Protein 9EUQ (pdb70)

InterPro domains:
  IPR001757 P-type ATPase [PR00120] (478-496)
  IPR001757 P-type ATPase [PR00120] (593-609)
  IPR001757 P-type ATPase [PR00120] (621-637)
  IPR001757 P-type ATPase [PR00120] (652-677)
  IPR001757 P-type ATPase [TIGR01494] (82-353)
  IPR001757 P-type ATPase [TIGR01494] (592-709)
  IPR004014 Cation-transporting P-type ATPase, N-terminal [PF00690] (4-69)
  IPR004014 Cation-transporting P-type ATPase, N-terminal [SM00831] (2-75)
  IPR006068 Cation-transporting P-type ATPase, C-terminal [PF00689] (705-873)
  IPR008250 P-type ATPase, A domain superfamily [SSF81653] (113-221)
  IPR018303 P-type ATPase, phosphorylation site [PS00154] (334-340)
  IPR023214 HAD superfamily [G3DSA:3.40.50.1000] (329-665)
  IPR023298 P-type ATPase, transmembrane domain superfamily [SSF81665] (3-880)
  IPR023299 P-type ATPase, cytoplasmic domain N [G3DSA:3.40.1110.10] (342-526)
  IPR023299 P-type ATPase, cytoplasmic domain N [SSF81660] (338-531)
  IPR036412 HAD-like superfamily [SSF56784] (330-725)
  IPR044492 P-type ATPase, haloacid dehalogenase domain [SFLDF00027] (314-672)
  IPR059000 P-type ATPase, A domain [PF00122] (109-223)

Sequence (880 aa):
AEIYRKSAAETFTQLEATEKGLTTSEVTKRQEKYGFNELKNKKKDPLWKLFLETFKDPMVIVLVIAALVQLVLGEVVESLIIFLVLIVNSIISVVQTRKAESSLDALREMSAPVAKVIRDGSKQSIHARELVPGDVVILDAGDFVPADGRLFESGSLKIDEGMLTGESEAVEKYIDTIPDEVGLGDRVNMVFSGSLVVYGRGMFVVTGTASETEIGKIAGLLETAEAKQTPLQRKLESFSKKLGLGILALCVLIFAVEAGRVLLGDNSADMATAILNAFMFAVAVAVAAIPEALSSIVTIVLAVGTNKMAKQHAIIRKLPAVETLGSTSVICTDKTGTLTQNKMTVVDYYLPDGTKENFPESPENWSEGERRLIHIAVLCNDSNINSEGKELGDPTEVALIAFSNKNNQDYNEIREKFIREGEIPFDSDRKLMSTLHTFNENKAMLTKGGPDVMFARCSYVFLDGEEKPMTEEILAKLKETNEEFSNQALRVLAYGYKRMPADTTELKLEDEQDIVLVGLTAMIDPPREAVYASIEESKKAGIRTVMITGDHKTTAQAIGRDIGLMDADDIALTGQELDAMPEEELDKKLEHIAVYARVSPENKIRIVKAWQKKGKITAMTGDGVNDAPALKQADIGVAMGSGTDVAKDSAAMILTDDNFVSIVDAVGVGRTVFDNIKKSIAYLFAGNLGAIIAILFALVLDWINPFTALQLLFINLVNDSLPAIALGMEKAEPDVMKRKPRDINEGIFAGGTMRAVISRGVLIGIAVIISQYIGMQISPEMSVAMAFTTLILARTLQTFAARSNVQTAFGAGFFSNKYVIGAVLLCFVLYGITVLPGAREIFSIPASFGLHEWSIAAGLALAAVVMMEIIKVVQNKFFK

Organism: Listeria monocytogenes serovar 1/2a (strain ATCC BAA-679 / EGD-e) (NCBI:txid169963)

B-factor: mean 90.96, std 40.05, range [24.88, 200.33]

Structure (mmCIF, N/CA/C/O backbone):
data_9EUQ
#
_entry.id   9EUQ
#
_cell.length_a   1.00
_cell.length_b   1.00
_cell.length_c   1.00
_cell.angle_alpha   90.00
_cell.angle_beta   90.00
_cell.angle_gamma   90.00
#
_symmetry.space_group_name_H-M   'P 1'
#
loop_
_entity.id
_entity.type
_entity.pdbx_description
1 polymer 'Calcium-transporting ATPase lmo0841'
2 non-polymer 'MAGNESIUM ION'
3 non-polymer 'BERYLLIUM TRIFLUORIDE ION'
#
loop_
_atom_site.group_PDB
_atom_site.id
_atom_site.type_symbol
_atom_site.label_atom_id
_atom_site.label_alt_id
_atom_site.label_comp_id
_atom_site.label_asym_id
_atom_site.label_entity_id
_atom_site.label_seq_id
_atom_site.pdbx_PDB_ins_code
_atom_site.Cartn_x
_atom_site.Cartn_y
_atom_site.Cartn_z
_atom_site.occupancy
_atom_site.B_iso_or_equiv
_atom_site.auth_seq_id
_atom_site.auth_comp_id
_atom_site.auth_asym_id
_atom_site.auth_atom_id
_atom_site.pdbx_PDB_model_num
ATOM 1 N N . ALA A 1 1 ? 114.971 126.726 180.272 1.00 118.01 1 ALA A N 1
ATOM 2 C CA . ALA A 1 1 ? 113.659 127.335 180.087 1.00 117.41 1 ALA A CA 1
ATOM 3 C C . ALA A 1 1 ? 112.775 127.108 181.308 1.00 115.21 1 ALA A C 1
ATOM 4 O O . ALA A 1 1 ? 111.722 127.730 181.447 1.00 112.02 1 ALA A O 1
ATOM 6 N N . GLU A 1 2 ? 113.210 126.211 182.193 1.00 112.85 2 GLU A N 1
ATOM 7 C CA . GLU A 1 2 ? 112.469 125.903 183.407 1.00 109.61 2 GLU A CA 1
ATOM 8 C C . GLU A 1 2 ? 113.329 125.849 184.660 1.00 105.33 2 GLU A C 1
ATOM 9 O O . GLU A 1 2 ? 112.770 125.836 185.762 1.00 104.47 2 GLU A O 1
ATOM 15 N N . ILE A 1 3 ? 114.657 125.812 184.533 1.00 103.66 3 ILE A N 1
ATOM 16 C CA . ILE A 1 3 ? 115.520 125.734 185.710 1.00 99.25 3 ILE A CA 1
ATOM 17 C C . ILE A 1 3 ? 115.389 126.994 186.556 1.00 101.60 3 ILE A C 1
ATOM 18 O O . ILE A 1 3 ? 115.281 126.925 187.786 1.00 103.75 3 ILE A O 1
ATOM 23 N N . TYR A 1 4 ? 115.390 128.164 185.912 1.00 99.70 4 TYR A N 1
ATOM 24 C CA . TYR A 1 4 ? 115.320 129.416 186.657 1.00 96.92 4 TYR A CA 1
ATOM 25 C C . TYR A 1 4 ? 113.985 129.576 187.371 1.00 98.99 4 TYR A C 1
ATOM 26 O O . TYR A 1 4 ? 113.927 130.193 188.440 1.00 100.84 4 TYR A O 1
ATOM 35 N N . ARG A 1 5 ? 112.906 129.035 186.802 1.00 97.59 5 ARG A N 1
ATOM 36 C CA . ARG A 1 5 ? 111.609 129.109 187.467 1.00 96.34 5 ARG A CA 1
ATOM 37 C C . ARG A 1 5 ? 111.584 128.250 188.725 1.00 101.03 5 ARG A C 1
ATOM 38 O O . ARG A 1 5 ? 110.951 128.618 189.722 1.00 105.53 5 ARG A O 1
ATOM 46 N N . LYS A 1 6 ? 112.262 127.107 188.698 1.00 100.79 6 LYS A N 1
ATOM 47 C CA . LYS A 1 6 ? 112.264 126.207 189.839 1.00 101.17 6 LYS A CA 1
ATOM 48 C C . LYS A 1 6 ? 113.128 126.764 190.967 1.00 100.72 6 LYS A C 1
ATOM 49 O O . LYS A 1 6 ? 114.048 127.558 190.753 1.00 98.30 6 LYS A O 1
ATOM 55 N N . SER A 1 7 ? 112.818 126.331 192.186 1.00 102.27 7 SER A N 1
ATOM 56 C CA . SER A 1 7 ? 113.554 126.779 193.356 1.00 101.06 7 SER A CA 1
ATOM 57 C C . SER A 1 7 ? 114.944 126.146 193.387 1.00 101.16 7 SER A C 1
ATOM 58 O O . SER A 1 7 ? 115.255 125.216 192.637 1.00 104.55 7 SER A O 1
ATOM 61 N N . ALA A 1 8 ? 115.793 126.676 194.271 1.00 98.04 8 ALA A N 1
ATOM 62 C CA . ALA A 1 8 ? 117.148 126.151 194.402 1.00 97.76 8 ALA A CA 1
ATOM 63 C C . ALA A 1 8 ? 117.136 124.699 194.863 1.00 103.23 8 ALA A C 1
ATOM 64 O O . ALA A 1 8 ? 117.876 123.864 194.332 1.00 102.81 8 ALA A O 1
ATOM 66 N N . ALA A 1 9 ? 116.298 124.378 195.851 1.00 104.78 9 ALA A N 1
ATOM 67 C CA . ALA A 1 9 ? 116.179 122.992 196.291 1.00 100.61 9 ALA A CA 1
ATOM 68 C C . ALA A 1 9 ? 115.606 122.113 195.187 1.00 102.44 9 ALA A C 1
ATOM 69 O O . ALA A 1 9 ? 116.023 120.960 195.024 1.00 104.17 9 ALA A O 1
ATOM 71 N N . GLU A 1 10 ? 114.651 122.641 194.418 1.00 102.48 10 GLU A N 1
ATOM 72 C CA . GLU A 1 10 ? 114.047 121.864 193.341 1.00 101.53 10 GLU A CA 1
ATOM 73 C C . GLU A 1 10 ? 115.078 121.502 192.277 1.00 101.59 10 GLU A C 1
ATOM 74 O O . GLU A 1 10 ? 115.152 120.350 191.834 1.00 104.81 10 GLU A O 1
ATOM 80 N N . THR A 1 11 ? 115.892 122.475 191.859 1.00 99.99 11 THR A N 1
ATOM 81 C CA . THR A 1 11 ? 116.900 122.188 190.843 1.00 100.20 11 THR A CA 1
ATOM 82 C C . THR A 1 11 ? 118.052 121.370 191.412 1.00 99.11 11 THR A C 1
ATOM 83 O O . THR A 1 11 ? 118.707 120.629 190.670 1.00 99.97 11 THR A O 1
ATOM 87 N N . PHE A 1 12 ? 118.319 121.488 192.716 1.00 98.07 12 PHE A N 1
ATOM 88 C CA . PHE A 1 12 ? 119.297 120.607 193.346 1.00 100.28 12 PHE A CA 1
ATOM 89 C C . PHE A 1 12 ? 118.823 119.160 193.317 1.00 104.36 12 PHE A C 1
ATOM 90 O O . PHE A 1 12 ? 119.606 118.248 193.028 1.00 104.86 12 PHE A O 1
ATOM 98 N N . THR A 1 13 ? 117.541 118.934 193.611 1.00 103.50 13 THR A N 1
ATOM 99 C CA . THR A 1 13 ? 116.991 117.584 193.560 1.00 98.48 13 THR A CA 1
ATOM 100 C C . THR A 1 13 ? 116.907 117.065 192.131 1.00 101.31 13 THR A C 1
ATOM 101 O O . THR A 1 13 ? 117.069 115.861 191.901 1.00 107.83 13 THR A O 1
ATOM 105 N N . GLN A 1 14 ? 116.649 117.949 191.164 1.00 99.17 14 GLN A N 1
ATOM 106 C CA . GLN A 1 14 ? 116.583 117.523 189.770 1.00 101.49 14 GLN A CA 1
ATOM 107 C C . GLN A 1 14 ? 117.927 116.986 189.292 1.00 104.64 14 GLN A C 1
ATOM 108 O O . GLN A 1 14 ? 117.984 115.981 188.573 1.00 106.40 14 GLN A O 1
ATOM 114 N N . LEU A 1 15 ? 119.019 117.636 189.687 1.00 102.24 15 LEU A N 1
ATOM 115 C CA . LEU A 1 15 ? 120.357 117.233 189.280 1.00 102.00 15 LEU A CA 1
ATOM 116 C C . LEU A 1 15 ? 120.961 116.173 190.193 1.00 105.40 15 LEU A C 1
ATOM 117 O O . LEU A 1 15 ? 122.115 115.785 189.983 1.00 103.11 15 LEU A O 1
ATOM 122 N N . GLU A 1 16 ? 120.210 115.702 191.192 1.00 108.52 16 GLU A N 1
ATOM 123 C CA . GLU A 1 16 ? 120.674 114.673 192.124 1.00 111.91 16 GLU A CA 1
ATOM 124 C C . GLU A 1 16 ? 121.962 115.098 192.827 1.00 113.46 16 GLU A C 1
ATOM 125 O O . GLU A 1 16 ? 122.906 114.317 192.963 1.00 113.70 16 GLU A O 1
ATOM 131 N N . ALA A 1 17 ? 121.999 116.349 193.279 1.00 110.06 17 ALA A N 1
ATOM 132 C CA . ALA A 1 17 ? 123.152 116.886 193.984 1.00 109.64 17 ALA A CA 1
ATOM 133 C C . ALA A 1 17 ? 122.672 117.771 195.125 1.00 110.54 17 ALA A C 1
ATOM 134 O O . ALA A 1 17 ? 121.541 118.262 195.125 1.00 109.69 17 ALA A O 1
ATOM 136 N N . THR A 1 18 ? 123.549 117.966 196.103 1.00 111.45 18 THR A N 1
ATOM 137 C CA . THR A 1 18 ? 123.264 118.793 197.265 1.00 110.66 18 THR A CA 1
ATOM 138 C C . THR A 1 18 ? 124.169 120.019 197.270 1.00 111.88 18 THR A C 1
ATOM 139 O O . THR A 1 18 ? 125.124 120.125 196.496 1.00 112.95 18 THR A O 1
ATOM 143 N N . GLU A 1 19 ? 123.847 120.959 198.163 1.00 108.81 19 GLU A N 1
ATOM 144 C CA . GLU A 1 19 ? 124.629 122.186 198.259 1.00 107.80 19 GLU A CA 1
ATOM 145 C C . GLU A 1 19 ? 126.044 121.920 198.755 1.00 109.81 19 GLU A C 1
ATOM 146 O O . GLU A 1 19 ? 126.958 122.700 198.463 1.00 104.96 19 GLU A O 1
ATOM 152 N N . LYS A 1 20 ? 126.245 120.835 199.508 1.00 113.46 20 LYS A N 1
ATOM 153 C CA . LYS A 1 20 ? 127.586 120.498 199.973 1.00 110.52 20 LYS A CA 1
ATOM 154 C C . LYS A 1 20 ? 128.505 120.158 198.807 1.00 108.99 20 LYS A C 1
ATOM 155 O O . LYS A 1 20 ? 129.673 120.564 198.787 1.00 111.73 20 LYS A O 1
ATOM 161 N N . GLY A 1 21 ? 128.000 119.418 197.831 1.00 109.67 21 GLY A N 1
ATOM 162 C CA . GLY A 1 21 ? 128.765 119.036 196.668 1.00 111.98 21 GLY A CA 1
ATOM 163 C C . GLY A 1 21 ? 128.425 117.623 196.254 1.00 117.24 21 GLY A C 1
ATOM 164 O O . GLY A 1 21 ? 127.407 117.067 196.661 1.00 120.54 21 GLY A O 1
ATOM 165 N N . LEU A 1 22 ? 129.296 117.045 195.431 1.00 114.53 22 LEU A N 1
ATOM 166 C CA . LEU A 1 22 ? 129.128 115.682 194.952 1.00 114.10 22 LEU A CA 1
ATOM 167 C C . LEU A 1 22 ? 130.456 114.949 195.066 1.00 121.36 22 LEU A C 1
ATOM 168 O O . LEU A 1 22 ? 131.527 115.550 194.952 1.00 119.84 22 LEU A O 1
ATOM 173 N N . THR A 1 23 ? 130.375 113.641 195.299 1.00 127.88 23 THR A N 1
ATOM 174 C CA . THR A 1 23 ? 131.564 112.840 195.540 1.00 128.22 23 THR A CA 1
ATOM 175 C C . THR A 1 23 ? 132.308 112.566 194.234 1.00 124.82 23 THR A C 1
ATOM 176 O O . THR A 1 23 ? 131.798 112.785 193.132 1.00 121.16 23 THR A O 1
ATOM 180 N N . THR A 1 24 ? 133.545 112.082 194.377 1.00 124.48 24 THR A N 1
ATOM 181 C CA . THR A 1 24 ? 134.393 111.841 193.213 1.00 121.68 24 THR A CA 1
ATOM 182 C C . THR A 1 24 ? 133.813 110.754 192.315 1.00 120.44 24 THR A C 1
ATOM 183 O O . THR A 1 24 ? 133.881 110.856 191.085 1.00 117.43 24 THR A O 1
ATOM 187 N N . SER A 1 25 ? 133.252 109.698 192.907 1.00 124.84 25 SER A N 1
ATOM 188 C CA . SER A 1 25 ? 132.625 108.657 192.099 1.00 126.60 25 SER A CA 1
ATOM 189 C C . SER A 1 25 ? 131.434 109.206 191.323 1.00 124.94 25 SER A C 1
ATOM 190 O O . SER A 1 25 ? 131.270 108.919 190.130 1.00 121.69 25 SER A O 1
ATOM 193 N N . GLU A 1 26 ? 130.597 110.010 191.983 1.00 125.06 26 GLU A N 1
ATOM 194 C CA . GLU A 1 26 ? 129.460 110.613 191.297 1.00 122.86 26 GLU A CA 1
ATOM 195 C C . GLU A 1 26 ? 129.921 111.550 190.189 1.00 121.03 26 GLU A C 1
ATOM 196 O O . GLU A 1 26 ? 129.364 111.537 189.085 1.00 120.59 26 GLU A O 1
ATOM 202 N N . VAL A 1 27 ? 130.943 112.366 190.461 1.00 118.83 27 VAL A N 1
ATOM 203 C CA . VAL A 1 27 ? 131.396 113.315 189.450 1.00 117.26 27 VAL A CA 1
ATOM 204 C C . VAL A 1 27 ? 132.035 112.591 188.271 1.00 116.43 27 VAL A C 1
ATOM 205 O O . VAL A 1 27 ? 131.873 113.014 187.124 1.00 112.88 27 VAL A O 1
ATOM 209 N N . THR A 1 28 ? 132.734 111.476 188.508 1.00 119.37 28 THR A N 1
ATOM 210 C CA . THR A 1 28 ? 133.339 110.766 187.385 1.00 119.83 28 THR A CA 1
ATOM 211 C C . THR A 1 28 ? 132.297 109.993 186.582 1.00 119.75 28 THR A C 1
ATOM 212 O O . THR A 1 28 ? 132.406 109.912 185.353 1.00 120.07 28 THR A O 1
ATOM 216 N N . LYS A 1 29 ? 131.266 109.451 187.238 1.00 119.26 29 LYS A N 1
ATOM 217 C CA . LYS A 1 29 ? 130.191 108.812 186.485 1.00 119.41 29 LYS A CA 1
ATOM 218 C C . LYS A 1 29 ? 129.422 109.845 185.665 1.00 119.87 29 LYS A C 1
ATOM 219 O O . LYS A 1 29 ? 129.072 109.594 184.504 1.00 119.28 29 LYS A O 1
ATOM 225 N N . ARG A 1 30 ? 129.184 111.027 186.235 1.00 119.21 30 ARG A N 1
ATOM 226 C CA . ARG A 1 30 ? 128.503 112.079 185.496 1.00 118.41 30 ARG A CA 1
ATOM 227 C C . ARG A 1 30 ? 129.394 112.700 184.428 1.00 117.62 30 ARG A C 1
ATOM 228 O O . ARG A 1 30 ? 128.880 113.301 183.483 1.00 115.39 30 ARG A O 1
ATOM 236 N N . GLN A 1 31 ? 130.714 112.579 184.561 1.00 117.24 31 GLN A N 1
ATOM 237 C CA . GLN A 1 31 ? 131.609 113.003 183.494 1.00 115.63 31 GLN A CA 1
ATOM 238 C C . GLN A 1 31 ? 131.597 111.996 182.351 1.00 118.73 31 GLN A C 1
ATOM 239 O O . GLN A 1 31 ? 131.610 112.379 181.177 1.00 117.93 31 GLN A O 1
ATOM 245 N N . GLU A 1 32 ? 131.558 110.702 182.676 1.00 120.73 32 GLU A N 1
ATOM 246 C CA . GLU A 1 32 ? 131.451 109.689 181.633 1.00 123.51 32 GLU A CA 1
ATOM 247 C C . GLU A 1 32 ? 130.088 109.707 180.952 1.00 125.74 32 GLU A C 1
ATOM 248 O O . GLU A 1 32 ? 129.983 109.280 179.797 1.00 123.19 32 GLU A O 1
ATOM 254 N N . LYS A 1 33 ? 129.047 110.191 181.631 1.00 125.36 33 LYS A N 1
ATOM 255 C CA . LYS A 1 33 ? 127.710 110.297 181.051 1.00 125.45 33 LYS A CA 1
ATOM 256 C C . LYS A 1 33 ? 127.428 111.760 180.719 1.00 121.99 33 LYS A C 1
ATOM 257 O O . LYS A 1 33 ? 127.250 112.581 181.623 1.00 120.36 33 LYS A O 1
ATOM 263 N N . TYR A 1 34 ? 127.380 112.073 179.421 1.00 121.86 34 TYR A N 1
ATOM 264 C CA . TYR A 1 34 ? 127.119 113.426 178.898 1.00 120.51 34 TYR A CA 1
ATOM 265 C C . TYR A 1 34 ? 128.007 114.490 179.545 1.00 117.09 34 TYR A C 1
ATOM 266 O O . TYR A 1 34 ? 127.651 115.670 179.595 1.00 108.90 34 TYR A O 1
ATOM 275 N N . GLY A 1 35 ? 129.191 114.097 180.010 1.00 121.26 35 GLY A N 1
ATOM 276 C CA . GLY A 1 35 ? 130.101 115.043 180.628 1.00 118.74 35 GLY A CA 1
ATOM 277 C C . GLY A 1 35 ? 130.950 115.796 179.624 1.00 119.72 35 GLY A C 1
ATOM 278 O O . GLY A 1 35 ? 130.456 116.185 178.561 1.00 120.56 35 GLY A O 1
ATOM 279 N N . PHE A 1 36 ? 132.227 116.010 179.951 1.00 115.95 36 PHE A N 1
ATOM 280 C CA . PHE A 1 36 ? 133.179 116.693 179.074 1.00 114.76 36 PHE A CA 1
ATOM 281 C C . PHE A 1 36 ? 132.686 118.102 178.723 1.00 110.89 36 PHE A C 1
ATOM 282 O O . PHE A 1 36 ? 132.342 118.415 177.582 1.00 109.32 36 PHE A O 1
ATOM 290 N N . ASN A 1 37 ? 132.660 118.947 179.753 1.00 104.71 37 ASN A N 1
ATOM 291 C CA . ASN A 1 37 ? 132.158 120.307 179.601 1.00 99.43 37 ASN A CA 1
ATOM 292 C C . ASN A 1 37 ? 133.108 121.137 178.750 1.00 98.11 37 ASN A C 1
ATOM 293 O O . ASN A 1 37 ? 134.068 121.723 179.263 1.00 100.10 37 ASN A O 1
ATOM 298 N N . GLU A 1 38 ? 132.840 121.193 177.450 1.00 96.62 38 GLU A N 1
ATOM 299 C CA . GLU A 1 38 ? 133.652 121.945 176.504 1.00 97.62 38 GLU A CA 1
ATOM 300 C C . GLU A 1 38 ? 132.896 122.019 175.189 1.00 97.33 38 GLU A C 1
ATOM 301 O O . GLU A 1 38 ? 132.030 121.187 174.904 1.00 94.17 38 GLU A O 1
ATOM 307 N N . LEU A 1 39 ? 133.234 123.025 174.390 1.00 97.55 39 LEU A N 1
ATOM 308 C CA . LEU A 1 39 ? 132.633 123.204 173.073 1.00 97.55 39 LEU A CA 1
ATOM 309 C C . LEU A 1 39 ? 133.414 122.362 172.072 1.00 109.39 39 LEU A C 1
ATOM 310 O O . LEU A 1 39 ? 134.556 122.688 171.732 1.00 115.70 39 LEU A O 1
ATOM 315 N N . LYS A 1 40 ? 132.801 121.278 171.604 1.00 108.78 40 LYS A N 1
ATOM 316 C CA . LYS A 1 40 ? 133.460 120.395 170.651 1.00 112.15 40 LYS A CA 1
ATOM 317 C C . LYS A 1 40 ? 133.602 121.101 169.309 1.00 116.14 40 LYS A C 1
ATOM 318 O O . LYS A 1 40 ? 132.603 121.463 168.679 1.00 111.99 40 LYS A O 1
ATOM 324 N N . ASN A 1 41 ? 134.843 121.299 168.875 1.00 121.08 41 ASN A N 1
ATOM 325 C CA . ASN A 1 41 ? 135.094 121.978 167.613 1.00 121.77 41 ASN A CA 1
ATOM 326 C C . ASN A 1 41 ? 134.635 121.118 166.443 1.00 120.97 41 ASN A C 1
ATOM 327 O O . ASN A 1 41 ? 134.817 119.897 166.435 1.00 122.48 41 ASN A O 1
ATOM 332 N N . LYS A 1 42 ? 134.028 121.766 165.454 1.00 119.02 42 LYS A N 1
ATOM 333 C CA . LYS A 1 42 ? 133.571 121.058 164.270 1.00 125.42 42 LYS A CA 1
ATOM 334 C C . LYS A 1 42 ? 134.763 120.589 163.444 1.00 126.67 42 LYS A C 1
ATOM 335 O O . LYS A 1 42 ? 135.744 121.318 163.271 1.00 127.43 42 LYS A O 1
ATOM 341 N N . LYS A 1 43 ? 134.674 119.355 162.940 1.00 121.39 43 LYS A N 1
ATOM 342 C CA . LYS A 1 43 ? 135.739 118.813 162.102 1.00 122.93 43 LYS A CA 1
ATOM 343 C C . LYS A 1 43 ? 135.885 119.628 160.823 1.00 125.94 43 LYS A C 1
ATOM 344 O O . LYS A 1 43 ? 136.989 119.751 160.284 1.00 126.36 43 LYS A O 1
ATOM 350 N N . LYS A 1 44 ? 134.773 120.186 160.332 1.00 124.26 44 LYS A N 1
ATOM 351 C CA . LYS A 1 44 ? 134.652 121.051 159.158 1.00 123.23 44 LYS A CA 1
ATOM 352 C C . LYS A 1 44 ? 135.109 120.353 157.882 1.00 120.22 44 LYS A C 1
ATOM 353 O O . LYS A 1 44 ? 135.712 119.275 157.924 1.00 116.37 44 LYS A O 1
ATOM 359 N N . ASP A 1 45 ? 134.806 120.960 156.744 1.00 117.72 45 ASP A N 1
ATOM 360 C CA . ASP A 1 45 ? 135.061 120.322 155.459 1.00 109.93 45 ASP A CA 1
ATOM 361 C C . ASP A 1 45 ? 136.562 120.239 155.203 1.00 106.26 45 ASP A C 1
ATOM 362 O O . ASP A 1 45 ? 137.261 121.254 155.305 1.00 107.34 45 ASP A O 1
ATOM 367 N N . PRO A 1 46 ? 137.093 119.063 154.881 1.00 102.63 46 PRO A N 1
ATOM 368 C CA . PRO A 1 46 ? 138.509 118.965 154.513 1.00 101.55 46 PRO A CA 1
ATOM 369 C C . PRO A 1 46 ? 138.760 119.571 153.140 1.00 101.97 46 PRO A C 1
ATOM 370 O O . PRO A 1 46 ? 137.840 119.923 152.399 1.00 103.39 46 PRO A O 1
ATOM 374 N N . LEU A 1 47 ? 140.047 119.695 152.808 1.00 100.97 47 LEU A N 1
ATOM 375 C CA . LEU A 1 47 ? 140.431 120.333 151.552 1.00 94.93 47 LEU A CA 1
ATOM 376 C C . LEU A 1 47 ? 139.922 119.551 150.347 1.00 92.09 47 LEU A C 1
ATOM 377 O O . LEU A 1 47 ? 139.454 120.143 149.367 1.00 91.70 47 LEU A O 1
ATOM 382 N N . TRP A 1 48 ? 140.010 118.219 150.395 1.00 95.95 48 TRP A N 1
ATOM 383 C CA . TRP A 1 48 ? 139.563 117.410 149.264 1.00 96.31 48 TRP A CA 1
ATOM 384 C C . TRP A 1 48 ? 138.053 117.504 149.076 1.00 94.65 48 TRP A C 1
ATOM 385 O O . TRP A 1 48 ? 137.562 117.504 147.940 1.00 93.49 48 TRP A O 1
ATOM 396 N N . LYS A 1 49 ? 137.300 117.573 150.177 1.00 95.84 49 LYS A N 1
ATOM 397 C CA . LYS A 1 49 ? 135.853 117.724 150.068 1.00 95.03 49 LYS A CA 1
ATOM 398 C C . LYS A 1 49 ? 135.493 119.038 149.389 1.00 92.82 49 LYS A C 1
ATOM 399 O O . LYS A 1 49 ? 134.617 119.075 148.519 1.00 93.54 49 LYS A O 1
ATOM 405 N N . LEU A 1 50 ? 136.172 120.124 149.761 1.00 91.71 50 LEU A N 1
ATOM 406 C CA . LEU A 1 50 ? 135.937 121.404 149.101 1.00 86.97 50 LEU A CA 1
ATOM 407 C C . LEU A 1 50 ? 136.343 121.349 147.633 1.00 88.12 50 LEU A C 1
ATOM 408 O O . LEU A 1 50 ? 135.663 121.922 146.772 1.00 87.03 50 LEU A O 1
ATOM 413 N N . PHE A 1 51 ? 137.453 120.671 147.330 1.00 86.61 51 PHE A N 1
ATOM 414 C CA . PHE A 1 51 ? 137.875 120.512 145.940 1.00 79.47 51 PHE A CA 1
ATOM 415 C C . PHE A 1 51 ? 136.792 119.832 145.112 1.00 83.30 51 PHE A C 1
ATOM 416 O O . PHE A 1 51 ? 136.406 120.327 144.047 1.00 84.57 51 PHE A O 1
ATOM 424 N N . LEU A 1 52 ? 136.283 118.695 145.592 1.00 87.03 52 LEU A N 1
ATOM 425 C CA . LEU A 1 52 ? 135.237 117.997 144.848 1.00 86.91 52 LEU A CA 1
ATOM 426 C C . LEU A 1 52 ? 133.938 118.792 144.824 1.00 82.41 52 LEU A C 1
ATOM 427 O O . LEU A 1 52 ? 133.155 118.665 143.876 1.00 84.91 52 LEU A O 1
ATOM 432 N N . GLU A 1 53 ? 133.688 119.611 145.848 1.00 82.15 53 GLU A N 1
ATOM 433 C CA . GLU A 1 53 ? 132.497 120.453 145.839 1.00 84.15 53 GLU A CA 1
ATOM 434 C C . GLU A 1 53 ? 132.591 121.524 144.761 1.00 82.09 53 GLU A C 1
ATOM 435 O O . GLU A 1 53 ? 131.586 121.862 144.125 1.00 80.55 53 GLU A O 1
ATOM 441 N N . THR A 1 54 ? 133.788 122.071 144.543 1.00 84.95 54 THR A N 1
ATOM 442 C CA . THR A 1 54 ? 133.976 123.064 143.492 1.00 79.29 54 THR A CA 1
ATOM 443 C C . THR A 1 54 ? 133.881 122.469 142.094 1.00 71.17 54 THR A C 1
ATOM 444 O O . THR A 1 54 ? 133.775 123.228 141.125 1.00 66.85 54 THR A O 1
ATOM 448 N N . PHE A 1 55 ? 133.915 121.145 141.963 1.00 71.85 55 PHE A N 1
ATOM 449 C CA . PHE A 1 55 ? 133.820 120.488 140.667 1.00 71.93 55 PHE A CA 1
ATOM 450 C C . PHE A 1 55 ? 132.385 120.198 140.249 1.00 70.59 55 PHE A C 1
ATOM 451 O O . PHE A 1 55 ? 132.172 119.636 139.170 1.00 67.34 55 PHE A O 1
ATOM 459 N N . LYS A 1 56 ? 131.402 120.559 141.071 1.00 72.80 56 LYS A N 1
ATOM 460 C CA . LYS A 1 56 ? 130.001 120.345 140.737 1.00 69.53 56 LYS A CA 1
ATOM 461 C C . LYS A 1 56 ? 129.389 121.504 139.962 1.00 66.79 56 LYS A C 1
ATOM 462 O O . LYS A 1 56 ? 128.231 121.402 139.542 1.00 68.59 56 LYS A O 1
ATOM 468 N N . ASP A 1 57 ? 130.125 122.591 139.772 1.00 66.68 57 ASP A N 1
ATOM 469 C CA . ASP A 1 57 ? 129.613 123.715 138.998 1.00 69.24 57 ASP A CA 1
ATOM 470 C C . ASP A 1 57 ? 129.443 123.297 137.542 1.00 67.93 57 ASP A C 1
ATOM 471 O O . ASP A 1 57 ? 130.325 122.631 136.988 1.00 70.34 57 ASP A O 1
ATOM 476 N N . PRO A 1 58 ? 128.328 123.647 136.895 1.00 62.38 58 PRO A N 1
ATOM 477 C CA . PRO A 1 58 ? 128.147 123.248 135.490 1.00 56.28 58 PRO A CA 1
ATOM 478 C C . PRO A 1 58 ? 129.239 123.758 134.569 1.00 61.18 58 PRO A C 1
ATOM 479 O O . PRO A 1 58 ? 129.629 123.042 133.638 1.00 64.42 58 PRO A O 1
ATOM 483 N N . MET A 1 59 ? 129.754 124.968 134.799 1.00 64.53 59 MET A N 1
ATOM 484 C CA . MET A 1 59 ? 130.887 125.438 134.006 1.00 56.89 59 MET A CA 1
ATOM 485 C C . MET A 1 59 ? 132.112 124.563 134.231 1.00 56.12 59 MET A C 1
ATOM 486 O O . MET A 1 59 ? 132.820 124.217 133.278 1.00 54.18 59 MET A O 1
ATOM 491 N N . VAL A 1 60 ? 132.373 124.186 135.484 1.00 60.23 60 VAL A N 1
ATOM 492 C CA . VAL A 1 60 ? 133.512 123.323 135.776 1.00 57.13 60 VAL A CA 1
ATOM 493 C C . VAL A 1 60 ? 133.316 121.948 135.151 1.00 55.29 60 VAL A C 1
ATOM 494 O O . VAL A 1 60 ? 134.262 121.354 134.624 1.00 58.02 60 VAL A O 1
ATOM 498 N N . ILE A 1 61 ? 132.091 121.422 135.195 1.00 54.97 61 ILE A N 1
ATOM 499 C CA . ILE A 1 61 ? 131.816 120.118 134.593 1.00 55.98 61 ILE A CA 1
ATOM 500 C C . ILE A 1 61 ? 132.045 120.167 133.087 1.00 59.86 61 ILE A C 1
ATOM 501 O O . ILE A 1 61 ? 132.668 119.270 132.503 1.00 59.05 61 ILE A O 1
ATOM 506 N N . VAL A 1 62 ? 131.546 121.221 132.437 1.00 58.84 62 VAL A N 1
ATOM 507 C CA . VAL A 1 62 ? 131.703 121.351 130.992 1.00 49.19 62 VAL A CA 1
ATOM 508 C C . VAL A 1 62 ? 133.174 121.500 130.626 1.00 50.36 62 VAL A C 1
ATOM 509 O O . VAL A 1 62 ? 133.650 120.903 129.654 1.00 55.76 62 VAL A O 1
ATOM 513 N N . LEU A 1 63 ? 133.919 122.293 131.399 1.00 50.79 63 LEU A N 1
ATOM 514 C CA . LEU A 1 63 ? 135.343 122.456 131.129 1.00 51.05 63 LEU A CA 1
ATOM 515 C C . LEU A 1 63 ? 136.104 121.153 131.347 1.00 53.55 63 LEU A C 1
ATOM 516 O O . LEU A 1 63 ? 137.044 120.850 130.605 1.00 58.95 63 LEU A O 1
ATOM 521 N N . VAL A 1 64 ? 135.721 120.372 132.360 1.00 52.05 64 VAL A N 1
ATOM 522 C CA . VAL A 1 64 ? 136.366 119.082 132.592 1.00 48.86 64 VAL A CA 1
ATOM 523 C C . VAL A 1 64 ? 136.105 118.141 131.424 1.00 53.90 64 VAL A C 1
ATOM 524 O O . VAL A 1 64 ? 137.013 117.445 130.950 1.00 61.33 64 VAL A O 1
ATOM 528 N N . ILE A 1 65 ? 134.861 118.107 130.941 1.00 55.04 65 ILE A N 1
ATOM 529 C CA . ILE A 1 65 ? 134.532 117.261 129.797 1.00 50.54 65 ILE A CA 1
ATOM 530 C C . ILE A 1 65 ? 135.311 117.706 128.566 1.00 51.34 65 ILE A C 1
ATOM 531 O O . ILE A 1 65 ? 135.825 116.878 127.804 1.00 55.31 65 ILE A O 1
ATOM 536 N N . ALA A 1 66 ? 135.414 119.020 128.355 1.00 47.39 66 ALA A N 1
ATOM 537 C CA . ALA A 1 66 ? 136.171 119.539 127.220 1.00 44.38 66 ALA A CA 1
ATOM 538 C C . ALA A 1 66 ? 137.647 119.176 127.324 1.00 55.46 66 ALA A C 1
ATOM 539 O O . ALA A 1 66 ? 138.276 118.815 126.324 1.00 59.81 66 ALA A O 1
ATOM 541 N N . ALA A 1 67 ? 138.218 119.272 128.526 1.00 59.12 67 ALA A N 1
ATOM 542 C CA . ALA A 1 67 ? 139.620 118.913 128.715 1.00 55.31 67 ALA A CA 1
ATOM 543 C C . ALA A 1 67 ? 139.850 117.432 128.456 1.00 59.75 67 ALA A C 1
ATOM 544 O O . ALA A 1 67 ? 140.849 117.051 127.836 1.00 72.46 67 ALA A O 1
ATOM 546 N N . LEU A 1 68 ? 138.939 116.577 128.928 1.00 56.46 68 LEU A N 1
ATOM 547 C CA . LEU A 1 68 ? 139.071 115.147 128.666 1.00 57.90 68 LEU A CA 1
ATOM 548 C C . LEU A 1 68 ? 138.949 114.846 127.177 1.00 61.93 68 LEU A C 1
ATOM 549 O O . LEU A 1 68 ? 139.691 114.014 126.640 1.00 68.88 68 LEU A O 1
ATOM 554 N N . VAL A 1 69 ? 138.020 115.518 126.493 1.00 57.11 69 VAL A N 1
ATOM 555 C CA . VAL A 1 69 ? 137.863 115.323 125.054 1.00 57.90 69 VAL A CA 1
ATOM 556 C C . VAL A 1 69 ? 139.125 115.754 124.319 1.00 62.75 69 VAL A C 1
ATOM 557 O O . VAL A 1 69 ? 139.584 115.076 123.393 1.00 72.49 69 VAL A O 1
ATOM 561 N N . GLN A 1 70 ? 139.707 116.887 124.720 1.00 58.91 70 GLN A N 1
ATOM 562 C CA . GLN A 1 70 ? 140.942 117.348 124.094 1.00 63.24 70 GLN A CA 1
ATOM 563 C C . GLN A 1 70 ? 142.089 116.379 124.350 1.00 69.59 70 GLN A C 1
ATOM 564 O O . GLN A 1 70 ? 142.892 116.105 123.451 1.00 77.26 70 GLN A O 1
ATOM 570 N N . LEU A 1 71 ? 142.188 115.857 125.575 1.00 65.00 71 LEU A N 1
ATOM 571 C CA . LEU A 1 71 ? 143.246 114.903 125.892 1.00 66.66 71 LEU A CA 1
ATOM 572 C C . LEU A 1 71 ? 143.105 113.633 125.065 1.00 70.77 71 LEU A C 1
ATOM 573 O O . LEU A 1 71 ? 144.102 113.082 124.584 1.00 75.62 71 LEU A O 1
ATOM 578 N N . VAL A 1 72 ? 141.873 113.151 124.893 1.00 67.30 72 VAL A N 1
ATOM 579 C CA . VAL A 1 72 ? 141.646 111.989 124.038 1.00 71.76 72 VAL A CA 1
ATOM 580 C C . VAL A 1 72 ? 142.009 112.315 122.594 1.00 72.88 72 VAL A C 1
ATOM 581 O O . VAL A 1 72 ? 142.629 111.506 121.893 1.00 78.68 72 VAL A O 1
ATOM 585 N N . LEU A 1 73 ? 141.640 113.511 122.132 1.00 70.42 73 LEU A N 1
ATOM 586 C CA . LEU A 1 73 ? 141.895 113.924 120.758 1.00 72.42 73 LEU A CA 1
ATOM 587 C C . LEU A 1 73 ? 143.368 114.187 120.476 1.00 81.16 73 LEU A C 1
ATOM 588 O O . LEU A 1 73 ? 143.744 114.292 119.304 1.00 91.41 73 LEU A O 1
ATOM 593 N N . GLY A 1 74 ? 144.203 114.297 121.507 1.00 77.96 74 GLY A N 1
ATOM 594 C CA . GLY A 1 74 ? 145.615 114.555 121.335 1.00 76.58 74 GLY A CA 1
ATOM 595 C C . GLY A 1 74 ? 146.038 115.989 121.570 1.00 76.76 74 GLY A C 1
ATOM 596 O O . GLY A 1 74 ? 147.243 116.268 121.566 1.00 74.68 74 GLY A O 1
ATOM 597 N N . GLU A 1 75 ? 145.090 116.905 121.774 1.00 80.42 75 GLU A N 1
ATOM 598 C CA . GLU A 1 75 ? 145.410 118.305 122.057 1.00 84.05 75 GLU A CA 1
ATOM 599 C C . GLU A 1 75 ? 145.880 118.403 123.505 1.00 78.71 75 GLU A C 1
ATOM 600 O O . GLU A 1 75 ? 145.144 118.790 124.415 1.00 73.32 75 GLU A O 1
ATOM 606 N N . VAL A 1 76 ? 147.146 118.036 123.714 1.00 81.03 76 VAL A N 1
ATOM 607 C CA . VAL A 1 76 ? 147.695 117.981 125.065 1.00 77.61 76 VAL A CA 1
ATOM 608 C C . VAL A 1 76 ? 147.861 119.382 125.641 1.00 74.52 76 VAL A C 1
ATOM 609 O O . VAL A 1 76 ? 147.562 119.621 126.816 1.00 74.38 76 VAL A O 1
ATOM 613 N N . VAL A 1 77 ? 148.331 120.331 124.829 1.00 73.84 77 VAL A N 1
ATOM 614 C CA . VAL A 1 77 ? 148.616 121.671 125.337 1.00 72.67 77 VAL A CA 1
ATOM 615 C C . VAL A 1 77 ? 147.327 122.381 125.736 1.00 74.29 77 VAL A C 1
ATOM 616 O O . VAL A 1 77 ? 147.235 122.972 126.818 1.00 72.85 77 VAL A O 1
ATOM 620 N N . GLU A 1 78 ? 146.313 122.336 124.869 1.00 77.50 78 GLU A N 1
ATOM 621 C CA . GLU A 1 78 ? 145.046 122.990 125.183 1.00 69.68 78 GLU A CA 1
ATOM 622 C C . GLU A 1 78 ? 144.356 122.326 126.369 1.00 71.87 78 GLU A C 1
ATOM 623 O O . GLU A 1 78 ? 143.770 123.009 127.218 1.00 71.22 78 GLU A O 1
ATOM 629 N N . SER A 1 79 ? 144.407 120.994 126.441 1.00 76.12 79 SER A N 1
ATOM 630 C CA . SER A 1 79 ? 143.814 120.296 127.577 1.00 64.41 79 SER A CA 1
ATOM 631 C C . SER A 1 79 ? 144.531 120.648 128.873 1.00 59.29 79 SER A C 1
ATOM 632 O O . SER A 1 79 ? 143.893 120.809 129.918 1.00 58.92 79 SER A O 1
ATOM 635 N N . LEU A 1 80 ? 145.859 120.771 128.825 1.00 63.21 80 LEU A N 1
ATOM 636 C CA . LEU A 1 80 ? 146.607 121.170 130.012 1.00 62.75 80 LEU A CA 1
ATOM 637 C C . LEU A 1 80 ? 146.275 122.604 130.405 1.00 64.47 80 LEU A C 1
ATOM 638 O O . LEU A 1 80 ? 146.219 122.926 131.595 1.00 67.22 80 LEU A O 1
ATOM 643 N N . ILE A 1 81 ? 146.054 123.478 129.421 1.00 61.87 81 ILE A N 1
ATOM 644 C CA . ILE A 1 81 ? 145.643 124.846 129.726 1.00 58.73 81 ILE A CA 1
ATOM 645 C C . ILE A 1 81 ? 144.287 124.853 130.421 1.00 57.17 81 ILE A C 1
ATOM 646 O O . ILE A 1 81 ? 144.082 125.565 131.412 1.00 58.93 81 ILE A O 1
ATOM 651 N N . ILE A 1 82 ? 143.341 124.057 129.916 1.00 60.99 82 ILE A N 1
ATOM 652 C CA . ILE A 1 82 ? 142.025 123.974 130.546 1.00 56.97 82 ILE A CA 1
ATOM 653 C C . ILE A 1 82 ? 142.142 123.410 131.957 1.00 58.94 82 ILE A C 1
ATOM 654 O O . ILE A 1 82 ? 141.470 123.874 132.886 1.00 61.15 82 ILE A O 1
ATOM 659 N N . PHE A 1 83 ? 142.990 122.395 132.139 1.00 61.04 83 PHE A N 1
ATOM 660 C CA . PHE A 1 83 ? 143.182 121.814 133.463 1.00 58.12 83 PHE A CA 1
ATOM 661 C C . PHE A 1 83 ? 143.792 122.824 134.426 1.00 60.90 83 PHE A C 1
ATOM 662 O O . PHE A 1 83 ? 143.404 122.887 135.596 1.00 69.10 83 PHE A O 1
ATOM 670 N N . LEU A 1 84 ? 144.755 123.619 133.954 1.00 56.73 84 LEU A N 1
ATOM 671 C CA . LEU A 1 84 ? 145.339 124.658 134.794 1.00 58.21 84 LEU A CA 1
ATOM 672 C C . LEU A 1 84 ? 144.305 125.714 135.158 1.00 59.99 84 LEU A C 1
ATOM 673 O O . LEU A 1 84 ? 144.284 126.210 136.290 1.00 64.06 84 LEU A O 1
ATOM 678 N N . VAL A 1 85 ? 143.440 126.073 134.208 1.00 61.16 85 VAL A N 1
ATOM 679 C CA . VAL A 1 85 ? 142.381 127.038 134.492 1.00 59.20 85 VAL A CA 1
ATOM 680 C C . VAL A 1 85 ? 141.429 126.488 135.545 1.00 58.69 85 VAL A C 1
ATOM 681 O O . VAL A 1 85 ? 141.019 127.202 136.469 1.00 61.88 85 VAL A O 1
ATOM 685 N N . LEU A 1 86 ? 141.055 125.215 135.415 1.00 55.49 86 LEU A N 1
ATOM 686 C CA . LEU A 1 86 ? 140.176 124.594 136.400 1.00 55.81 86 LEU A CA 1
ATOM 687 C C . LEU A 1 86 ? 140.842 124.523 137.766 1.00 62.85 86 LEU A C 1
ATOM 688 O O . LEU A 1 86 ? 140.191 124.739 138.793 1.00 67.99 86 LEU A O 1
ATOM 693 N N . ILE A 1 87 ? 142.140 124.218 137.798 1.00 61.82 87 ILE A N 1
ATOM 694 C CA . ILE A 1 87 ? 142.870 124.181 139.062 1.00 58.76 87 ILE A CA 1
ATOM 695 C C . ILE A 1 87 ? 142.887 125.561 139.705 1.00 59.76 87 ILE A C 1
ATOM 696 O O . ILE A 1 87 ? 142.674 125.699 140.913 1.00 64.47 87 ILE A O 1
ATOM 701 N N . VAL A 1 88 ? 143.129 126.603 138.907 1.00 56.36 88 VAL A N 1
ATOM 702 C CA . VAL A 1 88 ? 143.159 127.963 139.439 1.00 56.98 88 VAL A CA 1
ATOM 703 C C . VAL A 1 88 ? 141.789 128.361 139.973 1.00 62.29 88 VAL A C 1
ATOM 704 O O . VAL A 1 88 ? 141.674 128.937 141.062 1.00 69.22 88 VAL A O 1
ATOM 708 N N . ASN A 1 89 ? 140.728 128.061 139.219 1.00 60.93 89 ASN A N 1
ATOM 709 C CA . ASN A 1 89 ? 139.382 128.409 139.663 1.00 62.05 89 ASN A CA 1
ATOM 710 C C . ASN A 1 89 ? 139.004 127.657 140.932 1.00 68.50 89 ASN A C 1
ATOM 711 O O . ASN A 1 89 ? 138.419 128.236 141.856 1.00 74.98 89 ASN A O 1
ATOM 716 N N . SER A 1 90 ? 139.329 126.363 140.998 1.00 67.45 90 SER A N 1
ATOM 717 C CA . SER A 1 90 ? 139.037 125.584 142.194 1.00 68.32 90 SER A CA 1
ATOM 718 C C . SER A 1 90 ? 139.831 126.092 143.389 1.00 66.83 90 SER A C 1
ATOM 719 O O . SER A 1 90 ? 139.306 126.153 144.504 1.00 72.08 90 SER A O 1
ATOM 722 N N . ILE A 1 91 ? 141.095 126.464 143.176 1.00 61.50 91 ILE A N 1
ATOM 723 C CA . ILE A 1 91 ? 141.910 126.995 144.264 1.00 61.87 91 ILE A CA 1
ATOM 724 C C . ILE A 1 91 ? 141.333 128.311 144.765 1.00 68.56 91 ILE A C 1
ATOM 725 O O . ILE A 1 91 ? 141.259 128.551 145.974 1.00 75.85 91 ILE A O 1
ATOM 730 N N . ILE A 1 92 ? 140.905 129.178 143.846 1.00 70.63 92 ILE A N 1
ATOM 731 C CA . ILE A 1 92 ? 140.319 130.458 144.240 1.00 73.01 92 ILE A CA 1
ATOM 732 C C . ILE A 1 92 ? 139.036 130.234 145.032 1.00 73.48 92 ILE A C 1
ATOM 733 O O . ILE A 1 92 ? 138.821 130.839 146.091 1.00 77.22 92 ILE A O 1
ATOM 738 N N . SER A 1 93 ? 138.167 129.350 144.533 1.00 70.18 93 SER A N 1
ATOM 739 C CA . SER A 1 93 ? 136.904 129.088 145.215 1.00 74.81 93 SER A CA 1
ATOM 740 C C . SER A 1 93 ? 137.135 128.461 146.584 1.00 77.38 93 SER A C 1
ATOM 741 O O . SER A 1 93 ? 136.450 128.802 147.554 1.00 79.79 93 SER A O 1
ATOM 744 N N . VAL A 1 94 ? 138.101 127.548 146.685 1.00 74.49 94 VAL A N 1
ATOM 745 C CA . VAL A 1 94 ? 138.381 126.889 147.955 1.00 75.35 94 VAL A CA 1
ATOM 746 C C . VAL A 1 94 ? 139.007 127.865 148.943 1.00 80.40 94 VAL A C 1
ATOM 747 O O . VAL A 1 94 ? 138.721 127.818 150.143 1.00 87.19 94 VAL A O 1
ATOM 751 N N . VAL A 1 95 ? 139.865 128.765 148.461 1.00 73.92 95 VAL A N 1
ATOM 752 C CA . VAL A 1 95 ? 140.435 129.788 149.332 1.00 71.71 95 VAL A CA 1
ATOM 753 C C . VAL A 1 95 ? 139.338 130.706 149.856 1.00 79.35 95 VAL A C 1
ATOM 754 O O . VAL A 1 95 ? 139.313 131.054 151.043 1.00 85.29 95 VAL A O 1
ATOM 758 N N . GLN A 1 96 ? 138.409 131.105 148.983 1.00 78.98 96 GLN A N 1
ATOM 759 C CA . GLN A 1 96 ? 137.286 131.926 149.427 1.00 83.17 96 GLN A CA 1
ATOM 760 C C . GLN A 1 96 ? 136.426 131.180 150.441 1.00 87.79 96 GLN A C 1
ATOM 761 O O . GLN A 1 96 ? 135.986 131.758 151.443 1.00 91.42 96 GLN A O 1
ATOM 767 N N . THR A 1 97 ? 136.181 129.890 150.198 1.00 84.58 97 THR A N 1
ATOM 768 C CA . THR A 1 97 ? 135.388 129.094 151.128 1.00 90.97 97 THR A CA 1
ATOM 769 C C . THR A 1 97 ? 136.087 128.959 152.473 1.00 94.35 97 THR A C 1
ATOM 770 O O . THR A 1 97 ? 135.437 128.994 153.521 1.00 98.78 97 THR A O 1
ATOM 774 N N . ARG A 1 98 ? 137.411 128.799 152.466 1.00 91.15 98 ARG A N 1
ATOM 775 C CA . ARG A 1 98 ? 138.157 128.707 153.717 1.00 91.73 98 ARG A CA 1
ATOM 776 C C . ARG A 1 98 ? 138.144 130.033 154.466 1.00 99.43 98 ARG A C 1
ATOM 777 O O . ARG A 1 98 ? 138.036 130.056 155.697 1.00 104.88 98 ARG A O 1
ATOM 785 N N . LYS A 1 99 ? 138.251 131.149 153.742 1.00 95.38 99 LYS A N 1
ATOM 786 C CA . LYS A 1 99 ? 138.152 132.454 154.387 1.00 92.99 99 LYS A CA 1
ATOM 787 C C . LYS A 1 99 ? 136.778 132.648 155.016 1.00 97.45 99 LYS A C 1
ATOM 788 O O . LYS A 1 99 ? 136.664 133.184 156.125 1.00 97.88 99 LYS A O 1
ATOM 794 N N . ALA A 1 100 ? 135.722 132.222 154.319 1.00 97.81 100 ALA A N 1
ATOM 795 C CA . ALA A 1 100 ? 134.379 132.297 154.889 1.00 104.20 100 ALA A CA 1
ATOM 796 C C . ALA A 1 100 ? 134.234 131.379 156.098 1.00 106.19 100 ALA A C 1
ATOM 797 O O . ALA A 1 100 ? 133.623 131.757 157.104 1.00 104.97 100 ALA A O 1
ATOM 799 N N . GLU A 1 101 ? 134.790 130.170 156.017 1.00 105.36 101 GLU A N 1
ATOM 800 C CA . GLU A 1 101 ? 134.681 129.169 157.068 1.00 107.18 101 GLU A CA 1
ATOM 801 C C . GLU A 1 101 ? 135.571 129.474 158.264 1.00 110.33 101 GLU A C 1
ATOM 802 O O . GLU A 1 101 ? 135.396 128.858 159.321 1.00 112.20 101 GLU A O 1
ATOM 808 N N . SER A 1 102 ? 136.512 130.411 158.126 1.00 110.34 102 SER A N 1
ATOM 809 C CA . SER A 1 102 ? 137.326 130.844 159.257 1.00 115.73 102 SER A CA 1
ATOM 810 C C . SER A 1 102 ? 136.494 131.365 160.422 1.00 115.38 102 SER A C 1
ATOM 811 O O . SER A 1 102 ? 137.050 131.603 161.500 1.00 112.93 102 SER A O 1
ATOM 814 N N . SER A 1 103 ? 135.185 131.547 160.236 1.00 114.87 103 SER A N 1
ATOM 815 C CA . SER A 1 103 ? 134.275 131.901 161.323 1.00 110.42 103 SER A CA 1
ATOM 816 C C . SER A 1 103 ? 133.939 130.660 162.155 1.00 116.50 103 SER A C 1
ATOM 817 O O . SER A 1 103 ? 132.783 130.281 162.339 1.00 110.49 103 SER A O 1
ATOM 820 N N . LEU A 1 104 ? 134.994 130.025 162.663 1.00 119.09 104 LEU A N 1
ATOM 821 C CA . LEU A 1 104 ? 134.860 128.802 163.443 1.00 120.09 104 LEU A CA 1
ATOM 822 C C . LEU A 1 104 ? 135.569 128.928 164.783 1.00 119.52 104 LEU A C 1
ATOM 823 O O . LEU A 1 104 ? 135.962 130.028 165.185 1.00 119.27 104 LEU A O 1
ATOM 828 N N . ASP A 1 105 ? 135.710 127.803 165.482 1.00 120.04 105 ASP A N 1
ATOM 829 C CA . ASP A 1 105 ? 136.318 127.621 166.795 1.00 123.48 105 ASP A CA 1
ATOM 830 C C . ASP A 1 105 ? 135.408 128.130 167.911 1.00 122.54 105 ASP A C 1
ATOM 831 O O . ASP A 1 105 ? 135.688 127.861 169.081 1.00 126.63 105 ASP A O 1
ATOM 836 N N . ALA A 1 106 ? 134.323 128.836 167.597 1.00 118.89 106 ALA A N 1
ATOM 837 C CA . ALA A 1 106 ? 133.294 129.259 168.545 1.00 123.88 106 ALA A CA 1
ATOM 838 C C . ALA A 1 106 ? 133.845 130.084 169.704 1.00 120.23 106 ALA A C 1
ATOM 839 O O . ALA A 1 106 ? 133.099 130.395 170.642 1.00 101.92 106 ALA A O 1
ATOM 841 N N . LEU A 1 107 ? 135.120 130.466 169.650 1.00 121.54 107 LEU A N 1
ATOM 842 C CA . LEU A 1 107 ? 135.819 131.114 170.759 1.00 117.34 107 LEU A CA 1
ATOM 843 C C . LEU A 1 107 ? 135.563 130.389 172.080 1.00 116.40 107 LEU A C 1
ATOM 844 O O . LEU A 1 107 ? 134.938 130.913 173.004 1.00 111.47 107 LEU A O 1
ATOM 849 N N . ARG A 1 108 ? 136.059 129.153 172.151 1.00 118.82 108 ARG A N 1
ATOM 850 C CA . ARG A 1 108 ? 136.044 128.427 173.413 1.00 119.72 108 ARG A CA 1
ATOM 851 C C . ARG A 1 108 ? 136.932 129.078 174.464 1.00 120.37 108 ARG A C 1
ATOM 852 O O . ARG A 1 108 ? 136.840 128.712 175.640 1.00 120.69 108 ARG A O 1
ATOM 860 N N . GLU A 1 109 ? 137.788 130.023 174.067 1.00 117.35 109 GLU A N 1
ATOM 861 C CA . GLU A 1 109 ? 138.571 130.786 175.031 1.00 117.95 109 GLU A CA 1
ATOM 862 C C . GLU A 1 109 ? 137.690 131.592 175.976 1.00 119.07 109 GLU A C 1
ATOM 863 O O . GLU A 1 109 ? 138.159 132.001 177.045 1.00 122.05 109 GLU A O 1
ATOM 869 N N . MET A 1 110 ? 136.430 131.836 175.606 1.00 115.41 110 MET A N 1
ATOM 870 C CA . MET A 1 110 ? 135.517 132.538 176.501 1.00 116.48 110 MET A CA 1
ATOM 871 C C . MET A 1 110 ? 135.250 131.727 177.762 1.00 111.81 110 MET A C 1
ATOM 872 O O . MET A 1 110 ? 135.079 132.294 178.848 1.00 110.42 110 MET A O 1
ATOM 877 N N . SER A 1 111 ? 135.202 130.403 177.638 1.00 108.12 111 SER A N 1
ATOM 878 C CA . SER A 1 111 ? 134.995 129.552 178.801 1.00 107.04 111 SER A CA 1
ATOM 879 C C . SER A 1 111 ? 136.149 129.708 179.784 1.00 109.40 111 SER A C 1
ATOM 880 O O . SER A 1 111 ? 137.305 129.897 179.396 1.00 109.10 111 SER A O 1
ATOM 883 N N . ALA A 1 112 ? 135.820 129.636 181.068 1.00 107.43 112 ALA A N 1
ATOM 884 C CA . ALA A 1 112 ? 136.817 129.862 182.102 1.00 109.13 112 ALA A CA 1
ATOM 885 C C . ALA A 1 112 ? 137.884 128.771 182.055 1.00 110.73 112 ALA A C 1
ATOM 886 O O . ALA A 1 112 ? 137.575 127.610 181.763 1.00 112.03 112 ALA A O 1
ATOM 888 N N . PRO A 1 113 ? 139.149 129.108 182.319 1.00 105.52 113 PRO A N 1
ATOM 889 C CA . PRO A 1 113 ? 140.166 128.049 182.406 1.00 109.27 113 PRO A CA 1
ATOM 890 C C . PRO A 1 113 ? 140.026 127.206 183.659 1.00 110.83 113 PRO A C 1
ATOM 891 O O . PRO A 1 113 ? 140.193 125.981 183.600 1.00 112.53 113 PRO A O 1
ATOM 895 N N . VAL A 1 114 ? 139.719 127.829 184.795 1.00 108.62 114 VAL A N 1
ATOM 896 C CA . VAL A 1 114 ? 139.561 127.117 186.058 1.00 108.71 114 VAL A CA 1
ATOM 897 C C . VAL A 1 114 ? 138.158 127.359 186.597 1.00 107.93 114 VAL A C 1
ATOM 898 O O . VAL A 1 114 ? 137.380 128.124 186.015 1.00 106.85 114 VAL A O 1
ATOM 902 N N . ALA A 1 115 ? 137.826 126.710 187.711 1.00 108.74 115 ALA A N 1
ATOM 903 C CA . ALA A 1 115 ? 136.510 126.868 188.325 1.00 101.33 115 ALA A CA 1
ATOM 904 C C . ALA A 1 115 ? 136.618 126.506 189.796 1.00 101.76 115 ALA A C 1
ATOM 905 O O . ALA A 1 115 ? 136.979 125.372 190.127 1.00 108.89 115 ALA A O 1
ATOM 907 N N . LYS A 1 116 ? 136.307 127.458 190.674 1.00 96.89 116 LYS A N 1
ATOM 908 C CA . LYS A 1 116 ? 136.332 127.202 192.108 1.00 101.46 116 LYS A CA 1
ATOM 909 C C . LYS A 1 116 ? 135.143 126.338 192.504 1.00 100.72 116 LYS A C 1
ATOM 910 O O . LYS A 1 116 ? 134.042 126.848 192.731 1.00 103.25 116 LYS A O 1
ATOM 916 N N . VAL A 1 117 ? 135.359 125.028 192.589 1.00 101.88 117 VAL A N 1
ATOM 917 C CA . VAL A 1 117 ? 134.301 124.058 192.835 1.00 97.88 117 VAL A CA 1
ATOM 918 C C . VAL A 1 117 ? 134.578 123.366 194.160 1.00 105.81 117 VAL A C 1
ATOM 919 O O . VAL A 1 117 ? 135.686 122.864 194.383 1.00 111.75 117 VAL A O 1
ATOM 923 N N . ILE A 1 118 ? 133.578 123.339 195.035 1.00 104.70 118 ILE A N 1
ATOM 924 C CA . ILE A 1 118 ? 133.664 122.595 196.286 1.00 109.31 118 ILE A CA 1
ATOM 925 C C . ILE A 1 118 ? 133.210 121.166 196.010 1.00 110.29 118 ILE A C 1
ATOM 926 O O . ILE A 1 118 ? 132.016 120.896 195.852 1.00 108.61 118 ILE A O 1
ATOM 931 N N . ARG A 1 119 ? 134.169 120.247 195.941 1.00 114.60 119 ARG A N 1
ATOM 932 C CA . ARG A 1 119 ? 133.909 118.850 195.632 1.00 114.73 119 ARG A CA 1
ATOM 933 C C . ARG A 1 119 ? 134.392 117.979 196.781 1.00 121.67 119 ARG A C 1
ATOM 934 O O . ARG A 1 119 ? 135.481 118.198 197.321 1.00 122.76 119 ARG A O 1
ATOM 942 N N . ASP A 1 120 ? 133.571 116.993 197.151 1.00 123.55 120 ASP A N 1
ATOM 943 C CA . ASP A 1 120 ? 133.845 116.113 198.288 1.00 123.31 120 ASP A CA 1
ATOM 944 C C . ASP A 1 120 ? 134.066 116.908 199.572 1.00 119.61 120 ASP A C 1
ATOM 945 O O . ASP A 1 120 ? 134.853 116.510 200.435 1.00 116.79 120 ASP A O 1
ATOM 950 N N . GLY A 1 121 ? 133.374 118.036 199.708 1.00 116.63 121 GLY A N 1
ATOM 951 C CA . GLY A 1 121 ? 133.533 118.888 200.866 1.00 117.44 121 GLY A CA 1
ATOM 952 C C . GLY A 1 121 ? 134.793 119.722 200.883 1.00 123.85 121 GLY A C 1
ATOM 953 O O . GLY A 1 121 ? 135.085 120.351 201.907 1.00 129.34 121 GLY A O 1
ATOM 954 N N . SER A 1 122 ? 135.549 119.752 199.788 1.00 123.83 122 SER A N 1
ATOM 955 C CA . SER A 1 122 ? 136.794 120.504 199.711 1.00 126.24 122 SER A CA 1
ATOM 956 C C . SER A 1 122 ? 136.743 121.442 198.516 1.00 124.31 122 SER A C 1
ATOM 957 O O . SER A 1 122 ? 136.294 121.051 197.434 1.00 121.12 122 SER A O 1
ATOM 960 N N . LYS A 1 123 ? 137.209 122.673 198.712 1.00 121.78 123 LYS A N 1
ATOM 961 C CA . LYS A 1 123 ? 137.222 123.669 197.648 1.00 115.96 123 LYS A CA 1
ATOM 962 C C . LYS A 1 123 ? 138.495 123.517 196.823 1.00 119.47 123 LYS A C 1
ATOM 963 O O . LYS A 1 123 ? 139.604 123.579 197.366 1.00 123.33 123 LYS A O 1
ATOM 969 N N . GLN A 1 124 ? 138.337 123.319 195.516 1.00 113.71 124 GLN A N 1
ATOM 970 C CA . GLN A 1 124 ? 139.460 123.143 194.609 1.00 113.03 124 GLN A CA 1
ATOM 971 C C . GLN A 1 124 ? 139.275 124.024 193.383 1.00 112.56 124 GLN A C 1
ATOM 972 O O . GLN A 1 124 ? 138.150 124.357 193.001 1.00 111.89 124 GLN A O 1
ATOM 978 N N . SER A 1 125 ? 140.395 124.398 192.768 1.00 114.70 125 SER A N 1
ATOM 979 C CA . SER A 1 125 ? 140.378 125.171 191.526 1.00 113.56 125 SER A CA 1
ATOM 980 C C . SER A 1 125 ? 140.337 124.229 190.321 1.00 115.54 125 SER A C 1
ATOM 981 O O . SER A 1 125 ? 141.204 124.233 189.448 1.00 114.71 125 SER A O 1
ATOM 984 N N . ILE A 1 126 ? 139.289 123.404 190.298 1.00 114.78 126 ILE A N 1
ATOM 985 C CA . ILE A 1 126 ? 139.119 122.416 189.241 1.00 113.44 126 ILE A CA 1
ATOM 986 C C . ILE A 1 126 ? 138.884 123.120 187.911 1.00 110.49 126 ILE A C 1
ATOM 987 O O . ILE A 1 126 ? 138.117 124.087 187.824 1.00 111.17 126 ILE A O 1
ATOM 992 N N . HIS A 1 127 ? 139.560 122.642 186.866 1.00 111.52 127 HIS A N 1
ATOM 993 C CA . HIS A 1 127 ? 139.401 123.227 185.541 1.00 112.90 127 HIS A CA 1
ATOM 994 C C . HIS A 1 127 ? 137.958 123.097 185.068 1.00 112.74 127 HIS A C 1
ATOM 995 O O . HIS A 1 127 ? 137.285 122.099 185.339 1.00 112.02 127 HIS A O 1
ATOM 1002 N N . ALA A 1 128 ? 137.485 124.120 184.352 1.00 111.98 128 ALA A N 1
ATOM 1003 C CA . ALA A 1 128 ? 136.096 124.148 183.909 1.00 110.35 128 ALA A CA 1
ATOM 1004 C C . ALA A 1 128 ? 135.776 123.042 182.914 1.00 105.45 128 ALA A C 1
ATOM 1005 O O . ALA A 1 128 ? 134.596 122.759 182.681 1.00 103.79 128 ALA A O 1
ATOM 1007 N N . ARG A 1 129 ? 136.793 122.422 182.314 1.00 104.59 129 ARG A N 1
ATOM 1008 C CA . ARG A 1 129 ? 136.543 121.337 181.371 1.00 105.36 129 ARG A CA 1
ATOM 1009 C C . ARG A 1 129 ? 135.866 120.155 182.054 1.00 107.05 129 ARG A C 1
ATOM 1010 O O . ARG A 1 129 ? 134.947 119.547 181.493 1.00 106.56 129 ARG A O 1
ATOM 1018 N N . GLU A 1 130 ? 136.302 119.817 183.267 1.00 107.73 130 GLU A N 1
ATOM 1019 C CA . GLU A 1 130 ? 135.741 118.685 184.005 1.00 102.91 130 GLU A CA 1
ATOM 1020 C C . GLU A 1 130 ? 134.667 119.180 184.976 1.00 100.19 130 GLU A C 1
ATOM 1021 O O . GLU A 1 130 ? 134.784 119.093 186.199 1.00 99.87 130 GLU A O 1
ATOM 1027 N N . LEU A 1 131 ? 133.595 119.710 184.393 1.00 100.93 131 LEU A N 1
ATOM 1028 C CA . LEU A 1 131 ? 132.435 120.173 185.142 1.00 98.77 131 LEU A CA 1
ATOM 1029 C C . LEU A 1 131 ? 131.187 119.473 184.624 1.00 97.56 131 LEU A C 1
ATOM 1030 O O . LEU A 1 131 ? 131.049 119.244 183.419 1.00 97.87 131 LEU A O 1
ATOM 1035 N N . VAL A 1 132 ? 130.290 119.116 185.538 1.00 92.24 132 VAL A N 1
ATOM 1036 C CA . VAL A 1 132 ? 129.076 118.387 185.176 1.00 90.20 132 VAL A CA 1
ATOM 1037 C C . VAL A 1 132 ? 127.872 119.056 185.831 1.00 89.01 132 VAL A C 1
ATOM 1038 O O . VAL A 1 132 ? 128.023 119.691 186.885 1.00 90.10 132 VAL A O 1
ATOM 1042 N N . PRO A 1 133 ? 126.665 118.964 185.240 1.00 86.55 133 PRO A N 1
ATOM 1043 C CA . PRO A 1 133 ? 125.458 119.383 185.966 1.00 85.30 133 PRO A CA 1
ATOM 1044 C C . PRO A 1 133 ? 125.343 118.717 187.327 1.00 85.38 133 PRO A C 1
ATOM 1045 O O . PRO A 1 133 ? 125.285 117.488 187.428 1.00 90.95 133 PRO A O 1
ATOM 1049 N N . GLY A 1 134 ? 125.309 119.530 188.378 1.00 83.41 134 GLY A N 1
ATOM 1050 C CA . GLY A 1 134 ? 125.312 119.026 189.735 1.00 88.83 134 GLY A CA 1
ATOM 1051 C C . GLY A 1 134 ? 126.490 119.573 190.510 1.00 88.48 134 GLY A C 1
ATOM 1052 O O . GLY A 1 134 ? 126.450 119.672 191.740 1.00 89.08 134 GLY A O 1
ATOM 1053 N N . ASP A 1 135 ? 127.550 119.930 189.789 1.00 85.44 135 ASP A N 1
ATOM 1054 C CA . ASP A 1 135 ? 128.710 120.546 190.415 1.00 87.57 135 ASP A CA 1
ATOM 1055 C C . ASP A 1 135 ? 128.354 121.929 190.943 1.00 85.61 135 ASP A C 1
ATOM 1056 O O . ASP A 1 135 ? 127.716 122.730 190.256 1.00 84.07 135 ASP A O 1
ATOM 1061 N N . VAL A 1 136 ? 128.773 122.207 192.172 1.00 89.96 136 VAL A N 1
ATOM 1062 C CA . VAL A 1 136 ? 128.531 123.492 192.815 1.00 86.99 136 VAL A CA 1
ATOM 1063 C C . VAL A 1 136 ? 129.803 124.323 192.712 1.00 88.97 136 VAL A C 1
ATOM 1064 O O . VAL A 1 136 ? 130.860 123.927 193.217 1.00 95.20 136 VAL A O 1
ATOM 1068 N N . VAL A 1 137 ? 129.703 125.475 192.053 1.00 85.08 137 VAL A N 1
ATOM 1069 C CA . VAL A 1 137 ? 130.850 126.320 191.743 1.00 87.88 137 VAL A CA 1
ATOM 1070 C C . VAL A 1 137 ? 130.723 127.623 192.517 1.00 86.19 137 VAL A C 1
ATOM 1071 O O . VAL A 1 137 ? 129.653 128.242 192.532 1.00 84.02 137 VAL A O 1
ATOM 1075 N N . ILE A 1 138 ? 131.813 128.037 193.154 1.00 88.41 138 ILE A N 1
ATOM 1076 C CA . ILE A 1 138 ? 131.866 129.304 193.873 1.00 90.20 138 ILE A CA 1
ATOM 1077 C C . ILE A 1 138 ? 132.401 130.375 192.932 1.00 92.58 138 ILE A C 1
ATOM 1078 O O . ILE A 1 138 ? 133.432 130.182 192.277 1.00 95.25 138 ILE A O 1
ATOM 1083 N N . LEU A 1 139 ? 131.701 131.503 192.862 1.00 93.47 139 LEU A N 1
ATOM 1084 C CA . LEU A 1 139 ? 132.055 132.597 191.970 1.00 93.24 139 LEU A CA 1
ATOM 1085 C C . LEU A 1 139 ? 132.507 133.807 192.775 1.00 102.01 139 LEU A C 1
ATOM 1086 O O . LEU A 1 139 ? 131.980 134.078 193.859 1.00 105.81 139 LEU A O 1
ATOM 1091 N N . ASP A 1 140 ? 133.486 134.531 192.239 1.00 105.55 140 ASP A N 1
ATOM 1092 C CA . ASP A 1 140 ? 133.971 135.762 192.843 1.00 108.35 140 ASP A CA 1
ATOM 1093 C C . ASP A 1 140 ? 134.233 136.778 191.741 1.00 103.17 140 ASP A C 1
ATOM 1094 O O . ASP A 1 140 ? 134.128 136.476 190.549 1.00 96.99 140 ASP A O 1
ATOM 1099 N N . ALA A 1 141 ? 134.574 137.997 192.152 1.00 103.07 141 ALA A N 1
ATOM 1100 C CA . ALA A 1 141 ? 134.813 139.067 191.194 1.00 101.03 141 ALA A CA 1
ATOM 1101 C C . ALA A 1 141 ? 136.006 138.739 190.305 1.00 105.04 141 ALA A C 1
ATOM 1102 O O . ALA A 1 141 ? 137.021 138.209 190.767 1.00 109.02 141 ALA A O 1
ATOM 1104 N N . GLY A 1 142 ? 135.877 139.056 189.019 1.00 103.52 142 GLY A N 1
ATOM 1105 C CA . GLY A 1 142 ? 136.932 138.793 188.065 1.00 103.88 142 GLY A CA 1
ATOM 1106 C C . GLY A 1 142 ? 137.054 137.355 187.619 1.00 106.43 142 GLY A C 1
ATOM 1107 O O . GLY A 1 142 ? 138.033 137.013 186.946 1.00 108.80 142 GLY A O 1
ATOM 1108 N N . ASP A 1 143 ? 136.096 136.501 187.969 1.00 105.10 143 ASP A N 1
ATOM 1109 C CA . ASP A 1 143 ? 136.129 135.086 187.623 1.00 105.25 143 ASP A CA 1
ATOM 1110 C C . ASP A 1 143 ? 135.085 134.812 186.549 1.00 99.83 143 ASP A C 1
ATOM 1111 O O . ASP A 1 143 ? 133.900 135.105 186.742 1.00 100.64 143 ASP A O 1
ATOM 1116 N N . PHE A 1 144 ? 135.526 134.254 185.425 1.00 95.80 144 PHE A N 1
ATOM 1117 C CA . PHE A 1 144 ? 134.599 133.843 184.382 1.00 92.80 144 PHE A CA 1
ATOM 1118 C C . PHE A 1 144 ? 133.723 132.702 184.883 1.00 92.96 144 PHE A C 1
ATOM 1119 O O . PHE A 1 144 ? 134.178 131.832 185.630 1.00 95.43 144 PHE A O 1
ATOM 1127 N N . VAL A 1 145 ? 132.460 132.709 184.472 1.00 90.25 145 VAL A N 1
ATOM 1128 C CA . VAL A 1 145 ? 131.530 131.655 184.871 1.00 80.92 145 VAL A CA 1
ATOM 1129 C C . VAL A 1 145 ? 131.859 130.396 184.078 1.00 82.77 145 VAL A C 1
ATOM 1130 O O . VAL A 1 145 ? 131.860 130.425 182.839 1.00 82.65 145 VAL A O 1
ATOM 1134 N N . PRO A 1 146 ? 132.147 129.275 184.744 1.00 82.70 146 PRO A N 1
ATOM 1135 C CA . PRO A 1 146 ? 132.558 128.078 183.994 1.00 83.19 146 PRO A CA 1
ATOM 1136 C C . PRO A 1 146 ? 131.417 127.393 183.265 1.00 83.43 146 PRO A C 1
ATOM 1137 O O . PRO A 1 146 ? 131.587 126.985 182.110 1.00 91.80 146 PRO A O 1
ATOM 1141 N N . ALA A 1 147 ? 130.257 127.251 183.903 1.00 77.74 147 ALA A N 1
ATOM 1142 C CA . ALA A 1 147 ? 129.146 126.531 183.300 1.00 76.91 147 ALA A CA 1
ATOM 1143 C C . ALA A 1 147 ? 127.837 127.174 183.729 1.00 77.02 147 ALA A C 1
ATOM 1144 O O . ALA A 1 147 ? 127.755 127.829 184.770 1.00 80.25 147 ALA A O 1
ATOM 1146 N N . ASP A 1 148 ? 126.810 126.981 182.903 1.00 77.02 148 ASP A N 1
ATOM 1147 C CA . ASP A 1 148 ? 125.486 127.496 183.225 1.00 76.23 148 ASP A CA 1
ATOM 1148 C C . ASP A 1 148 ? 124.950 126.823 184.480 1.00 75.99 148 ASP A C 1
ATOM 1149 O O . ASP A 1 148 ? 125.183 125.634 184.715 1.00 81.78 148 ASP A O 1
ATOM 1154 N N . GLY A 1 149 ? 124.228 127.588 185.289 1.00 68.36 149 GLY A N 1
ATOM 1155 C CA . GLY A 1 149 ? 123.692 127.038 186.520 1.00 70.30 149 GLY A CA 1
ATOM 1156 C C . GLY A 1 149 ? 122.764 128.019 187.198 1.00 72.37 149 GLY A C 1
ATOM 1157 O O . GLY A 1 149 ? 122.635 129.175 186.787 1.00 78.97 149 GLY A O 1
ATOM 1158 N N . ARG A 1 150 ? 122.124 127.534 188.257 1.00 73.80 150 ARG A N 1
ATOM 1159 C CA . ARG A 1 150 ? 121.129 128.287 189.008 1.00 73.66 150 ARG A CA 1
ATOM 1160 C C . ARG A 1 150 ? 121.703 128.672 190.364 1.00 75.89 150 ARG A C 1
ATOM 1161 O O . ARG A 1 150 ? 122.284 127.831 191.057 1.00 83.16 150 ARG A O 1
ATOM 1169 N N . LEU A 1 151 ? 121.548 129.942 190.734 1.00 75.33 151 LEU A N 1
ATOM 1170 C CA . LEU A 1 151 ? 122.076 130.419 192.004 1.00 80.53 151 LEU A CA 1
ATOM 1171 C C . LEU A 1 151 ? 121.340 129.782 193.175 1.00 87.32 151 LEU A C 1
ATOM 1172 O O . LEU A 1 151 ? 120.132 129.539 193.116 1.00 95.93 151 LEU A O 1
ATOM 1177 N N . PHE A 1 152 ? 122.083 129.511 194.246 1.00 85.44 152 PHE A N 1
ATOM 1178 C CA . PHE A 1 152 ? 121.480 129.161 195.525 1.00 94.41 152 PHE A CA 1
ATOM 1179 C C . PHE A 1 152 ? 122.125 129.869 196.705 1.00 98.28 152 PHE A C 1
ATOM 1180 O O . PHE A 1 152 ? 121.552 129.841 197.799 1.00 101.22 152 PHE A O 1
ATOM 1188 N N . GLU A 1 153 ? 123.284 130.503 196.529 1.00 96.53 153 GLU A N 1
ATOM 1189 C CA . GLU A 1 153 ? 123.896 131.311 197.581 1.00 99.84 153 GLU A CA 1
ATOM 1190 C C . GLU A 1 153 ? 124.800 132.330 196.901 1.00 97.51 153 GLU A C 1
ATOM 1191 O O . GLU A 1 153 ? 125.871 131.968 196.404 1.00 96.88 153 GLU A O 1
ATOM 1197 N N . SER A 1 154 ? 124.372 133.591 196.879 1.00 99.58 154 SER A N 1
ATOM 1198 C CA . SER A 1 154 ? 125.120 134.653 196.214 1.00 100.92 154 SER A CA 1
ATOM 1199 C C . SER A 1 154 ? 124.988 135.932 197.023 1.00 102.29 154 SER A C 1
ATOM 1200 O O . SER A 1 154 ? 123.881 136.453 197.185 1.00 98.11 154 SER A O 1
ATOM 1203 N N . GLY A 1 155 ? 126.113 136.435 197.526 1.00 103.59 155 GLY A N 1
ATOM 1204 C CA . GLY A 1 155 ? 126.117 137.678 198.271 1.00 102.40 155 GLY A CA 1
ATOM 1205 C C . GLY A 1 155 ? 126.449 138.881 197.412 1.00 102.58 155 GLY A C 1
ATOM 1206 O O . GLY A 1 155 ? 127.622 139.141 197.128 1.00 104.61 155 GLY A O 1
ATOM 1207 N N . SER A 1 156 ? 125.418 139.622 196.999 1.00 102.57 156 SER A N 1
ATOM 1208 C CA . SER A 1 156 ? 125.579 140.811 196.159 1.00 98.48 156 SER A CA 1
ATOM 1209 C C . SER A 1 156 ? 126.364 140.490 194.890 1.00 97.80 156 SER A C 1
ATOM 1210 O O . SER A 1 156 ? 127.230 141.253 194.456 1.00 100.81 156 SER A O 1
ATOM 1213 N N . LEU A 1 157 ? 126.056 139.345 194.288 1.00 93.59 157 LEU A N 1
ATOM 1214 C CA . LEU A 1 157 ? 126.744 138.913 193.081 1.00 91.38 157 LEU A CA 1
ATOM 1215 C C . LEU A 1 157 ? 126.238 139.687 191.871 1.00 89.25 157 LEU A C 1
ATOM 1216 O O . LEU A 1 157 ? 125.032 139.885 191.700 1.00 93.41 157 LEU A O 1
ATOM 1221 N N . LYS A 1 158 ? 127.172 140.134 191.035 1.00 88.42 158 LYS A N 1
ATOM 1222 C CA . LYS A 1 158 ? 126.854 140.820 189.791 1.00 86.85 158 LYS A CA 1
ATOM 1223 C C . LYS A 1 158 ? 127.687 140.211 188.675 1.00 84.62 158 LYS A C 1
ATOM 1224 O O . LYS A 1 158 ? 128.902 140.049 188.822 1.00 92.57 158 LYS A O 1
ATOM 1230 N N . ILE A 1 159 ? 127.035 139.879 187.564 1.00 78.78 159 ILE A N 1
ATOM 1231 C CA . ILE A 1 159 ? 127.658 139.151 186.466 1.00 78.57 159 ILE A CA 1
ATOM 1232 C C . ILE A 1 159 ? 127.533 139.981 185.197 1.00 81.78 159 ILE A C 1
ATOM 1233 O O . ILE A 1 159 ? 126.442 140.460 184.868 1.00 86.94 159 ILE A O 1
ATOM 1238 N N . ASP A 1 160 ? 128.648 140.148 184.489 1.00 84.66 160 ASP A N 1
ATOM 1239 C CA . ASP A 1 160 ? 128.666 140.865 183.216 1.00 88.28 160 ASP A CA 1
ATOM 1240 C C . ASP A 1 160 ? 128.177 139.877 182.164 1.00 87.34 160 ASP A C 1
ATOM 1241 O O . ASP A 1 160 ? 128.948 139.097 181.602 1.00 88.75 160 ASP A O 1
ATOM 1246 N N . GLU A 1 161 ? 126.874 139.909 181.895 1.00 87.03 161 GLU A N 1
ATOM 1247 C CA . GLU A 1 161 ? 126.271 139.038 180.887 1.00 85.74 161 GLU A CA 1
ATOM 1248 C C . GLU A 1 161 ? 126.309 139.710 179.514 1.00 83.79 161 GLU A C 1
ATOM 1249 O O . GLU A 1 161 ? 125.293 139.922 178.855 1.00 86.80 161 GLU A O 1
ATOM 1255 N N . GLY A 1 162 ? 127.524 140.047 179.090 1.00 84.18 162 GLY A N 1
ATOM 1256 C CA . GLY A 1 162 ? 127.741 140.704 177.819 1.00 85.97 162 GLY A CA 1
ATOM 1257 C C . GLY A 1 162 ? 127.751 139.800 176.614 1.00 81.88 162 GLY A C 1
ATOM 1258 O O . GLY A 1 162 ? 127.918 140.281 175.490 1.00 76.95 162 GLY A O 1
ATOM 1259 N N . MET A 1 163 ? 127.591 138.496 176.810 1.00 79.46 163 MET A N 1
ATOM 1260 C CA . MET A 1 163 ? 127.573 137.544 175.711 1.00 81.36 163 MET A CA 1
ATOM 1261 C C . MET A 1 163 ? 126.177 137.019 175.399 1.00 77.57 163 MET A C 1
ATOM 1262 O O . MET A 1 163 ? 126.014 136.258 174.442 1.00 79.29 163 MET A O 1
ATOM 1267 N N . LEU A 1 164 ? 125.171 137.401 176.183 1.00 78.55 164 LEU A N 1
ATOM 1268 C CA . LEU A 1 164 ? 123.770 137.234 175.814 1.00 77.20 164 LEU A CA 1
ATOM 1269 C C . LEU A 1 164 ? 123.037 138.561 175.725 1.00 78.76 164 LEU A C 1
ATOM 1270 O O . LEU A 1 164 ? 122.397 138.846 174.706 1.00 79.19 164 LEU A O 1
ATOM 1275 N N . THR A 1 165 ? 123.110 139.382 176.771 1.00 78.39 165 THR A N 1
ATOM 1276 C CA . THR A 1 165 ? 122.536 140.717 176.703 1.00 81.89 165 THR A CA 1
ATOM 1277 C C . THR A 1 165 ? 123.347 141.630 175.791 1.00 81.14 165 THR A C 1
ATOM 1278 O O . THR A 1 165 ? 122.807 142.609 175.267 1.00 85.10 165 THR A O 1
ATOM 1282 N N . GLY A 1 166 ? 124.621 141.314 175.569 1.00 79.15 166 GLY A N 1
ATOM 1283 C CA . GLY A 1 166 ? 125.466 142.109 174.705 1.00 79.77 166 GLY A CA 1
ATOM 1284 C C . GLY A 1 166 ? 126.032 143.362 175.329 1.00 83.98 166 GLY A C 1
ATOM 1285 O O . GLY A 1 166 ? 126.574 144.204 174.603 1.00 83.27 166 GLY A O 1
ATOM 1286 N N . GLU A 1 167 ? 125.845 143.512 176.652 1.00 83.48 167 GLU A N 1
ATOM 1287 C CA . GLU A 1 167 ? 126.266 144.747 177.368 1.00 88.72 167 GLU A CA 1
ATOM 1288 C C . GLU A 1 167 ? 127.214 144.447 178.533 1.00 93.35 167 GLU A C 1
ATOM 1289 O O . GLU A 1 167 ? 126.884 143.558 179.333 1.00 92.55 167 GLU A O 1
ATOM 1295 N N . SER A 1 168 ? 128.318 145.197 178.650 1.00 95.50 168 SER A N 1
ATOM 1296 C CA . SER A 1 168 ? 129.234 145.015 179.768 1.00 100.68 168 SER A CA 1
ATOM 1297 C C . SER A 1 168 ? 128.672 145.666 181.026 1.00 102.39 168 SER A C 1
ATOM 1298 O O . SER A 1 168 ? 129.347 146.472 181.675 1.00 111.16 168 SER A O 1
ATOM 1301 N N . GLU A 1 169 ? 127.437 145.318 181.375 1.00 98.30 169 GLU A N 1
ATOM 1302 C CA . GLU A 1 169 ? 126.758 145.849 182.548 1.00 101.20 169 GLU A CA 1
ATOM 1303 C C . GLU A 1 169 ? 126.641 144.751 183.595 1.00 97.06 169 GLU A C 1
ATOM 1304 O O . GLU A 1 169 ? 126.224 143.631 183.281 1.00 95.06 169 GLU A O 1
ATOM 1310 N N . ALA A 1 170 ? 127.012 145.072 184.831 1.00 97.21 170 ALA A N 1
ATOM 1311 C CA . ALA A 1 170 ? 126.953 144.111 185.928 1.00 94.64 170 ALA A CA 1
ATOM 1312 C C . ALA A 1 170 ? 125.496 143.871 186.295 1.00 93.71 170 ALA A C 1
ATOM 1313 O O . ALA A 1 170 ? 124.878 144.672 187.000 1.00 92.86 170 ALA A O 1
ATOM 1315 N N . VAL A 1 171 ? 124.938 142.765 185.814 1.00 91.69 171 VAL A N 1
ATOM 1316 C CA . VAL A 1 171 ? 123.553 142.418 186.110 1.00 86.93 171 VAL A CA 1
ATOM 1317 C C . VAL A 1 171 ? 123.478 141.853 187.521 1.00 88.06 171 VAL A C 1
ATOM 1318 O O . VAL A 1 171 ? 124.180 140.892 187.857 1.00 90.35 171 VAL A O 1
ATOM 1322 N N . GLU A 1 172 ? 122.626 142.449 188.351 1.00 92.83 172 GLU A N 1
ATOM 1323 C CA . GLU A 1 172 ? 122.501 142.017 189.736 1.00 97.00 172 GLU A CA 1
ATOM 1324 C C . GLU A 1 172 ? 121.909 140.615 189.803 1.00 96.78 172 GLU A C 1
ATOM 1325 O O . GLU A 1 172 ? 120.948 140.298 189.095 1.00 98.68 172 GLU A O 1
ATOM 1331 N N . LYS A 1 173 ? 122.484 139.775 190.658 1.00 95.63 173 LYS A N 1
ATOM 1332 C CA . LYS A 1 173 ? 122.073 138.387 190.805 1.00 87.65 173 LYS A CA 1
ATOM 1333 C C . LYS A 1 173 ? 121.462 138.180 192.183 1.00 93.53 173 LYS A C 1
ATOM 1334 O O . LYS A 1 173 ? 122.080 138.516 193.198 1.00 97.73 173 LYS A O 1
ATOM 1340 N N . TYR A 1 174 ? 120.253 137.625 192.216 1.00 91.45 174 TYR A N 1
ATOM 1341 C CA . TYR A 1 174 ? 119.587 137.266 193.457 1.00 95.32 174 TYR A CA 1
ATOM 1342 C C . TYR A 1 174 ? 119.213 135.791 193.427 1.00 90.40 174 TYR A C 1
ATOM 1343 O O . TYR A 1 174 ? 118.928 135.226 192.367 1.00 88.01 174 TYR A O 1
ATOM 1352 N N . ILE A 1 175 ? 119.220 135.172 194.610 1.00 91.01 175 ILE A N 1
ATOM 1353 C CA . ILE A 1 175 ? 118.983 133.734 194.714 1.00 93.34 175 ILE A CA 1
ATOM 1354 C C . ILE A 1 175 ? 117.510 133.365 194.699 1.00 100.63 175 ILE A C 1
ATOM 1355 O O . ILE A 1 175 ? 117.184 132.173 194.642 1.00 98.04 175 ILE A O 1
ATOM 1360 N N . ASP A 1 176 ? 116.612 134.345 194.757 1.00 104.42 176 ASP A N 1
ATOM 1361 C CA . ASP A 1 176 ? 115.184 134.056 194.775 1.00 98.98 176 ASP A CA 1
ATOM 1362 C C . ASP A 1 176 ? 114.749 133.431 193.456 1.00 98.13 176 ASP A C 1
ATOM 1363 O O . ASP A 1 176 ? 115.138 133.893 192.379 1.00 94.16 176 ASP A O 1
ATOM 1368 N N . THR A 1 177 ? 113.942 132.377 193.543 1.00 102.24 177 THR A N 1
ATOM 1369 C CA . THR A 1 177 ? 113.421 131.733 192.346 1.00 101.14 177 THR A CA 1
ATOM 1370 C C . THR A 1 177 ? 112.418 132.641 191.647 1.00 97.89 177 THR A C 1
ATOM 1371 O O . THR A 1 177 ? 111.604 133.309 192.291 1.00 98.97 177 THR A O 1
ATOM 1375 N N . ILE A 1 178 ? 112.483 132.668 190.320 1.00 94.51 178 ILE A N 1
ATOM 1376 C CA . ILE A 1 178 ? 111.591 133.508 189.526 1.00 101.98 178 ILE A CA 1
ATOM 1377 C C . ILE A 1 178 ? 110.246 132.807 189.384 1.00 111.78 178 ILE A C 1
ATOM 1378 O O . ILE A 1 178 ? 110.183 131.687 188.858 1.00 112.28 178 ILE A O 1
ATOM 1383 N N . PRO A 1 179 ? 109.151 133.420 189.831 1.00 116.55 179 PRO A N 1
ATOM 1384 C CA . PRO A 1 179 ? 107.849 132.742 189.773 1.00 118.51 179 PRO A CA 1
ATOM 1385 C C . PRO A 1 179 ? 107.248 132.713 188.376 1.00 115.68 179 PRO A C 1
ATOM 1386 O O . PRO A 1 179 ? 106.377 131.886 188.089 1.00 115.76 179 PRO A O 1
ATOM 1390 N N . ASP A 1 180 ? 107.700 133.607 187.501 1.00 111.40 180 ASP A N 1
ATOM 1391 C CA . ASP A 1 180 ? 107.131 133.747 186.170 1.00 114.57 180 ASP A CA 1
ATOM 1392 C C . ASP A 1 180 ? 108.242 133.675 185.132 1.00 114.82 180 ASP A C 1
ATOM 1393 O O . ASP A 1 180 ? 109.415 133.918 185.426 1.00 114.39 180 ASP A O 1
ATOM 1398 N N . GLU A 1 181 ? 107.853 133.322 183.908 1.00 111.16 181 GLU A N 1
ATOM 1399 C CA . GLU A 1 181 ? 108.801 133.275 182.803 1.00 104.37 181 GLU A CA 1
ATOM 1400 C C . GLU A 1 181 ? 109.391 134.655 182.543 1.00 105.87 181 GLU A C 1
ATOM 1401 O O . GLU A 1 181 ? 108.684 135.666 182.561 1.00 106.40 181 GLU A O 1
ATOM 1407 N N . VAL A 1 182 ? 110.701 134.691 182.299 1.00 103.22 182 VAL A N 1
ATOM 1408 C CA . VAL A 1 182 ? 111.408 135.915 181.948 1.00 99.31 182 VAL A CA 1
ATOM 1409 C C . VAL A 1 182 ? 112.291 135.640 180.740 1.00 99.95 182 VAL A C 1
ATOM 1410 O O . VAL A 1 182 ? 112.529 134.492 180.360 1.00 100.01 182 VAL A O 1
ATOM 1414 N N . GLY A 1 183 ? 112.775 136.719 180.135 1.00 100.60 183 GLY A N 1
ATOM 1415 C CA . GLY A 1 183 ? 113.644 136.598 178.985 1.00 98.59 183 GLY A CA 1
ATOM 1416 C C . GLY A 1 183 ? 114.987 135.994 179.344 1.00 99.59 183 GLY A C 1
ATOM 1417 O O . GLY A 1 183 ? 115.359 135.851 180.510 1.00 97.35 183 GLY A O 1
ATOM 1418 N N . LEU A 1 184 ? 115.731 135.624 178.299 1.00 99.52 184 LEU A N 1
ATOM 1419 C CA . LEU A 1 184 ? 117.029 134.989 178.501 1.00 93.71 184 LEU A CA 1
ATOM 1420 C C . LEU A 1 184 ? 118.007 135.925 179.199 1.00 87.17 184 LEU A C 1
ATOM 1421 O O . LEU A 1 184 ? 118.861 135.469 179.967 1.00 89.16 184 LEU A O 1
ATOM 1426 N N . GLY A 1 185 ? 117.905 137.228 178.944 1.00 87.06 185 GLY A N 1
ATOM 1427 C CA . GLY A 1 185 ? 118.729 138.191 179.647 1.00 89.72 185 GLY A CA 1
ATOM 1428 C C . GLY A 1 185 ? 118.228 138.585 181.019 1.00 88.27 185 GLY A C 1
ATOM 1429 O O . GLY A 1 185 ? 118.983 139.185 181.789 1.00 89.23 185 GLY A O 1
ATOM 1430 N N . ASP A 1 186 ? 116.978 138.261 181.343 1.00 87.46 186 ASP A N 1
ATOM 1431 C CA . ASP A 1 186 ? 116.379 138.615 182.622 1.00 89.50 186 ASP A CA 1
ATOM 1432 C C . ASP A 1 186 ? 116.412 137.471 183.627 1.00 91.21 186 ASP A C 1
ATOM 1433 O O . ASP A 1 186 ? 115.769 137.566 184.677 1.00 90.72 186 ASP A O 1
ATOM 1438 N N . ARG A 1 187 ? 117.142 136.396 183.334 1.00 90.83 187 ARG A N 1
ATOM 1439 C CA . ARG A 1 187 ? 117.251 135.290 184.276 1.00 84.12 187 ARG A CA 1
ATOM 1440 C C . ARG A 1 187 ? 118.150 135.697 185.434 1.00 81.34 187 ARG A C 1
ATOM 1441 O O . ARG A 1 187 ? 119.362 135.457 185.410 1.00 84.01 187 ARG A O 1
ATOM 1449 N N . VAL A 1 188 ? 117.554 136.324 186.449 1.00 79.56 188 VAL A N 1
ATOM 1450 C CA . VAL A 1 188 ? 118.328 136.872 187.559 1.00 79.01 188 VAL A CA 1
ATOM 1451 C C . VAL A 1 188 ? 119.015 135.760 188.340 1.00 81.53 188 VAL A C 1
ATOM 1452 O O . VAL A 1 188 ? 120.186 135.880 188.720 1.00 88.91 188 VAL A O 1
ATOM 1456 N N . ASN A 1 189 ? 118.309 134.657 188.584 1.00 78.64 189 ASN A N 1
ATOM 1457 C CA . ASN A 1 189 ? 118.805 133.600 189.451 1.00 78.56 189 ASN A CA 1
ATOM 1458 C C . ASN A 1 189 ? 119.542 132.500 188.695 1.00 77.78 189 ASN A C 1
ATOM 1459 O O . ASN A 1 189 ? 119.580 131.360 189.169 1.00 87.39 189 ASN A O 1
ATOM 1464 N N . MET A 1 190 ? 120.140 132.807 187.546 1.00 71.91 190 MET A N 1
ATOM 1465 C CA . MET A 1 190 ? 120.844 131.795 186.765 1.00 74.49 190 MET A CA 1
ATOM 1466 C C . MET A 1 190 ? 122.085 132.410 186.137 1.00 78.43 190 MET A C 1
ATOM 1467 O O . MET A 1 190 ? 121.983 133.383 185.386 1.00 82.13 190 MET A O 1
ATOM 1472 N N . VAL A 1 191 ? 123.252 131.842 186.446 1.00 76.98 191 VAL A N 1
ATOM 1473 C CA . VAL A 1 191 ? 124.502 132.241 185.808 1.00 68.69 191 VAL A CA 1
ATOM 1474 C C . VAL A 1 191 ? 124.546 131.663 184.401 1.00 72.76 191 VAL A C 1
ATOM 1475 O O . VAL A 1 191 ? 123.735 130.800 184.047 1.00 81.60 191 VAL A O 1
ATOM 1479 N N . PHE A 1 192 ? 125.491 132.134 183.592 1.00 68.19 192 PHE A N 1
ATOM 1480 C CA . PHE A 1 192 ? 125.662 131.635 182.235 1.00 75.31 192 PHE A CA 1
ATOM 1481 C C . PHE A 1 192 ? 127.146 131.513 181.933 1.00 82.46 192 PHE A C 1
ATOM 1482 O O . PHE A 1 192 ? 127.915 132.435 182.219 1.00 88.79 192 PHE A O 1
ATOM 1490 N N . SER A 1 193 ? 127.538 130.381 181.351 1.00 80.70 193 SER A N 1
ATOM 1491 C CA . SER A 1 193 ? 128.949 130.101 181.115 1.00 79.50 193 SER A CA 1
ATOM 1492 C C . SER A 1 193 ? 129.558 131.130 180.174 1.00 80.74 193 SER A C 1
ATOM 1493 O O . SER A 1 193 ? 128.934 131.550 179.198 1.00 85.26 193 SER A O 1
ATOM 1496 N N . GLY A 1 194 ? 130.791 131.533 180.471 1.00 83.22 194 GLY A N 1
ATOM 1497 C CA . GLY A 1 194 ? 131.495 132.506 179.666 1.00 88.08 194 GLY A CA 1
ATOM 1498 C C . GLY A 1 194 ? 131.213 133.952 180.008 1.00 88.61 194 GLY A C 1
ATOM 1499 O O . GLY A 1 194 ? 131.725 134.843 179.319 1.00 95.57 194 GLY A O 1
ATOM 1500 N N . SER A 1 195 ? 130.421 134.216 181.043 1.00 84.30 195 SER A N 1
ATOM 1501 C CA . SER A 1 195 ? 130.078 135.573 181.446 1.00 87.69 195 SER A CA 1
ATOM 1502 C C . SER A 1 195 ? 130.933 135.968 182.643 1.00 88.04 195 SER A C 1
ATOM 1503 O O . SER A 1 195 ? 130.931 135.278 183.668 1.00 86.52 195 SER A O 1
ATOM 1506 N N . LEU A 1 196 ? 131.660 137.074 182.510 1.00 91.41 196 LEU A N 1
ATOM 1507 C CA . LEU A 1 196 ? 132.545 137.530 183.572 1.00 88.40 196 LEU A CA 1
ATOM 1508 C C . LEU A 1 196 ? 131.740 138.026 184.767 1.00 88.85 196 LEU A C 1
ATOM 1509 O O . LEU A 1 196 ? 130.701 138.673 184.613 1.00 94.28 196 LEU A O 1
ATOM 1514 N N . VAL A 1 197 ? 132.227 137.718 185.965 1.00 87.38 197 VAL A N 1
ATOM 1515 C CA . VAL A 1 197 ? 131.614 138.191 187.201 1.00 87.32 197 VAL A CA 1
ATOM 1516 C C . VAL A 1 197 ? 132.293 139.496 187.596 1.00 94.46 197 VAL A C 1
ATOM 1517 O O . VAL A 1 197 ? 133.496 139.519 187.881 1.00 101.35 197 VAL A O 1
ATOM 1521 N N . VAL A 1 198 ? 131.522 140.582 187.627 1.00 91.62 198 VAL A N 1
ATOM 1522 C CA . VAL A 1 198 ? 132.110 141.902 187.832 1.00 96.10 198 VAL A CA 1
ATOM 1523 C C . VAL A 1 198 ? 132.350 142.169 189.313 1.00 95.03 198 VAL A C 1
ATOM 1524 O O . VAL A 1 198 ? 133.456 142.547 189.717 1.00 99.03 198 VAL A O 1
ATOM 1528 N N . TYR A 1 199 ? 131.330 141.972 190.146 1.00 87.81 199 TYR A N 1
ATOM 1529 C CA . TYR A 1 199 ? 131.417 142.336 191.552 1.00 90.56 199 TYR A CA 1
ATOM 1530 C C . TYR A 1 199 ? 130.651 141.329 192.396 1.00 93.16 199 TYR A C 1
ATOM 1531 O O . TYR A 1 199 ? 129.680 140.721 191.939 1.00 93.50 199 TYR A O 1
ATOM 1540 N N . GLY A 1 200 ? 131.102 141.162 193.636 1.00 98.30 200 GLY A N 1
ATOM 1541 C CA . GLY A 1 200 ? 130.437 140.306 194.592 1.00 96.47 200 GLY A CA 1
ATOM 1542 C C . GLY A 1 200 ? 130.876 138.857 194.498 1.00 99.92 200 GLY A C 1
ATOM 1543 O O . GLY A 1 200 ? 131.559 138.429 193.564 1.00 103.18 200 GLY A O 1
ATOM 1544 N N . ARG A 1 201 ? 130.467 138.088 195.500 1.00 101.08 201 ARG A N 1
ATOM 1545 C CA . ARG A 1 201 ? 130.732 136.661 195.558 1.00 99.54 201 ARG A CA 1
ATOM 1546 C C . ARG A 1 201 ? 129.431 135.889 195.386 1.00 96.75 201 ARG A C 1
ATOM 1547 O O . ARG A 1 201 ? 128.355 136.354 195.773 1.00 97.88 201 ARG A O 1
ATOM 1555 N N . GLY A 1 202 ? 129.539 134.709 194.786 1.00 95.26 202 GLY A N 1
ATOM 1556 C CA . GLY A 1 202 ? 128.374 133.878 194.554 1.00 95.60 202 GLY A CA 1
ATOM 1557 C C . GLY A 1 202 ? 128.763 132.419 194.493 1.00 93.67 202 GLY A C 1
ATOM 1558 O O . GLY A 1 202 ? 129.941 132.069 194.369 1.00 98.22 202 GLY A O 1
ATOM 1559 N N . MET A 1 203 ? 127.750 131.564 194.588 1.00 91.40 203 MET A N 1
ATOM 1560 C CA . MET A 1 203 ? 127.962 130.123 194.534 1.00 90.69 203 MET A CA 1
ATOM 1561 C C . MET A 1 203 ? 126.690 129.477 194.011 1.00 91.57 203 MET A C 1
ATOM 1562 O O . MET A 1 203 ? 125.631 129.600 194.634 1.00 99.44 203 MET A O 1
ATOM 1567 N N . PHE A 1 204 ? 126.795 128.798 192.872 1.00 82.71 204 PHE A N 1
ATOM 1568 C CA . PHE A 1 204 ? 125.650 128.228 192.178 1.00 80.15 204 PHE A CA 1
ATOM 1569 C C . PHE A 1 204 ? 125.876 126.735 191.971 1.00 81.74 204 PHE A C 1
ATOM 1570 O O . PHE A 1 204 ? 126.932 126.192 192.303 1.00 89.09 204 PHE A O 1
ATOM 1578 N N . VAL A 1 205 ? 124.867 126.072 191.412 1.00 79.22 205 VAL A N 1
ATOM 1579 C CA . VAL A 1 205 ? 124.939 124.663 191.048 1.00 76.55 205 VAL A CA 1
ATOM 1580 C C . VAL A 1 205 ? 124.811 124.555 189.534 1.00 75.21 205 VAL A C 1
ATOM 1581 O O . VAL A 1 205 ? 123.883 125.118 188.943 1.00 81.25 205 VAL A O 1
ATOM 1585 N N . VAL A 1 206 ? 125.752 123.846 188.910 1.00 73.79 206 VAL A N 1
ATOM 1586 C CA . VAL A 1 206 ? 125.785 123.751 187.456 1.00 72.52 206 VAL A CA 1
ATOM 1587 C C . VAL A 1 206 ? 124.565 122.985 186.966 1.00 78.43 206 VAL A C 1
ATOM 1588 O O . VAL A 1 206 ? 124.241 121.906 187.478 1.00 88.57 206 VAL A O 1
ATOM 1592 N N . THR A 1 207 ? 123.872 123.549 185.976 1.00 73.85 207 THR A N 1
ATOM 1593 C CA . THR A 1 207 ? 122.741 122.889 185.344 1.00 72.89 207 THR A CA 1
ATOM 1594 C C . THR A 1 207 ? 122.972 122.573 183.874 1.00 76.39 207 THR A C 1
ATOM 1595 O O . THR A 1 207 ? 122.187 121.818 183.291 1.00 85.35 207 THR A O 1
ATOM 1599 N N . GLY A 1 208 ? 124.016 123.127 183.262 1.00 72.88 208 GLY A N 1
ATOM 1600 C CA . GLY A 1 208 ? 124.310 122.853 181.870 1.00 77.41 208 GLY A CA 1
ATOM 1601 C C . GLY A 1 208 ? 125.794 122.851 181.565 1.00 77.44 208 GLY A C 1
ATOM 1602 O O . GLY A 1 208 ? 126.550 123.644 182.133 1.00 79.68 208 GLY A O 1
ATOM 1603 N N . THR A 1 209 ? 126.224 121.964 180.670 1.00 79.19 209 THR A N 1
ATOM 1604 C CA . THR A 1 209 ? 127.623 121.868 180.283 1.00 78.06 209 THR A CA 1
ATOM 1605 C C . THR A 1 209 ? 127.713 121.633 178.783 1.00 81.22 209 THR A C 1
ATOM 1606 O O . THR A 1 209 ? 126.755 121.187 178.145 1.00 86.52 209 THR A O 1
ATOM 1610 N N . ALA A 1 210 ? 128.885 121.946 178.229 1.00 82.58 210 ALA A N 1
ATOM 1611 C CA . ALA A 1 210 ? 129.166 121.774 176.808 1.00 86.71 210 ALA A CA 1
ATOM 1612 C C . ALA A 1 210 ? 128.157 122.525 175.949 1.00 81.42 210 ALA A C 1
ATOM 1613 O O . ALA A 1 210 ? 128.099 123.758 175.986 1.00 80.99 210 ALA A O 1
ATOM 1615 N N . SER A 1 211 ? 127.359 121.792 175.176 1.00 7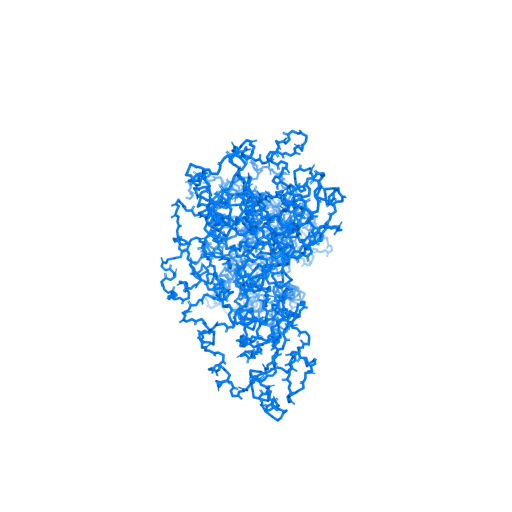9.13 211 SER A N 1
ATOM 1616 C CA . SER A 1 211 ? 126.388 122.399 174.278 1.00 80.78 211 SER A CA 1
ATOM 1617 C C . SER A 1 211 ? 125.061 122.719 174.953 1.00 81.22 211 SER A C 1
ATOM 1618 O O . SER A 1 211 ? 124.222 123.390 174.344 1.00 80.47 211 SER A O 1
ATOM 1621 N N . GLU A 1 212 ? 124.848 122.259 176.187 1.00 81.69 212 GLU A N 1
ATOM 1622 C CA . GLU A 1 212 ? 123.613 122.564 176.897 1.00 83.11 212 GLU A CA 1
ATOM 1623 C C . GLU A 1 212 ? 123.596 123.979 177.460 1.00 82.54 212 GLU A C 1
ATOM 1624 O O . GLU A 1 212 ? 122.527 124.469 177.837 1.00 83.47 212 GLU A O 1
ATOM 1630 N N . THR A 1 213 ? 124.749 124.637 177.526 1.00 77.69 213 THR A N 1
ATOM 1631 C CA . THR A 1 213 ? 124.838 125.995 178.033 1.00 72.89 213 THR A CA 1
ATOM 1632 C C . THR A 1 213 ? 124.368 126.998 176.983 1.00 77.93 213 THR A C 1
ATOM 1633 O O . THR A 1 213 ? 124.196 126.677 175.804 1.00 80.85 213 THR A O 1
ATOM 1637 N N . GLU A 1 214 ? 124.156 128.238 177.432 1.00 78.74 214 GLU A N 1
ATOM 1638 C CA . GLU A 1 214 ? 123.768 129.299 176.508 1.00 74.34 214 GLU A CA 1
ATOM 1639 C C . GLU A 1 214 ? 124.898 129.636 175.543 1.00 73.73 214 GLU A C 1
ATOM 1640 O O . GLU A 1 214 ? 124.657 129.835 174.347 1.00 77.36 214 GLU A O 1
ATOM 1646 N N . ILE A 1 215 ? 126.136 129.710 176.037 1.00 73.60 215 ILE A N 1
ATOM 1647 C CA . ILE A 1 215 ? 127.261 129.861 175.119 1.00 73.16 215 ILE A CA 1
ATOM 1648 C C . ILE A 1 215 ? 127.421 128.582 174.305 1.00 72.22 215 ILE A C 1
ATOM 1649 O O . ILE A 1 215 ? 127.839 128.621 173.143 1.00 75.70 215 ILE A O 1
ATOM 1654 N N . GLY A 1 216 ? 127.068 127.434 174.885 1.00 75.33 216 GLY A N 1
ATOM 1655 C CA . GLY A 1 216 ? 127.005 126.214 174.098 1.00 79.92 216 GLY A CA 1
ATOM 1656 C C . GLY A 1 216 ? 125.966 126.291 172.997 1.00 78.72 216 GLY A C 1
ATOM 1657 O O . GLY A 1 216 ? 126.195 125.823 171.880 1.00 80.50 216 GLY A O 1
ATOM 1658 N N . LYS A 1 217 ? 124.810 126.891 173.294 1.00 75.80 217 LYS A N 1
ATOM 1659 C CA . LYS A 1 217 ? 123.801 127.107 172.261 1.00 71.28 217 LYS A CA 1
ATOM 1660 C C . LYS A 1 217 ? 124.317 128.048 171.181 1.00 74.81 217 LYS A C 1
ATOM 1661 O O . LYS A 1 217 ? 124.047 127.850 169.992 1.00 78.48 217 LYS A O 1
ATOM 1667 N N . ILE A 1 218 ? 125.056 129.085 171.581 1.00 74.55 218 ILE A N 1
ATOM 1668 C CA . ILE A 1 218 ? 125.643 130.009 170.614 1.00 69.44 218 ILE A CA 1
ATOM 1669 C C . ILE A 1 218 ? 126.631 129.280 169.712 1.00 71.52 218 ILE A C 1
ATOM 1670 O O . ILE A 1 218 ? 126.650 129.481 168.492 1.00 74.37 218 ILE A O 1
ATOM 1675 N N . ALA A 1 219 ? 127.470 128.425 170.301 1.00 68.81 219 ALA A N 1
ATOM 1676 C CA . ALA A 1 219 ? 128.420 127.647 169.514 1.00 71.79 219 ALA A CA 1
ATOM 1677 C C . ALA A 1 219 ? 127.703 126.696 168.566 1.00 76.96 219 ALA A C 1
ATOM 1678 O O . ALA A 1 219 ? 128.122 126.520 167.416 1.00 88.13 219 ALA A O 1
ATOM 1680 N N . GLY A 1 220 ? 126.626 126.065 169.034 1.00 74.89 220 GLY A N 1
ATOM 1681 C CA . GLY A 1 220 ? 125.853 125.198 168.161 1.00 76.19 220 GLY A CA 1
ATOM 1682 C C . GLY A 1 220 ? 125.227 125.949 167.002 1.00 78.79 220 GLY A C 1
ATOM 1683 O O . GLY A 1 220 ? 125.207 125.460 165.871 1.00 81.78 220 GLY A O 1
ATOM 1684 N N . LEU A 1 221 ? 124.707 127.149 167.269 1.00 75.25 221 LEU A N 1
ATOM 1685 C CA . LEU A 1 221 ? 124.147 127.973 166.202 1.00 74.37 221 LEU A CA 1
ATOM 1686 C C . LEU A 1 221 ? 125.222 128.401 165.212 1.00 77.13 221 LEU A C 1
ATOM 1687 O O . LEU A 1 221 ? 124.973 128.458 164.003 1.00 82.88 221 LEU A O 1
ATOM 1692 N N . LEU A 1 222 ? 126.419 128.719 165.709 1.00 73.71 222 LEU A N 1
ATOM 1693 C CA . LEU A 1 222 ? 127.525 129.061 164.821 1.00 73.80 222 LEU A CA 1
ATOM 1694 C C . LEU A 1 222 ? 127.910 127.878 163.942 1.00 81.89 222 LEU A C 1
ATOM 1695 O O . LEU A 1 222 ? 128.162 128.040 162.743 1.00 86.60 222 LEU A O 1
ATOM 1700 N N . GLU A 1 223 ? 127.967 126.680 164.527 1.00 79.96 223 GLU A N 1
ATOM 1701 C CA . GLU A 1 223 ? 128.321 125.491 163.760 1.00 83.13 223 GLU A CA 1
ATOM 1702 C C . GLU A 1 223 ? 127.253 125.159 162.725 1.00 86.71 223 GLU A C 1
ATOM 1703 O O . GLU A 1 223 ? 127.574 124.783 161.592 1.00 94.63 223 GLU A O 1
ATOM 1709 N N . THR A 1 224 ? 125.982 125.290 163.093 1.00 83.37 224 THR A N 1
ATOM 1710 C CA . THR A 1 224 ? 124.872 124.980 162.203 1.00 85.46 224 THR A CA 1
ATOM 1711 C C . THR A 1 224 ? 124.437 126.170 161.359 1.00 90.29 224 THR A C 1
ATOM 1712 O O . THR A 1 224 ? 123.483 126.043 160.583 1.00 92.92 224 THR A O 1
ATOM 1716 N N . ALA A 1 225 ? 125.107 127.314 161.489 1.00 91.03 225 ALA A N 1
ATOM 1717 C CA . ALA A 1 225 ? 124.758 128.483 160.694 1.00 87.99 225 ALA A CA 1
ATOM 1718 C C . ALA A 1 225 ? 124.868 128.165 159.210 1.00 93.70 225 ALA A C 1
ATOM 1719 O O . ALA A 1 225 ? 125.857 127.583 158.757 1.00 93.41 225 ALA A O 1
ATOM 1721 N N . GLU A 1 226 ? 123.842 128.548 158.455 1.00 94.84 226 GLU A N 1
ATOM 1722 C CA . GLU A 1 226 ? 123.783 128.207 157.041 1.00 97.73 226 GLU A CA 1
ATOM 1723 C C . GLU A 1 226 ? 124.831 128.989 156.261 1.00 97.83 226 GLU A C 1
ATOM 1724 O O . GLU A 1 226 ? 124.952 130.208 156.410 1.00 88.67 226 GLU A O 1
ATOM 1730 N N . ALA A 1 227 ? 125.591 128.282 155.426 1.00 102.49 227 ALA A N 1
ATOM 1731 C CA . ALA A 1 227 ? 126.534 128.939 154.532 1.00 100.24 227 ALA A CA 1
ATOM 1732 C C . ALA A 1 227 ? 125.763 129.607 153.403 1.00 98.99 227 ALA A C 1
ATOM 1733 O O . ALA A 1 227 ? 125.478 128.979 152.379 1.00 98.97 227 ALA A O 1
ATOM 1735 N N . LYS A 1 228 ? 125.419 130.878 153.588 1.00 97.63 228 LYS A N 1
ATOM 1736 C CA . LYS A 1 228 ? 124.544 131.562 152.647 1.00 93.52 228 LYS A CA 1
ATOM 1737 C C . LYS A 1 228 ? 125.233 131.753 151.304 1.00 91.06 228 LYS A C 1
ATOM 1738 O O . LYS A 1 228 ? 126.428 132.051 151.233 1.00 90.61 228 LYS A O 1
ATOM 1744 N N . GLN A 1 229 ? 124.466 131.576 150.233 1.00 87.49 229 GLN A N 1
ATOM 1745 C CA . GLN A 1 229 ? 124.982 131.788 148.890 1.00 78.49 229 GLN A CA 1
ATOM 1746 C C . GLN A 1 229 ? 124.928 133.271 148.547 1.00 76.27 229 GLN A C 1
ATOM 1747 O O . GLN A 1 229 ? 123.887 133.917 148.704 1.00 73.18 229 GLN A O 1
ATOM 1753 N N . THR A 1 230 ? 126.053 133.804 148.089 1.00 72.63 230 THR A N 1
ATOM 1754 C CA . THR A 1 230 ? 126.113 135.202 147.698 1.00 68.37 230 THR A CA 1
ATOM 1755 C C . THR A 1 230 ? 125.150 135.452 146.539 1.00 67.30 230 THR A C 1
ATOM 1756 O O . THR A 1 230 ? 124.986 134.583 145.674 1.00 68.41 230 THR A O 1
ATOM 1760 N N . PRO A 1 231 ? 124.467 136.601 146.509 1.00 69.65 231 PRO A N 1
ATOM 1761 C CA . PRO A 1 231 ? 123.581 136.888 145.367 1.00 63.91 231 PRO A CA 1
ATOM 1762 C C . PRO A 1 231 ? 124.282 136.798 144.023 1.00 66.92 231 PRO A C 1
ATOM 1763 O O . PRO A 1 231 ? 123.699 136.277 143.065 1.00 68.58 231 PRO A O 1
ATOM 1767 N N . LEU A 1 232 ? 125.526 137.272 143.927 1.00 61.96 232 LEU A N 1
ATOM 1768 C CA . LEU A 1 232 ? 126.308 137.017 142.723 1.00 58.07 232 LEU A CA 1
ATOM 1769 C C . LEU A 1 232 ? 126.557 135.528 142.550 1.00 57.74 232 LEU A C 1
ATOM 1770 O O . LEU A 1 232 ? 126.479 135.007 141.435 1.00 57.87 232 LEU A O 1
ATOM 1775 N N . GLN A 1 233 ? 126.860 134.827 143.643 1.00 62.11 233 GLN A N 1
ATOM 1776 C CA . GLN A 1 233 ? 127.107 133.393 143.551 1.00 58.98 233 GLN A CA 1
ATOM 1777 C C . GLN A 1 233 ? 125.857 132.645 143.106 1.00 56.44 233 GLN A C 1
ATOM 1778 O O . GLN A 1 233 ? 125.938 131.736 142.276 1.00 59.96 233 GLN A O 1
ATOM 1784 N N . ARG A 1 234 ? 124.688 133.022 143.630 1.00 59.44 234 ARG A N 1
ATOM 1785 C CA . ARG A 1 234 ? 123.464 132.326 143.242 1.00 56.45 234 ARG A CA 1
ATOM 1786 C C . ARG A 1 234 ? 123.055 132.676 141.814 1.00 51.17 234 ARG A C 1
ATOM 1787 O O . ARG A 1 234 ? 122.592 131.806 141.066 1.00 57.51 234 ARG A O 1
ATOM 1795 N N . LYS A 1 235 ? 123.236 133.938 141.410 1.00 54.00 235 LYS A N 1
ATOM 1796 C CA . LYS A 1 235 ? 122.951 134.313 140.029 1.00 56.07 235 LYS A CA 1
ATOM 1797 C C . LYS A 1 235 ? 123.875 133.582 139.067 1.00 57.20 235 LYS A C 1
ATOM 1798 O O . LYS A 1 235 ? 123.434 133.088 138.022 1.00 56.72 235 LYS A O 1
ATOM 1804 N N . LEU A 1 236 ? 125.160 133.489 139.413 1.00 56.57 236 LEU A N 1
ATOM 1805 C CA . LEU A 1 236 ? 126.109 132.774 138.574 1.00 47.02 236 LEU A CA 1
ATOM 1806 C C . LEU A 1 236 ? 125.839 131.280 138.567 1.00 52.02 236 LEU A C 1
ATOM 1807 O O . LEU A 1 236 ? 126.049 130.633 137.546 1.00 58.07 236 LEU A O 1
ATOM 1812 N N . GLU A 1 237 ? 125.364 130.713 139.677 1.00 55.37 237 GLU A N 1
ATOM 1813 C CA . GLU A 1 237 ? 125.013 129.297 139.686 1.00 55.89 237 GLU A CA 1
ATOM 1814 C C . GLU A 1 237 ? 123.810 129.025 138.791 1.00 55.50 237 GLU A C 1
ATOM 1815 O O . GLU A 1 237 ? 123.800 128.052 138.026 1.00 59.38 237 GLU A O 1
ATOM 1821 N N . SER A 1 238 ? 122.786 129.877 138.868 1.00 52.28 238 SER A N 1
ATOM 1822 C CA . SER A 1 238 ? 121.619 129.704 138.008 1.00 54.31 238 SER A CA 1
ATOM 1823 C C . SER A 1 238 ? 121.996 129.857 136.540 1.00 57.58 238 SER A C 1
ATOM 1824 O O . SER A 1 238 ? 121.610 129.038 135.693 1.00 61.98 238 SER A O 1
ATOM 1827 N N . PHE A 1 239 ? 122.775 130.893 136.218 1.00 57.48 239 PHE A N 1
ATOM 1828 C CA . PHE A 1 239 ? 123.166 131.090 134.830 1.00 57.84 239 PHE A CA 1
ATOM 1829 C C . PHE A 1 239 ? 124.171 130.041 134.378 1.00 53.27 239 PHE A C 1
ATOM 1830 O O . PHE A 1 239 ? 124.245 129.739 133.189 1.00 53.62 239 PHE A O 1
ATOM 1838 N N . SER A 1 240 ? 124.926 129.451 135.307 1.00 55.51 240 SER A N 1
ATOM 1839 C CA . SER A 1 240 ? 125.835 128.369 134.955 1.00 49.23 240 SER A CA 1
ATOM 1840 C C . SER A 1 240 ? 125.066 127.100 134.638 1.00 51.00 240 SER A C 1
ATOM 1841 O O . SER A 1 240 ? 125.424 126.372 133.711 1.00 57.54 240 SER A O 1
ATOM 1844 N N . LYS A 1 241 ? 124.011 126.815 135.400 1.00 53.83 241 LYS A N 1
ATOM 1845 C CA . LYS A 1 241 ? 123.145 125.692 135.055 1.00 54.17 241 LYS A CA 1
ATOM 1846 C C . LYS A 1 241 ? 122.490 125.913 133.698 1.00 55.25 241 LYS A C 1
ATOM 1847 O O . LYS A 1 241 ? 122.449 125.001 132.861 1.00 57.19 241 LYS A O 1
ATOM 1853 N N . LYS A 1 242 ? 121.996 127.130 133.452 1.00 55.17 242 LYS A N 1
ATOM 1854 C CA . LYS A 1 242 ? 121.394 127.432 132.155 1.00 53.11 242 LYS A CA 1
ATOM 1855 C C . LYS A 1 242 ? 122.416 127.319 131.028 1.00 51.74 242 LYS A C 1
ATOM 1856 O O . LYS A 1 242 ? 122.111 126.792 129.954 1.00 57.61 242 LYS A O 1
ATOM 1862 N N . LEU A 1 243 ? 123.641 127.796 131.260 1.00 52.81 243 LEU A N 1
ATOM 1863 C CA . LEU A 1 243 ? 124.676 127.756 130.234 1.00 49.35 243 LEU A CA 1
ATOM 1864 C C . LEU A 1 243 ? 125.156 126.333 129.987 1.00 49.93 243 LEU A C 1
ATOM 1865 O O . LEU A 1 243 ? 125.479 125.975 128.853 1.00 56.61 243 LEU A O 1
ATOM 1870 N N . GLY A 1 244 ? 125.216 125.510 131.033 1.00 49.03 244 GLY A N 1
ATOM 1871 C CA . GLY A 1 244 ? 125.558 124.112 130.842 1.00 46.78 244 GLY A CA 1
ATOM 1872 C C . GLY A 1 244 ? 124.491 123.364 130.070 1.00 53.20 244 GLY A C 1
ATOM 1873 O O . GLY A 1 244 ? 124.801 122.540 129.207 1.00 57.83 244 GLY A O 1
ATOM 1874 N N . LEU A 1 245 ? 123.218 123.647 130.361 1.00 56.73 245 LEU A N 1
ATOM 1875 C CA . LEU A 1 245 ? 122.143 123.064 129.565 1.00 53.00 245 LEU A CA 1
ATOM 1876 C C . LEU A 1 245 ? 122.228 123.524 128.115 1.00 53.85 245 LEU A C 1
ATOM 1877 O O . LEU A 1 245 ? 122.053 122.724 127.189 1.00 61.02 245 LEU A O 1
ATOM 1882 N N . GLY A 1 246 ? 122.516 124.809 127.901 1.00 50.79 246 GLY A N 1
ATOM 1883 C CA . GLY A 1 246 ? 122.654 125.312 126.545 1.00 48.44 246 GLY A CA 1
ATOM 1884 C C . GLY A 1 246 ? 123.834 124.707 125.809 1.00 52.25 246 GLY A C 1
ATOM 1885 O O . GLY A 1 246 ? 123.752 124.433 124.613 1.00 58.10 246 GLY A O 1
ATOM 1886 N N . ILE A 1 247 ? 124.947 124.490 126.512 1.00 53.05 247 ILE A N 1
ATOM 1887 C CA . ILE A 1 247 ? 126.124 123.892 125.890 1.00 46.42 247 ILE A CA 1
ATOM 1888 C C . ILE A 1 247 ? 125.877 122.423 125.577 1.00 49.60 247 ILE A C 1
ATOM 1889 O O . ILE A 1 247 ? 126.323 121.913 124.544 1.00 57.17 247 ILE A O 1
ATOM 1894 N N . LEU A 1 248 ? 125.171 121.716 126.461 1.00 50.36 248 LEU A N 1
ATOM 1895 C CA . LEU A 1 248 ? 124.785 120.344 126.155 1.00 52.15 248 LEU A CA 1
ATOM 1896 C C . LEU A 1 248 ? 123.877 120.299 124.933 1.00 55.73 248 LEU A C 1
ATOM 1897 O O . LEU A 1 248 ? 124.034 119.435 124.063 1.00 62.89 248 LEU A O 1
ATOM 1902 N N . ALA A 1 249 ? 122.931 121.237 124.843 1.00 50.98 249 ALA A N 1
ATOM 1903 C CA . ALA A 1 249 ? 122.077 121.318 123.663 1.00 52.71 249 ALA A CA 1
ATOM 1904 C C . ALA A 1 249 ? 122.890 121.638 122.414 1.00 57.43 249 ALA A C 1
ATOM 1905 O O . ALA A 1 249 ? 122.619 121.103 121.336 1.00 67.28 249 ALA A O 1
ATOM 1907 N N . LEU A 1 250 ? 123.888 122.514 122.541 1.00 54.37 250 LEU A N 1
ATOM 1908 C CA . LEU A 1 250 ? 124.734 122.860 121.403 1.00 54.33 250 LEU A CA 1
ATOM 1909 C C . LEU A 1 250 ? 125.555 121.666 120.939 1.00 56.86 250 LEU A C 1
ATOM 1910 O O . LEU A 1 250 ? 125.710 121.445 119.735 1.00 61.56 250 LEU A O 1
ATOM 1915 N N . CYS A 1 251 ? 126.099 120.891 121.877 1.00 51.87 251 CYS A N 1
ATOM 1916 C CA . CYS A 1 251 ? 126.845 119.692 121.508 1.00 53.72 251 CYS A CA 1
ATOM 1917 C C . CYS A 1 251 ? 125.932 118.656 120.865 1.00 59.69 251 CYS A C 1
ATOM 1918 O O . CYS A 1 251 ? 126.321 117.990 119.896 1.00 69.90 251 CYS A O 1
ATOM 1921 N N . VAL A 1 252 ? 124.713 118.510 121.389 1.00 52.07 252 VAL A N 1
ATOM 1922 C CA . VAL A 1 252 ? 123.739 117.617 120.771 1.00 55.35 252 VAL A CA 1
ATOM 1923 C C . VAL A 1 252 ? 123.438 118.071 119.349 1.00 61.47 252 VAL A C 1
ATOM 1924 O O . VAL A 1 252 ? 123.359 117.256 118.424 1.00 68.92 252 VAL A O 1
ATOM 1928 N N . LEU A 1 253 ? 123.279 119.382 119.153 1.00 57.79 253 LEU A N 1
ATOM 1929 C CA . LEU A 1 253 ? 123.028 119.918 117.820 1.00 60.02 253 LEU A CA 1
ATOM 1930 C C . LEU A 1 253 ? 124.213 119.676 116.894 1.00 62.67 253 LEU A C 1
ATOM 1931 O O . LEU A 1 253 ? 124.031 119.370 115.713 1.00 66.05 253 LEU A O 1
ATOM 1936 N N . ILE A 1 254 ? 125.435 119.813 117.411 1.00 60.27 254 ILE A N 1
ATOM 1937 C CA . ILE A 1 254 ? 126.628 119.580 116.599 1.00 59.07 254 ILE A CA 1
ATOM 1938 C C . ILE A 1 254 ? 126.673 118.132 116.131 1.00 62.50 254 ILE A C 1
ATOM 1939 O O . ILE A 1 254 ? 126.881 117.843 114.942 1.00 72.35 254 ILE A O 1
ATOM 1944 N N . PHE A 1 255 ? 126.478 117.199 117.064 1.00 57.13 255 PHE A N 1
ATOM 1945 C CA . PHE A 1 255 ? 126.517 115.787 116.706 1.00 58.86 255 PHE A CA 1
ATOM 1946 C C . PHE A 1 255 ? 125.373 115.425 115.769 1.00 67.14 255 PHE A C 1
ATOM 1947 O O . PHE A 1 255 ? 125.554 114.623 114.847 1.00 80.28 255 PHE A O 1
ATOM 1955 N N . ALA A 1 256 ? 124.193 116.015 115.976 1.00 60.98 256 ALA A N 1
ATOM 1956 C CA . ALA A 1 256 ? 123.069 115.765 115.080 1.00 65.15 256 ALA A CA 1
ATOM 1957 C C . ALA A 1 256 ? 123.343 116.303 113.682 1.00 68.87 256 ALA A C 1
ATOM 1958 O O . ALA A 1 256 ? 122.993 115.661 112.688 1.00 76.40 256 ALA A O 1
ATOM 1960 N N . VAL A 1 257 ? 123.964 117.480 113.587 1.00 64.20 257 VAL A N 1
ATOM 1961 C CA . VAL A 1 257 ? 124.285 118.054 112.284 1.00 64.60 257 VAL A CA 1
ATOM 1962 C C . VAL A 1 257 ? 125.288 117.177 111.549 1.00 73.42 257 VAL A C 1
ATOM 1963 O O . VAL A 1 257 ? 125.141 116.913 110.349 1.00 85.43 257 VAL A O 1
ATOM 1967 N N . GLU A 1 258 ? 126.318 116.704 112.253 1.00 70.91 258 GLU A N 1
ATOM 1968 C CA . GLU A 1 258 ? 127.302 115.842 111.600 1.00 76.40 258 GLU A CA 1
ATOM 1969 C C . GLU A 1 258 ? 126.695 114.496 111.212 1.00 78.44 258 GLU A C 1
ATOM 1970 O O . GLU A 1 258 ? 126.981 113.966 110.129 1.00 84.22 258 GLU A O 1
ATOM 1976 N N . ALA A 1 259 ? 125.843 113.933 112.072 1.00 68.95 259 ALA A N 1
ATOM 1977 C CA . ALA A 1 259 ? 125.170 112.684 111.738 1.00 73.54 259 ALA A CA 1
ATOM 1978 C C . ALA A 1 259 ? 124.254 112.858 110.535 1.00 87.93 259 ALA A C 1
ATOM 1979 O O . ALA A 1 259 ? 124.130 111.952 109.706 1.00 97.03 259 ALA A O 1
ATOM 1981 N N . GLY A 1 260 ? 123.587 114.008 110.430 1.00 83.95 260 GLY A N 1
ATOM 1982 C CA . GLY A 1 260 ? 122.792 114.281 109.246 1.00 88.64 260 GLY A CA 1
ATOM 1983 C C . GLY A 1 260 ? 123.645 114.428 108.002 1.00 92.65 260 GLY A C 1
ATOM 1984 O O . GLY A 1 260 ? 123.288 113.933 106.931 1.00 101.60 260 GLY A O 1
ATOM 1985 N N . ARG A 1 261 ? 124.786 115.107 108.127 1.00 83.63 261 ARG A N 1
ATOM 1986 C CA . ARG A 1 261 ? 125.683 115.261 106.989 1.00 88.16 261 ARG A CA 1
ATOM 1987 C C . ARG A 1 261 ? 126.236 113.920 106.529 1.00 98.44 261 ARG A C 1
ATOM 1988 O O . ARG A 1 261 ? 126.571 113.757 105.351 1.00 106.66 261 ARG A O 1
ATOM 1996 N N . VAL A 1 262 ? 126.343 112.953 107.439 1.00 94.49 262 VAL A N 1
ATOM 1997 C CA . VAL A 1 262 ? 126.821 111.625 107.059 1.00 96.85 262 VAL A CA 1
ATOM 1998 C C . VAL A 1 262 ? 125.689 110.790 106.469 1.00 101.91 262 VAL A C 1
ATOM 1999 O O . VAL A 1 262 ? 125.764 110.332 105.323 1.00 111.51 262 VAL A O 1
ATOM 2003 N N . LEU A 1 263 ? 124.622 110.582 107.246 1.00 94.56 263 LEU A N 1
ATOM 2004 C CA . LEU A 1 263 ? 123.529 109.716 106.811 1.00 104.42 263 LEU A CA 1
ATOM 2005 C C . LEU A 1 263 ? 122.802 110.287 105.597 1.00 110.44 263 LEU A C 1
ATOM 2006 O O . LEU A 1 263 ? 122.477 109.547 104.661 1.00 115.68 263 LEU A O 1
ATOM 2011 N N . LEU A 1 264 ? 122.536 111.592 105.590 1.00 104.97 264 LEU A N 1
ATOM 2012 C CA . LEU A 1 264 ? 121.883 112.229 104.453 1.00 107.86 264 LEU A CA 1
ATOM 2013 C C . LEU A 1 264 ? 122.876 112.701 103.399 1.00 111.69 264 LEU A C 1
ATOM 2014 O O . LEU A 1 264 ? 122.463 113.306 102.404 1.00 113.78 264 LEU A O 1
ATOM 2019 N N . GLY A 1 265 ? 124.166 112.445 103.594 1.00 111.67 265 GLY A N 1
ATOM 2020 C CA . GLY A 1 265 ? 125.169 112.790 102.607 1.00 116.68 265 GLY A CA 1
ATOM 2021 C C . GLY A 1 265 ? 125.524 111.626 101.706 1.00 125.97 265 GLY A C 1
ATOM 2022 O O . GLY A 1 265 ? 124.691 111.163 100.921 1.00 126.28 265 GLY A O 1
ATOM 2023 N N . ASP A 1 266 ? 126.760 111.143 101.809 1.00 131.77 266 ASP A N 1
ATOM 2024 C CA . ASP A 1 266 ? 127.222 110.022 101.007 1.00 139.12 266 ASP A CA 1
ATOM 2025 C C . ASP A 1 266 ? 128.117 109.130 101.855 1.00 142.96 266 ASP A C 1
ATOM 2026 O O . ASP A 1 266 ? 128.674 109.556 102.869 1.00 142.42 266 ASP A O 1
ATOM 2031 N N . ASN A 1 267 ? 128.246 107.873 101.423 1.00 144.75 267 ASN A N 1
ATOM 2032 C CA . ASN A 1 267 ? 129.076 106.907 102.134 1.00 149.27 267 ASN A CA 1
ATOM 2033 C C . ASN A 1 267 ? 130.565 107.192 102.001 1.00 150.01 267 ASN A C 1
ATOM 2034 O O . ASN A 1 267 ? 131.358 106.591 102.734 1.00 149.53 267 ASN A O 1
ATOM 2039 N N . SER A 1 268 ? 130.964 108.079 101.086 1.00 151.26 268 SER A N 1
ATOM 2040 C CA . SER A 1 268 ? 132.378 108.413 100.948 1.00 152.65 268 SER A CA 1
ATOM 2041 C C . SER A 1 268 ? 132.911 109.088 102.205 1.00 153.00 268 SER A C 1
ATOM 2042 O O . SER A 1 268 ? 134.044 108.827 102.627 1.00 148.87 268 SER A O 1
ATOM 2045 N N . ALA A 1 269 ? 132.113 109.963 102.814 1.00 153.24 269 ALA A N 1
ATOM 2046 C CA . ALA A 1 269 ? 132.514 110.640 104.044 1.00 148.98 269 ALA A CA 1
ATOM 2047 C C . ALA A 1 269 ? 132.551 109.632 105.186 1.00 146.53 269 ALA A C 1
ATOM 2048 O O . ALA A 1 269 ? 131.511 109.103 105.592 1.00 141.27 269 ALA A O 1
ATOM 2050 N N . ASP A 1 270 ? 133.746 109.363 105.703 1.00 144.75 270 ASP A N 1
ATOM 2051 C CA . ASP A 1 270 ? 133.909 108.366 106.749 1.00 138.63 270 ASP A CA 1
ATOM 2052 C C . ASP A 1 270 ? 133.315 108.849 108.068 1.00 130.20 270 ASP A C 1
ATOM 2053 O O . ASP A 1 270 ? 133.286 110.046 108.366 1.00 122.46 270 ASP A O 1
ATOM 2058 N N . MET A 1 271 ? 132.825 107.890 108.856 1.00 128.95 271 MET A N 1
ATOM 2059 C CA . MET A 1 271 ? 132.292 108.204 110.177 1.00 123.29 271 MET A CA 1
ATOM 2060 C C . MET A 1 271 ? 133.370 108.724 111.118 1.00 112.05 271 MET A C 1
ATOM 2061 O O . MET A 1 271 ? 133.095 109.593 111.952 1.00 103.80 271 MET A O 1
ATOM 2066 N N . ALA A 1 272 ? 134.594 108.201 111.012 1.00 115.69 272 ALA A N 1
ATOM 2067 C CA . ALA A 1 272 ? 135.652 108.599 111.936 1.00 112.17 272 ALA A CA 1
ATOM 2068 C C . ALA A 1 272 ? 135.993 110.077 111.785 1.00 105.88 272 ALA A C 1
ATOM 2069 O O . ALA A 1 272 ? 136.082 110.809 112.777 1.00 101.14 272 ALA A O 1
ATOM 2071 N N . THR A 1 273 ? 136.180 110.536 110.545 1.00 107.68 273 THR A N 1
ATOM 2072 C CA . THR A 1 273 ? 136.526 111.937 110.321 1.00 107.54 273 THR A CA 1
ATOM 2073 C C . THR A 1 273 ? 135.396 112.862 110.754 1.00 102.19 273 THR A C 1
ATOM 2074 O O . THR A 1 273 ? 135.638 113.902 111.377 1.00 99.04 273 THR A O 1
ATOM 2078 N N . ALA A 1 274 ? 134.153 112.499 110.432 1.00 105.39 274 ALA A N 1
ATOM 2079 C CA . ALA A 1 274 ? 133.018 113.333 110.813 1.00 97.47 274 ALA A CA 1
ATOM 2080 C C . ALA A 1 274 ? 132.860 113.401 112.326 1.00 87.26 274 ALA A C 1
ATOM 2081 O O . ALA A 1 274 ? 132.570 114.468 112.876 1.00 81.65 274 ALA A O 1
ATOM 2083 N N . ILE A 1 275 ? 133.050 112.275 113.017 1.00 90.69 275 ILE A N 1
ATOM 2084 C CA . ILE A 1 275 ? 132.929 112.265 114.471 1.00 85.32 275 ILE A CA 1
ATOM 2085 C C . ILE A 1 275 ? 134.065 113.057 115.108 1.00 81.50 275 ILE A C 1
ATOM 2086 O O . ILE A 1 275 ? 133.867 113.759 116.106 1.00 82.62 275 ILE A O 1
ATOM 2091 N N . LEU A 1 276 ? 135.270 112.967 114.540 1.00 83.77 276 LEU A N 1
ATOM 2092 C CA . LEU A 1 276 ? 136.384 113.775 115.027 1.00 80.49 276 LEU A CA 1
ATOM 2093 C C . LEU A 1 276 ? 136.104 115.264 114.850 1.00 75.65 276 LEU A C 1
ATOM 2094 O O . LEU A 1 276 ? 136.377 116.071 115.750 1.00 73.06 276 LEU A O 1
ATOM 2099 N N . ASN A 1 277 ? 135.558 115.646 113.694 1.00 77.75 277 ASN A N 1
ATOM 2100 C CA . ASN A 1 277 ? 135.195 117.041 113.470 1.00 74.25 277 ASN A CA 1
ATOM 2101 C C . ASN A 1 277 ? 134.111 117.486 114.441 1.00 75.14 277 ASN A C 1
ATOM 2102 O O . ASN A 1 277 ? 134.147 118.611 114.951 1.00 73.27 277 ASN A O 1
ATOM 2107 N N . ALA A 1 278 ? 133.134 116.614 114.705 1.00 77.36 278 ALA A N 1
ATOM 2108 C CA . ALA A 1 278 ? 132.087 116.933 115.669 1.00 66.75 278 ALA A CA 1
ATOM 2109 C C . ALA A 1 278 ? 132.664 117.131 117.063 1.00 65.31 278 ALA A C 1
ATOM 2110 O O . ALA A 1 278 ? 132.248 118.038 117.790 1.00 65.18 278 ALA A O 1
ATOM 2112 N N . PHE A 1 279 ? 133.615 116.283 117.457 1.00 68.02 279 PHE A N 1
ATOM 2113 C CA . PHE A 1 279 ? 134.237 116.421 118.770 1.00 62.32 279 PHE A CA 1
ATOM 2114 C C . PHE A 1 279 ? 135.025 117.719 118.878 1.00 60.29 279 PHE A C 1
ATOM 2115 O O . PHE A 1 279 ? 134.956 118.406 119.904 1.00 60.95 279 PHE A O 1
ATOM 2123 N N . MET A 1 280 ? 135.785 118.072 117.837 1.00 61.50 280 MET A N 1
ATOM 2124 C CA . MET A 1 280 ? 136.504 119.343 117.867 1.00 60.67 280 MET A CA 1
ATOM 2125 C C . MET A 1 280 ? 135.544 120.526 117.908 1.00 59.18 280 MET A C 1
ATOM 2126 O O . MET A 1 280 ? 135.778 121.497 118.636 1.00 60.32 280 MET A O 1
ATOM 2131 N N . PHE A 1 281 ? 134.452 120.464 117.143 1.00 57.69 281 PHE A N 1
ATOM 2132 C CA . PHE A 1 281 ? 133.472 121.544 117.175 1.00 54.44 281 PHE A CA 1
ATOM 2133 C C . PHE A 1 281 ? 132.826 121.664 118.549 1.00 55.50 281 PHE A C 1
ATOM 2134 O O . PHE A 1 281 ? 132.632 122.774 119.056 1.00 55.77 281 PHE A O 1
ATOM 2142 N N . ALA A 1 282 ? 132.492 120.532 119.170 1.00 55.84 282 ALA A N 1
ATOM 2143 C CA . ALA A 1 282 ? 131.865 120.561 120.486 1.00 51.48 282 ALA A CA 1
ATOM 2144 C C . ALA A 1 282 ? 132.821 121.086 121.548 1.00 47.30 282 ALA A C 1
ATOM 2145 O O . ALA A 1 282 ? 132.418 121.863 122.421 1.00 53.77 282 ALA A O 1
ATOM 2147 N N . VAL A 1 283 ? 134.089 120.674 121.498 1.00 41.55 283 VAL A N 1
ATOM 2148 C CA . VAL A 1 283 ? 135.040 121.163 122.489 1.00 44.75 283 VAL A CA 1
ATOM 2149 C C . VAL A 1 283 ? 135.322 122.647 122.275 1.00 50.23 283 VAL A C 1
ATOM 2150 O O . VAL A 1 283 ? 135.485 123.399 123.245 1.00 51.44 283 VAL A O 1
ATOM 2154 N N . ALA A 1 284 ? 135.358 123.104 121.019 1.00 50.50 284 ALA A N 1
ATOM 2155 C CA . ALA A 1 284 ? 135.505 124.532 120.760 1.00 43.90 284 ALA A CA 1
ATOM 2156 C C . ALA A 1 284 ? 134.298 125.307 121.270 1.00 46.85 284 ALA A C 1
ATOM 2157 O O . ALA A 1 284 ? 134.445 126.399 121.826 1.00 48.86 284 ALA A O 1
ATOM 2159 N N . VAL A 1 285 ? 133.096 124.757 121.088 1.00 45.87 285 VAL A N 1
ATOM 2160 C CA . VAL A 1 285 ? 131.892 125.403 121.603 1.00 44.93 285 VAL A CA 1
ATOM 2161 C C . VAL A 1 285 ? 131.947 125.496 123.121 1.00 48.28 285 VAL A C 1
ATOM 2162 O O . VAL A 1 285 ? 131.616 126.534 123.705 1.00 49.76 285 VAL A O 1
ATOM 2166 N N . ALA A 1 286 ? 132.365 124.417 123.782 1.00 42.69 286 ALA A N 1
ATOM 2167 C CA . ALA A 1 286 ? 132.472 124.438 125.237 1.00 38.26 286 ALA A CA 1
ATOM 2168 C C . ALA A 1 286 ? 133.470 125.494 125.696 1.00 43.05 286 ALA A C 1
ATOM 2169 O O . ALA A 1 286 ? 133.172 126.304 126.582 1.00 53.24 286 ALA A O 1
ATOM 2171 N N . VAL A 1 287 ? 134.654 125.518 125.078 1.00 43.20 287 VAL A N 1
ATOM 2172 C CA . VAL A 1 287 ? 135.686 126.469 125.482 1.00 39.48 287 VAL A CA 1
ATOM 2173 C C . VAL A 1 287 ? 135.222 127.900 125.244 1.00 44.56 287 VAL A C 1
ATOM 2174 O O . VAL A 1 287 ? 135.427 128.783 126.085 1.00 48.69 287 VAL A O 1
ATOM 2178 N N . ALA A 1 288 ? 134.590 128.155 124.096 1.00 43.95 288 ALA A N 1
ATOM 2179 C CA . ALA A 1 288 ? 134.140 129.506 123.781 1.00 41.02 288 ALA A CA 1
ATOM 2180 C C . ALA A 1 288 ? 133.030 129.954 124.721 1.00 44.58 288 ALA A C 1
ATOM 2181 O O . ALA A 1 288 ? 133.111 131.032 125.317 1.00 51.64 288 ALA A O 1
ATOM 2183 N N . ALA A 1 289 ? 131.988 129.134 124.875 1.00 44.08 289 ALA A N 1
ATOM 2184 C CA . ALA A 1 289 ? 130.841 129.531 125.684 1.00 47.07 289 ALA A CA 1
ATOM 2185 C C . ALA A 1 289 ? 131.217 129.685 127.151 1.00 47.36 289 ALA A C 1
ATOM 2186 O O . ALA A 1 289 ? 130.785 130.639 127.808 1.00 49.92 289 ALA A O 1
ATOM 2188 N N . ILE A 1 290 ? 132.014 128.764 127.686 1.00 47.08 290 ILE A N 1
ATOM 2189 C CA . ILE A 1 290 ? 132.437 128.859 129.080 1.00 47.79 290 ILE A CA 1
ATOM 2190 C C . ILE A 1 290 ? 133.501 129.941 129.204 1.00 55.58 290 ILE A C 1
ATOM 2191 O O . ILE A 1 290 ? 134.564 129.834 128.577 1.00 57.84 290 ILE A O 1
ATOM 2196 N N . PRO A 1 291 ? 133.271 130.988 129.992 1.00 60.05 291 PRO A N 1
ATOM 2197 C CA . PRO A 1 291 ? 134.350 131.946 130.255 1.00 58.98 291 PRO A CA 1
ATOM 2198 C C . PRO A 1 291 ? 135.325 131.385 131.275 1.00 64.74 291 PRO A C 1
ATOM 2199 O O . PRO A 1 291 ? 135.024 131.323 132.471 1.00 67.73 291 PRO A O 1
ATOM 2203 N N . GLU A 1 292 ? 136.501 130.968 130.803 1.00 58.17 292 GLU A N 1
ATOM 2204 C CA . GLU A 1 292 ? 137.465 130.317 131.682 1.00 60.63 292 GLU A CA 1
ATOM 2205 C C . GLU A 1 292 ? 138.012 131.276 132.730 1.00 63.91 292 GLU A C 1
ATOM 2206 O O . GLU A 1 292 ? 138.335 130.854 133.846 1.00 66.46 292 GLU A O 1
ATOM 2212 N N . ALA A 1 293 ? 138.120 132.558 132.396 1.00 57.48 293 ALA A N 1
ATOM 2213 C CA . ALA A 1 293 ? 138.647 133.561 133.308 1.00 53.91 293 ALA A CA 1
ATOM 2214 C C . ALA A 1 293 ? 137.562 134.244 134.127 1.00 54.83 293 ALA A C 1
ATOM 2215 O O . ALA A 1 293 ? 137.862 135.205 134.839 1.00 57.62 293 ALA A O 1
ATOM 2217 N N . LEU A 1 294 ? 136.314 133.775 134.041 1.00 57.16 294 LEU A N 1
ATOM 2218 C CA . LEU A 1 294 ? 135.216 134.453 134.724 1.00 55.86 294 LEU A CA 1
ATOM 2219 C C . LEU A 1 294 ? 135.415 134.464 136.234 1.00 56.61 294 LEU A C 1
ATOM 2220 O O . LEU A 1 294 ? 135.183 135.486 136.890 1.00 55.21 294 LEU A O 1
ATOM 2225 N N . SER A 1 295 ? 135.831 133.332 136.804 1.00 60.97 295 SER A N 1
ATOM 2226 C CA . SER A 1 295 ? 136.051 133.274 138.245 1.00 54.68 295 SER A CA 1
ATOM 2227 C C . SER A 1 295 ? 137.155 134.231 138.668 1.00 54.79 295 SER A C 1
ATOM 2228 O O . SER A 1 295 ? 137.023 134.937 139.674 1.00 57.67 295 SER A O 1
ATOM 2231 N N . SER A 1 296 ? 138.248 134.280 137.903 1.00 54.94 296 SER A N 1
ATOM 2232 C CA . SER A 1 296 ? 139.341 135.189 138.227 1.00 53.62 296 SER A CA 1
ATOM 2233 C C . SER A 1 296 ? 138.901 136.644 138.125 1.00 53.05 296 SER A C 1
ATOM 2234 O O . SER A 1 296 ? 139.266 137.469 138.967 1.00 58.74 296 SER A O 1
ATOM 2237 N N . ILE A 1 297 ? 138.114 136.976 137.100 1.00 50.18 297 ILE A N 1
ATOM 2238 C CA . ILE A 1 297 ? 137.646 138.349 136.930 1.00 48.63 297 ILE A CA 1
ATOM 2239 C C . ILE A 1 297 ? 136.731 138.750 138.079 1.00 49.89 297 ILE A C 1
ATOM 2240 O O . ILE A 1 297 ? 136.854 139.849 138.637 1.00 51.33 297 ILE A O 1
ATOM 2245 N N . VAL A 1 298 ? 135.795 137.871 138.445 1.00 46.92 298 VAL A N 1
ATOM 2246 C CA . VAL A 1 298 ? 134.885 138.167 139.547 1.00 44.34 298 VAL A CA 1
ATOM 2247 C C . VAL A 1 298 ? 135.663 138.323 140.846 1.00 49.38 298 VAL A C 1
ATOM 2248 O O . VAL A 1 298 ? 135.411 139.245 141.631 1.00 50.28 298 VAL A O 1
ATOM 2252 N N . THR A 1 299 ? 136.633 137.437 141.083 1.00 52.50 299 THR A N 1
ATOM 2253 C CA . THR A 1 299 ? 137.454 137.531 142.284 1.00 47.67 299 THR A CA 1
ATOM 2254 C C . THR A 1 299 ? 138.246 138.831 142.312 1.00 49.53 299 THR A C 1
ATOM 2255 O O . THR A 1 299 ? 138.370 139.466 143.364 1.00 57.49 299 THR A O 1
ATOM 2259 N N . ILE A 1 300 ? 138.776 139.252 141.163 1.00 48.72 300 ILE A N 1
ATOM 2260 C CA . ILE A 1 300 ? 139.567 140.476 141.113 1.00 49.94 300 ILE A CA 1
ATOM 2261 C C . ILE A 1 300 ? 138.692 141.696 141.374 1.00 49.39 300 ILE A C 1
ATOM 2262 O O . ILE A 1 300 ? 139.086 142.609 142.106 1.00 53.67 300 ILE A O 1
ATOM 2267 N N . VAL A 1 301 ? 137.490 141.731 140.794 1.00 46.88 301 VAL A N 1
ATOM 2268 C CA . VAL A 1 301 ? 136.601 142.868 141.031 1.00 48.01 301 VAL A CA 1
ATOM 2269 C C . VAL A 1 301 ? 136.154 142.906 142.490 1.00 47.47 301 VAL A C 1
ATOM 2270 O O . VAL A 1 301 ? 136.082 143.979 143.107 1.00 49.18 301 VAL A O 1
ATOM 2274 N N . LEU A 1 302 ? 135.845 141.741 143.066 1.00 47.03 302 LEU A N 1
ATOM 2275 C CA . LEU A 1 302 ? 135.459 141.694 144.471 1.00 43.96 302 LEU A CA 1
ATOM 2276 C C . LEU A 1 302 ? 136.606 142.132 145.372 1.00 51.76 302 LEU A C 1
ATOM 2277 O O . LEU A 1 302 ? 136.389 142.834 146.365 1.00 60.35 302 LEU A O 1
ATOM 2282 N N . ALA A 1 303 ? 137.836 141.730 145.043 1.00 48.77 303 ALA A N 1
ATOM 2283 C CA . ALA A 1 303 ? 138.992 142.176 145.812 1.00 48.64 303 ALA A CA 1
ATOM 2284 C C . ALA A 1 303 ? 139.221 143.673 145.660 1.00 53.20 303 ALA A C 1
ATOM 2285 O O . ALA A 1 303 ? 139.654 144.330 146.611 1.00 64.00 303 ALA A O 1
ATOM 2287 N N . VAL A 1 304 ? 138.944 144.223 144.478 1.00 51.38 304 VAL A N 1
ATOM 2288 C CA . VAL A 1 304 ? 139.056 145.665 144.281 1.00 48.70 304 VAL A CA 1
ATOM 2289 C C . VAL A 1 304 ? 138.059 146.399 145.167 1.00 58.37 304 VAL A C 1
ATOM 2290 O O . VAL A 1 304 ? 138.400 147.392 145.820 1.00 64.53 304 VAL A O 1
ATOM 2294 N N . GLY A 1 305 ? 136.815 145.921 145.208 1.00 57.27 305 GLY A N 1
ATOM 2295 C CA . GLY A 1 305 ? 135.835 146.521 146.103 1.00 51.94 305 GLY A CA 1
ATOM 2296 C C . GLY A 1 305 ? 136.214 146.372 147.566 1.00 55.18 305 GLY A C 1
ATOM 2297 O O . GLY A 1 305 ? 136.019 147.291 148.371 1.00 66.07 305 GLY A O 1
ATOM 2298 N N . THR A 1 306 ? 136.762 145.210 147.928 1.00 52.69 306 THR A N 1
ATOM 2299 C CA . THR A 1 306 ? 137.201 144.981 149.300 1.00 54.04 306 THR A CA 1
ATOM 2300 C C . THR A 1 306 ? 138.315 145.943 149.689 1.00 64.13 306 THR A C 1
ATOM 2301 O O . THR A 1 306 ? 138.305 146.496 150.791 1.00 73.29 306 THR A O 1
ATOM 2305 N N . ASN A 1 307 ? 139.281 146.161 148.794 1.00 60.94 307 ASN A N 1
ATOM 2306 C CA . ASN A 1 307 ? 140.333 147.139 149.055 1.00 64.67 307 ASN A CA 1
ATOM 2307 C C . ASN A 1 307 ? 139.766 148.551 149.130 1.00 69.54 307 ASN A C 1
ATOM 2308 O O . ASN A 1 307 ? 140.194 149.358 149.966 1.00 75.74 307 ASN A O 1
ATOM 2313 N N . LYS A 1 308 ? 138.800 148.864 148.262 1.00 63.85 308 LYS A N 1
ATOM 2314 C CA . LYS A 1 308 ? 138.186 150.186 148.272 1.00 69.46 308 LYS A CA 1
ATOM 2315 C C . LYS A 1 308 ? 137.535 150.478 149.615 1.00 71.14 308 LYS A C 1
ATOM 2316 O O . LYS A 1 308 ? 137.666 151.585 150.149 1.00 74.86 308 LYS A O 1
ATOM 2322 N N . MET A 1 309 ? 136.826 149.499 150.177 1.00 67.39 309 MET A N 1
ATOM 2323 C CA . MET A 1 309 ? 136.208 149.729 151.477 1.00 67.70 309 MET A CA 1
ATOM 2324 C C . MET A 1 309 ? 137.158 149.481 152.641 1.00 70.56 309 MET A C 1
ATOM 2325 O O . MET A 1 309 ? 136.860 149.902 153.764 1.00 77.63 309 MET A O 1
ATOM 2330 N N . ALA A 1 310 ? 138.289 148.816 152.407 1.00 66.76 310 ALA A N 1
ATOM 2331 C CA . ALA A 1 310 ? 139.334 148.737 153.416 1.00 66.77 310 ALA A CA 1
ATOM 2332 C C . ALA A 1 310 ? 140.103 150.040 153.532 1.00 72.89 310 ALA A C 1
ATOM 2333 O O . ALA A 1 310 ? 140.728 150.289 154.568 1.00 81.90 310 ALA A O 1
ATOM 2335 N N . LYS A 1 311 ? 140.076 150.870 152.487 1.00 73.46 311 LYS A N 1
ATOM 2336 C CA . LYS A 1 311 ? 140.584 152.230 152.610 1.00 75.74 311 LYS A CA 1
ATOM 2337 C C . LYS A 1 311 ? 139.784 153.041 153.619 1.00 81.32 311 LYS A C 1
ATOM 2338 O O . LYS A 1 311 ? 140.298 154.030 154.153 1.00 86.38 311 LYS A O 1
ATOM 2344 N N . GLN A 1 312 ? 138.539 152.644 153.890 1.00 79.41 312 GLN A N 1
ATOM 2345 C CA . GLN A 1 312 ? 137.693 153.289 154.884 1.00 80.94 312 GLN A CA 1
ATOM 2346 C C . GLN A 1 312 ? 137.701 152.552 156.218 1.00 77.41 312 GLN A C 1
ATOM 2347 O O . GLN A 1 312 ? 136.770 152.717 157.014 1.00 77.57 312 GLN A O 1
ATOM 2353 N N . HIS A 1 313 ? 138.729 151.741 156.471 1.00 76.49 313 HIS A N 1
ATOM 2354 C CA . HIS A 1 313 ? 138.876 150.987 157.717 1.00 75.65 313 HIS A CA 1
ATOM 2355 C C . HIS A 1 313 ? 137.676 150.067 157.952 1.00 72.75 313 HIS A C 1
ATOM 2356 O O . HIS A 1 313 ? 137.008 150.115 158.986 1.00 76.23 313 HIS A O 1
ATOM 2363 N N . ALA A 1 314 ? 137.410 149.221 156.955 1.00 67.79 314 ALA A N 1
ATOM 2364 C CA . ALA A 1 314 ? 136.368 148.194 157.041 1.00 62.81 314 ALA A CA 1
ATOM 2365 C C . ALA A 1 314 ? 136.890 146.960 156.308 1.00 67.08 314 ALA A C 1
ATOM 2366 O O . ALA A 1 314 ? 136.736 146.835 155.090 1.00 66.57 314 ALA A O 1
ATOM 2368 N N . ILE A 1 315 ? 137.501 146.049 157.059 1.00 65.33 315 ILE A N 1
ATOM 2369 C CA . ILE A 1 315 ? 138.123 144.864 156.479 1.00 58.76 315 ILE A CA 1
ATOM 2370 C C . ILE A 1 315 ? 137.038 143.855 156.129 1.00 59.84 315 ILE A C 1
ATOM 2371 O O . ILE A 1 315 ? 136.302 143.389 157.006 1.00 66.19 315 ILE A O 1
ATOM 2376 N N . ILE A 1 316 ? 136.939 143.515 154.849 1.00 56.48 316 ILE A N 1
ATOM 2377 C CA . ILE A 1 316 ? 135.976 142.536 154.360 1.00 58.95 316 ILE A CA 1
ATOM 2378 C C . ILE A 1 316 ? 136.725 141.230 154.132 1.00 63.14 316 ILE A C 1
ATOM 2379 O O . ILE A 1 316 ? 137.505 141.108 153.181 1.00 67.62 316 ILE A O 1
ATOM 2384 N N . ARG A 1 317 ? 136.494 140.250 155.007 1.00 66.31 317 ARG A N 1
ATOM 2385 C CA . ARG A 1 317 ? 137.214 138.984 154.913 1.00 62.79 317 ARG A CA 1
ATOM 2386 C C . ARG A 1 317 ? 136.813 138.209 153.664 1.00 69.54 317 ARG A C 1
ATOM 2387 O O . ARG A 1 317 ? 137.673 137.736 152.911 1.00 80.59 317 ARG A O 1
ATOM 2395 N N . LYS A 1 318 ? 135.512 138.067 153.427 1.00 66.78 318 LYS A N 1
ATOM 2396 C CA . LYS A 1 318 ? 135.010 137.335 152.273 1.00 64.22 318 LYS A CA 1
ATOM 2397 C C . LYS A 1 318 ? 134.948 138.258 151.063 1.00 65.18 318 LYS A C 1
ATOM 2398 O O . LYS A 1 318 ? 134.423 139.372 151.150 1.00 68.23 318 LYS A O 1
ATOM 2404 N N . LEU A 1 319 ? 135.511 137.800 149.942 1.00 62.34 319 LEU A N 1
ATOM 2405 C CA . LEU A 1 319 ? 135.464 138.609 148.724 1.00 60.78 319 LEU A CA 1
ATOM 2406 C C . LEU A 1 319 ? 134.043 138.811 148.211 1.00 61.00 319 LEU A C 1
ATOM 2407 O O . LEU A 1 319 ? 133.688 139.958 147.885 1.00 61.52 319 LEU A O 1
ATOM 2412 N N . PRO A 1 320 ? 133.184 137.787 148.106 1.00 54.91 320 PRO A N 1
ATOM 2413 C CA . PRO A 1 320 ? 131.797 138.045 147.677 1.00 54.03 320 PRO A CA 1
ATOM 2414 C C . PRO A 1 320 ? 130.973 138.823 148.690 1.00 60.21 320 PRO A C 1
ATOM 2415 O O . PRO A 1 320 ? 129.823 139.175 148.390 1.00 67.44 320 PRO A O 1
ATOM 2419 N N . ALA A 1 321 ? 131.517 139.100 149.875 1.00 57.91 321 ALA A N 1
ATOM 2420 C CA . ALA A 1 321 ? 130.752 139.794 150.902 1.00 54.14 321 ALA A CA 1
ATOM 2421 C C . ALA A 1 321 ? 130.430 141.230 150.507 1.00 62.31 321 ALA A C 1
ATOM 2422 O O . ALA A 1 321 ? 129.372 141.747 150.879 1.00 66.72 321 ALA A O 1
ATOM 2424 N N . VAL A 1 322 ? 131.318 141.895 149.763 1.00 64.22 322 VAL A N 1
ATOM 2425 C CA . VAL A 1 322 ? 131.019 143.253 149.315 1.00 60.08 322 VAL A CA 1
ATOM 2426 C C . VAL A 1 322 ? 129.827 143.250 148.363 1.00 62.60 322 VAL A C 1
ATOM 2427 O O . VAL A 1 322 ? 128.930 144.095 148.462 1.00 67.14 322 VAL A O 1
ATOM 2431 N N . GLU A 1 323 ? 129.786 142.288 147.439 1.00 55.91 323 GLU A N 1
ATOM 2432 C CA . GLU A 1 323 ? 128.606 142.117 146.601 1.00 55.24 323 GLU A CA 1
ATOM 2433 C C . GLU A 1 323 ? 127.373 141.848 147.453 1.00 60.80 323 GLU A C 1
ATOM 2434 O O . GLU A 1 323 ? 126.321 142.466 147.247 1.00 63.70 323 GLU A O 1
ATOM 2440 N N . THR A 1 324 ? 127.491 140.944 148.427 1.00 57.87 324 THR A N 1
ATOM 2441 C CA . THR A 1 324 ? 126.355 140.641 149.293 1.00 59.15 324 THR A CA 1
ATOM 2442 C C . THR A 1 324 ? 125.833 141.903 149.968 1.00 61.26 324 THR A C 1
ATOM 2443 O O . THR A 1 324 ? 124.621 142.067 150.148 1.00 66.50 324 THR A O 1
ATOM 2447 N N . LEU A 1 325 ? 126.739 142.805 150.347 1.00 59.08 325 LEU A N 1
ATOM 2448 C CA . LEU A 1 325 ? 126.330 144.116 150.841 1.00 53.40 325 LEU A CA 1
ATOM 2449 C C . LEU A 1 325 ? 125.600 144.905 149.764 1.00 54.26 325 LEU A C 1
ATOM 2450 O O . LEU A 1 325 ? 124.609 145.587 150.044 1.00 63.27 325 LEU A O 1
ATOM 2455 N N . GLY A 1 326 ?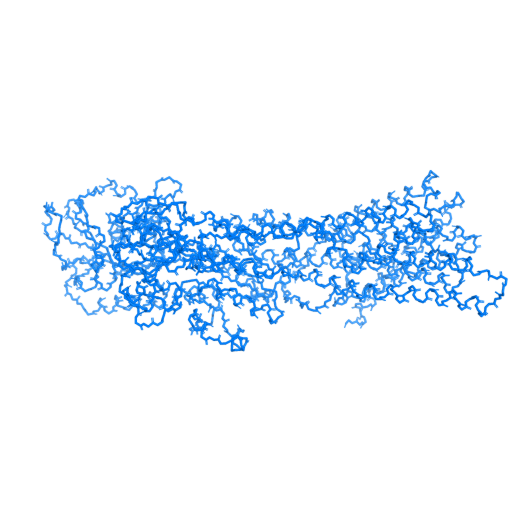 126.098 144.845 148.531 1.00 49.68 326 GLY A N 1
ATOM 2456 C CA . GLY A 1 326 ? 125.457 145.576 147.450 1.00 52.66 326 GLY A CA 1
ATOM 2457 C C . GLY A 1 326 ? 124.023 145.142 147.218 1.00 57.07 326 GLY A C 1
ATOM 2458 O O . GLY A 1 326 ? 123.152 145.966 146.929 1.00 59.27 326 GLY A O 1
ATOM 2459 N N . SER A 1 327 ? 123.757 143.847 147.348 1.00 55.67 327 SER A N 1
ATOM 2460 C CA . SER A 1 327 ? 122.420 143.302 147.153 1.00 53.87 327 SER A CA 1
ATOM 2461 C C . SER A 1 327 ? 121.601 143.280 148.437 1.00 49.01 327 SER A C 1
ATOM 2462 O O . SER A 1 327 ? 120.496 142.728 148.441 1.00 47.85 327 SER A O 1
ATOM 2465 N N . THR A 1 328 ? 122.117 143.860 149.518 1.00 51.02 328 THR A N 1
ATOM 2466 C CA . THR A 1 328 ? 121.417 143.850 150.796 1.00 47.35 328 THR A CA 1
ATOM 2467 C C . THR A 1 328 ? 120.087 144.585 150.695 1.00 48.14 328 THR A C 1
ATOM 2468 O O . THR A 1 328 ? 120.009 145.682 150.135 1.00 56.17 328 THR A O 1
ATOM 2472 N N . SER A 1 329 ? 119.034 143.967 151.235 1.00 43.54 329 SER A N 1
ATOM 2473 C CA . SER A 1 329 ? 117.724 144.594 151.319 1.00 41.88 329 SER A CA 1
ATOM 2474 C C . SER A 1 329 ? 117.288 144.898 152.744 1.00 43.39 329 SER A C 1
ATOM 2475 O O . SER A 1 329 ? 116.422 145.757 152.934 1.00 55.33 329 SER A O 1
ATOM 2478 N N . VAL A 1 330 ? 117.858 144.222 153.738 1.00 39.71 330 VAL A N 1
ATOM 2479 C CA . VAL A 1 330 ? 117.530 144.445 155.142 1.00 41.92 330 VAL A CA 1
ATOM 2480 C C . VAL A 1 330 ? 118.829 144.469 155.934 1.00 46.41 330 VAL A C 1
ATOM 2481 O O . VAL A 1 330 ? 119.681 143.592 155.760 1.00 55.12 330 VAL A O 1
ATOM 2485 N N . ILE A 1 331 ? 118.986 145.470 156.795 1.00 45.97 331 ILE A N 1
ATOM 2486 C CA . ILE A 1 331 ? 120.153 145.589 157.660 1.00 42.61 331 ILE A CA 1
ATOM 2487 C C . ILE A 1 331 ? 119.691 145.337 159.089 1.00 47.18 331 ILE A C 1
ATOM 2488 O O . ILE A 1 331 ? 119.088 146.212 159.721 1.00 57.69 331 ILE A O 1
ATOM 2493 N N . CYS A 1 332 ? 119.950 144.134 159.594 1.00 46.48 332 CYS A N 1
ATOM 2494 C CA . CYS A 1 332 ? 119.690 143.818 160.990 1.00 48.70 332 CYS A CA 1
ATOM 2495 C C . CYS A 1 332 ? 120.813 144.382 161.847 1.00 53.32 332 CYS A C 1
ATOM 2496 O O . CYS A 1 332 ? 121.983 144.350 161.455 1.00 59.46 332 CYS A O 1
ATOM 2499 N N . THR A 1 333 ? 120.458 144.915 163.012 1.00 51.95 333 THR A N 1
ATOM 2500 C CA . THR A 1 333 ? 121.427 145.656 163.804 1.00 53.89 333 THR A CA 1
ATOM 2501 C C . THR A 1 333 ? 121.314 145.317 165.281 1.00 57.47 333 THR A C 1
ATOM 2502 O O . THR A 1 333 ? 120.219 145.079 165.796 1.00 60.16 333 THR A O 1
ATOM 2506 N N . ASP A 1 334 ? 122.462 145.296 165.950 1.00 56.40 334 ASP A N 1
ATOM 2507 C CA . ASP A 1 334 ? 122.533 145.289 167.402 1.00 55.68 334 ASP A CA 1
ATOM 2508 C C . ASP A 1 334 ? 122.578 146.727 167.904 1.00 57.10 334 ASP A C 1
ATOM 2509 O O . ASP A 1 334 ? 123.013 147.637 167.194 1.00 65.66 334 ASP A O 1
ATOM 2514 N N . LYS A 1 335 ? 122.103 146.935 169.130 1.00 49.55 335 LYS A N 1
ATOM 2515 C CA . LYS A 1 335 ? 122.086 148.280 169.696 1.00 50.14 335 LYS A CA 1
ATOM 2516 C C . LYS A 1 335 ? 123.323 148.553 170.546 1.00 61.58 335 LYS A C 1
ATOM 2517 O O . LYS A 1 335 ? 124.094 149.472 170.256 1.00 70.49 335 LYS A O 1
ATOM 2523 N N . THR A 1 336 ? 123.527 147.758 171.592 1.00 64.90 336 THR A N 1
ATOM 2524 C CA . THR A 1 336 ? 124.631 147.990 172.517 1.00 64.04 336 THR A CA 1
ATOM 2525 C C . THR A 1 336 ? 125.938 147.561 171.865 1.00 62.63 336 THR A C 1
ATOM 2526 O O . THR A 1 336 ? 126.191 146.365 171.691 1.00 67.60 336 THR A O 1
ATOM 2530 N N . GLY A 1 337 ? 126.771 148.535 171.508 1.00 59.92 337 GLY A N 1
ATOM 2531 C CA . GLY A 1 337 ? 128.054 148.284 170.897 1.00 62.03 337 GLY A CA 1
ATOM 2532 C C . GLY A 1 337 ? 128.078 148.421 169.389 1.00 67.28 337 GLY A C 1
ATOM 2533 O O . GLY A 1 337 ? 129.162 148.559 168.813 1.00 74.63 337 GLY A O 1
ATOM 2534 N N . THR A 1 338 ? 126.917 148.387 168.737 1.00 61.60 338 THR A N 1
ATOM 2535 C CA . THR A 1 338 ? 126.832 148.525 167.289 1.00 60.48 338 THR A CA 1
ATOM 2536 C C . THR A 1 338 ? 126.143 149.822 166.885 1.00 61.40 338 THR A C 1
ATOM 2537 O O . THR A 1 338 ? 126.716 150.622 166.141 1.00 67.73 338 THR A O 1
ATOM 2541 N N . LEU A 1 339 ? 124.919 150.052 167.358 1.00 61.33 339 LEU A N 1
ATOM 2542 C CA . LEU A 1 339 ? 124.291 151.357 167.182 1.00 58.84 339 LEU A CA 1
ATOM 2543 C C . LEU A 1 339 ? 124.842 152.352 168.194 1.00 61.84 339 LEU A C 1
ATOM 2544 O O . LEU A 1 339 ? 125.365 153.408 167.825 1.00 69.64 339 LEU A O 1
ATOM 2549 N N . THR A 1 340 ? 124.733 152.025 169.476 1.00 58.65 340 THR A N 1
ATOM 2550 C CA . THR A 1 340 ? 125.369 152.818 170.511 1.00 62.44 340 THR A CA 1
ATOM 2551 C C . THR A 1 340 ? 126.847 152.449 170.603 1.00 69.06 340 THR A C 1
ATOM 2552 O O . THR A 1 340 ? 127.328 151.520 169.949 1.00 71.21 340 THR A O 1
ATOM 2556 N N . GLN A 1 341 ? 127.580 153.185 171.431 1.00 69.94 341 GLN A N 1
ATOM 2557 C CA . GLN A 1 341 ? 129.014 152.994 171.577 1.00 72.91 341 GLN A CA 1
ATOM 2558 C C . GLN A 1 341 ? 129.369 152.021 172.692 1.00 76.57 341 GLN A C 1
ATOM 2559 O O . GLN A 1 341 ? 130.553 151.869 173.009 1.00 82.37 341 GLN A O 1
ATOM 2565 N N . ASN A 1 342 ? 128.373 151.369 173.295 1.00 78.01 342 ASN A N 1
ATOM 2566 C CA . ASN A 1 342 ? 128.552 150.508 174.464 1.00 81.11 342 ASN A CA 1
ATOM 2567 C C . ASN A 1 342 ? 129.189 151.258 175.627 1.00 82.21 342 ASN A C 1
ATOM 2568 O O . ASN A 1 342 ? 129.740 150.642 176.545 1.00 83.94 342 ASN A O 1
ATOM 2573 N N . LYS A 1 343 ? 129.124 152.586 175.596 1.00 79.28 343 LYS A N 1
ATOM 2574 C CA . LYS A 1 343 ? 129.678 153.439 176.640 1.00 83.39 343 LYS A CA 1
ATOM 2575 C C . LYS A 1 343 ? 128.557 154.332 177.146 1.00 82.39 343 LYS A C 1
ATOM 2576 O O . LYS A 1 343 ? 128.011 155.138 176.386 1.00 83.08 343 LYS A O 1
ATOM 2582 N N . MET A 1 344 ? 128.203 154.175 178.416 1.00 87.02 344 MET A N 1
ATOM 2583 C CA . MET A 1 344 ? 127.160 154.998 179.005 1.00 87.95 344 MET A CA 1
ATOM 2584 C C . MET A 1 344 ? 127.620 156.449 179.067 1.00 90.08 344 MET A C 1
ATOM 2585 O O . MET A 1 344 ? 128.769 156.737 179.413 1.00 101.52 344 MET A O 1
ATOM 2590 N N . THR A 1 345 ? 126.732 157.366 178.684 1.00 80.01 345 THR A N 1
ATOM 2591 C CA . THR A 1 345 ? 127.019 158.794 178.735 1.00 83.60 345 THR A CA 1
ATOM 2592 C C . THR A 1 345 ? 125.802 159.539 179.261 1.00 82.44 345 THR A C 1
ATOM 2593 O O . THR A 1 345 ? 124.669 159.061 179.174 1.00 86.39 345 THR A O 1
ATOM 2597 N N . VAL A 1 346 ? 126.054 160.721 179.813 1.00 80.73 346 VAL A N 1
ATOM 2598 C CA . VAL A 1 346 ? 124.992 161.630 180.230 1.00 79.87 346 VAL A CA 1
ATOM 2599 C C . VAL A 1 346 ? 124.593 162.470 179.024 1.00 83.21 346 VAL A C 1
ATOM 2600 O O . VAL A 1 346 ? 125.416 163.211 178.475 1.00 88.22 346 VAL A O 1
ATOM 2604 N N . VAL A 1 347 ? 123.334 162.354 178.609 1.00 83.65 347 VAL A N 1
ATOM 2605 C CA . VAL A 1 347 ? 122.841 163.085 177.456 1.00 84.55 347 VAL A CA 1
ATOM 2606 C C . VAL A 1 347 ? 121.933 164.249 177.844 1.00 90.15 347 VAL A C 1
ATOM 2607 O O . VAL A 1 347 ? 121.916 165.263 177.137 1.00 98.35 347 VAL A O 1
ATOM 2611 N N . ASP A 1 348 ? 121.183 164.138 178.936 1.00 85.40 348 ASP A N 1
ATOM 2612 C CA . ASP A 1 348 ? 120.284 165.194 179.371 1.00 92.86 348 ASP A CA 1
ATOM 2613 C C . ASP A 1 348 ? 120.462 165.437 180.862 1.00 97.07 348 ASP A C 1
ATOM 2614 O O . ASP A 1 348 ? 121.052 164.628 181.582 1.00 102.51 348 ASP A O 1
ATOM 2619 N N . TYR A 1 349 ? 119.939 166.572 181.316 1.00 104.43 349 TYR A N 1
ATOM 2620 C CA . TYR A 1 349 ? 120.096 167.001 182.697 1.00 111.30 349 TYR A CA 1
ATOM 2621 C C . TYR A 1 349 ? 118.972 167.966 183.041 1.00 122.14 349 TYR A C 1
ATOM 2622 O O . TYR A 1 349 ? 118.290 168.492 182.158 1.00 127.08 349 TYR A O 1
ATOM 2631 N N . TYR A 1 350 ? 118.784 168.189 184.340 1.00 124.45 350 TYR A N 1
ATOM 2632 C CA . TYR A 1 350 ? 117.712 169.056 184.807 1.00 129.80 350 TYR A CA 1
ATOM 2633 C C . TYR A 1 350 ? 118.056 169.590 186.189 1.00 133.79 350 TYR A C 1
ATOM 2634 O O . TYR A 1 350 ? 118.630 168.873 187.010 1.00 132.65 350 TYR A O 1
ATOM 2643 N N . LEU A 1 351 ? 117.704 170.846 186.428 1.00 140.02 351 LEU A N 1
ATOM 2644 C CA . LEU A 1 351 ? 117.761 171.473 187.739 1.00 145.05 351 LEU A CA 1
ATOM 2645 C C . LEU A 1 351 ? 116.502 172.299 187.925 1.00 147.00 351 LEU A C 1
ATOM 2646 O O . LEU A 1 351 ? 115.855 172.685 186.943 1.00 145.65 351 LEU A O 1
ATOM 2651 N N . PRO A 1 352 ? 116.114 172.581 189.173 1.00 148.60 352 PRO A N 1
ATOM 2652 C CA . PRO A 1 352 ? 114.953 173.457 189.392 1.00 152.52 352 PRO A CA 1
ATOM 2653 C C . PRO A 1 352 ? 115.115 174.833 188.774 1.00 155.86 352 PRO A C 1
ATOM 2654 O O . PRO A 1 352 ? 114.112 175.467 188.425 1.00 155.17 352 PRO A O 1
ATOM 2658 N N . ASP A 1 353 ? 116.352 175.317 188.632 1.00 157.35 353 ASP A N 1
ATOM 2659 C CA . ASP A 1 353 ? 116.577 176.559 187.900 1.00 156.13 353 ASP A CA 1
ATOM 2660 C C . ASP A 1 353 ? 116.133 176.421 186.450 1.00 153.63 353 ASP A C 1
ATOM 2661 O O . ASP A 1 353 ? 115.515 177.336 185.890 1.00 150.46 353 ASP A O 1
ATOM 2666 N N . GLY A 1 354 ? 116.436 175.292 185.830 1.00 151.63 354 GLY A N 1
ATOM 2667 C CA . GLY A 1 354 ? 116.036 175.034 184.466 1.00 149.01 354 GLY A CA 1
ATOM 2668 C C . GLY A 1 354 ? 117.058 174.151 183.780 1.00 147.65 354 GLY A C 1
ATOM 2669 O O . GLY A 1 354 ? 118.022 173.694 184.387 1.00 146.52 354 GLY A O 1
ATOM 2670 N N . THR A 1 355 ? 116.824 173.921 182.491 1.00 148.80 355 THR A N 1
ATOM 2671 C CA . THR A 1 355 ? 117.732 173.146 181.653 1.00 148.46 355 THR A CA 1
ATOM 2672 C C . THR A 1 355 ? 118.140 174.003 180.466 1.00 147.47 355 THR A C 1
ATOM 2673 O O . THR A 1 355 ? 117.283 174.432 179.686 1.00 147.38 355 THR A O 1
ATOM 2677 N N . LYS A 1 356 ? 119.439 174.253 180.329 1.00 146.57 356 LYS A N 1
ATOM 2678 C CA . LYS A 1 356 ? 119.954 175.043 179.209 1.00 143.94 356 LYS A CA 1
ATOM 2679 C C . LYS A 1 356 ? 120.273 174.150 178.014 1.00 142.16 356 LYS A C 1
ATOM 2680 O O . LYS A 1 356 ? 121.360 174.218 177.442 1.00 143.02 356 LYS A O 1
ATOM 2686 N N . GLU A 1 357 ? 119.306 173.317 177.621 1.00 142.85 357 GLU A N 1
ATOM 2687 C CA . GLU A 1 357 ? 119.468 172.370 176.523 1.00 147.53 357 GLU A CA 1
ATOM 2688 C C . GLU A 1 357 ? 120.719 171.519 176.713 1.00 145.85 357 GLU A C 1
ATOM 2689 O O . GLU A 1 357 ? 120.703 170.534 177.458 1.00 143.62 357 GLU A O 1
ATOM 2695 N N . ASN A 1 358 ? 121.807 171.901 176.050 1.00 145.31 358 ASN A N 1
ATOM 2696 C CA . ASN A 1 358 ? 123.082 171.215 176.193 1.00 143.45 358 ASN A CA 1
ATOM 2697 C C . ASN A 1 358 ? 123.898 171.863 177.303 1.00 143.78 358 ASN A C 1
ATOM 2698 O O . ASN A 1 358 ? 123.914 173.089 177.443 1.00 148.18 358 ASN A O 1
ATOM 2703 N N . PHE A 1 359 ? 124.571 171.034 178.088 1.00 138.81 359 PHE A N 1
ATOM 2704 C CA . PHE A 1 359 ? 125.334 171.542 179.221 1.00 139.29 359 PHE A CA 1
ATOM 2705 C C . PHE A 1 359 ? 126.490 172.403 178.724 1.00 143.14 359 PHE A C 1
ATOM 2706 O O . PHE A 1 359 ? 127.222 171.986 177.818 1.00 143.54 359 PHE A O 1
ATOM 2714 N N . PRO A 1 360 ? 126.677 173.604 179.272 1.00 143.00 360 PRO A N 1
ATOM 2715 C CA . PRO A 1 360 ? 127.781 174.458 178.818 1.00 142.35 360 PRO A CA 1
ATOM 2716 C C . PRO A 1 360 ? 129.132 173.808 179.069 1.00 142.93 360 PRO A C 1
ATOM 2717 O O . PRO A 1 360 ? 129.339 173.109 180.063 1.00 145.08 360 PRO A O 1
ATOM 2721 N N . GLU A 1 361 ? 130.059 174.049 178.146 1.00 142.10 361 GLU A N 1
ATOM 2722 C CA . GLU A 1 361 ? 131.399 173.484 178.208 1.00 143.45 361 GLU A CA 1
ATOM 2723 C C . GLU A 1 361 ? 132.405 174.422 178.864 1.00 145.24 361 GLU A C 1
ATOM 2724 O O . GLU A 1 361 ? 133.603 174.120 178.868 1.00 144.10 361 GLU A O 1
ATOM 2730 N N . SER A 1 362 ? 131.954 175.551 179.401 1.00 145.93 362 SER A N 1
ATOM 2731 C CA . SER A 1 362 ? 132.844 176.493 180.068 1.00 146.56 362 SER A CA 1
ATOM 2732 C C . SER A 1 362 ? 132.522 176.540 181.554 1.00 148.68 362 SER A C 1
ATOM 2733 O O . SER A 1 362 ? 131.490 177.112 181.939 1.00 149.19 362 SER A O 1
ATOM 2736 N N . PRO A 1 363 ? 133.351 175.950 182.420 1.00 148.77 363 PRO A N 1
ATOM 2737 C CA . PRO A 1 363 ? 133.093 176.059 183.865 1.00 148.90 363 PRO A CA 1
ATOM 2738 C C . PRO A 1 363 ? 133.109 177.490 184.370 1.00 149.58 363 PRO A C 1
ATOM 2739 O O . PRO A 1 363 ? 132.445 177.794 185.369 1.00 145.58 363 PRO A O 1
ATOM 2743 N N . GLU A 1 364 ? 133.860 178.379 183.715 1.00 153.03 364 GLU A N 1
ATOM 2744 C CA . GLU A 1 364 ? 133.831 179.790 184.085 1.00 154.18 364 GLU A CA 1
ATOM 2745 C C . GLU A 1 364 ? 132.454 180.393 183.841 1.00 155.72 364 GLU A C 1
ATOM 2746 O O . GLU A 1 364 ? 131.966 181.191 184.649 1.00 153.96 364 GLU A O 1
ATOM 2752 N N . ASN A 1 365 ? 131.814 180.025 182.732 1.00 158.04 365 ASN A N 1
ATOM 2753 C CA . ASN A 1 365 ? 130.463 180.477 182.429 1.00 158.48 365 ASN A CA 1
ATOM 2754 C C . ASN A 1 365 ? 129.392 179.614 183.083 1.00 156.35 365 ASN A C 1
ATOM 2755 O O . ASN A 1 365 ? 128.202 179.900 182.915 1.00 156.23 365 ASN A O 1
ATOM 2760 N N . TRP A 1 366 ? 129.783 178.571 183.810 1.00 155.01 366 TRP A N 1
ATOM 2761 C CA . TRP A 1 366 ? 128.820 177.701 184.468 1.00 153.73 366 TRP A CA 1
ATOM 2762 C C . TRP A 1 366 ? 128.081 178.444 185.574 1.00 154.04 366 TRP A C 1
ATOM 2763 O O . TRP A 1 366 ? 128.611 179.366 186.200 1.00 153.13 366 TRP A O 1
ATOM 2774 N N . SER A 1 367 ? 126.841 178.029 185.811 1.00 150.54 367 SER A N 1
ATOM 2775 C CA . SER A 1 367 ? 126.059 178.581 186.902 1.00 149.63 367 SER A CA 1
ATOM 2776 C C . SER A 1 367 ? 126.452 177.921 188.222 1.00 151.51 367 SER A C 1
ATOM 2777 O O . SER A 1 367 ? 127.132 176.892 188.259 1.00 150.11 367 SER A O 1
ATOM 2780 N N . GLU A 1 368 ? 126.016 178.539 189.322 1.00 152.32 368 GLU A N 1
ATOM 2781 C CA . GLU A 1 368 ? 126.289 177.985 190.644 1.00 150.83 368 GLU A CA 1
ATOM 2782 C C . GLU A 1 368 ? 125.640 176.615 190.805 1.00 151.05 368 GLU A C 1
ATOM 2783 O O . GLU A 1 368 ? 126.271 175.665 191.286 1.00 150.46 368 GLU A O 1
ATOM 2789 N N . GLY A 1 369 ? 124.380 176.490 190.382 1.00 150.42 369 GLY A N 1
ATOM 2790 C CA . GLY A 1 369 ? 123.701 175.209 190.479 1.00 151.91 369 GLY A CA 1
ATOM 2791 C C . GLY A 1 369 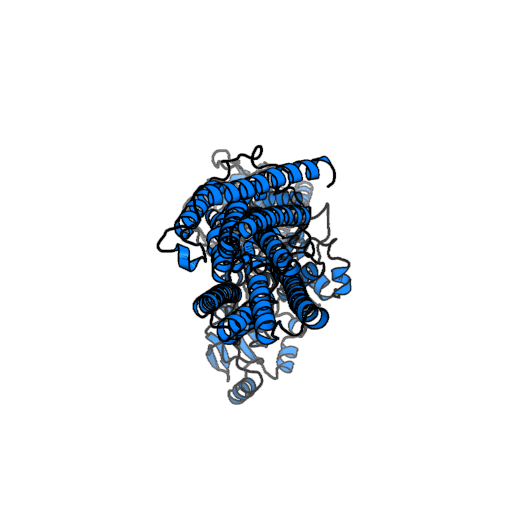? 124.357 174.134 189.635 1.00 149.75 369 GLY A C 1
ATOM 2792 O O . GLY A 1 369 ? 124.519 172.997 190.081 1.00 149.30 369 GLY A O 1
ATOM 2793 N N . GLU A 1 370 ? 124.745 174.480 188.405 1.00 147.55 370 GLU A N 1
ATOM 2794 C CA . GLU A 1 370 ? 125.426 173.518 187.544 1.00 143.86 370 GLU A CA 1
ATOM 2795 C C . GLU A 1 370 ? 126.770 173.104 188.132 1.00 147.41 370 GLU A C 1
ATOM 2796 O O . GLU A 1 370 ? 127.144 171.924 188.082 1.00 146.56 370 GLU A O 1
ATOM 2802 N N . ARG A 1 371 ? 127.515 174.066 188.684 1.00 149.92 371 ARG A N 1
ATOM 2803 C CA . ARG A 1 371 ? 128.803 173.747 189.288 1.00 151.67 371 ARG A CA 1
ATOM 2804 C C . ARG A 1 371 ? 128.638 172.803 190.470 1.00 150.65 371 ARG A C 1
ATOM 2805 O O . ARG A 1 371 ? 129.382 171.825 190.601 1.00 149.45 371 ARG A O 1
ATOM 2813 N N . ARG A 1 372 ? 127.659 173.072 191.339 1.00 148.64 372 ARG A N 1
ATOM 2814 C CA . ARG A 1 372 ? 127.428 172.178 192.470 1.00 147.50 372 ARG A CA 1
ATOM 2815 C C . ARG A 1 372 ? 126.911 170.818 192.021 1.00 146.28 372 ARG A C 1
ATOM 2816 O O . ARG A 1 372 ? 127.237 169.801 192.643 1.00 144.93 372 ARG A O 1
ATOM 2824 N N . LEU A 1 373 ? 126.121 170.775 190.946 1.00 146.51 373 LEU A N 1
ATOM 2825 C CA . LEU A 1 373 ? 125.685 169.499 190.388 1.00 145.74 373 LEU A CA 1
ATOM 2826 C C . LEU A 1 373 ? 126.883 168.667 189.947 1.00 144.05 373 LEU A C 1
ATOM 2827 O O . LEU A 1 373 ? 127.022 167.498 190.330 1.00 143.90 373 LEU A O 1
ATOM 2832 N N . ILE A 1 374 ? 127.777 169.267 189.160 1.00 141.87 374 ILE A N 1
ATOM 2833 C CA . ILE A 1 374 ? 128.959 168.543 188.699 1.00 139.81 374 ILE A CA 1
ATOM 2834 C C . ILE A 1 374 ? 129.833 168.134 189.877 1.00 143.85 374 ILE A C 1
ATOM 2835 O O . ILE A 1 374 ? 130.400 167.036 189.891 1.00 143.39 374 ILE A O 1
ATOM 2840 N N . HIS A 1 375 ? 129.942 168.997 190.889 1.00 146.03 375 HIS A N 1
ATOM 2841 C CA . HIS A 1 375 ? 130.754 168.665 192.056 1.00 145.88 375 HIS A CA 1
ATOM 2842 C C . HIS A 1 375 ? 130.195 167.451 192.789 1.00 144.08 375 HIS A C 1
ATOM 2843 O O . HIS A 1 375 ? 130.907 166.468 193.028 1.00 142.42 375 HIS A O 1
ATOM 2850 N N . ILE A 1 376 ? 128.907 167.481 193.125 1.00 146.23 376 ILE A N 1
ATOM 2851 C CA . ILE A 1 376 ? 128.318 166.385 193.886 1.00 146.82 376 ILE A CA 1
ATOM 2852 C C . ILE A 1 376 ? 128.114 165.190 192.966 1.00 141.69 376 ILE A C 1
ATOM 2853 O O . ILE A 1 376 ? 127.614 164.145 193.394 1.00 142.38 376 ILE A O 1
ATOM 2858 N N . ALA A 1 377 ? 128.471 165.345 191.692 1.00 140.77 377 ALA A N 1
ATOM 2859 C CA . ALA A 1 377 ? 128.594 164.204 190.795 1.00 138.22 377 ALA A CA 1
ATOM 2860 C C . ALA A 1 377 ? 129.989 163.591 190.780 1.00 138.25 377 ALA A C 1
ATOM 2861 O O . ALA A 1 377 ? 130.108 162.367 190.662 1.00 135.80 377 ALA A O 1
ATOM 2863 N N . VAL A 1 378 ? 131.041 164.395 190.894 1.00 143.18 378 VAL A N 1
ATOM 2864 C CA . VAL A 1 378 ? 132.414 163.900 190.750 1.00 143.05 378 VAL A CA 1
ATOM 2865 C C . VAL A 1 378 ? 133.003 163.468 192.087 1.00 145.42 378 VAL A C 1
ATOM 2866 O O . VAL A 1 378 ? 133.620 162.407 192.183 1.00 141.45 378 VAL A O 1
ATOM 2870 N N . LEU A 1 379 ? 132.847 164.282 193.136 1.00 148.69 379 LEU A N 1
ATOM 2871 C CA . LEU A 1 379 ? 133.455 163.912 194.412 1.00 151.28 379 LEU A CA 1
ATOM 2872 C C . LEU A 1 379 ? 132.782 162.719 195.081 1.00 152.50 379 LEU A C 1
ATOM 2873 O O . LEU A 1 379 ? 133.335 162.189 196.051 1.00 158.42 379 LEU A O 1
ATOM 2878 N N . CYS A 1 380 ? 131.618 162.280 194.600 1.00 148.44 380 CYS A N 1
ATOM 2879 C CA . CYS A 1 380 ? 130.983 161.069 195.102 1.00 151.11 380 CYS A CA 1
ATOM 2880 C C . CYS A 1 380 ? 131.220 159.881 194.178 1.00 150.26 380 CYS A C 1
ATOM 2881 O O . CYS A 1 380 ? 130.556 158.850 194.313 1.00 148.91 380 CYS A O 1
ATOM 2884 N N . ASN A 1 381 ? 132.151 160.009 193.239 1.00 151.26 381 ASN A N 1
ATOM 2885 C CA . ASN A 1 381 ? 132.325 159.000 192.209 1.00 148.17 381 ASN A CA 1
ATOM 2886 C C . ASN A 1 381 ? 132.860 157.702 192.809 1.00 148.80 381 ASN A C 1
ATOM 2887 O O . ASN A 1 381 ? 133.230 157.626 193.985 1.00 150.41 381 ASN A O 1
ATOM 2892 N N . ASP A 1 382 ? 132.892 156.663 191.977 1.00 147.46 382 ASP A N 1
ATOM 2893 C CA . ASP A 1 382 ? 133.475 155.390 192.377 1.00 147.33 382 ASP A CA 1
ATOM 2894 C C . ASP A 1 382 ? 134.502 154.930 191.350 1.00 146.78 382 ASP A C 1
ATOM 2895 O O . ASP A 1 382 ? 135.491 154.281 191.703 1.00 149.26 382 ASP A O 1
ATOM 2900 N N . SER A 1 383 ? 134.277 155.258 190.083 1.00 145.78 383 SER A N 1
ATOM 2901 C CA . SER A 1 383 ? 135.176 154.866 189.008 1.00 147.76 383 SER A CA 1
ATOM 2902 C C . SER A 1 383 ? 136.171 155.983 188.708 1.00 145.81 383 SER A C 1
ATOM 2903 O O . SER A 1 383 ? 136.100 157.085 189.257 1.00 140.84 383 SER A O 1
ATOM 2906 N N . ASN A 1 384 ? 137.117 155.677 187.822 1.00 149.03 384 ASN A N 1
ATOM 2907 C CA . ASN A 1 384 ? 138.165 156.618 187.462 1.00 148.98 384 ASN A CA 1
ATOM 2908 C C . ASN A 1 384 ? 138.659 156.306 186.058 1.00 148.95 384 ASN A C 1
ATOM 2909 O O . ASN A 1 384 ? 138.507 155.188 185.558 1.00 146.45 384 ASN A O 1
ATOM 2914 N N . ILE A 1 385 ? 139.254 157.314 185.425 1.00 149.21 385 ILE A N 1
ATOM 2915 C CA . ILE A 1 385 ? 139.945 157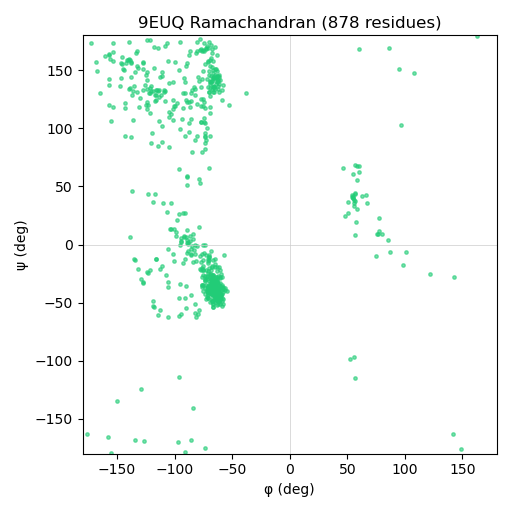.156 184.150 1.00 152.04 385 ILE A CA 1
ATOM 2916 C C . ILE A 1 385 ? 141.311 157.817 184.282 1.00 153.22 385 ILE A C 1
ATOM 2917 O O . ILE A 1 385 ? 141.397 159.025 184.532 1.00 150.02 385 ILE A O 1
ATOM 2922 N N . ASN A 1 386 ? 142.373 157.029 184.126 1.00 156.16 386 ASN A N 1
ATOM 2923 C CA . ASN A 1 386 ? 143.730 157.522 184.330 1.00 159.48 386 ASN A CA 1
ATOM 2924 C C . ASN A 1 386 ? 144.583 157.457 183.074 1.00 159.76 386 ASN A C 1
ATOM 2925 O O . ASN A 1 386 ? 145.161 158.474 182.672 1.00 159.81 386 ASN A O 1
ATOM 2930 N N . SER A 1 387 ? 144.683 156.292 182.440 1.00 159.33 387 SER A N 1
ATOM 2931 C CA . SER A 1 387 ? 145.554 156.095 181.287 1.00 162.04 387 SER A CA 1
ATOM 2932 C C . SER A 1 387 ? 144.736 155.553 180.125 1.00 163.30 387 SER A C 1
ATOM 2933 O O . SER A 1 387 ? 144.142 154.474 180.232 1.00 163.62 387 SER A O 1
ATOM 2936 N N . GLU A 1 388 ? 144.715 156.301 179.020 1.00 163.18 388 GLU A N 1
ATOM 2937 C CA . GLU A 1 388 ? 144.026 155.894 177.793 1.00 164.10 388 GLU A CA 1
ATOM 2938 C C . GLU A 1 388 ? 142.554 155.581 178.054 1.00 163.25 388 GLU A C 1
ATOM 2939 O O . GLU A 1 388 ? 141.975 154.676 177.449 1.00 162.73 388 GLU A O 1
ATOM 2945 N N . GLY A 1 389 ? 141.942 156.341 178.958 1.00 161.70 389 GLY A N 1
ATOM 2946 C CA . GLY A 1 389 ? 140.536 156.142 179.273 1.00 161.74 389 GLY A CA 1
ATOM 2947 C C . GLY A 1 389 ? 140.219 154.787 179.865 1.00 161.84 389 GLY A C 1
ATOM 2948 O O . GLY A 1 389 ? 139.205 154.176 179.504 1.00 158.48 389 GLY A O 1
ATOM 2949 N N . LYS A 1 390 ? 141.066 154.297 180.767 1.00 161.85 390 LYS A N 1
ATOM 2950 C CA . LYS A 1 390 ? 140.819 153.009 181.401 1.00 158.63 390 LYS A CA 1
ATOM 2951 C C . LYS A 1 390 ? 139.638 153.114 182.358 1.00 158.36 390 LYS A C 1
ATOM 2952 O O . LYS A 1 390 ? 139.571 154.032 183.181 1.00 157.15 390 LYS A O 1
ATOM 2958 N N . GLU A 1 391 ? 138.707 152.171 182.252 1.00 156.02 391 GLU A N 1
ATOM 2959 C CA . GLU A 1 391 ? 137.503 152.182 183.070 1.00 152.89 391 GLU A CA 1
ATOM 2960 C C . GLU A 1 391 ? 137.746 151.391 184.349 1.00 155.23 391 GLU A C 1
ATOM 2961 O O . GLU A 1 391 ? 138.236 150.259 184.304 1.00 157.38 391 GLU A O 1
ATOM 2967 N N . LEU A 1 392 ? 137.401 151.993 185.488 1.00 153.68 392 LEU A N 1
ATOM 2968 C CA . LEU A 1 392 ? 137.684 151.370 186.777 1.00 157.60 392 LEU A CA 1
ATOM 2969 C C . LEU A 1 392 ? 136.629 150.330 187.140 1.00 157.99 392 LEU A C 1
ATOM 2970 O O . LEU A 1 392 ? 136.936 149.142 187.286 1.00 157.86 392 LEU A O 1
ATOM 2975 N N . GLY A 1 393 ? 135.378 150.759 187.289 1.00 154.83 393 GLY A N 1
ATOM 2976 C CA . GLY A 1 393 ? 134.326 149.857 187.714 1.00 155.41 393 GLY A CA 1
ATOM 2977 C C . GLY A 1 393 ? 133.089 149.878 186.840 1.00 154.71 393 GLY A C 1
ATOM 2978 O O . GLY A 1 393 ? 133.170 149.662 185.627 1.00 149.22 393 GLY A O 1
ATOM 2979 N N . ASP A 1 394 ? 131.937 150.134 187.455 1.00 156.38 394 ASP A N 1
ATOM 2980 C CA . ASP A 1 394 ? 130.681 150.142 186.726 1.00 150.71 394 ASP A CA 1
ATOM 2981 C C . ASP A 1 394 ? 130.646 151.297 185.726 1.00 141.69 394 ASP A C 1
ATOM 2982 O O . ASP A 1 394 ? 131.220 152.361 185.973 1.00 138.68 394 ASP A O 1
ATOM 2987 N N . PRO A 1 395 ? 129.979 151.109 184.583 1.00 137.05 395 PRO A N 1
ATOM 2988 C CA . PRO A 1 395 ? 129.937 152.175 183.571 1.00 129.04 395 PRO A CA 1
ATOM 2989 C C . PRO A 1 395 ? 129.111 153.384 183.975 1.00 124.61 395 PRO A C 1
ATOM 2990 O O . PRO A 1 395 ? 129.149 154.392 183.263 1.00 120.84 395 PRO A O 1
ATOM 2994 N N . THR A 1 396 ? 128.364 153.324 185.079 1.00 125.48 396 THR A N 1
ATOM 2995 C CA . THR A 1 396 ? 127.575 154.477 185.503 1.00 122.54 396 THR A CA 1
ATOM 2996 C C . THR A 1 396 ? 128.471 155.612 185.991 1.00 125.86 396 THR A C 1
ATOM 2997 O O . THR A 1 396 ? 128.322 156.768 185.571 1.00 122.63 396 THR A O 1
ATOM 3001 N N . GLU A 1 397 ? 129.418 155.298 186.875 1.00 129.63 397 GLU A N 1
ATOM 3002 C CA . GLU A 1 397 ? 130.348 156.313 187.357 1.00 125.81 397 GLU A CA 1
ATOM 3003 C C . GLU A 1 397 ? 131.290 156.772 186.251 1.00 125.84 397 GLU A C 1
ATOM 3004 O O . GLU A 1 397 ? 131.666 157.954 186.197 1.00 124.86 397 GLU A O 1
ATOM 3010 N N . VAL A 1 398 ? 131.681 155.849 185.368 1.00 127.92 398 VAL A N 1
ATOM 3011 C CA . VAL A 1 398 ? 132.451 156.218 184.186 1.00 124.13 398 VAL A CA 1
ATOM 3012 C C . VAL A 1 398 ? 131.667 157.210 183.341 1.00 121.02 398 VAL A C 1
ATOM 3013 O O . VAL A 1 398 ? 132.221 158.192 182.839 1.00 119.76 398 VAL A O 1
ATOM 3017 N N . ALA A 1 399 ? 130.364 156.975 183.177 1.00 122.83 399 ALA A N 1
ATOM 3018 C CA . ALA A 1 399 ? 129.521 157.919 182.454 1.00 116.50 399 ALA A CA 1
ATOM 3019 C C . ALA A 1 399 ? 129.509 159.276 183.137 1.00 113.67 399 ALA A C 1
ATOM 3020 O O . ALA A 1 399 ? 129.618 160.316 182.476 1.00 112.17 399 ALA A O 1
ATOM 3022 N N . LEU A 1 400 ? 129.380 159.283 184.465 1.00 114.12 400 LEU A N 1
ATOM 3023 C CA . LEU A 1 400 ? 129.338 160.544 185.200 1.00 113.82 400 LEU A CA 1
ATOM 3024 C C . LEU A 1 400 ? 130.603 161.362 184.966 1.00 116.60 400 LEU A C 1
ATOM 3025 O O . LEU A 1 400 ? 130.539 162.533 184.565 1.00 117.32 400 LEU A O 1
ATOM 3030 N N . ILE A 1 401 ? 131.773 160.757 185.182 1.00 116.23 401 ILE A N 1
ATOM 3031 C CA . ILE A 1 401 ? 132.989 161.559 185.050 1.00 113.03 401 ILE A CA 1
ATOM 3032 C C . ILE A 1 401 ? 133.390 161.780 183.593 1.00 115.59 401 ILE A C 1
ATOM 3033 O O . ILE A 1 401 ? 134.084 162.760 183.300 1.00 122.12 401 ILE A O 1
ATOM 3038 N N . ALA A 1 402 ? 132.928 160.945 182.659 1.00 114.84 402 ALA A N 1
ATOM 3039 C CA . ALA A 1 402 ? 133.152 161.233 181.249 1.00 113.19 402 ALA A CA 1
ATOM 3040 C C . ALA A 1 402 ? 132.319 162.425 180.802 1.00 115.20 402 ALA A C 1
ATOM 3041 O O . ALA A 1 402 ? 132.782 163.248 180.004 1.00 118.72 402 ALA A O 1
ATOM 3043 N N . PHE A 1 403 ? 131.088 162.535 181.305 1.00 116.66 403 PHE A N 1
ATOM 3044 C CA . PHE A 1 403 ? 130.297 163.734 181.056 1.00 116.87 403 PHE A CA 1
ATOM 3045 C C . PHE A 1 403 ? 130.943 164.953 181.697 1.00 120.27 403 PHE A C 1
ATOM 3046 O O . PHE A 1 403 ? 130.947 166.043 181.112 1.00 125.63 403 PHE A O 1
ATOM 3054 N N . SER A 1 404 ? 131.485 164.790 182.906 1.00 119.32 404 SER A N 1
ATOM 3055 C CA . SER A 1 404 ? 132.163 165.904 183.564 1.00 118.41 404 SER A CA 1
ATOM 3056 C C . SER A 1 404 ? 133.365 166.381 182.755 1.00 120.13 404 SER A C 1
ATOM 3057 O O . SER A 1 404 ? 133.569 167.589 182.585 1.00 121.28 404 SER A O 1
ATOM 3060 N N . ASN A 1 405 ? 134.169 165.446 182.241 1.00 121.95 405 ASN A N 1
ATOM 3061 C CA . ASN A 1 405 ? 135.349 165.822 181.468 1.00 123.24 405 ASN A CA 1
ATOM 3062 C C . ASN A 1 405 ? 134.982 166.342 180.084 1.00 124.72 405 ASN A C 1
ATOM 3063 O O . ASN A 1 405 ? 135.708 167.171 179.524 1.00 127.37 405 ASN A O 1
ATOM 3068 N N . LYS A 1 406 ? 133.870 165.869 179.515 1.00 124.70 406 LYS A N 1
ATOM 3069 C CA . LYS A 1 406 ? 133.462 166.301 178.183 1.00 125.46 406 LYS A CA 1
ATOM 3070 C C . LYS A 1 406 ? 133.113 167.781 178.136 1.00 126.71 406 LYS A C 1
ATOM 3071 O O . LYS A 1 406 ? 133.098 168.368 177.049 1.00 129.43 406 LYS A O 1
ATOM 3077 N N . ASN A 1 407 ? 132.833 168.396 179.286 1.00 126.44 407 ASN A N 1
ATOM 3078 C CA . ASN A 1 407 ? 132.566 169.825 179.370 1.00 134.65 407 ASN A CA 1
ATOM 3079 C C . ASN A 1 407 ? 133.828 170.637 179.633 1.00 138.24 407 ASN A C 1
ATOM 3080 O O . ASN A 1 407 ? 133.749 171.723 180.223 1.00 140.41 407 ASN A O 1
ATOM 3085 N N . ASN A 1 408 ? 134.989 170.127 179.216 1.00 135.19 408 ASN A N 1
ATOM 3086 C CA . ASN A 1 408 ? 136.277 170.790 179.424 1.00 133.01 408 ASN A CA 1
ATOM 3087 C C . ASN A 1 408 ? 136.504 171.102 180.901 1.00 133.54 408 ASN A C 1
ATOM 3088 O O . ASN A 1 408 ? 137.013 172.163 181.266 1.00 138.86 408 ASN A O 1
ATOM 3093 N N . GLN A 1 409 ? 136.119 170.158 181.760 1.00 130.96 409 GLN A N 1
ATOM 3094 C CA . GLN A 1 409 ? 136.279 170.292 183.211 1.00 131.91 409 GLN A CA 1
ATOM 3095 C C . GLN A 1 409 ? 136.771 168.944 183.734 1.00 132.08 409 GLN A C 1
ATOM 3096 O O . GLN A 1 409 ? 135.970 168.055 184.035 1.00 133.93 409 GLN A O 1
ATOM 3102 N N . ASP A 1 410 ? 138.091 168.802 183.833 1.00 134.22 410 ASP A N 1
ATOM 3103 C CA . ASP A 1 410 ? 138.677 167.548 184.287 1.00 135.67 410 ASP A CA 1
ATOM 3104 C C . ASP A 1 410 ? 138.222 167.229 185.705 1.00 135.21 410 ASP A C 1
ATOM 3105 O O . ASP A 1 410 ? 138.287 168.077 186.600 1.00 135.77 410 ASP A O 1
ATOM 3110 N N . TYR A 1 411 ? 137.760 165.994 185.906 1.00 132.94 411 TYR A N 1
ATOM 3111 C CA . TYR A 1 411 ? 137.266 165.582 187.214 1.00 136.44 411 TYR A CA 1
ATOM 3112 C C . TYR A 1 411 ? 138.397 1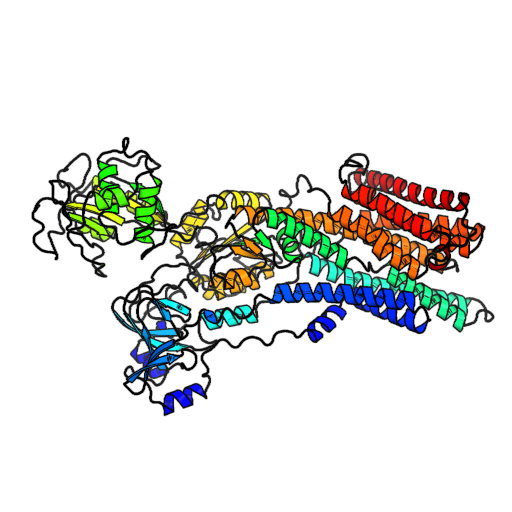65.341 188.204 1.00 142.02 411 TYR A C 1
ATOM 3113 O O . TYR A 1 411 ? 138.186 165.458 189.416 1.00 144.88 411 TYR A O 1
ATOM 3122 N N . ASN A 1 412 ? 139.588 164.991 187.713 1.00 142.75 412 ASN A N 1
ATOM 3123 C CA . ASN A 1 412 ? 140.707 164.720 188.609 1.00 143.35 412 ASN A CA 1
ATOM 3124 C C . ASN A 1 412 ? 141.127 165.974 189.366 1.00 145.93 412 ASN A C 1
ATOM 3125 O O . ASN A 1 412 ? 141.500 165.898 190.542 1.00 148.32 412 ASN A O 1
ATOM 3130 N N . GLU A 1 413 ? 141.078 167.135 188.709 1.00 146.16 413 GLU A N 1
ATOM 3131 C CA . GLU A 1 413 ? 141.430 168.377 189.389 1.00 149.57 413 GLU A CA 1
ATOM 3132 C C . GLU A 1 413 ? 140.455 168.675 190.524 1.00 151.05 413 GLU A C 1
ATOM 3133 O O . GLU A 1 413 ? 140.864 169.135 191.597 1.00 153.07 413 GLU A O 1
ATOM 3139 N N . ILE A 1 414 ? 139.166 168.395 190.318 1.00 149.76 414 ILE A N 1
ATOM 3140 C CA . ILE A 1 414 ? 138.184 168.608 191.376 1.00 153.37 414 ILE A CA 1
ATOM 3141 C C . ILE A 1 414 ? 138.373 167.589 192.493 1.00 155.74 414 ILE A C 1
ATOM 3142 O O . ILE A 1 414 ? 138.250 167.918 193.679 1.00 159.89 414 ILE A O 1
ATOM 3147 N N . ARG A 1 415 ? 138.670 166.338 192.134 1.00 151.68 415 ARG A N 1
ATOM 3148 C CA . ARG A 1 415 ? 138.882 165.306 193.143 1.00 151.09 415 ARG A CA 1
ATOM 3149 C C . ARG A 1 415 ? 140.088 165.625 194.017 1.00 155.70 415 ARG A C 1
ATOM 3150 O O . ARG A 1 415 ? 140.050 165.429 195.237 1.00 156.83 415 ARG A O 1
ATOM 3158 N N . GLU A 1 416 ? 141.170 166.115 193.410 1.00 155.96 416 GLU A N 1
ATOM 3159 C CA . GLU A 1 416 ? 142.328 166.526 194.196 1.00 157.48 416 GLU A CA 1
ATOM 3160 C C . GLU A 1 416 ? 142.057 167.817 194.957 1.00 158.73 416 GLU A C 1
ATOM 3161 O O . GLU A 1 416 ? 142.661 168.052 196.009 1.00 163.32 416 GLU A O 1
ATOM 3167 N N . LYS A 1 417 ? 141.164 168.665 194.442 1.00 155.77 417 LYS A N 1
ATOM 3168 C CA . LYS A 1 417 ? 140.791 169.874 195.167 1.00 155.94 417 LYS A CA 1
ATOM 3169 C C . LYS A 1 417 ? 140.028 169.540 196.444 1.00 157.93 417 LYS A C 1
ATOM 3170 O O . LYS A 1 417 ? 140.239 170.173 197.485 1.00 156.03 417 LYS A O 1
ATOM 3176 N N . PHE A 1 418 ? 139.143 168.547 196.385 1.00 161.83 418 PHE A N 1
ATOM 3177 C CA . PHE A 1 418 ? 138.316 168.141 197.521 1.00 165.17 418 PHE A CA 1
ATOM 3178 C C . PHE A 1 418 ? 138.635 166.684 197.844 1.00 165.05 418 PHE A C 1
ATOM 3179 O O . PHE A 1 418 ? 138.080 165.767 197.230 1.00 161.83 418 PHE A O 1
ATOM 3187 N N . ILE A 1 419 ? 139.528 166.477 198.813 1.00 167.51 419 ILE A N 1
ATOM 3188 C CA . ILE A 1 419 ? 139.970 165.133 199.165 1.00 168.22 419 ILE A CA 1
ATOM 3189 C C . ILE A 1 419 ? 138.823 164.352 199.792 1.00 170.50 419 ILE A C 1
ATOM 3190 O O . ILE A 1 419 ? 138.023 164.894 200.567 1.00 173.07 419 ILE A O 1
ATOM 3195 N N . ARG A 1 420 ? 138.733 163.069 199.448 1.00 170.75 420 ARG A N 1
ATOM 3196 C CA . ARG A 1 420 ? 137.725 162.197 200.035 1.00 172.96 420 ARG A CA 1
ATOM 3197 C C . ARG A 1 420 ? 138.037 161.941 201.505 1.00 177.02 420 ARG A C 1
ATOM 3198 O O . ARG A 1 420 ? 139.180 161.648 201.867 1.00 179.00 420 ARG A O 1
ATOM 3206 N N . GLU A 1 421 ? 137.015 162.045 202.351 1.00 177.34 421 GLU A N 1
ATOM 3207 C CA . GLU A 1 421 ? 137.136 161.824 203.787 1.00 177.28 421 GLU A CA 1
ATOM 3208 C C . GLU A 1 421 ? 136.177 160.733 204.253 1.00 179.88 421 GLU A C 1
ATOM 3209 O O . GLU A 1 421 ? 135.518 160.859 205.287 1.00 181.32 421 GLU A O 1
ATOM 3215 N N . GLY A 1 422 ? 136.091 159.653 203.495 1.00 180.26 422 GLY A N 1
ATOM 3216 C CA . GLY A 1 422 ? 135.230 158.544 203.849 1.00 179.76 422 GLY A CA 1
ATOM 3217 C C . GLY A 1 422 ? 134.013 158.448 202.948 1.00 180.39 422 GLY A C 1
ATOM 3218 O O . GLY A 1 422 ? 133.481 159.451 202.458 1.00 178.98 422 GLY A O 1
ATOM 3219 N N . GLU A 1 423 ? 133.560 157.216 202.726 1.00 182.34 423 GLU A N 1
ATOM 3220 C CA . GLU A 1 423 ? 132.413 156.961 201.866 1.00 180.39 423 GLU A CA 1
ATOM 3221 C C . GLU A 1 423 ? 131.808 155.617 202.239 1.00 180.67 423 GLU A C 1
ATOM 3222 O O . GLU A 1 423 ? 132.436 154.798 202.915 1.00 179.52 423 GLU A O 1
ATOM 3228 N N . ILE A 1 424 ? 130.581 155.404 201.791 1.00 182.03 424 ILE A N 1
ATOM 3229 C CA . ILE A 1 424 ? 129.853 154.153 201.997 1.00 180.38 424 ILE A CA 1
ATOM 3230 C C . ILE A 1 424 ? 129.636 153.506 200.636 1.00 179.22 424 ILE A C 1
ATOM 3231 O O . ILE A 1 424 ? 129.214 154.193 199.699 1.00 177.08 424 ILE A O 1
ATOM 3236 N N . PRO A 1 425 ? 129.916 152.211 200.477 1.00 178.71 425 PRO A N 1
ATOM 3237 C CA . PRO A 1 425 ? 129.669 151.559 199.184 1.00 177.46 425 PRO A CA 1
ATOM 3238 C C . PRO A 1 425 ? 128.189 151.319 198.930 1.00 179.92 425 PRO A C 1
ATOM 3239 O O . PRO A 1 425 ? 127.339 151.752 199.714 1.00 183.23 425 PRO A O 1
ATOM 3243 N N . PHE A 1 426 ? 127.873 150.636 197.831 1.00 177.13 426 PHE A N 1
ATOM 3244 C CA . PHE A 1 426 ? 126.484 150.339 197.509 1.00 176.63 426 PHE A CA 1
ATOM 3245 C C . PHE A 1 426 ? 125.878 149.427 198.569 1.00 181.07 426 PHE A C 1
ATOM 3246 O O . PHE A 1 426 ? 126.514 148.478 199.035 1.00 180.71 426 PHE A O 1
ATOM 3254 N N . ASP A 1 427 ? 124.637 149.719 198.949 1.00 183.03 427 ASP A N 1
ATOM 3255 C CA . ASP A 1 427 ? 123.955 149.023 200.033 1.00 180.86 427 ASP A CA 1
ATOM 3256 C C . ASP A 1 427 ? 122.697 148.321 199.538 1.00 180.31 427 ASP A C 1
ATOM 3257 O O . ASP A 1 427 ? 121.682 148.265 200.237 1.00 178.40 427 ASP A O 1
ATOM 3262 N N . SER A 1 428 ? 122.755 147.775 198.321 1.00 180.35 428 SER A N 1
ATOM 3263 C CA . SER A 1 428 ? 121.654 147.017 197.735 1.00 178.79 428 SER A CA 1
ATOM 3264 C C . SER A 1 428 ? 120.365 147.830 197.702 1.00 179.67 428 SER A C 1
ATOM 3265 O O . SER A 1 428 ? 120.147 148.622 196.779 1.00 178.88 428 SER A O 1
ATOM 3268 N N . ASP A 1 429 ? 119.502 147.635 198.704 1.00 180.14 429 ASP A N 1
ATOM 3269 C CA . ASP A 1 429 ? 118.233 148.354 198.737 1.00 179.07 429 ASP A CA 1
ATOM 3270 C C . ASP A 1 429 ? 118.435 149.851 198.934 1.00 177.66 429 ASP A C 1
ATOM 3271 O O . ASP A 1 429 ? 117.651 150.654 198.416 1.00 175.90 429 ASP A O 1
ATOM 3276 N N . ARG A 1 430 ? 119.469 150.245 199.674 1.00 178.55 430 ARG A N 1
ATOM 3277 C CA . ARG A 1 430 ? 119.793 151.655 199.876 1.00 178.19 430 ARG A CA 1
ATOM 3278 C C . ARG A 1 430 ? 120.689 152.098 198.726 1.00 175.71 430 ARG A C 1
ATOM 3279 O O . ARG A 1 430 ? 121.905 151.894 198.754 1.00 173.60 430 ARG A O 1
ATOM 3287 N N . LYS A 1 431 ? 120.082 152.704 197.704 1.00 175.39 431 LYS A N 1
ATOM 3288 C CA . LYS A 1 431 ? 120.828 153.168 196.540 1.00 172.84 431 LYS A CA 1
ATOM 3289 C C . LYS A 1 431 ? 121.673 154.399 196.832 1.00 168.36 431 LYS A C 1
ATOM 3290 O O . LYS A 1 431 ? 122.477 154.792 195.981 1.00 165.70 431 LYS A O 1
ATOM 3296 N N . LEU A 1 432 ? 121.508 155.017 197.998 1.00 169.93 432 LEU A N 1
ATOM 3297 C CA . LEU A 1 432 ? 122.267 156.205 198.362 1.00 171.13 432 LEU A CA 1
ATOM 3298 C C . LEU A 1 432 ? 123.558 155.790 199.056 1.00 176.30 432 LEU A C 1
ATOM 3299 O O . LEU A 1 432 ? 123.524 155.103 200.083 1.00 180.07 432 LEU A O 1
ATOM 3304 N N . MET A 1 433 ? 124.694 156.214 198.499 1.00 173.89 433 MET A N 1
ATOM 3305 C CA . MET A 1 433 ? 125.966 155.946 199.156 1.00 176.31 433 MET A CA 1
ATOM 3306 C C . MET A 1 433 ? 126.289 157.019 200.189 1.00 179.56 433 MET A C 1
ATOM 3307 O O . MET A 1 433 ? 126.696 156.697 201.311 1.00 179.99 433 MET A O 1
ATOM 3312 N N . SER A 1 434 ? 126.075 158.290 199.840 1.00 176.67 434 SER A N 1
ATOM 3313 C CA . SER A 1 434 ? 126.197 159.419 200.762 1.00 176.26 434 SER A CA 1
ATOM 3314 C C . SER A 1 434 ? 127.589 159.465 201.404 1.00 180.48 434 SER A C 1
ATOM 3315 O O . SER A 1 434 ? 127.770 159.227 202.600 1.00 184.29 434 SER A O 1
ATOM 3318 N N . THR A 1 435 ? 128.575 159.763 200.562 1.00 181.46 435 THR A N 1
ATOM 3319 C CA . THR A 1 435 ? 129.926 159.987 201.057 1.00 184.27 435 THR A CA 1
ATOM 3320 C C . THR A 1 435 ? 129.961 161.214 201.965 1.00 184.66 435 THR A C 1
ATOM 3321 O O . THR A 1 435 ? 129.251 162.199 201.748 1.00 182.05 435 THR A O 1
ATOM 3325 N N . LEU A 1 436 ? 130.792 161.140 203.004 1.00 183.32 436 LEU A N 1
ATOM 3326 C CA . LEU A 1 436 ? 130.876 162.174 204.031 1.00 182.00 436 LEU A CA 1
ATOM 3327 C C . LEU A 1 436 ? 132.187 162.951 203.950 1.00 180.86 436 LEU A C 1
ATOM 3328 O O . LEU A 1 436 ? 132.751 163.353 204.970 1.00 180.12 436 LEU A O 1
ATOM 3333 N N . HIS A 1 437 ? 132.686 163.171 202.738 1.00 181.57 437 HIS A N 1
ATOM 3334 C CA . HIS A 1 437 ? 133.947 163.878 202.575 1.00 181.57 437 HIS A CA 1
ATOM 3335 C C . HIS A 1 437 ? 133.781 165.360 202.891 1.00 179.91 437 HIS A C 1
ATOM 3336 O O . HIS A 1 437 ? 132.755 165.970 202.577 1.00 177.19 437 HIS A O 1
ATOM 3343 N N . THR A 1 438 ? 134.800 165.935 203.523 1.00 180.52 438 THR A N 1
ATOM 3344 C CA . THR A 1 438 ? 134.766 167.347 203.879 1.00 181.02 438 THR A CA 1
ATOM 3345 C C . THR A 1 438 ? 134.890 168.211 202.630 1.00 181.80 438 THR A C 1
ATOM 3346 O O . THR A 1 438 ? 135.721 167.944 201.756 1.00 179.70 438 THR A O 1
ATOM 3350 N N . PHE A 1 439 ? 134.061 169.246 202.546 1.00 181.92 439 PHE A N 1
ATOM 3351 C CA . PHE A 1 439 ? 134.054 170.153 201.413 1.00 180.65 439 PHE A CA 1
ATOM 3352 C C . PHE A 1 439 ? 134.882 171.393 201.755 1.00 179.83 439 PHE A C 1
ATOM 3353 O O . PHE A 1 439 ? 135.585 171.439 202.769 1.00 177.96 439 PHE A O 1
ATOM 3361 N N . ASN A 1 440 ? 134.803 172.414 200.903 1.00 180.10 440 ASN A N 1
ATOM 3362 C CA . ASN A 1 440 ? 135.556 173.648 201.107 1.00 180.47 440 ASN A CA 1
ATOM 3363 C C . ASN A 1 440 ? 134.864 174.482 202.178 1.00 184.00 440 ASN A C 1
ATOM 3364 O O . ASN A 1 440 ? 133.806 175.069 201.929 1.00 185.56 440 ASN A O 1
ATOM 3369 N N . GLU A 1 441 ? 135.455 174.510 203.378 1.00 184.25 441 GLU A N 1
ATOM 3370 C CA . GLU A 1 441 ? 134.983 175.285 204.534 1.00 184.32 441 GLU A CA 1
ATOM 3371 C C . GLU A 1 441 ? 133.486 175.107 204.795 1.00 184.44 441 GLU A C 1
ATOM 3372 O O . GLU A 1 441 ? 132.850 175.956 205.429 1.00 184.49 441 GLU A O 1
ATOM 3378 N N . ASN A 1 442 ? 132.912 173.990 204.347 1.00 183.68 442 ASN A N 1
ATOM 3379 C CA . ASN A 1 442 ? 131.491 173.731 204.541 1.00 185.43 442 ASN A CA 1
ATOM 3380 C C . ASN A 1 442 ? 131.270 172.351 205.146 1.00 185.97 442 ASN A C 1
ATOM 3381 O O . ASN A 1 442 ? 130.296 172.137 205.875 1.00 188.07 442 ASN A O 1
ATOM 3386 N N . LYS A 1 443 ? 132.176 171.416 204.850 1.00 183.73 443 LYS A N 1
ATOM 3387 C CA . LYS A 1 443 ? 132.080 170.034 205.326 1.00 183.89 443 LYS A CA 1
ATOM 3388 C C . LYS A 1 443 ? 130.733 169.417 204.956 1.00 186.44 443 LYS A C 1
ATOM 3389 O O . LYS A 1 443 ? 130.097 168.728 205.757 1.00 186.52 443 LYS A O 1
ATOM 3395 N N . ALA A 1 444 ? 130.294 169.670 203.726 1.00 186.98 444 ALA A N 1
ATOM 3396 C CA . ALA A 1 444 ? 128.991 169.205 203.271 1.00 186.51 444 ALA A CA 1
ATOM 3397 C C . ALA A 1 444 ? 129.075 167.759 202.797 1.00 183.25 444 ALA A C 1
ATOM 3398 O O . ALA A 1 444 ? 130.002 167.385 202.071 1.00 178.48 444 ALA A O 1
ATOM 3400 N N . MET A 1 445 ? 128.103 166.949 203.210 1.00 182.77 445 MET A N 1
ATOM 3401 C CA . MET A 1 445 ? 128.030 165.563 202.772 1.00 179.98 445 MET A CA 1
ATOM 3402 C C . MET A 1 445 ? 127.301 165.475 201.438 1.00 179.43 445 MET A C 1
ATOM 3403 O O . MET A 1 445 ? 126.234 166.067 201.256 1.00 176.27 445 MET A O 1
ATOM 3408 N N . LEU A 1 446 ? 127.886 164.732 200.503 1.00 179.47 446 LEU A N 1
ATOM 3409 C CA . LEU A 1 446 ? 127.351 164.595 199.156 1.00 171.27 446 LEU A CA 1
ATOM 3410 C C . LEU A 1 446 ? 126.841 163.176 198.950 1.00 169.14 446 LEU A C 1
ATOM 3411 O O . LEU A 1 446 ? 127.413 162.218 199.479 1.00 168.02 446 LEU A O 1
ATOM 3416 N N . THR A 1 447 ? 125.760 163.044 198.183 1.00 167.66 447 THR A N 1
ATOM 3417 C CA . THR A 1 447 ? 125.120 161.754 197.975 1.00 166.03 447 THR A CA 1
ATOM 3418 C C . THR A 1 447 ? 124.708 161.609 196.517 1.00 159.09 447 THR A C 1
ATOM 3419 O O . THR A 1 447 ? 124.570 162.592 195.785 1.00 156.03 447 THR A O 1
ATOM 3423 N N . LYS A 1 448 ? 124.519 160.357 196.105 1.00 156.08 448 LYS A N 1
ATOM 3424 C CA . LYS A 1 448 ? 124.093 160.042 194.747 1.00 148.23 448 LYS A CA 1
ATOM 3425 C C . LYS A 1 448 ? 123.432 158.673 194.755 1.00 152.69 448 LYS A C 1
ATOM 3426 O O . LYS A 1 448 ? 123.930 157.749 195.406 1.00 158.94 448 LYS A O 1
ATOM 3432 N N . GLY A 1 449 ? 122.323 158.546 194.039 1.00 147.01 449 GLY A N 1
ATOM 3433 C CA . GLY A 1 449 ? 121.627 157.278 193.986 1.00 150.66 449 GLY A CA 1
ATOM 3434 C C . GLY A 1 449 ? 120.453 157.342 193.039 1.00 146.51 449 GLY A C 1
ATOM 3435 O O . GLY A 1 449 ? 120.353 158.249 192.211 1.00 140.15 449 GLY A O 1
ATOM 3436 N N . GLY A 1 450 ? 119.558 156.367 193.177 1.00 150.63 450 GLY A N 1
ATOM 3437 C CA . GLY A 1 450 ? 118.398 156.268 192.326 1.00 144.91 450 GLY A CA 1
ATOM 3438 C C . GLY A 1 450 ? 117.466 157.451 192.483 1.00 146.75 450 GLY A C 1
ATOM 3439 O O . GLY A 1 450 ? 117.548 158.214 193.451 1.00 150.88 450 GLY A O 1
ATOM 3440 N N . PRO A 1 451 ? 116.565 157.635 191.519 1.00 144.06 451 PRO A N 1
ATOM 3441 C CA . PRO A 1 451 ? 115.651 158.783 191.577 1.00 145.16 451 PRO A CA 1
ATOM 3442 C C . PRO A 1 451 ? 114.670 158.694 192.734 1.00 151.09 451 PRO A C 1
ATOM 3443 O O . PRO A 1 451 ? 114.586 159.612 193.555 1.00 151.22 451 PRO A O 1
ATOM 3447 N N . ASP A 1 452 ? 113.945 157.575 192.818 1.00 151.48 452 ASP A N 1
ATOM 3448 C CA . ASP A 1 452 ? 112.862 157.454 193.789 1.00 151.07 452 ASP A CA 1
ATOM 3449 C C . ASP A 1 452 ? 113.377 157.542 195.220 1.00 154.67 452 ASP A C 1
ATOM 3450 O O . ASP A 1 452 ? 112.766 158.206 196.068 1.00 154.73 452 ASP A O 1
ATOM 3455 N N . VAL A 1 453 ? 114.497 156.877 195.511 1.00 157.04 453 VAL A N 1
ATOM 3456 C CA . VAL A 1 453 ? 115.042 156.911 196.865 1.00 158.50 453 VAL A CA 1
ATOM 3457 C C . VAL A 1 453 ? 115.444 158.331 197.243 1.00 156.26 453 VAL A C 1
ATOM 3458 O O . VAL A 1 453 ? 115.160 158.795 198.354 1.00 157.10 453 VAL A O 1
ATOM 3462 N N . MET A 1 454 ? 116.088 159.052 196.322 1.00 153.85 454 MET A N 1
ATOM 3463 C CA . MET A 1 454 ? 116.471 160.431 196.604 1.00 157.19 454 MET A CA 1
ATOM 3464 C C . MET A 1 454 ? 115.244 161.300 196.843 1.00 159.89 454 MET A C 1
ATOM 3465 O O . MET A 1 454 ? 115.203 162.088 197.794 1.00 163.47 454 MET A O 1
ATOM 3470 N N . PHE A 1 455 ? 114.223 161.158 195.994 1.00 158.12 455 PHE A N 1
ATOM 3471 C CA . PHE A 1 455 ? 113.030 161.984 196.137 1.00 160.51 455 PHE A CA 1
ATOM 3472 C C . PHE A 1 455 ? 112.293 161.686 197.434 1.00 163.65 455 PHE A C 1
ATOM 3473 O O . PHE A 1 455 ? 111.675 162.590 198.008 1.00 162.50 455 PHE A O 1
ATOM 3481 N N . ALA A 1 456 ? 112.347 160.440 197.907 1.00 164.17 456 ALA A N 1
ATOM 3482 C CA . ALA A 1 456 ? 111.708 160.097 199.172 1.00 163.52 456 ALA A CA 1
ATOM 3483 C C . ALA A 1 456 ? 112.518 160.586 200.369 1.00 164.19 456 ALA A C 1
ATOM 3484 O O . ALA A 1 456 ? 111.941 160.983 201.387 1.00 164.42 456 ALA A O 1
ATOM 3486 N N . ARG A 1 457 ? 113.850 160.564 200.270 1.00 164.51 457 ARG A N 1
ATOM 3487 C CA . ARG A 1 457 ? 114.678 160.881 201.431 1.00 168.84 457 ARG A CA 1
ATOM 3488 C C . ARG A 1 457 ? 114.634 162.368 201.769 1.00 172.21 457 ARG A C 1
ATOM 3489 O O . ARG A 1 457 ? 114.490 162.742 202.939 1.00 175.86 457 ARG A O 1
ATOM 3497 N N . CYS A 1 458 ? 114.754 163.233 200.766 1.00 171.24 458 CYS A N 1
ATOM 3498 C CA . CYS A 1 458 ? 114.904 164.661 201.005 1.00 172.83 458 CYS A CA 1
ATOM 3499 C C . CYS A 1 458 ? 113.620 165.419 200.691 1.00 175.26 458 CYS A C 1
ATOM 3500 O O . CYS A 1 458 ? 112.763 164.951 199.937 1.00 175.06 458 CYS A O 1
ATOM 3503 N N . SER A 1 459 ? 113.502 166.608 201.287 1.00 178.74 459 SER A N 1
ATOM 3504 C CA . SER A 1 459 ? 112.388 167.510 201.039 1.00 182.08 459 SER A CA 1
ATOM 3505 C C . SER A 1 459 ? 112.811 168.891 200.561 1.00 182.81 459 SER A C 1
ATOM 3506 O O . SER A 1 459 ? 112.013 169.562 199.897 1.00 181.55 459 SER A O 1
ATOM 3509 N N . TYR A 1 460 ? 114.028 169.333 200.872 1.00 182.56 460 TYR A N 1
ATOM 3510 C CA . TYR A 1 460 ? 114.522 170.621 200.412 1.00 181.39 460 TYR A CA 1
ATOM 3511 C C . TYR A 1 460 ? 114.874 170.547 198.928 1.00 178.99 460 TYR A C 1
ATOM 3512 O O . TYR A 1 460 ? 114.846 169.482 198.305 1.00 175.94 460 TYR A O 1
ATOM 3521 N N . VAL A 1 461 ? 115.219 171.697 198.349 1.00 176.88 461 VAL A N 1
ATOM 3522 C CA . VAL A 1 461 ? 115.625 171.763 196.950 1.00 173.91 461 VAL A CA 1
ATOM 3523 C C . VAL A 1 461 ? 116.484 173.004 196.766 1.00 174.07 461 VAL A C 1
ATOM 3524 O O . VAL A 1 461 ? 116.441 173.934 197.575 1.00 175.64 461 VAL A O 1
ATOM 3528 N N . PHE A 1 462 ? 117.284 173.014 195.699 1.00 172.80 462 PHE A N 1
ATOM 3529 C CA . PHE A 1 462 ? 118.096 174.175 195.340 1.00 172.56 462 PHE A CA 1
ATOM 3530 C C . PHE A 1 462 ? 117.445 174.875 194.150 1.00 172.90 462 PHE A C 1
ATOM 3531 O O . PHE A 1 462 ? 117.798 174.658 192.991 1.00 170.00 462 PHE A O 1
ATOM 3539 N N . LEU A 1 463 ? 116.471 175.733 194.453 1.00 173.59 463 LEU A N 1
ATOM 3540 C CA . LEU A 1 463 ? 115.857 176.554 193.415 1.00 173.77 463 LEU A CA 1
ATOM 3541 C C . LEU A 1 463 ? 116.741 177.750 193.081 1.00 172.39 463 LEU A C 1
ATOM 3542 O O . LEU A 1 463 ? 117.179 177.915 191.937 1.00 169.01 463 LEU A O 1
ATOM 3547 N N . ASP A 1 464 ? 117.012 178.595 194.073 1.00 174.12 464 ASP A N 1
ATOM 3548 C CA . ASP A 1 464 ? 117.967 179.685 193.925 1.00 176.03 464 ASP A CA 1
ATOM 3549 C C . ASP A 1 464 ? 118.989 179.617 195.051 1.00 175.44 464 ASP A C 1
ATOM 3550 O O . ASP A 1 464 ? 120.160 179.965 194.865 1.00 172.74 464 ASP A O 1
ATOM 3555 N N . GLY A 1 465 ? 118.547 179.167 196.222 1.00 175.14 465 GLY A N 1
ATOM 3556 C CA . GLY A 1 465 ? 119.416 178.981 197.366 1.00 174.92 465 GLY A CA 1
ATOM 3557 C C . GLY A 1 465 ? 118.921 177.864 198.262 1.00 175.00 465 GLY A C 1
ATOM 3558 O O . GLY A 1 465 ? 118.544 176.794 197.775 1.00 171.88 465 GLY A O 1
ATOM 3559 N N . GLU A 1 466 ? 118.916 178.098 199.575 1.00 179.15 466 GLU A N 1
ATOM 3560 C CA . GLU A 1 466 ? 118.361 177.138 200.529 1.00 183.22 466 GLU A CA 1
ATOM 3561 C C . GLU A 1 466 ? 116.857 177.384 200.617 1.00 182.90 466 GLU A C 1
ATOM 3562 O O . GLU A 1 466 ? 116.343 178.017 201.542 1.00 180.36 466 GLU A O 1
ATOM 3568 N N . GLU A 1 467 ? 116.144 176.865 199.621 1.00 183.67 467 GLU A N 1
ATOM 3569 C CA . GLU A 1 467 ? 114.722 177.143 199.479 1.00 185.60 467 GLU A CA 1
ATOM 3570 C C . GLU A 1 467 ? 113.918 176.465 200.584 1.00 188.03 467 GLU A C 1
ATOM 3571 O O . GLU A 1 467 ? 114.262 175.374 201.047 1.00 185.07 467 GLU A O 1
ATOM 3577 N N . LYS A 1 468 ? 112.843 177.130 201.009 1.00 189.95 468 LYS A N 1
ATOM 3578 C CA . LYS A 1 468 ? 112.004 176.619 202.082 1.00 189.33 468 LYS A CA 1
ATOM 3579 C C . LYS A 1 468 ? 111.366 175.291 201.670 1.00 189.46 468 LYS A C 1
ATOM 3580 O O . LYS A 1 468 ? 110.946 175.124 200.522 1.00 190.14 468 LYS A O 1
ATOM 3586 N N . PRO A 1 469 ? 111.269 174.330 202.596 1.00 187.16 469 PRO A N 1
ATOM 3587 C CA . PRO A 1 469 ? 110.823 172.981 202.217 1.00 186.91 469 PRO A CA 1
ATOM 3588 C C . PRO A 1 469 ? 109.355 172.887 201.827 1.00 189.44 469 PRO A C 1
ATOM 3589 O O . PRO A 1 469 ? 108.567 172.231 202.515 1.00 187.54 469 PRO A O 1
ATOM 3593 N N . MET A 1 470 ? 108.978 173.535 200.728 1.00 191.12 470 MET A N 1
ATOM 3594 C CA . MET A 1 470 ? 107.699 173.274 200.084 1.00 189.40 470 MET A CA 1
ATOM 3595 C C . MET A 1 470 ? 107.904 172.198 199.027 1.00 187.56 470 MET A C 1
ATOM 3596 O O . MET A 1 470 ? 108.952 172.144 198.380 1.00 184.96 470 MET A O 1
ATOM 3601 N N . THR A 1 471 ? 106.914 171.320 198.875 1.00 185.28 471 THR A N 1
ATOM 3602 C CA . THR A 1 471 ? 107.085 170.136 198.037 1.00 181.47 471 THR A CA 1
ATOM 3603 C C . THR A 1 471 ? 105.860 169.892 197.168 1.00 179.26 471 THR A C 1
ATOM 3604 O O . THR A 1 471 ? 105.368 168.763 197.067 1.00 176.25 471 THR A O 1
ATOM 3608 N N . GLU A 1 472 ? 105.342 170.939 196.526 1.00 180.52 472 GLU A N 1
ATOM 3609 C CA . GLU A 1 472 ? 104.251 170.773 195.573 1.00 179.19 472 GLU A CA 1
ATOM 3610 C C . GLU A 1 472 ? 104.665 171.127 194.150 1.00 174.90 472 GLU A C 1
ATOM 3611 O O . GLU A 1 472 ? 104.669 170.257 193.276 1.00 169.90 472 GLU A O 1
ATOM 3617 N N . GLU A 1 473 ? 105.078 172.372 193.904 1.00 175.96 473 GLU A N 1
ATOM 3618 C CA . GLU A 1 473 ? 105.415 172.780 192.543 1.00 173.36 473 GLU A CA 1
ATOM 3619 C C . GLU A 1 473 ? 106.734 172.164 192.094 1.00 169.74 473 GLU A C 1
ATOM 3620 O O . GLU A 1 473 ? 106.837 171.624 190.982 1.00 167.31 473 GLU A O 1
ATOM 3626 N N . ILE A 1 474 ? 107.755 172.233 192.950 1.00 170.18 474 ILE A N 1
ATOM 3627 C CA . ILE A 1 474 ? 109.038 171.627 192.615 1.00 168.44 474 ILE A CA 1
ATOM 3628 C C . ILE A 1 474 ? 108.890 170.119 192.494 1.00 165.05 474 ILE A C 1
ATOM 3629 O O . ILE A 1 474 ? 109.512 169.489 191.633 1.00 158.66 474 ILE A O 1
ATOM 3634 N N . LEU A 1 475 ? 108.060 169.515 193.349 1.00 165.47 475 LEU A N 1
ATOM 3635 C CA . LEU A 1 475 ? 107.838 168.076 193.271 1.00 162.67 475 LEU A CA 1
ATOM 3636 C C . LEU A 1 475 ? 107.158 167.700 191.961 1.00 161.67 475 LEU A C 1
ATOM 3637 O O . LEU A 1 475 ? 107.531 166.708 191.326 1.00 156.74 475 LEU A O 1
ATOM 3642 N N . ALA A 1 476 ? 106.163 168.483 191.537 1.00 164.58 476 ALA A N 1
ATOM 3643 C CA . ALA A 1 476 ? 105.490 168.203 190.273 1.00 161.69 476 ALA A CA 1
ATOM 3644 C C . ALA A 1 476 ? 106.452 168.327 189.099 1.00 156.39 476 ALA A C 1
ATOM 3645 O O . ALA A 1 476 ? 106.486 167.462 188.216 1.00 149.00 476 ALA A O 1
ATOM 3647 N N . LYS A 1 477 ? 107.254 169.397 189.078 1.00 158.03 477 LYS A N 1
ATOM 3648 C CA . LYS A 1 477 ? 108.209 169.578 187.987 1.00 154.98 477 LYS A CA 1
ATOM 3649 C C . LYS A 1 477 ? 109.249 168.461 187.977 1.00 151.69 477 LYS A C 1
ATOM 3650 O O . LYS A 1 477 ? 109.590 167.923 186.915 1.00 147.01 477 LYS A O 1
ATOM 3656 N N . LEU A 1 478 ? 109.741 168.109 189.167 1.00 152.72 478 LEU A N 1
ATOM 3657 C CA . LEU A 1 478 ? 110.766 167.038 189.281 1.00 149.58 478 LEU A CA 1
ATOM 3658 C C . LEU A 1 478 ? 110.179 165.719 188.771 1.00 146.03 478 LEU A C 1
ATOM 3659 O O . LEU A 1 478 ? 110.847 165.041 187.969 1.00 140.64 478 LEU A O 1
ATOM 3664 N N . LYS A 1 479 ? 108.976 165.368 189.228 1.00 148.57 479 LYS A N 1
ATOM 3665 C CA . LYS A 1 479 ? 108.368 164.111 188.812 1.00 146.15 479 LYS A CA 1
ATOM 3666 C C . LYS A 1 479 ? 108.094 164.102 187.316 1.00 140.89 479 LYS A C 1
ATOM 3667 O O . LYS A 1 479 ? 108.278 163.074 186.656 1.00 135.66 479 LYS A O 1
ATOM 3673 N N . GLU A 1 480 ? 107.654 165.235 186.761 1.00 142.88 480 GLU A N 1
ATOM 3674 C CA . GLU A 1 480 ? 107.437 165.310 185.321 1.00 141.52 480 GLU A CA 1
ATOM 3675 C C . GLU A 1 480 ? 108.735 165.086 184.557 1.00 137.58 480 GLU A C 1
ATOM 3676 O O . GLU A 1 480 ? 108.760 164.348 183.566 1.00 133.99 480 GLU A O 1
ATOM 3682 N N . THR A 1 481 ? 109.828 165.707 185.011 1.00 137.72 481 THR A N 1
ATOM 3683 C CA . THR A 1 481 ? 111.113 165.511 184.346 1.00 133.77 481 THR A CA 1
ATOM 3684 C C . THR A 1 481 ? 111.576 164.063 184.452 1.00 123.92 481 THR A C 1
ATOM 3685 O O . THR A 1 481 ? 112.080 163.490 183.477 1.00 118.69 481 THR A O 1
ATOM 3689 N N . ASN A 1 482 ? 111.414 163.453 185.629 1.00 123.86 482 ASN A N 1
ATOM 3690 C CA . ASN A 1 482 ? 111.830 162.065 185.804 1.00 122.81 482 ASN A CA 1
ATOM 3691 C C . ASN A 1 482 ? 111.017 161.128 184.919 1.00 123.84 482 ASN A C 1
ATOM 3692 O O . ASN A 1 482 ? 111.569 160.206 184.307 1.00 119.82 482 ASN A O 1
ATOM 3697 N N . GLU A 1 483 ? 109.702 161.348 184.836 1.00 127.76 483 GLU A N 1
ATOM 3698 C CA . GLU A 1 483 ? 108.868 160.510 183.981 1.00 124.11 483 GLU A CA 1
ATOM 3699 C C . GLU A 1 483 ? 109.194 160.720 182.509 1.00 118.79 483 GLU A C 1
ATOM 3700 O O . GLU A 1 483 ? 109.162 159.768 181.723 1.00 114.80 483 GLU A O 1
ATOM 3706 N N . GLU A 1 484 ? 109.505 161.957 182.112 1.00 119.93 484 GLU A N 1
ATOM 3707 C CA . GLU A 1 484 ? 109.920 162.201 180.734 1.00 119.25 484 GLU A CA 1
ATOM 3708 C C . GLU A 1 484 ? 111.216 161.468 180.414 1.00 114.51 484 GLU A C 1
ATOM 3709 O O . GLU A 1 484 ? 111.350 160.862 179.343 1.00 112.50 484 GLU A O 1
ATOM 3715 N N . PHE A 1 485 ? 112.180 161.505 181.337 1.00 112.67 485 PHE A N 1
ATOM 3716 C CA . PHE A 1 485 ? 113.432 160.786 181.125 1.00 105.33 485 PHE A CA 1
ATOM 3717 C C . PHE A 1 485 ? 113.199 159.281 181.054 1.00 103.06 485 PHE A C 1
ATOM 3718 O O . PHE A 1 485 ? 113.815 158.588 180.235 1.00 100.69 485 PHE A O 1
ATOM 3726 N N . SER A 1 486 ? 112.318 158.756 181.910 1.00 105.62 486 SER A N 1
ATOM 3727 C CA . SER A 1 486 ? 111.999 157.332 181.864 1.00 103.67 486 SER A CA 1
ATOM 3728 C C . SER A 1 486 ? 111.336 156.956 180.544 1.00 103.04 486 SER A C 1
ATOM 3729 O O . SER A 1 486 ? 111.644 155.908 179.963 1.00 98.09 486 SER A O 1
ATOM 3732 N N . ASN A 1 487 ? 110.416 157.794 180.059 1.00 109.16 487 ASN A N 1
ATOM 3733 C CA . ASN A 1 487 ? 109.809 157.558 178.754 1.00 109.14 487 ASN A CA 1
ATOM 3734 C C . ASN A 1 487 ? 110.846 157.628 177.643 1.00 107.91 487 ASN A C 1
ATOM 3735 O O . ASN A 1 487 ? 110.698 156.964 176.611 1.00 106.55 487 ASN A O 1
ATOM 3740 N N . GLN A 1 488 ? 111.897 158.421 177.835 1.00 103.51 488 GLN A N 1
ATOM 3741 C CA . GLN A 1 488 ? 113.035 158.423 176.928 1.00 96.32 488 GLN A CA 1
ATOM 3742 C C . GLN A 1 488 ? 114.037 157.323 177.253 1.00 96.51 488 GLN A C 1
ATOM 3743 O O . GLN A 1 488 ? 115.100 157.271 176.625 1.00 96.85 488 GLN A O 1
ATOM 3749 N N . ALA A 1 489 ? 113.718 156.459 178.221 1.00 95.42 489 ALA A N 1
ATOM 3750 C CA . ALA A 1 489 ? 114.593 155.363 178.639 1.00 90.81 489 ALA A CA 1
ATOM 3751 C C . ALA A 1 489 ? 115.967 155.878 179.055 1.00 91.27 489 ALA A C 1
ATOM 3752 O O . ALA A 1 489 ? 116.996 155.256 178.783 1.00 87.89 489 ALA A O 1
ATOM 3754 N N . LEU A 1 490 ? 115.982 157.027 179.722 1.00 94.02 490 LEU A N 1
ATOM 3755 C CA . LEU A 1 490 ? 117.209 157.651 180.194 1.00 86.42 490 LEU A CA 1
ATOM 3756 C C . LEU A 1 490 ? 117.377 157.325 181.672 1.00 86.99 490 LEU A C 1
ATOM 3757 O O . LEU A 1 490 ? 116.522 157.682 182.488 1.00 93.73 490 LEU A O 1
ATOM 3762 N N . ARG A 1 491 ? 118.467 156.642 182.012 1.00 86.47 491 ARG A N 1
ATOM 3763 C CA . ARG A 1 491 ? 118.735 156.324 183.408 1.00 90.87 491 ARG A CA 1
ATOM 3764 C C . ARG A 1 491 ? 118.980 157.608 184.191 1.00 94.55 491 ARG A C 1
ATOM 3765 O O . ARG A 1 491 ? 119.725 158.487 183.748 1.00 99.66 491 ARG A O 1
ATOM 3773 N N . VAL A 1 492 ? 118.348 157.716 185.356 1.00 94.79 492 VAL A N 1
ATOM 3774 C CA . VAL A 1 492 ? 118.336 158.944 186.141 1.00 100.79 492 VAL A CA 1
ATOM 3775 C C . VAL A 1 492 ? 118.986 158.676 187.489 1.00 112.87 492 VAL A C 1
ATOM 3776 O O . VAL A 1 492 ? 118.671 157.679 188.149 1.00 120.57 492 VAL A O 1
ATOM 3780 N N . LEU A 1 493 ? 119.904 159.555 187.884 1.00 114.15 493 LEU A N 1
ATOM 3781 C CA . LEU A 1 493 ? 120.440 159.579 189.237 1.00 121.89 493 LEU A CA 1
ATOM 3782 C C . LEU A 1 493 ? 120.294 160.988 189.788 1.00 124.27 493 LEU A C 1
ATOM 3783 O O . LEU A 1 493 ? 120.632 161.961 189.107 1.00 123.25 493 LEU A O 1
ATOM 3788 N N . ALA A 1 494 ? 119.794 161.095 191.013 1.00 129.73 494 ALA A N 1
ATOM 3789 C CA . ALA A 1 494 ? 119.599 162.378 191.669 1.00 134.42 494 ALA A CA 1
ATOM 3790 C C . ALA A 1 494 ? 120.674 162.587 192.727 1.00 138.20 494 ALA A C 1
ATOM 3791 O O . ALA A 1 494 ? 121.038 161.655 193.450 1.00 138.01 494 ALA A O 1
ATOM 3793 N N . TYR A 1 495 ? 121.183 163.814 192.809 1.00 137.94 495 TYR A N 1
ATOM 3794 C CA . TYR A 1 495 ? 122.268 164.150 193.718 1.00 143.00 495 TYR A CA 1
ATOM 3795 C C . TYR A 1 495 ? 121.885 165.355 194.564 1.00 149.23 495 TYR A C 1
ATOM 3796 O O . TYR A 1 495 ? 121.114 166.218 194.135 1.00 149.61 495 TYR A O 1
ATOM 3805 N N . GLY A 1 496 ? 122.439 165.407 195.777 1.00 152.72 496 GLY A N 1
ATOM 3806 C CA . GLY A 1 496 ? 122.172 166.500 196.690 1.00 158.84 496 GLY A CA 1
ATOM 3807 C C . GLY A 1 496 ? 123.299 166.661 197.687 1.00 164.96 496 GLY A C 1
ATOM 3808 O O . GLY A 1 496 ? 124.292 165.931 197.661 1.00 165.07 496 GLY A O 1
ATOM 3809 N N . TYR A 1 497 ? 123.130 167.638 198.578 1.00 169.69 497 TYR A N 1
ATOM 3810 C CA . TYR A 1 497 ? 124.154 167.980 199.556 1.00 170.48 497 TYR A CA 1
ATOM 3811 C C . TYR A 1 497 ? 123.510 168.472 200.844 1.00 175.36 497 TYR A C 1
ATOM 3812 O O . TYR A 1 497 ? 122.570 169.271 200.812 1.00 177.29 497 TYR A O 1
ATOM 3821 N N . LYS A 1 498 ? 124.034 168.010 201.976 1.00 177.93 498 LYS A N 1
ATOM 3822 C CA . LYS A 1 498 ? 123.623 168.504 203.281 1.00 181.17 498 LYS A CA 1
ATOM 3823 C C . LYS A 1 498 ? 124.850 168.995 204.035 1.00 183.94 498 LYS A C 1
ATOM 3824 O O . LYS A 1 498 ? 125.946 168.445 203.896 1.00 185.07 498 LYS A O 1
ATOM 3830 N N . ARG A 1 499 ? 124.657 170.045 204.834 1.00 184.54 499 ARG A N 1
ATOM 3831 C CA . ARG A 1 499 ? 125.767 170.673 205.539 1.00 186.12 499 ARG A CA 1
ATOM 3832 C C . ARG A 1 499 ? 125.442 171.066 206.974 1.00 191.56 499 ARG A C 1
ATOM 3833 O O . ARG A 1 499 ? 126.279 171.705 207.620 1.00 192.90 499 ARG A O 1
ATOM 3841 N N . MET A 1 500 ? 124.270 170.699 207.495 1.00 192.38 500 MET A N 1
ATOM 3842 C CA . MET A 1 500 ? 123.830 171.099 208.826 1.00 194.46 500 MET A CA 1
ATOM 3843 C C . MET A 1 500 ? 124.807 170.631 209.899 1.00 199.31 500 MET A C 1
ATOM 3844 O O . MET A 1 500 ? 125.197 171.422 210.768 1.00 199.40 500 MET A O 1
ATOM 3846 N N . PRO A 1 501 ? 125.219 169.361 209.881 1.00 200.33 501 PRO A N 1
ATOM 3847 C CA . PRO A 1 501 ? 126.170 168.904 210.912 1.00 199.00 501 PRO A CA 1
ATOM 3848 C C . PRO A 1 501 ? 127.535 169.561 210.799 1.00 199.00 501 PRO A C 1
ATOM 3849 O O . PRO A 1 501 ? 128.027 170.134 211.780 1.00 198.56 501 PRO A O 1
ATOM 3851 N N . ALA A 1 502 ? 128.156 169.498 209.619 1.00 198.67 502 ALA A N 1
ATOM 3852 C CA . ALA A 1 502 ? 129.470 170.096 209.374 1.00 196.97 502 ALA A CA 1
ATOM 3853 C C . ALA A 1 502 ? 130.502 169.614 210.391 1.00 197.97 502 ALA A C 1
ATOM 3854 O O . ALA A 1 502 ? 131.335 170.382 210.878 1.00 197.80 502 ALA A O 1
ATOM 3856 N N . ASP A 1 503 ? 130.446 168.327 210.716 1.00 195.92 503 ASP A N 1
ATOM 3857 C CA . ASP A 1 503 ? 131.366 167.722 211.672 1.00 192.46 503 ASP A CA 1
ATOM 3858 C C . ASP A 1 503 ? 132.216 166.616 211.072 1.00 192.52 503 ASP A C 1
ATOM 3859 O O . ASP A 1 503 ? 133.437 166.621 211.255 1.00 193.51 503 ASP A O 1
ATOM 3861 N N . THR A 1 504 ? 131.602 165.671 210.357 1.00 191.22 504 THR A N 1
ATOM 3862 C CA . THR A 1 504 ? 132.301 164.543 209.739 1.00 187.02 504 THR A CA 1
ATOM 3863 C C . THR A 1 504 ? 133.121 163.773 210.777 1.00 190.57 504 THR A C 1
ATOM 3864 O O . THR A 1 504 ? 134.346 163.661 210.691 1.00 190.87 504 THR A O 1
ATOM 3866 N N . THR A 1 505 ? 132.413 163.238 211.772 1.00 192.17 505 THR A N 1
ATOM 3867 C CA . THR A 1 505 ? 133.036 162.499 212.866 1.00 192.31 505 THR A CA 1
ATOM 3868 C C . THR A 1 505 ? 133.145 161.009 212.557 1.00 193.09 505 THR A C 1
ATOM 3869 O O . THR A 1 505 ? 134.237 160.437 212.617 1.00 190.40 505 THR A O 1
ATOM 3871 N N . GLU A 1 506 ? 132.028 160.370 212.226 1.00 192.79 506 GLU A N 1
ATOM 3872 C CA . GLU A 1 506 ? 131.990 158.947 211.927 1.00 191.47 506 GLU A CA 1
ATOM 3873 C C . GLU A 1 506 ? 131.543 158.729 210.488 1.00 192.21 506 GLU A C 1
ATOM 3874 O O . GLU A 1 506 ? 131.096 159.652 209.801 1.00 188.43 506 GLU A O 1
ATOM 3876 N N . LEU A 1 507 ? 131.668 157.484 210.035 1.00 195.13 507 LEU A N 1
ATOM 3877 C CA . LEU A 1 507 ? 131.278 157.075 208.687 1.00 193.45 507 LEU A CA 1
ATOM 3878 C C . LEU A 1 507 ? 130.213 155.991 208.824 1.00 195.44 507 LEU A C 1
ATOM 3879 O O . LEU A 1 507 ? 130.523 154.797 208.841 1.00 193.42 507 LEU A O 1
ATOM 3881 N N . LYS A 1 508 ? 128.958 156.413 208.919 1.00 196.97 508 LYS A N 1
ATOM 3882 C CA . LYS A 1 508 ? 127.840 155.495 209.097 1.00 195.28 508 LYS A CA 1
ATOM 3883 C C . LYS A 1 508 ? 126.571 156.199 208.615 1.00 193.53 508 LYS A C 1
ATOM 3884 O O . LYS A 1 508 ? 126.643 157.223 207.933 1.00 192.36 508 LYS A O 1
ATOM 3886 N N . LEU A 1 509 ? 125.415 155.637 208.965 1.00 191.28 509 LEU A N 1
ATOM 3887 C CA . LEU A 1 509 ? 124.145 156.258 208.614 1.00 188.20 509 LEU A CA 1
ATOM 3888 C C . LEU A 1 509 ? 124.044 157.639 209.252 1.00 189.52 509 LEU A C 1
ATOM 3889 O O . LEU A 1 509 ? 124.473 157.850 210.389 1.00 188.58 509 LEU A O 1
ATOM 3894 N N . GLU A 1 510 ? 123.471 158.582 208.510 1.00 190.37 510 GLU A N 1
ATOM 3895 C CA . GLU A 1 510 ? 123.379 159.968 208.947 1.00 188.57 510 GLU A CA 1
ATOM 3896 C C . GLU A 1 510 ? 121.962 160.461 208.677 1.00 187.93 510 GLU A C 1
ATOM 3897 O O . GLU A 1 510 ? 121.057 159.679 208.368 1.00 185.17 510 GLU A O 1
ATOM 3903 N N . ASP A 1 511 ? 121.769 161.775 208.791 1.00 190.25 511 ASP A N 1
ATOM 3904 C CA . ASP A 1 511 ? 120.455 162.391 208.606 1.00 188.90 511 ASP A CA 1
ATOM 3905 C C . ASP A 1 511 ? 120.108 162.368 207.120 1.00 186.40 511 ASP A C 1
ATOM 3906 O O . ASP A 1 511 ? 120.405 163.289 206.356 1.00 184.92 511 ASP A O 1
ATOM 3911 N N . GLU A 1 512 ? 119.453 161.282 206.707 1.00 182.97 512 GLU A N 1
ATOM 3912 C CA . GLU A 1 512 ? 119.075 161.105 205.311 1.00 179.81 512 GLU A CA 1
ATOM 3913 C C . GLU A 1 512 ? 117.915 161.998 204.892 1.00 179.86 512 GLU A C 1
ATOM 3914 O O . GLU A 1 512 ? 117.493 161.931 203.732 1.00 178.60 512 GLU A O 1
ATOM 3920 N N . GLN A 1 513 ? 117.375 162.804 205.801 1.00 180.97 513 GLN A N 1
ATOM 3921 C CA . GLN A 1 513 ? 116.432 163.847 205.432 1.00 179.40 513 GLN A CA 1
ATOM 3922 C C . GLN A 1 513 ? 117.170 165.142 205.110 1.00 178.96 513 GLN A C 1
ATOM 3923 O O . GLN A 1 513 ? 118.289 165.377 205.577 1.00 178.75 513 GLN A O 1
ATOM 3929 N N . ASP A 1 514 ? 116.524 165.987 204.306 1.00 177.30 514 ASP A N 1
ATOM 3930 C CA . ASP A 1 514 ? 117.014 167.328 203.980 1.00 178.14 514 ASP A CA 1
ATOM 3931 C C . ASP A 1 514 ? 118.383 167.260 203.289 1.00 177.96 514 ASP A C 1
ATOM 3932 O O . ASP A 1 514 ? 119.405 167.720 203.797 1.00 178.45 514 ASP A O 1
ATOM 3937 N N . ILE A 1 515 ? 118.385 166.712 202.067 1.00 174.94 515 ILE A N 1
ATOM 3938 C CA . ILE A 1 515 ? 119.654 166.637 201.279 1.00 172.93 515 ILE A CA 1
ATOM 3939 C C . ILE A 1 515 ? 119.661 167.761 200.236 1.00 172.52 515 ILE A C 1
ATOM 3940 O O . ILE A 1 515 ? 120.696 167.935 199.578 1.00 173.67 515 ILE A O 1
ATOM 3945 N N . VAL A 1 516 ? 118.546 168.480 200.078 1.00 171.30 516 VAL A N 1
ATOM 3946 C CA . VAL A 1 516 ? 118.493 169.679 199.182 1.00 171.30 516 VAL A CA 1
ATOM 3947 C C . VAL A 1 516 ? 118.810 169.389 197.713 1.00 170.80 516 VAL A C 1
ATOM 3948 O O . VAL A 1 516 ? 119.789 169.960 197.194 1.00 170.18 516 VAL A O 1
ATOM 3952 N N . LEU A 1 517 ? 117.999 168.563 197.052 1.00 170.39 517 LEU A N 1
ATOM 3953 C CA . LEU A 1 517 ? 118.164 168.360 195.619 1.00 165.89 517 LEU A CA 1
ATOM 3954 C C . LEU A 1 517 ? 118.535 169.625 194.858 1.00 164.21 517 LEU A C 1
ATOM 3955 O O . LEU A 1 517 ? 117.904 170.672 195.019 1.00 168.22 517 LEU A O 1
ATOM 3960 N N . VAL A 1 518 ? 119.573 169.522 194.031 1.00 158.52 518 VAL A N 1
ATOM 3961 C CA . VAL A 1 518 ? 119.932 170.603 193.121 1.00 162.89 518 VAL A CA 1
ATOM 3962 C C . VAL A 1 518 ? 119.669 170.214 191.669 1.00 156.34 518 VAL A C 1
ATOM 3963 O O . VAL A 1 518 ? 119.566 171.102 190.809 1.00 156.90 518 VAL A O 1
ATOM 3967 N N . GLY A 1 519 ? 119.539 168.933 191.376 1.00 148.64 519 GLY A N 1
ATOM 3968 C CA . GLY A 1 519 ? 119.241 168.493 190.029 1.00 140.08 519 GLY A CA 1
ATOM 3969 C C . GLY A 1 519 ? 119.558 167.022 189.860 1.00 133.54 519 GLY A C 1
ATOM 3970 O O . GLY A 1 519 ? 120.018 166.346 190.776 1.00 135.51 519 GLY A O 1
ATOM 3971 N N . LEU A 1 520 ? 119.297 166.540 188.647 1.00 124.89 520 LEU A N 1
ATOM 3972 C CA . LEU A 1 520 ? 119.546 165.156 188.280 1.00 120.67 520 LEU A CA 1
ATOM 3973 C C . LEU A 1 520 ? 119.951 165.100 186.814 1.00 114.23 520 LEU A C 1
ATOM 3974 O O . LEU A 1 520 ? 119.634 165.995 186.027 1.00 116.42 520 LEU A O 1
ATOM 3979 N N . THR A 1 521 ? 120.660 164.034 186.454 1.00 108.36 521 THR A N 1
ATOM 3980 C CA . THR A 1 521 ? 121.223 163.879 185.121 1.00 105.78 521 THR A CA 1
ATOM 3981 C C . THR A 1 521 ? 120.687 162.609 184.477 1.00 99.40 521 THR A C 1
ATOM 3982 O O . THR A 1 521 ? 120.645 161.553 185.116 1.00 100.61 521 THR A O 1
ATOM 3986 N N . ALA A 1 522 ? 120.281 162.718 183.216 1.00 99.96 522 ALA A N 1
ATOM 3987 C CA . ALA A 1 522 ? 119.870 161.557 182.446 1.00 91.84 522 ALA A CA 1
ATOM 3988 C C . ALA A 1 522 ? 121.096 160.773 181.985 1.00 89.24 522 ALA A C 1
ATOM 3989 O O . ALA A 1 522 ? 122.233 161.243 182.064 1.00 97.91 522 ALA A O 1
ATOM 3991 N N . MET A 1 523 ? 120.856 159.562 181.487 1.00 86.05 523 MET A N 1
ATOM 3992 C CA . MET A 1 523 ? 121.959 158.676 181.136 1.00 80.03 523 MET A CA 1
ATOM 3993 C C . MET A 1 523 ? 121.446 157.549 180.256 1.00 79.07 523 MET A C 1
ATOM 3994 O O . MET A 1 523 ? 120.447 156.906 180.591 1.00 86.02 523 MET A O 1
ATOM 3999 N N . ILE A 1 524 ? 122.131 157.312 179.138 1.00 74.75 524 ILE A N 1
ATOM 4000 C CA . ILE A 1 524 ? 121.779 156.232 178.223 1.00 76.90 524 ILE A CA 1
ATOM 4001 C C . ILE A 1 524 ? 122.993 155.935 177.359 1.00 75.68 524 ILE A C 1
ATOM 4002 O O . ILE A 1 524 ? 123.923 156.737 177.273 1.00 82.57 524 ILE A O 1
ATOM 4007 N N . ASP A 1 525 ? 122.995 154.760 176.731 1.00 73.05 525 ASP A N 1
ATOM 4008 C CA . ASP A 1 525 ? 123.948 154.474 175.667 1.00 76.59 525 ASP A CA 1
ATOM 4009 C C . ASP A 1 525 ? 123.516 155.235 174.421 1.00 74.28 525 ASP A C 1
ATOM 4010 O O . ASP A 1 525 ? 122.544 154.845 173.762 1.00 78.77 525 ASP A O 1
ATOM 4015 N N . PRO A 1 526 ? 124.201 156.316 174.065 1.00 69.67 526 PRO A N 1
ATOM 4016 C CA . PRO A 1 526 ? 123.740 157.148 172.961 1.00 66.46 526 PRO A CA 1
ATOM 4017 C C . PRO A 1 526 ? 124.112 156.532 171.626 1.00 70.41 526 PRO A C 1
ATOM 4018 O O . PRO A 1 526 ? 125.177 155.911 171.493 1.00 77.62 526 PRO A O 1
ATOM 4022 N N . PRO A 1 527 ? 123.258 156.674 170.615 1.00 67.23 527 PRO A N 1
ATOM 4023 C CA . PRO A 1 527 ? 123.611 156.174 169.284 1.00 64.89 527 PRO A CA 1
ATOM 4024 C C . PRO A 1 527 ? 124.825 156.906 168.735 1.00 70.45 527 PRO A C 1
ATOM 4025 O O . PRO A 1 527 ? 125.062 158.077 169.040 1.00 78.67 527 PRO A O 1
ATOM 4029 N N . ARG A 1 528 ? 125.605 156.193 167.927 1.00 62.63 528 ARG A N 1
ATOM 4030 C CA . ARG A 1 528 ? 126.782 156.790 167.316 1.00 64.04 528 ARG A CA 1
ATOM 4031 C C . ARG A 1 528 ? 126.376 157.952 166.418 1.00 75.08 528 ARG A C 1
ATOM 4032 O O . ARG A 1 528 ? 125.309 157.944 165.798 1.00 81.67 528 ARG A O 1
ATOM 4040 N N . GLU A 1 529 ? 127.236 158.972 166.365 1.00 79.87 529 GLU A N 1
ATOM 4041 C CA . GLU A 1 529 ? 126.950 160.134 165.531 1.00 81.80 529 GLU A CA 1
ATOM 4042 C C . GLU A 1 529 ? 126.799 159.748 164.066 1.00 81.12 529 GLU A C 1
ATOM 4043 O O . GLU A 1 529 ? 126.124 160.450 163.304 1.00 83.46 529 GLU A O 1
ATOM 4049 N N . ALA A 1 530 ? 127.415 158.640 163.656 1.00 79.03 530 ALA A N 1
ATOM 4050 C CA . ALA A 1 530 ? 127.292 158.145 162.293 1.00 78.06 530 ALA A CA 1
ATOM 4051 C C . ALA A 1 530 ? 126.064 157.270 162.085 1.00 75.69 530 ALA A C 1
ATOM 4052 O O . ALA A 1 530 ? 125.763 156.919 160.939 1.00 79.52 530 ALA A O 1
ATOM 4054 N N . VAL A 1 531 ? 125.354 156.909 163.155 1.00 74.38 531 VAL A N 1
ATOM 4055 C CA . VAL A 1 531 ? 124.223 155.995 163.024 1.00 70.20 531 VAL A CA 1
ATOM 4056 C C . VAL A 1 531 ? 123.053 156.672 162.323 1.00 73.71 531 VAL A C 1
ATOM 4057 O O . VAL A 1 531 ? 122.412 156.077 161.450 1.00 76.35 531 VAL A O 1
ATOM 4061 N N . TYR A 1 532 ? 122.748 157.920 162.692 1.00 70.91 532 TYR A N 1
ATOM 4062 C CA . TYR A 1 532 ? 121.608 158.609 162.092 1.00 67.08 532 TYR A CA 1
ATOM 4063 C C . TYR A 1 532 ? 121.790 158.779 160.589 1.00 71.31 532 TYR A C 1
ATOM 4064 O O . TYR A 1 532 ? 120.855 158.552 159.812 1.00 72.13 532 TYR A O 1
ATOM 4073 N N . ALA A 1 533 ? 122.989 159.181 160.163 1.00 73.24 533 ALA A N 1
ATOM 4074 C CA . ALA A 1 533 ? 123.256 159.333 158.737 1.00 70.90 533 ALA A CA 1
ATOM 4075 C C . ALA A 1 533 ? 123.142 158.000 158.012 1.00 72.59 533 ALA A C 1
ATOM 4076 O O . ALA A 1 533 ? 122.608 157.934 156.899 1.00 79.68 533 ALA A O 1
ATOM 4078 N N . SER A 1 534 ? 123.642 156.926 158.625 1.00 68.32 534 SER A N 1
ATOM 4079 C CA . SER A 1 534 ? 123.552 155.610 158.002 1.00 66.69 534 SER A CA 1
ATOM 4080 C C . SER A 1 534 ? 122.104 155.159 157.861 1.00 69.01 534 SER A C 1
ATOM 4081 O O . SER A 1 534 ? 121.724 154.582 156.837 1.00 74.54 534 SER A O 1
ATOM 4084 N N . ILE A 1 535 ? 121.284 155.403 158.885 1.00 68.36 535 ILE A N 1
ATOM 4085 C CA . ILE A 1 535 ? 119.871 155.038 158.811 1.00 64.70 535 ILE A CA 1
ATOM 4086 C C . ILE A 1 535 ? 119.169 155.847 157.730 1.00 69.49 535 ILE A C 1
ATOM 4087 O O . ILE A 1 535 ? 118.359 155.314 156.962 1.00 71.50 535 ILE A O 1
ATOM 4092 N N . GLU A 1 536 ? 119.463 157.148 157.655 1.00 73.71 536 GLU A N 1
ATOM 4093 C CA . GLU A 1 536 ? 118.847 157.983 156.630 1.00 72.39 536 GLU A CA 1
ATOM 4094 C C . GLU A 1 536 ? 119.248 157.531 155.232 1.00 75.39 536 GLU A C 1
ATOM 4095 O O . GLU A 1 536 ? 118.416 157.504 154.317 1.00 79.72 536 GLU A O 1
ATOM 4101 N N . GLU A 1 537 ? 120.521 157.176 155.045 1.00 74.47 537 GLU A N 1
ATOM 4102 C CA . GLU A 1 537 ? 120.979 156.727 153.734 1.00 70.27 537 GLU A CA 1
ATOM 4103 C C . GLU A 1 537 ? 120.384 155.373 153.369 1.00 68.94 537 GLU A C 1
ATOM 4104 O O . GLU A 1 537 ? 120.020 155.142 152.211 1.00 71.19 537 GLU A O 1
ATOM 4110 N N . SER A 1 538 ? 120.284 154.462 154.341 1.00 68.72 538 SER A N 1
ATOM 4111 C CA . SER A 1 538 ? 119.707 153.149 154.070 1.00 64.97 538 SER A CA 1
ATOM 4112 C C . SER A 1 538 ? 118.246 153.264 153.658 1.00 66.09 538 SER A C 1
ATOM 4113 O O . SER A 1 538 ? 117.800 152.583 152.728 1.00 70.10 538 SER A O 1
ATOM 4116 N N . LYS A 1 539 ? 117.484 154.120 154.343 1.00 65.78 539 LYS A N 1
ATOM 4117 C CA . LYS A 1 539 ? 116.099 154.350 153.947 1.00 64.95 539 LYS A CA 1
ATOM 4118 C C . LYS A 1 539 ? 116.025 154.971 152.558 1.00 67.26 539 LYS A C 1
ATOM 4119 O O . LYS A 1 539 ? 115.141 154.633 151.763 1.00 70.50 539 LYS A O 1
ATOM 4125 N N . LYS A 1 540 ? 116.947 155.887 152.249 1.00 65.35 540 LYS A N 1
ATOM 4126 C CA . LYS A 1 540 ? 117.010 156.451 150.906 1.00 66.69 540 LYS A CA 1
ATOM 4127 C C . LYS A 1 540 ? 117.413 155.402 149.878 1.00 65.82 540 LYS A C 1
ATOM 4128 O O . LYS A 1 540 ? 117.058 155.522 148.700 1.00 72.52 540 LYS A O 1
ATOM 4134 N N . ALA A 1 541 ? 118.148 154.376 150.299 1.00 59.34 541 ALA A N 1
ATOM 4135 C CA . ALA A 1 541 ? 118.596 153.314 149.411 1.00 55.98 541 ALA A CA 1
ATOM 4136 C C . ALA A 1 541 ? 117.607 152.163 149.314 1.00 59.26 541 ALA A C 1
ATOM 4137 O O . ALA A 1 541 ? 117.907 151.162 148.656 1.00 61.35 541 ALA A O 1
ATOM 4139 N N . GLY A 1 542 ? 116.444 152.276 149.951 1.00 64.82 542 GLY A N 1
ATOM 4140 C CA . GLY A 1 542 ? 115.473 151.204 149.937 1.00 63.28 542 GLY A CA 1
ATOM 4141 C C . GLY A 1 542 ? 115.783 150.052 150.862 1.00 60.43 542 GLY A C 1
ATOM 4142 O O . GLY A 1 542 ? 115.131 149.007 150.763 1.00 67.03 542 GLY A O 1
ATOM 4143 N N . ILE A 1 543 ? 116.754 150.205 151.755 1.00 59.04 543 ILE A N 1
ATOM 4144 C CA . ILE A 1 543 ? 117.147 149.156 152.686 1.00 55.25 543 ILE A CA 1
ATOM 4145 C C . ILE A 1 543 ? 116.564 149.498 154.049 1.00 59.74 543 ILE A C 1
ATOM 4146 O O . ILE A 1 543 ? 116.972 150.477 154.682 1.00 68.11 543 ILE A O 1
ATOM 4151 N N . ARG A 1 544 ? 115.612 148.693 154.506 1.00 55.97 544 ARG A N 1
ATOM 4152 C CA . ARG A 1 544 ? 115.074 148.859 155.845 1.00 61.90 544 ARG A CA 1
ATOM 4153 C C . ARG A 1 544 ? 116.071 148.343 156.875 1.00 58.57 544 ARG A C 1
ATOM 4154 O O . ARG A 1 544 ? 116.856 147.428 156.609 1.00 59.53 544 ARG A O 1
ATOM 4162 N N . THR A 1 545 ? 116.051 148.956 158.053 1.00 56.42 545 THR A N 1
ATOM 4163 C CA . THR A 1 545 ? 116.957 148.604 159.137 1.00 54.06 545 THR A CA 1
ATOM 4164 C C . THR A 1 545 ? 116.157 148.052 160.308 1.00 54.47 545 THR A C 1
ATOM 4165 O O . THR A 1 545 ? 115.146 148.640 160.707 1.00 61.12 545 THR A O 1
ATOM 4169 N N . VAL A 1 546 ? 116.611 146.927 160.851 1.00 49.32 546 VAL A N 1
ATOM 4170 C CA . VAL A 1 546 ? 115.937 146.234 161.941 1.00 49.95 546 VAL A CA 1
ATOM 4171 C C . VAL A 1 546 ? 116.901 146.140 163.114 1.00 54.60 546 VAL A C 1
ATOM 4172 O O . VAL A 1 546 ? 118.052 145.722 162.945 1.00 60.83 546 VAL A O 1
ATOM 4176 N N . MET A 1 547 ? 116.438 146.534 164.297 1.00 51.91 547 MET A N 1
ATOM 4177 C CA . MET A 1 547 ? 117.257 146.505 165.501 1.00 50.24 547 MET A CA 1
ATOM 4178 C C . MET A 1 547 ? 116.946 145.249 166.305 1.00 56.51 547 MET A C 1
ATOM 4179 O O . MET A 1 547 ? 115.796 145.026 166.698 1.00 60.80 547 MET A O 1
ATOM 4184 N N . ILE A 1 548 ? 117.971 144.438 166.545 1.00 55.52 548 ILE A N 1
ATOM 4185 C CA . ILE A 1 548 ? 117.874 143.248 167.380 1.00 52.85 548 ILE A CA 1
ATOM 4186 C C . ILE A 1 548 ? 118.887 143.417 168.502 1.00 59.17 548 ILE A C 1
ATOM 4187 O O . ILE A 1 548 ? 120.100 143.399 168.257 1.00 68.55 548 ILE A O 1
ATOM 4192 N N . THR A 1 549 ? 118.402 143.568 169.733 1.00 51.86 549 THR A N 1
ATOM 4193 C CA . THR A 1 549 ? 119.273 143.906 170.848 1.00 53.87 549 THR A CA 1
ATOM 4194 C C . THR A 1 549 ? 118.840 143.170 172.106 1.00 62.71 549 THR A C 1
ATOM 4195 O O . THR A 1 549 ? 117.684 142.766 172.253 1.00 68.01 549 THR A O 1
ATOM 4199 N N . GLY A 1 550 ? 119.793 143.004 173.018 1.00 63.57 550 GLY A N 1
ATOM 4200 C CA . GLY A 1 550 ? 119.558 142.410 174.314 1.00 63.14 550 GLY A CA 1
ATOM 4201 C C . GLY A 1 550 ? 119.072 143.356 175.385 1.00 70.88 550 GLY A C 1
ATOM 4202 O O . GLY A 1 550 ? 118.783 142.912 176.501 1.00 78.20 550 GLY A O 1
ATOM 4203 N N . ASP A 1 551 ? 118.974 144.652 175.091 1.00 67.00 551 ASP A N 1
ATOM 4204 C CA . ASP A 1 551 ? 118.497 145.614 176.073 1.00 68.06 551 ASP A CA 1
ATOM 4205 C C . ASP A 1 551 ? 116.994 145.462 176.293 1.00 71.41 551 ASP A C 1
ATOM 4206 O O . ASP A 1 551 ? 116.292 144.759 175.561 1.00 73.28 551 ASP A O 1
ATOM 4211 N N . HIS A 1 552 ? 116.505 146.144 177.325 1.00 67.64 552 HIS A N 1
ATOM 4212 C CA . HIS A 1 552 ? 115.091 146.109 177.653 1.00 68.04 552 HIS A CA 1
ATOM 4213 C C . HIS A 1 552 ? 114.274 146.754 176.535 1.00 67.79 552 HIS A C 1
ATOM 4214 O O . HIS A 1 552 ? 114.807 147.379 175.614 1.00 69.31 552 HIS A O 1
ATOM 4221 N N . LYS A 1 553 ? 112.953 146.587 176.624 1.00 70.30 553 LYS A N 1
ATOM 4222 C CA . LYS A 1 553 ? 112.072 147.137 175.599 1.00 68.44 553 LYS A CA 1
ATOM 4223 C C . LYS A 1 553 ? 112.164 148.657 175.550 1.00 72.54 553 LYS A C 1
ATOM 4224 O O . LYS A 1 553 ? 112.178 149.250 174.465 1.00 75.34 553 LYS A O 1
ATOM 4230 N N . THR A 1 554 ? 112.238 149.304 176.716 1.00 67.81 554 THR A N 1
ATOM 4231 C CA . THR A 1 554 ? 112.232 150.763 176.764 1.00 65.95 554 THR A CA 1
ATOM 4232 C C . THR A 1 554 ? 113.464 151.350 176.084 1.00 67.27 554 THR A C 1
ATOM 4233 O O . THR A 1 554 ? 113.358 152.291 175.289 1.00 72.99 554 THR A O 1
ATOM 4237 N N . THR A 1 555 ? 114.646 150.812 176.393 1.00 64.86 555 THR A N 1
ATOM 4238 C CA . THR A 1 555 ? 115.875 151.356 175.821 1.00 62.53 555 THR A CA 1
ATOM 4239 C C . THR A 1 555 ? 115.918 151.163 174.311 1.00 63.43 555 THR A C 1
ATOM 4240 O O . THR A 1 555 ? 116.304 152.077 173.571 1.00 70.20 555 THR A O 1
ATOM 4244 N N . ALA A 1 556 ? 115.527 149.979 173.836 1.00 64.12 556 ALA A N 1
ATOM 4245 C CA . ALA A 1 556 ? 115.505 149.735 172.398 1.00 61.86 556 ALA A CA 1
ATOM 4246 C C . ALA A 1 556 ? 114.498 150.640 171.703 1.00 65.43 556 ALA A C 1
ATOM 4247 O O . ALA A 1 556 ? 114.773 151.167 170.621 1.00 66.17 556 ALA A O 1
ATOM 4249 N N . GLN A 1 557 ? 113.324 150.833 172.310 1.00 67.90 557 GLN A N 1
ATOM 4250 C CA . GLN A 1 557 ? 112.332 151.728 171.725 1.00 72.40 557 GLN A CA 1
ATOM 4251 C C . GLN A 1 557 ? 112.860 153.154 171.644 1.00 73.78 557 GLN A C 1
ATOM 4252 O O . GLN A 1 557 ? 112.690 153.831 170.623 1.00 77.17 557 GLN A O 1
ATOM 4258 N N . ALA A 1 558 ? 113.511 153.624 172.710 1.00 71.84 558 ALA A N 1
ATOM 4259 C CA . ALA A 1 558 ? 114.042 154.982 172.714 1.00 69.32 558 ALA A CA 1
ATOM 4260 C C . ALA A 1 558 ? 115.136 155.153 171.669 1.00 69.51 558 ALA A C 1
ATOM 4261 O O . ALA A 1 558 ? 115.187 156.176 170.977 1.00 74.18 558 ALA A O 1
ATOM 4263 N N . ILE A 1 559 ? 116.022 154.163 171.541 1.00 65.16 559 ILE A N 1
ATOM 4264 C CA . ILE A 1 559 ? 117.099 154.264 170.561 1.00 63.00 559 ILE A CA 1
ATOM 4265 C C . ILE A 1 559 ? 116.543 154.210 169.143 1.00 70.57 559 ILE A C 1
ATOM 4266 O O . ILE A 1 559 ? 116.999 154.941 168.256 1.00 77.64 559 ILE A O 1
ATOM 4271 N N . GLY A 1 560 ? 115.548 153.353 168.904 1.00 70.40 560 GLY A N 1
ATOM 4272 C CA . GLY A 1 560 ? 114.946 153.287 167.582 1.00 71.43 560 GLY A CA 1
ATOM 4273 C C . GLY A 1 560 ? 114.229 154.567 167.203 1.00 76.03 560 GLY A C 1
ATOM 4274 O O . GLY A 1 560 ? 114.327 155.031 166.065 1.00 78.92 560 GLY A O 1
ATOM 4275 N N . ARG A 1 561 ? 113.497 155.157 168.150 1.00 72.40 561 ARG A N 1
ATOM 4276 C CA . ARG A 1 561 ? 112.838 156.428 167.871 1.00 74.86 561 ARG A CA 1
ATOM 4277 C C . ARG A 1 561 ? 113.843 157.569 167.777 1.00 76.05 561 ARG A C 1
ATOM 4278 O O . ARG A 1 561 ? 113.605 158.544 167.056 1.00 77.56 561 ARG A O 1
ATOM 4286 N N . ASP A 1 562 ? 114.965 157.467 168.495 1.00 73.82 562 ASP A N 1
ATOM 4287 C CA . ASP A 1 562 ? 116.001 158.490 168.401 1.00 70.98 562 ASP A CA 1
ATOM 4288 C C . ASP A 1 562 ? 116.612 158.533 167.006 1.00 68.87 562 ASP A C 1
ATOM 4289 O O . ASP A 1 562 ? 116.877 159.615 166.471 1.00 75.93 562 ASP A O 1
ATOM 4294 N N . ILE A 1 563 ? 116.843 157.367 166.402 1.00 65.72 563 ILE A N 1
ATOM 4295 C CA . ILE A 1 563 ? 117.464 157.283 165.087 1.00 66.64 563 ILE A CA 1
ATOM 4296 C C . ILE A 1 563 ? 116.434 157.086 163.979 1.00 68.95 563 ILE A C 1
ATOM 4297 O O . ILE A 1 563 ? 116.807 156.870 162.822 1.00 67.70 563 ILE A O 1
ATOM 4302 N N . GLY A 1 564 ? 115.146 157.165 164.303 1.00 70.35 564 GLY A N 1
ATOM 4303 C CA . GLY A 1 564 ? 114.114 157.059 163.292 1.00 72.83 564 GLY A CA 1
ATOM 4304 C C . GLY A 1 564 ? 113.826 155.661 162.802 1.00 75.17 564 GLY A C 1
ATOM 4305 O O . GLY A 1 564 ? 113.317 155.502 161.689 1.00 79.98 564 GLY A O 1
ATOM 4306 N N . LEU A 1 565 ? 114.139 154.635 163.595 1.00 73.89 565 LEU A N 1
ATOM 4307 C CA . LEU A 1 565 ? 113.839 153.268 163.184 1.00 69.48 565 LEU A CA 1
ATOM 4308 C C . LEU A 1 565 ? 112.349 152.967 163.274 1.00 73.99 565 LEU A C 1
ATOM 4309 O O . LEU A 1 565 ? 111.807 152.248 162.427 1.00 75.43 565 LEU A O 1
ATOM 4314 N N . MET A 1 566 ? 111.675 153.500 164.286 1.00 78.39 566 MET A N 1
ATOM 4315 C CA . MET A 1 566 ? 110.260 153.249 164.507 1.00 88.06 566 MET A CA 1
ATOM 4316 C C . MET A 1 566 ? 109.432 154.474 164.144 1.00 90.65 566 MET A C 1
ATOM 4317 O O . MET A 1 566 ? 109.955 155.550 163.841 1.00 86.01 566 MET A O 1
ATOM 4322 N N . ASP A 1 567 ? 108.117 154.289 164.179 1.00 101.80 567 ASP A N 1
ATOM 4323 C CA . ASP A 1 567 ? 107.168 155.369 163.968 1.00 111.57 567 ASP A CA 1
ATOM 4324 C C . ASP A 1 567 ? 106.920 156.083 165.296 1.00 118.57 567 ASP A C 1
ATOM 4325 O O . ASP A 1 567 ? 107.633 155.876 166.281 1.00 116.72 567 ASP A O 1
ATOM 4330 N N . ALA A 1 568 ? 105.902 156.938 165.334 1.00 125.53 568 ALA A N 1
ATOM 4331 C CA . ALA A 1 568 ? 105.571 157.658 166.557 1.00 127.04 568 ALA A CA 1
ATOM 4332 C C . ALA A 1 568 ? 104.923 156.710 167.559 1.00 125.82 568 ALA A C 1
ATOM 4333 O O . ALA A 1 568 ? 103.849 156.158 167.296 1.00 124.98 568 ALA A O 1
ATOM 4335 N N . ASP A 1 569 ? 105.580 156.526 168.707 1.00 121.89 569 ASP A N 1
ATOM 4336 C CA . ASP A 1 569 ? 105.082 155.666 169.783 1.00 123.29 569 ASP A CA 1
ATOM 4337 C C . ASP A 1 569 ? 104.823 154.243 169.293 1.00 125.21 569 ASP A C 1
ATOM 4338 O O . ASP A 1 569 ? 103.807 153.628 169.625 1.00 122.27 569 ASP A O 1
ATOM 4343 N N . ASP A 1 570 ? 105.748 153.713 168.497 1.00 122.35 570 ASP A N 1
ATOM 4344 C CA . ASP A 1 570 ? 105.633 152.338 168.039 1.00 113.22 570 ASP A CA 1
ATOM 4345 C C . ASP A 1 570 ? 105.979 151.373 169.173 1.00 108.79 570 ASP A C 1
ATOM 4346 O O . ASP A 1 570 ? 106.536 151.753 170.206 1.00 113.67 570 ASP A O 1
ATOM 4351 N N . ILE A 1 571 ? 105.641 150.104 168.966 1.00 105.26 571 ILE A N 1
ATOM 4352 C CA . ILE A 1 571 ? 105.823 149.063 169.970 1.00 104.96 571 ILE A CA 1
ATOM 4353 C C . ILE A 1 571 ? 106.828 148.054 169.434 1.00 102.63 571 ILE A C 1
ATOM 4354 O O . ILE A 1 571 ? 106.638 147.497 168.345 1.00 101.58 571 ILE A O 1
ATOM 4359 N N . ALA A 1 572 ? 107.893 147.822 170.195 1.00 97.53 572 ALA A N 1
ATOM 4360 C CA . ALA A 1 572 ? 108.898 146.840 169.827 1.00 85.75 572 ALA A CA 1
ATOM 4361 C C . ALA A 1 572 ? 108.443 145.437 170.221 1.00 83.17 572 ALA A C 1
ATOM 4362 O O . ALA A 1 572 ? 107.513 145.251 171.009 1.00 84.36 572 ALA A O 1
ATOM 4364 N N . LEU A 1 573 ? 109.117 144.438 169.660 1.00 74.35 573 LEU A N 1
ATOM 4365 C CA . LEU A 1 573 ? 108.831 143.041 169.954 1.00 71.92 573 LEU A CA 1
ATOM 4366 C C . LEU A 1 573 ? 109.877 142.516 170.929 1.00 67.24 573 LEU A C 1
ATOM 4367 O O . LEU A 1 573 ? 111.066 142.455 170.597 1.00 65.96 573 LEU A O 1
ATOM 4372 N N . THR A 1 574 ? 109.434 142.140 172.124 1.00 65.35 574 THR A N 1
ATOM 4373 C CA . THR A 1 574 ? 110.340 141.593 173.119 1.00 60.17 574 THR A CA 1
ATOM 4374 C C . THR A 1 574 ? 110.804 140.200 172.701 1.00 65.30 574 THR A C 1
ATOM 4375 O O . THR A 1 574 ? 110.166 139.519 171.893 1.00 77.44 574 THR A O 1
ATOM 4379 N N . GLY A 1 575 ? 111.944 139.783 173.254 1.00 63.88 575 GLY A N 1
ATOM 4380 C CA . GLY A 1 575 ? 112.431 138.440 172.990 1.00 65.56 575 GLY A CA 1
ATOM 4381 C C . GLY A 1 575 ? 111.467 137.370 173.463 1.00 72.72 575 GLY A C 1
ATOM 4382 O O . GLY A 1 575 ? 111.333 136.318 172.835 1.00 73.53 575 GLY A O 1
ATOM 4383 N N . GLN A 1 576 ? 110.783 137.624 174.582 1.00 72.07 576 GLN A N 1
ATOM 4384 C CA . GLN A 1 576 ? 109.768 136.691 175.059 1.00 73.47 576 GLN A CA 1
ATOM 4385 C C . GLN A 1 576 ? 108.619 136.563 174.068 1.00 78.58 576 GLN A C 1
ATOM 4386 O O . GLN A 1 576 ? 108.136 135.455 173.806 1.00 83.35 576 GLN A O 1
ATOM 4392 N N . GLU A 1 577 ? 108.158 137.689 173.518 1.00 74.83 577 GLU A N 1
ATOM 4393 C CA . GLU A 1 577 ? 107.069 137.644 172.548 1.00 71.45 577 GLU A CA 1
ATOM 4394 C C . GLU A 1 577 ? 107.484 136.887 171.294 1.00 71.74 577 GLU A C 1
ATOM 4395 O O . GLU A 1 577 ? 106.688 136.132 170.724 1.00 78.76 577 GLU A O 1
ATOM 4401 N N . LEU A 1 578 ? 108.727 137.080 170.848 1.00 67.54 578 LEU A N 1
ATOM 4402 C CA . LEU A 1 578 ? 109.227 136.326 169.704 1.00 68.17 578 LEU A CA 1
ATOM 4403 C C . LEU A 1 578 ? 109.311 134.837 170.018 1.00 78.53 578 LEU A C 1
ATOM 4404 O O . LEU A 1 578 ? 108.972 133.998 169.175 1.00 84.75 578 LEU A O 1
ATOM 4409 N N . ASP A 1 579 ? 109.767 134.489 171.224 1.00 76.97 579 ASP A N 1
ATOM 4410 C CA . ASP A 1 579 ? 109.846 133.083 171.607 1.00 75.58 579 ASP A CA 1
ATOM 4411 C C . ASP A 1 579 ? 108.465 132.443 171.632 1.00 79.15 579 ASP A C 1
ATOM 4412 O O . ASP A 1 579 ? 108.293 131.300 171.194 1.00 82.84 579 ASP A O 1
ATOM 4417 N N . ALA A 1 580 ? 107.468 133.164 172.143 1.00 79.34 580 ALA A N 1
ATOM 4418 C CA . ALA A 1 580 ? 106.093 132.686 172.114 1.00 81.20 580 ALA A CA 1
ATOM 4419 C C . ALA A 1 580 ? 105.455 132.809 170.736 1.00 81.39 580 ALA A C 1
ATOM 4420 O O . ALA A 1 580 ? 104.346 132.302 170.538 1.00 83.09 580 ALA A O 1
ATOM 4422 N N . MET A 1 581 ? 106.122 133.466 169.790 1.00 80.97 581 MET A N 1
ATOM 4423 C CA . MET A 1 581 ? 105.579 133.648 168.451 1.00 79.65 581 MET A CA 1
ATOM 4424 C C . MET A 1 581 ? 105.957 132.463 167.574 1.00 81.21 581 MET A C 1
ATOM 4425 O O . MET A 1 581 ? 107.152 132.171 167.433 1.00 79.77 581 MET A O 1
ATOM 4430 N N . PRO A 1 582 ? 104.998 131.758 166.982 1.00 85.54 582 PRO A N 1
ATOM 4431 C CA . PRO A 1 582 ? 105.343 130.741 165.985 1.00 87.13 582 PRO A CA 1
ATOM 4432 C C . PRO A 1 582 ? 105.940 131.384 164.742 1.00 88.63 582 PRO A C 1
ATOM 4433 O O . PRO A 1 582 ? 105.738 132.567 164.462 1.00 90.95 582 PRO A O 1
ATOM 4437 N N . GLU A 1 583 ? 106.699 130.577 163.997 1.00 85.06 583 GLU A N 1
ATOM 4438 C CA . GLU A 1 583 ? 107.417 131.100 162.837 1.00 82.81 583 GLU A CA 1
ATOM 4439 C C . GLU A 1 583 ? 106.461 131.684 161.805 1.00 81.81 583 GLU A C 1
ATOM 4440 O O . GLU A 1 583 ? 106.784 132.678 161.144 1.00 87.56 583 GLU A O 1
ATOM 4446 N N . GLU A 1 584 ? 105.280 131.081 161.648 1.00 84.55 584 GLU A N 1
ATOM 4447 C CA . GLU A 1 584 ? 104.285 131.639 160.738 1.00 90.20 584 GLU A CA 1
ATOM 4448 C C . GLU A 1 584 ? 103.826 133.016 161.203 1.00 88.14 584 GLU A C 1
ATOM 4449 O O . GLU A 1 584 ? 103.690 133.942 160.393 1.00 88.60 584 GLU A O 1
ATOM 4455 N N . GLU A 1 585 ? 103.588 133.172 162.508 1.00 86.75 585 GLU A N 1
ATOM 4456 C CA . GLU A 1 585 ? 103.182 134.470 163.037 1.00 83.87 585 GLU A CA 1
ATOM 4457 C C . GLU A 1 585 ? 104.286 135.504 162.864 1.00 85.09 585 GLU A C 1
ATOM 4458 O O . GLU A 1 585 ? 104.014 136.662 162.526 1.00 88.96 585 GLU A O 1
ATOM 4464 N N . LEU A 1 586 ? 105.540 135.108 163.097 1.00 81.77 586 LEU A N 1
ATOM 4465 C CA . LEU A 1 586 ? 106.653 136.032 162.899 1.00 75.45 586 LEU A CA 1
ATOM 4466 C C . LEU A 1 586 ? 106.772 136.447 161.438 1.00 73.47 586 LEU A C 1
ATOM 4467 O O . LEU A 1 586 ? 107.020 137.620 161.137 1.00 80.06 586 LEU A O 1
ATOM 4472 N N . ASP A 1 587 ? 106.602 135.496 160.516 1.00 72.34 587 ASP A N 1
ATOM 4473 C CA . ASP A 1 587 ? 106.648 135.828 159.096 1.00 74.51 587 ASP A CA 1
ATOM 4474 C C . ASP A 1 587 ? 105.520 136.778 158.720 1.00 79.99 587 ASP A C 1
ATOM 4475 O O . ASP A 1 587 ? 105.715 137.701 157.920 1.00 82.34 587 ASP A O 1
ATOM 4480 N N . LYS A 1 588 ? 104.328 136.565 159.282 1.00 82.56 588 LYS A N 1
ATOM 4481 C CA . LYS A 1 588 ? 103.220 137.478 159.028 1.00 85.23 588 LYS A CA 1
ATOM 4482 C C . LYS A 1 588 ? 103.469 138.852 159.638 1.00 81.37 588 LYS A C 1
ATOM 4483 O O . LYS A 1 588 ? 102.970 139.858 159.121 1.00 85.52 588 LYS A O 1
ATOM 4489 N N . LYS A 1 589 ? 104.231 138.917 160.727 1.00 78.47 589 LYS A N 1
ATOM 4490 C CA . LYS A 1 589 ? 104.494 140.156 161.450 1.00 79.72 589 LYS A CA 1
ATOM 4491 C C . LYS A 1 589 ? 105.975 140.512 161.415 1.00 77.62 589 LYS A C 1
ATOM 4492 O O . LYS A 1 589 ? 106.560 140.916 162.422 1.00 73.18 589 LYS A O 1
ATOM 4498 N N . LEU A 1 590 ? 106.604 140.364 160.250 1.00 76.84 590 LEU A N 1
ATOM 4499 C CA . LEU A 1 590 ? 108.020 140.670 160.085 1.00 68.84 590 LEU A CA 1
ATOM 4500 C C . LEU A 1 590 ? 108.257 142.071 159.538 1.00 73.22 590 LEU A C 1
ATOM 4501 O O . LEU A 1 590 ? 109.116 142.798 160.044 1.00 78.63 590 LEU A O 1
ATOM 4506 N N . GLU A 1 591 ? 107.512 142.465 158.503 1.00 75.12 591 GLU A N 1
ATOM 4507 C CA . GLU A 1 591 ? 107.692 143.794 157.927 1.00 77.25 591 GLU A CA 1
ATOM 4508 C C . GLU A 1 591 ? 107.247 144.884 158.894 1.00 78.19 591 GLU A C 1
ATOM 4509 O O . GLU A 1 591 ? 107.856 145.958 158.949 1.00 79.52 591 GLU A O 1
ATOM 4515 N N . HIS A 1 592 ? 106.188 144.627 159.663 1.00 78.27 592 HIS A N 1
ATOM 4516 C CA . HIS A 1 592 ? 105.654 145.654 160.551 1.00 81.87 592 HIS A CA 1
ATOM 4517 C C . HIS A 1 592 ? 106.543 145.874 161.768 1.00 78.65 592 HIS A C 1
ATOM 4518 O O . HIS A 1 592 ? 106.600 146.990 162.295 1.00 83.08 592 HIS A O 1
ATOM 4525 N N . ILE A 1 593 ? 107.240 144.839 162.223 1.00 75.71 593 ILE A N 1
ATOM 4526 C CA . ILE A 1 593 ? 108.097 144.936 163.400 1.00 71.37 593 ILE A CA 1
ATOM 4527 C C . ILE A 1 593 ? 109.492 145.342 162.945 1.00 69.90 593 ILE A C 1
ATOM 4528 O O . ILE A 1 593 ? 110.097 144.677 162.098 1.00 67.73 593 ILE A O 1
ATOM 4533 N N . ALA A 1 594 ? 110.004 146.437 163.507 1.00 71.27 594 ALA A N 1
ATOM 4534 C CA . ALA A 1 594 ? 111.296 146.974 163.115 1.00 62.79 594 ALA A CA 1
ATOM 4535 C C . ALA A 1 594 ? 112.341 146.949 164.219 1.00 58.71 594 ALA A C 1
ATOM 4536 O O . ALA A 1 594 ? 113.522 147.166 163.926 1.00 59.69 594 ALA A O 1
ATOM 4538 N N . VAL A 1 595 ? 111.954 146.705 165.468 1.00 61.15 595 VAL A N 1
ATOM 4539 C CA . VAL A 1 595 ? 112.890 146.715 166.586 1.00 59.67 595 VAL A CA 1
ATOM 4540 C C . VAL A 1 595 ? 112.583 145.529 167.489 1.00 64.84 595 VAL A C 1
ATOM 4541 O O . VAL A 1 595 ? 111.434 145.337 167.899 1.00 68.55 595 VAL A O 1
ATOM 4545 N N . TYR A 1 596 ? 113.607 144.737 167.800 1.00 58.62 596 TYR A N 1
ATOM 4546 C CA . TYR A 1 596 ? 113.489 143.602 168.706 1.00 55.09 596 TYR A CA 1
ATOM 4547 C C . TYR A 1 596 ? 114.350 143.855 169.934 1.00 55.30 596 TYR A C 1
ATOM 4548 O O . TYR A 1 596 ? 115.514 144.247 169.808 1.00 63.26 596 TYR A O 1
ATOM 4557 N N . ALA A 1 597 ? 113.779 143.630 171.115 1.00 51.14 597 ALA A N 1
ATOM 4558 C CA . ALA A 1 597 ? 114.448 143.925 172.372 1.00 53.39 597 ALA A CA 1
ATOM 4559 C C . ALA A 1 597 ? 114.427 142.703 173.279 1.00 58.84 597 ALA A C 1
ATOM 4560 O O . ALA A 1 597 ? 113.572 141.824 173.155 1.00 65.21 597 ALA A O 1
ATOM 4562 N N . ARG A 1 598 ? 115.391 142.669 174.203 1.00 60.65 598 ARG A N 1
ATOM 4563 C CA . ARG A 1 598 ? 115.504 141.604 175.201 1.00 62.77 598 ARG A CA 1
ATOM 4564 C C . ARG A 1 598 ? 115.567 140.229 174.542 1.00 66.29 598 ARG A C 1
ATOM 4565 O O . ARG A 1 598 ? 114.979 139.260 175.025 1.00 68.85 598 ARG A O 1
ATOM 4573 N N . VAL A 1 599 ? 116.287 140.145 173.431 1.00 65.21 599 VAL A N 1
ATOM 4574 C CA . VAL A 1 599 ? 116.359 138.927 172.636 1.00 65.78 599 VAL A CA 1
ATOM 4575 C C . VAL A 1 599 ? 117.608 138.144 173.010 1.00 71.69 599 VAL A C 1
ATOM 4576 O O . VAL A 1 599 ? 118.628 138.704 173.429 1.00 80.64 599 VAL A O 1
ATOM 4580 N N . SER A 1 600 ? 117.515 136.832 172.872 1.00 67.28 600 SER A N 1
ATOM 4581 C CA . SER A 1 600 ? 118.617 135.896 173.017 1.00 65.91 600 SER A CA 1
ATOM 4582 C C . SER A 1 600 ? 119.347 135.739 171.690 1.00 65.89 600 SER A C 1
ATOM 4583 O O . SER A 1 600 ? 118.830 136.127 170.639 1.00 67.23 600 SER A O 1
ATOM 4586 N N . PRO A 1 601 ? 120.573 135.201 171.702 1.00 64.04 601 PRO A N 1
ATOM 4587 C CA . PRO A 1 601 ? 121.269 134.972 170.422 1.00 59.72 601 PRO A CA 1
ATOM 4588 C C . PRO A 1 601 ? 120.479 134.102 169.459 1.00 60.85 601 PRO A C 1
ATOM 4589 O O . PRO A 1 601 ? 120.473 134.363 168.246 1.00 64.86 601 PRO A O 1
ATOM 4593 N N . GLU A 1 602 ? 119.800 133.073 169.970 1.00 62.32 602 GLU A N 1
ATOM 4594 C CA . GLU A 1 602 ? 118.945 132.265 169.110 1.00 64.82 602 GLU A CA 1
ATOM 4595 C C . GLU A 1 602 ? 117.777 133.078 168.571 1.00 64.61 602 GLU A C 1
ATOM 4596 O O . GLU A 1 602 ? 117.319 132.831 167.453 1.00 66.96 602 GLU A O 1
ATOM 4602 N N . ASN A 1 603 ? 117.297 134.065 169.332 1.00 60.31 603 ASN A N 1
ATOM 4603 C CA . ASN A 1 603 ? 116.273 134.962 168.807 1.00 57.74 603 ASN A CA 1
ATOM 4604 C C . ASN A 1 603 ? 116.815 135.799 167.654 1.00 56.35 603 ASN A C 1
ATOM 4605 O O . ASN A 1 603 ? 116.112 136.030 166.662 1.00 60.52 603 ASN A O 1
ATOM 4610 N N . LYS A 1 604 ? 118.062 136.264 167.766 1.00 58.53 604 LYS A N 1
ATOM 4611 C CA . LYS A 1 604 ? 118.678 136.999 166.667 1.00 54.22 604 LYS A CA 1
ATOM 4612 C C . LYS A 1 604 ? 118.809 136.124 165.428 1.00 56.77 604 LYS A C 1
ATOM 4613 O O . LYS A 1 604 ? 118.513 136.568 164.309 1.00 57.21 604 LYS A O 1
ATOM 4619 N N . ILE A 1 605 ? 119.249 134.875 165.605 1.00 60.34 605 ILE A N 1
ATOM 4620 C CA . ILE A 1 605 ? 119.361 133.975 164.461 1.00 52.02 605 ILE A CA 1
ATOM 4621 C C . ILE A 1 605 ? 117.985 133.689 163.873 1.00 55.59 605 ILE A C 1
ATOM 4622 O O . ILE A 1 605 ? 117.833 133.566 162.653 1.00 57.61 605 ILE A O 1
ATOM 4627 N N . ARG A 1 606 ? 116.957 133.606 164.722 1.00 56.69 606 ARG A N 1
ATOM 4628 C CA . ARG A 1 606 ? 115.605 133.367 164.232 1.00 53.21 606 ARG A CA 1
ATOM 4629 C C . ARG A 1 606 ? 115.111 134.537 163.394 1.00 56.66 606 ARG A C 1
ATOM 4630 O O . ARG A 1 606 ? 114.518 134.339 162.328 1.00 59.43 606 ARG A O 1
ATOM 4638 N N . ILE A 1 607 ? 115.358 135.764 163.854 1.00 56.86 607 ILE A N 1
ATOM 4639 C CA . ILE A 1 607 ? 114.927 136.938 163.101 1.00 49.42 607 ILE A CA 1
ATOM 4640 C C . ILE A 1 607 ? 115.673 137.032 161.776 1.00 54.19 607 ILE A C 1
ATOM 4641 O O . ILE A 1 607 ? 115.077 137.328 160.732 1.00 61.75 607 ILE A O 1
ATOM 4646 N N . VAL A 1 608 ? 116.985 136.783 161.793 1.00 54.72 608 VAL A N 1
ATOM 4647 C CA . VAL A 1 608 ? 117.758 136.841 160.554 1.00 50.08 608 VAL A CA 1
ATOM 4648 C C . VAL A 1 608 ? 117.288 135.769 159.577 1.00 56.82 608 VAL A C 1
ATOM 4649 O O . VAL A 1 608 ? 117.141 136.026 158.376 1.00 58.89 608 VAL A O 1
ATOM 4653 N N . LYS A 1 609 ? 117.042 134.554 160.075 1.00 62.13 609 LYS A N 1
ATOM 4654 C CA . LYS A 1 609 ? 116.560 133.478 159.217 1.00 59.33 609 LYS A CA 1
ATOM 4655 C C . LYS A 1 609 ? 115.188 133.803 158.643 1.00 62.65 609 LYS A C 1
ATOM 4656 O O . LYS A 1 609 ? 114.913 133.514 157.474 1.00 71.28 609 LYS A O 1
ATOM 4662 N N . ALA A 1 610 ? 114.310 134.397 159.454 1.00 56.02 610 ALA A N 1
ATOM 4663 C CA . ALA A 1 610 ? 112.990 134.777 158.964 1.00 58.88 610 ALA A CA 1
ATOM 4664 C C . ALA A 1 610 ? 113.087 135.851 157.890 1.00 58.85 610 ALA A C 1
ATOM 4665 O O . ALA A 1 610 ? 112.358 135.805 156.892 1.00 67.29 610 ALA A O 1
ATOM 4667 N N . TRP A 1 611 ? 113.972 136.831 158.079 1.00 56.22 611 TRP A N 1
ATOM 4668 C CA . TRP A 1 611 ? 114.135 137.870 157.067 1.00 58.34 611 TRP A CA 1
ATOM 4669 C C . TRP A 1 611 ? 114.718 137.302 155.780 1.00 58.38 611 TRP A C 1
ATOM 4670 O O . TRP A 1 611 ? 114.320 137.706 154.681 1.00 62.13 611 TRP A O 1
ATOM 4681 N N . GLN A 1 612 ? 115.663 136.366 155.892 1.00 58.77 612 GLN A N 1
ATOM 4682 C CA . GLN A 1 612 ? 116.192 135.712 154.699 1.00 56.89 612 GLN A CA 1
ATOM 4683 C C . GLN A 1 612 ? 115.147 134.824 154.038 1.00 60.17 612 GLN A C 1
ATOM 4684 O O . GLN A 1 612 ? 115.221 134.574 152.830 1.00 69.26 612 GLN A O 1
ATOM 4690 N N . LYS A 1 613 ? 114.175 134.335 154.811 1.00 60.54 613 LYS A N 1
ATOM 4691 C CA . LYS A 1 613 ? 113.104 133.524 154.245 1.00 64.99 613 LYS A CA 1
ATOM 4692 C C . LYS A 1 613 ? 112.213 134.344 153.320 1.00 67.93 613 LYS A C 1
ATOM 4693 O O . LYS A 1 613 ? 111.662 133.806 152.353 1.00 73.96 613 LYS A O 1
ATOM 4699 N N . LYS A 1 614 ? 112.074 135.640 153.588 1.00 65.80 614 LYS A N 1
ATOM 4700 C CA . LYS A 1 614 ? 111.270 136.529 152.761 1.00 66.29 614 LYS A CA 1
ATOM 4701 C C . LYS A 1 614 ? 111.984 136.965 151.488 1.00 64.63 614 LYS A C 1
ATOM 4702 O O . LYS A 1 614 ? 111.539 137.921 150.843 1.00 72.08 614 LYS A O 1
ATOM 4708 N N . GLY A 1 615 ? 113.069 136.296 151.114 1.00 57.60 615 GLY A N 1
ATOM 4709 C CA . GLY A 1 615 ? 113.811 136.662 149.920 1.00 62.09 615 GLY A CA 1
ATOM 4710 C C . GLY A 1 615 ? 114.498 138.007 150.005 1.00 63.23 615 GLY A C 1
ATOM 4711 O O . GLY A 1 615 ? 114.576 138.724 148.999 1.00 67.43 615 GLY A O 1
ATOM 4712 N N . LYS A 1 616 ? 114.997 138.369 151.183 1.00 59.88 616 LYS A N 1
ATOM 4713 C CA . LYS A 1 616 ? 115.712 139.620 151.393 1.00 55.53 616 LYS A CA 1
ATOM 4714 C C . LYS A 1 616 ? 117.118 139.309 151.880 1.00 54.52 616 LYS A C 1
ATOM 4715 O O . LYS A 1 616 ? 117.296 138.496 152.792 1.00 62.03 616 LYS A O 1
ATOM 4721 N N . ILE A 1 617 ? 118.113 139.953 151.274 1.00 46.19 617 ILE A N 1
ATOM 4722 C CA . ILE A 1 617 ? 119.495 139.773 151.698 1.00 49.12 617 ILE A CA 1
ATOM 4723 C C . ILE A 1 617 ? 119.686 140.504 153.018 1.00 52.09 617 ILE A C 1
ATOM 4724 O O . ILE A 1 617 ? 119.779 141.736 153.054 1.00 57.76 617 ILE A O 1
ATOM 4729 N N . THR A 1 618 ? 119.743 139.748 154.110 1.00 47.92 618 THR A N 1
ATOM 4730 C CA . THR A 1 618 ? 119.798 140.333 155.441 1.00 40.75 618 THR A CA 1
ATOM 4731 C C . THR A 1 618 ? 121.227 140.730 155.783 1.00 45.08 618 THR A C 1
ATOM 4732 O O . THR A 1 618 ? 122.165 139.960 155.556 1.00 58.00 618 THR A O 1
ATOM 4736 N N . ALA A 1 619 ? 121.391 141.932 156.322 1.00 44.12 619 ALA A N 1
ATOM 4737 C CA . ALA A 1 619 ? 122.693 142.446 156.737 1.00 43.91 619 ALA A CA 1
ATOM 4738 C C . ALA A 1 619 ? 122.680 142.605 158.252 1.00 52.56 619 ALA A C 1
ATOM 4739 O O . ALA A 1 619 ? 122.417 143.688 158.774 1.00 64.93 619 ALA A O 1
ATOM 4741 N N . MET A 1 620 ? 122.973 141.519 158.960 1.00 48.52 620 MET A N 1
ATOM 4742 C CA . MET A 1 620 ? 123.082 141.585 160.410 1.00 50.70 620 MET A CA 1
ATOM 4743 C C . MET A 1 620 ? 124.402 142.247 160.779 1.00 53.93 620 MET A C 1
ATOM 4744 O O . MET A 1 620 ? 125.467 141.810 160.334 1.00 57.99 620 MET A O 1
ATOM 4749 N N . THR A 1 621 ? 124.330 143.306 161.580 1.00 52.78 621 THR A N 1
ATOM 4750 C CA . THR A 1 621 ? 125.507 144.032 162.038 1.00 53.81 621 THR A CA 1
ATOM 4751 C C . THR A 1 621 ? 125.495 144.050 163.557 1.00 63.03 621 THR A C 1
ATOM 4752 O O . THR A 1 621 ? 124.531 144.525 164.167 1.00 68.57 621 THR A O 1
ATOM 4756 N N . GLY A 1 622 ? 126.563 143.538 164.166 1.00 61.89 622 GLY A N 1
ATOM 4757 C CA . GLY A 1 622 ? 126.628 143.452 165.609 1.00 64.48 622 GLY A CA 1
ATOM 4758 C C . GLY A 1 622 ? 128.059 143.480 166.094 1.00 60.40 622 GLY A C 1
ATOM 4759 O O . GLY A 1 622 ? 129.009 143.454 165.310 1.00 60.26 622 GLY A O 1
ATOM 4760 N N . ASP A 1 623 ? 128.200 143.535 167.416 1.00 62.73 623 ASP A N 1
ATOM 4761 C CA . ASP A 1 623 ? 129.509 143.555 168.051 1.00 64.31 623 ASP A CA 1
ATOM 4762 C C . ASP A 1 623 ? 129.659 142.567 169.195 1.00 72.74 623 ASP A C 1
ATOM 4763 O O . ASP A 1 623 ? 130.796 142.222 169.533 1.00 81.29 623 ASP A O 1
ATOM 4768 N N . GLY A 1 624 ? 128.566 142.106 169.803 1.00 71.59 624 GLY A N 1
ATOM 4769 C CA . GLY A 1 624 ? 128.646 141.201 170.927 1.00 70.28 624 GLY A CA 1
ATOM 4770 C C . GLY A 1 624 ? 128.637 139.746 170.502 1.00 65.32 624 GLY A C 1
ATOM 4771 O O . GLY A 1 624 ? 128.594 139.406 169.321 1.00 62.69 624 GLY A O 1
ATOM 4772 N N . VAL A 1 625 ? 128.685 138.871 171.507 1.00 70.94 625 VAL A N 1
ATOM 4773 C CA . VAL A 1 625 ? 128.655 137.437 171.242 1.00 62.88 625 VAL A CA 1
ATOM 4774 C C . VAL A 1 625 ? 127.299 137.031 170.680 1.00 66.48 625 VAL A C 1
ATOM 4775 O O . VAL A 1 625 ? 127.211 136.196 169.772 1.00 68.96 625 VAL A O 1
ATOM 4779 N N . ASN A 1 626 ? 126.222 137.624 171.204 1.00 63.44 626 ASN A N 1
ATOM 4780 C CA . ASN A 1 626 ? 124.877 137.254 170.773 1.00 59.18 626 ASN A CA 1
ATOM 4781 C C . ASN A 1 626 ? 124.665 137.506 169.287 1.00 60.99 626 ASN A C 1
ATOM 4782 O O . ASN A 1 626 ? 123.859 136.818 168.651 1.00 62.63 626 ASN A O 1
ATOM 4787 N N . ASP A 1 627 ? 125.368 138.484 168.720 1.00 58.85 627 ASP A N 1
ATOM 4788 C CA . ASP A 1 627 ? 125.252 138.759 167.296 1.00 56.32 627 ASP A CA 1
ATOM 4789 C C . ASP A 1 627 ? 125.987 137.740 166.439 1.00 59.54 627 ASP A C 1
ATOM 4790 O O . ASP A 1 627 ? 125.643 137.584 165.263 1.00 66.00 627 ASP A O 1
ATOM 4795 N N . ALA A 1 628 ? 126.975 137.041 167.000 1.00 55.65 628 ALA A N 1
ATOM 4796 C CA . ALA A 1 628 ? 127.780 136.117 166.203 1.00 55.89 628 ALA A CA 1
ATOM 4797 C C . ALA A 1 628 ? 126.950 135.038 165.519 1.00 58.78 628 ALA A C 1
ATOM 4798 O O . ALA A 1 628 ? 127.178 134.789 164.322 1.00 61.89 628 ALA A O 1
ATOM 4800 N N . PRO A 1 629 ? 126.007 134.354 166.185 1.00 57.04 629 PRO A N 1
ATOM 4801 C CA . PRO A 1 629 ? 125.136 133.438 165.429 1.00 56.04 629 PRO A CA 1
ATOM 4802 C C . PRO A 1 629 ? 124.378 134.132 164.314 1.00 60.14 629 PRO A C 1
ATOM 4803 O O . PRO A 1 629 ? 124.269 133.591 163.206 1.00 67.53 629 PRO A O 1
ATOM 4807 N N . ALA A 1 630 ? 123.875 135.340 164.571 1.00 57.43 630 ALA A N 1
ATOM 4808 C CA . ALA A 1 630 ? 123.166 136.080 163.535 1.00 52.93 630 ALA A CA 1
ATOM 4809 C C . ALA A 1 630 ? 124.124 136.637 162.492 1.00 53.96 630 ALA A C 1
ATOM 4810 O O . ALA A 1 630 ? 123.752 136.768 161.321 1.00 61.59 630 ALA A O 1
ATOM 4812 N N . LEU A 1 631 ? 125.351 136.975 162.894 1.00 52.56 631 LEU A N 1
ATOM 4813 C CA . LEU A 1 631 ? 126.348 137.421 161.926 1.00 52.15 631 LEU A CA 1
ATOM 4814 C C . LEU A 1 631 ? 126.699 136.306 160.949 1.00 55.46 631 LEU A C 1
ATOM 4815 O O . LEU A 1 631 ? 126.842 136.546 159.745 1.00 58.07 631 LEU A O 1
ATOM 4820 N N . LYS A 1 632 ? 126.850 135.079 161.453 1.00 57.71 632 LYS A N 1
ATOM 4821 C CA . LYS A 1 632 ? 127.135 133.949 160.574 1.00 59.49 632 LYS A CA 1
ATOM 4822 C C . LYS A 1 632 ? 125.921 133.581 159.731 1.00 59.42 632 LYS A C 1
ATOM 4823 O O . LYS A 1 632 ? 126.056 133.270 158.542 1.00 59.55 632 LYS A O 1
ATOM 4829 N N . GLN A 1 633 ? 124.727 133.609 160.329 1.00 58.24 633 GLN A N 1
ATOM 4830 C CA . GLN A 1 633 ? 123.522 133.233 159.596 1.00 58.88 633 GLN A CA 1
ATOM 4831 C C . GLN A 1 633 ? 123.212 134.225 158.481 1.00 60.32 633 GLN A C 1
ATOM 4832 O O . GLN A 1 633 ? 122.742 133.831 157.408 1.00 65.36 633 GLN A O 1
ATOM 4838 N N . ALA A 1 634 ? 123.466 135.510 158.715 1.00 55.74 634 ALA A N 1
ATOM 4839 C CA . ALA A 1 634 ? 123.138 136.525 157.724 1.00 52.98 634 ALA A CA 1
ATOM 4840 C C . ALA A 1 634 ? 123.962 136.334 156.458 1.00 59.36 634 ALA A C 1
ATOM 4841 O O . ALA A 1 634 ? 125.083 135.818 156.490 1.00 65.82 634 ALA A O 1
ATOM 4843 N N . ASP A 1 635 ? 123.384 136.748 155.328 1.00 60.88 635 ASP A N 1
ATOM 4844 C CA . ASP A 1 635 ? 124.122 136.721 154.071 1.00 64.65 635 ASP A CA 1
ATOM 4845 C C . ASP A 1 635 ? 125.376 137.579 154.169 1.00 63.08 635 ASP A C 1
ATOM 4846 O O . ASP A 1 635 ? 126.437 137.209 153.653 1.00 63.74 635 ASP A O 1
ATOM 4851 N N . ILE A 1 636 ? 125.272 138.727 154.830 1.00 61.80 636 ILE A N 1
ATOM 4852 C CA . ILE A 1 636 ? 126.418 139.558 155.169 1.00 63.40 636 ILE A CA 1
ATOM 4853 C C . ILE A 1 636 ? 126.360 139.913 156.647 1.00 59.30 636 ILE A C 1
ATOM 4854 O O . ILE A 1 636 ? 125.341 140.413 157.136 1.00 60.38 636 ILE A O 1
ATOM 4859 N N . GLY A 1 637 ? 127.444 139.624 157.361 1.00 55.26 637 GLY A N 1
ATOM 4860 C CA . GLY A 1 637 ? 127.594 140.005 158.753 1.00 51.29 637 GLY A CA 1
ATOM 4861 C C . GLY A 1 637 ? 128.637 141.099 158.886 1.00 52.95 637 GLY A C 1
ATOM 4862 O O . GLY A 1 637 ? 129.727 141.003 158.318 1.00 61.33 637 GLY A O 1
ATOM 4863 N N . VAL A 1 638 ? 128.291 142.136 159.643 1.00 50.57 638 VAL A N 1
ATOM 4864 C CA . VAL A 1 638 ? 129.147 143.301 159.830 1.00 50.48 638 VAL A CA 1
ATOM 4865 C C . VAL A 1 638 ? 129.513 143.391 161.305 1.00 57.54 638 VAL A C 1
ATOM 4866 O O . VAL A 1 638 ? 128.628 143.445 162.167 1.00 65.90 638 VAL A O 1
ATOM 4870 N N . ALA A 1 639 ? 130.809 143.409 161.594 1.00 56.54 639 ALA A N 1
ATOM 4871 C CA . ALA A 1 639 ? 131.306 143.533 162.955 1.00 57.25 639 ALA A CA 1
ATOM 4872 C C . ALA A 1 639 ? 131.922 144.909 163.164 1.00 63.01 639 ALA A C 1
ATOM 4873 O O . ALA A 1 639 ? 132.120 145.682 162.224 1.00 70.21 639 ALA A O 1
ATOM 4875 N N . MET A 1 640 ? 132.229 145.205 164.423 1.00 60.82 640 MET A N 1
ATOM 4876 C CA . MET A 1 640 ? 132.854 146.460 164.806 1.00 66.96 640 MET A CA 1
ATOM 4877 C C . MET A 1 640 ? 134.217 146.188 165.426 1.00 72.01 640 MET A C 1
ATOM 4878 O O . MET A 1 640 ? 134.454 145.120 165.998 1.00 76.66 640 MET A O 1
ATOM 4883 N N . GLY A 1 641 ? 135.116 147.166 165.295 1.00 72.50 641 GLY A N 1
ATOM 4884 C CA . GLY A 1 641 ? 136.462 146.995 165.816 1.00 75.30 641 GLY A CA 1
ATOM 4885 C C . GLY A 1 641 ? 136.493 146.783 167.318 1.00 81.42 641 GLY A C 1
ATOM 4886 O O . GLY A 1 641 ? 137.297 145.998 167.827 1.00 84.34 641 GLY A O 1
ATOM 4887 N N . SER A 1 642 ? 135.620 147.476 168.046 1.00 79.03 642 SER A N 1
ATOM 4888 C CA . SER A 1 642 ? 135.547 147.326 169.494 1.00 84.91 642 SER A CA 1
ATOM 4889 C C . SER A 1 642 ? 134.712 146.128 169.925 1.00 86.92 642 SER A C 1
ATOM 4890 O O . SER A 1 642 ? 134.648 145.840 171.125 1.00 94.04 642 SER A O 1
ATOM 4893 N N . GLY A 1 643 ? 134.076 145.431 168.990 1.00 76.72 643 GLY A N 1
ATOM 4894 C CA . GLY A 1 643 ? 133.308 144.254 169.331 1.00 75.97 643 GLY A CA 1
ATOM 4895 C C . GLY A 1 643 ? 134.193 143.088 169.724 1.00 83.40 643 GLY A C 1
ATOM 4896 O O . GLY A 1 643 ? 135.414 143.101 169.561 1.00 91.50 643 GLY A O 1
ATOM 4897 N N . THR A 1 644 ? 133.554 142.053 170.262 1.00 80.30 644 THR A N 1
ATOM 4898 C CA . THR A 1 644 ? 134.290 140.883 170.711 1.00 81.34 644 THR A CA 1
ATOM 4899 C C . THR A 1 644 ? 134.876 140.129 169.520 1.00 82.24 644 THR A C 1
ATOM 4900 O O . THR A 1 644 ? 134.442 140.282 168.375 1.00 80.15 644 THR A O 1
ATOM 4904 N N . ASP A 1 645 ? 135.888 139.308 169.809 1.00 84.52 645 ASP A N 1
ATOM 4905 C CA . ASP A 1 645 ? 136.630 138.637 168.746 1.00 80.32 645 ASP A CA 1
ATOM 4906 C C . ASP A 1 645 ? 135.753 137.651 167.984 1.00 78.21 645 ASP A C 1
ATOM 4907 O O . ASP A 1 645 ? 135.887 137.507 166.763 1.00 77.73 645 ASP A O 1
ATOM 4912 N N . VAL A 1 646 ? 134.855 136.958 168.685 1.00 79.99 646 VAL A N 1
ATOM 4913 C CA . VAL A 1 646 ? 133.995 135.984 168.021 1.00 81.49 646 VAL A CA 1
ATOM 4914 C C . VAL A 1 646 ? 133.031 136.681 167.070 1.00 77.49 646 VAL A C 1
ATOM 4915 O O . VAL A 1 646 ? 132.738 136.172 165.983 1.00 82.53 646 VAL A O 1
ATOM 4919 N N . ALA A 1 647 ? 132.527 137.857 167.455 1.00 75.13 647 ALA A N 1
ATOM 4920 C CA . ALA A 1 647 ? 131.691 138.625 166.540 1.00 70.78 647 ALA A CA 1
ATOM 4921 C C . ALA A 1 647 ? 132.473 139.067 165.311 1.00 71.80 647 ALA A C 1
ATOM 4922 O O . ALA A 1 647 ? 131.928 139.079 164.202 1.00 73.46 647 ALA A O 1
ATOM 4924 N N . LYS A 1 648 ? 133.744 139.436 165.488 1.00 71.33 648 LYS A N 1
ATOM 4925 C CA . LYS A 1 648 ? 134.570 139.821 164.348 1.00 71.70 648 LYS A CA 1
ATOM 4926 C C . LYS A 1 648 ? 134.816 138.641 163.416 1.00 73.32 648 LYS A C 1
ATOM 4927 O O . LYS A 1 648 ? 134.773 138.793 162.190 1.00 75.62 648 LYS A O 1
ATOM 4933 N N . ASP A 1 649 ? 135.078 137.459 163.977 1.00 74.76 649 ASP A N 1
ATOM 4934 C CA . ASP A 1 649 ? 135.323 136.287 163.142 1.00 80.18 649 ASP A CA 1
ATOM 4935 C C . ASP A 1 649 ? 134.053 135.836 162.431 1.00 79.87 649 ASP A C 1
ATOM 4936 O O . ASP A 1 649 ? 134.090 135.481 161.248 1.00 87.94 649 ASP A O 1
ATOM 4941 N N . SER A 1 650 ? 132.919 135.850 163.134 1.00 73.79 650 SER A N 1
ATOM 4942 C CA . SER A 1 650 ? 131.665 135.378 162.560 1.00 69.29 650 SER A CA 1
ATOM 4943 C C . SER A 1 650 ? 131.114 136.321 161.500 1.00 63.53 650 SER A C 1
ATOM 4944 O O . SER A 1 650 ? 130.239 135.918 160.727 1.00 67.90 650 SER A O 1
ATOM 4947 N N . ALA A 1 651 ? 131.598 137.556 161.446 1.00 62.22 651 ALA A N 1
ATOM 4948 C CA . ALA A 1 651 ? 131.108 138.543 160.497 1.00 60.67 651 ALA A CA 1
ATOM 4949 C C . ALA A 1 651 ? 132.075 138.676 159.330 1.00 62.51 651 ALA A C 1
ATOM 4950 O O . ALA A 1 651 ? 133.295 138.660 159.515 1.00 69.66 651 ALA A O 1
ATOM 4952 N N . ALA A 1 652 ? 131.519 138.804 158.125 1.00 62.74 652 ALA A N 1
ATOM 4953 C CA . ALA A 1 652 ? 132.357 138.947 156.941 1.00 60.93 652 ALA A CA 1
ATOM 4954 C C . ALA A 1 652 ? 133.142 140.252 156.973 1.00 62.39 652 ALA A C 1
ATOM 4955 O O . ALA A 1 652 ? 134.331 140.275 156.633 1.00 66.36 652 ALA A O 1
ATOM 4957 N N . MET A 1 653 ? 132.502 141.344 157.380 1.00 56.68 653 MET A N 1
ATOM 4958 C CA . MET A 1 653 ? 133.175 142.624 157.532 1.00 55.18 653 MET A CA 1
ATOM 4959 C C . MET A 1 653 ? 133.521 142.871 158.993 1.00 59.82 653 MET A C 1
ATOM 4960 O O . MET A 1 653 ? 132.906 142.309 159.903 1.00 65.72 653 MET A O 1
ATOM 4965 N N . ILE A 1 654 ? 134.518 143.724 159.206 1.00 54.67 654 ILE A N 1
ATOM 4966 C CA . ILE A 1 654 ? 134.887 144.207 160.529 1.00 56.80 654 ILE A CA 1
ATOM 4967 C C . ILE A 1 654 ? 135.135 145.702 160.398 1.00 59.69 654 ILE A C 1
ATOM 4968 O O . ILE A 1 654 ? 136.145 146.117 159.816 1.00 66.16 654 ILE A O 1
ATOM 4973 N N . LEU A 1 655 ? 134.217 146.512 160.922 1.00 58.84 655 LEU A N 1
ATOM 4974 C CA . LEU A 1 655 ? 134.431 147.952 160.952 1.00 63.14 655 LEU A CA 1
ATOM 4975 C C . LEU A 1 655 ? 135.468 148.282 162.015 1.00 71.45 655 LEU A C 1
ATOM 4976 O O . LEU A 1 655 ? 135.130 148.444 163.192 1.00 74.47 655 LEU A O 1
ATOM 4981 N N . THR A 1 656 ? 136.737 148.373 161.608 1.00 70.52 656 THR A N 1
ATOM 4982 C CA . THR A 1 656 ? 137.814 148.579 162.570 1.00 71.05 656 THR A CA 1
ATOM 4983 C C . THR A 1 656 ? 137.709 149.930 163.263 1.00 73.70 656 THR A C 1
ATOM 4984 O O . THR A 1 656 ? 138.136 150.067 164.415 1.00 76.74 656 THR A O 1
ATOM 4988 N N . ASP A 1 657 ? 137.152 150.933 162.588 1.00 72.96 657 ASP A N 1
ATOM 4989 C CA . ASP A 1 657 ? 136.979 152.258 163.165 1.00 76.92 657 ASP A CA 1
ATOM 4990 C C . ASP A 1 657 ? 135.601 152.461 163.780 1.00 80.03 657 ASP A C 1
ATOM 4991 O O . ASP A 1 657 ? 135.312 153.559 164.265 1.00 79.06 657 ASP A O 1
ATOM 4996 N N . ASP A 1 658 ? 134.751 151.431 163.772 1.00 73.80 658 ASP A N 1
ATOM 4997 C CA . ASP A 1 658 ? 133.399 151.505 164.331 1.00 70.06 658 ASP A CA 1
ATOM 4998 C C . ASP A 1 658 ? 132.588 152.629 163.690 1.00 74.78 658 ASP A C 1
ATOM 4999 O O . ASP A 1 658 ? 131.800 153.307 164.351 1.00 77.22 658 ASP A O 1
ATOM 5004 N N . ASN A 1 659 ? 132.782 152.828 162.390 1.00 76.60 659 ASN A N 1
ATOM 5005 C CA . ASN A 1 659 ? 132.053 153.844 161.639 1.00 76.28 659 ASN A CA 1
ATOM 5006 C C . ASN A 1 659 ? 130.821 153.194 161.021 1.00 72.43 659 ASN A C 1
ATOM 5007 O O . ASN A 1 659 ? 130.935 152.400 160.083 1.00 73.70 659 ASN A O 1
ATOM 5012 N N . PHE A 1 660 ? 129.642 153.523 161.552 1.00 72.59 660 PHE A N 1
ATOM 5013 C CA . PHE A 1 660 ? 128.416 152.939 161.024 1.00 66.41 660 PHE A CA 1
ATOM 5014 C C . PHE A 1 660 ? 128.077 153.464 159.635 1.00 69.37 660 PHE A C 1
ATOM 5015 O O . PHE A 1 660 ? 127.308 152.818 158.916 1.00 71.37 660 PHE A O 1
ATOM 5023 N N . VAL A 1 661 ? 128.624 154.619 159.247 1.00 72.27 661 VAL A N 1
ATOM 5024 C CA . VAL A 1 661 ? 128.474 155.085 157.871 1.00 68.10 661 VAL A CA 1
ATOM 5025 C C . VAL A 1 661 ? 129.140 154.113 156.910 1.00 67.35 661 VAL A C 1
ATOM 5026 O O . VAL A 1 661 ? 128.678 153.930 155.776 1.00 67.25 661 VAL A O 1
ATOM 5030 N N . SER A 1 662 ? 130.215 153.453 157.351 1.00 69.20 662 SER A N 1
ATOM 5031 C CA . SER A 1 662 ? 130.898 152.486 156.501 1.00 65.86 662 SER A CA 1
ATOM 5032 C C . SER A 1 662 ? 129.992 151.335 156.088 1.00 61.05 662 SER A C 1
ATOM 5033 O O . SER A 1 662 ? 130.260 150.696 155.073 1.00 63.86 662 SER A O 1
ATOM 5036 N N . ILE A 1 663 ? 128.916 151.071 156.829 1.00 64.43 663 ILE A N 1
ATOM 5037 C CA . ILE A 1 663 ? 127.983 150.021 156.428 1.00 61.63 663 ILE A CA 1
ATOM 5038 C C . ILE A 1 663 ? 127.254 150.415 155.146 1.00 60.83 663 ILE A C 1
ATOM 5039 O O . ILE A 1 663 ? 127.184 149.642 154.182 1.00 57.98 663 ILE A O 1
ATOM 5044 N N . VAL A 1 664 ? 126.715 151.636 155.108 1.00 63.53 664 VAL A N 1
ATOM 5045 C CA . VAL A 1 664 ? 126.054 152.108 153.897 1.00 58.70 664 VAL A CA 1
ATOM 5046 C C . VAL A 1 664 ? 127.072 152.351 152.792 1.00 58.09 664 VAL A C 1
ATOM 5047 O O . VAL A 1 664 ? 126.767 152.184 151.604 1.00 64.53 664 VAL A O 1
ATOM 5051 N N . ASP A 1 665 ? 128.293 152.747 153.154 1.00 59.18 665 ASP A N 1
ATOM 5052 C CA . ASP A 1 665 ? 129.352 152.860 152.158 1.00 59.58 665 ASP A CA 1
ATOM 5053 C C . ASP A 1 665 ? 129.657 151.505 151.534 1.00 60.40 665 ASP A C 1
ATOM 5054 O O . ASP A 1 665 ? 129.905 151.412 150.329 1.00 62.00 665 ASP A O 1
ATOM 5059 N N . ALA A 1 666 ? 129.648 150.444 152.343 1.00 59.00 666 ALA A N 1
ATOM 5060 C CA . ALA A 1 666 ? 129.826 149.095 151.822 1.00 51.60 666 ALA A CA 1
ATOM 5061 C C . ALA A 1 666 ? 128.658 148.692 150.940 1.00 51.49 666 ALA A C 1
ATOM 5062 O O . ALA A 1 666 ? 128.848 148.013 149.930 1.00 49.26 666 ALA A O 1
ATOM 5064 N N . VAL A 1 667 ? 127.444 149.099 151.307 1.00 56.63 667 VAL A N 1
ATOM 5065 C CA . VAL A 1 667 ? 126.286 148.825 150.459 1.00 52.18 667 VAL A CA 1
ATOM 5066 C C . VAL A 1 667 ? 126.464 149.481 149.092 1.00 50.90 667 VAL A C 1
ATOM 5067 O O . VAL A 1 667 ? 126.248 148.856 148.047 1.00 54.55 667 VAL A O 1
ATOM 5071 N N . GLY A 1 668 ? 126.879 150.748 149.083 1.00 51.98 668 GLY A N 1
ATOM 5072 C CA . GLY A 1 668 ? 127.082 151.443 147.821 1.00 49.64 668 GLY A CA 1
ATOM 5073 C C . GLY A 1 668 ? 128.230 150.876 147.007 1.00 50.65 668 GLY A C 1
ATOM 5074 O O . GLY A 1 668 ? 128.126 150.728 145.785 1.00 53.78 668 GLY A O 1
ATOM 5075 N N . VAL A 1 669 ? 129.343 150.561 147.671 1.00 51.77 669 VAL A N 1
ATOM 5076 C CA . VAL A 1 669 ? 130.487 149.973 146.985 1.00 49.37 669 VAL A CA 1
ATOM 5077 C C . VAL A 1 669 ? 130.117 148.612 146.419 1.00 48.31 669 VAL A C 1
ATOM 5078 O O . VAL A 1 669 ? 130.543 148.248 145.322 1.00 51.95 669 VAL A O 1
ATOM 5082 N N . GLY A 1 670 ? 129.304 147.845 147.146 1.00 46.19 670 GLY A N 1
ATOM 5083 C CA . GLY A 1 670 ? 128.847 146.568 146.630 1.00 47.89 670 GLY A CA 1
ATOM 5084 C C . GLY A 1 670 ? 127.901 146.712 145.456 1.00 47.49 670 GLY A C 1
ATOM 5085 O O . GLY A 1 670 ? 127.924 145.900 144.531 1.00 51.80 670 GLY A O 1
ATOM 5086 N N . ARG A 1 671 ? 127.038 147.728 145.485 1.00 46.93 671 ARG A N 1
ATOM 5087 C CA . ARG A 1 671 ? 126.179 147.985 144.334 1.00 45.06 671 ARG A CA 1
ATOM 5088 C C . ARG A 1 671 ? 127.007 148.338 143.106 1.00 51.28 671 ARG A C 1
ATOM 5089 O O . ARG A 1 671 ? 126.756 147.828 142.007 1.00 51.22 671 ARG A O 1
ATOM 5097 N N . THR A 1 672 ? 128.011 149.200 143.280 1.00 51.52 672 THR A N 1
ATOM 5098 C CA . THR A 1 672 ? 128.909 149.526 142.177 1.00 42.93 672 THR A CA 1
ATOM 5099 C C . THR A 1 672 ? 129.687 148.297 141.721 1.00 45.15 672 THR A C 1
ATOM 5100 O O . THR A 1 672 ? 129.901 148.096 140.520 1.00 55.76 672 THR A O 1
ATOM 5104 N N . VAL A 1 673 ? 130.111 147.462 142.670 1.00 44.29 673 VAL A N 1
ATOM 5105 C CA . VAL A 1 673 ? 130.862 146.255 142.347 1.00 40.65 673 VAL A CA 1
ATOM 5106 C C . VAL A 1 673 ? 130.000 145.291 141.550 1.00 46.89 673 VAL A C 1
ATOM 5107 O O . VAL A 1 673 ? 130.472 144.659 140.603 1.00 55.78 673 VAL A O 1
ATOM 5111 N N . PHE A 1 674 ? 128.724 145.161 141.914 1.00 49.05 674 PHE A N 1
ATOM 5112 C CA . PHE A 1 674 ? 127.844 144.277 141.160 1.00 43.53 674 PHE A CA 1
ATOM 5113 C C . PHE A 1 674 ? 127.526 144.849 139.789 1.00 43.73 674 PHE A C 1
ATOM 5114 O O . PHE A 1 674 ? 127.403 144.098 138.821 1.00 47.97 674 PHE A O 1
ATOM 5122 N N . ASP A 1 675 ? 127.374 146.170 139.681 1.00 44.04 675 ASP A N 1
ATOM 5123 C CA . ASP A 1 675 ? 127.189 146.764 138.360 1.00 45.42 675 ASP A CA 1
ATOM 5124 C C . ASP A 1 675 ? 128.398 146.499 137.474 1.00 48.84 675 ASP A C 1
ATOM 5125 O O . ASP A 1 675 ? 128.255 146.122 136.306 1.00 54.90 675 ASP A O 1
ATOM 5130 N N . ASN A 1 676 ? 129.601 146.659 138.026 1.00 45.83 676 ASN A N 1
ATOM 5131 C CA . ASN A 1 676 ? 130.814 146.424 137.251 1.00 40.97 676 ASN A CA 1
ATOM 5132 C C . ASN A 1 676 ? 130.998 144.943 136.939 1.00 42.58 676 ASN A C 1
ATOM 5133 O O . ASN A 1 676 ? 131.478 144.587 135.858 1.00 52.08 676 ASN A O 1
ATOM 5138 N N . ILE A 1 677 ? 130.618 144.066 137.869 1.00 39.35 677 ILE A N 1
ATOM 5139 C CA . ILE A 1 677 ? 130.712 142.630 137.636 1.00 37.37 677 ILE A CA 1
ATOM 5140 C C . ILE A 1 677 ? 129.714 142.202 136.572 1.00 40.26 677 ILE A C 1
ATOM 5141 O O . ILE A 1 677 ? 130.015 141.356 135.727 1.00 46.11 677 ILE A O 1
ATOM 5146 N N . LYS A 1 678 ? 128.514 142.781 136.591 1.00 39.76 678 LYS A N 1
ATOM 5147 C CA . LYS A 1 678 ? 127.543 142.519 135.539 1.00 38.31 678 LYS A CA 1
ATOM 5148 C C . LYS A 1 678 ? 128.051 143.025 134.199 1.00 42.26 678 LYS A C 1
ATOM 5149 O O . LYS A 1 678 ? 127.856 142.372 133.172 1.00 46.34 678 LYS A O 1
ATOM 5155 N N . LYS A 1 679 ? 128.717 144.182 134.191 1.00 41.84 679 LYS A N 1
ATOM 5156 C CA . LYS A 1 679 ? 129.328 144.677 132.962 1.00 35.61 679 LYS A CA 1
ATOM 5157 C C . LYS A 1 679 ? 130.380 143.704 132.444 1.00 40.00 679 LYS A C 1
ATOM 5158 O O . LYS A 1 679 ? 130.407 143.374 131.253 1.00 50.72 679 LYS A O 1
ATOM 5164 N N . SER A 1 680 ? 131.253 143.228 133.334 1.00 36.98 680 SER A N 1
ATOM 5165 C CA . SER A 1 680 ? 132.317 142.313 132.928 1.00 32.63 680 SER A CA 1
ATOM 5166 C C . SER A 1 680 ? 131.753 140.988 132.435 1.00 38.20 680 SER A C 1
ATOM 5167 O O . SER A 1 680 ? 132.217 140.445 131.427 1.00 46.48 680 SER A O 1
ATOM 5170 N N . ILE A 1 681 ? 130.754 140.451 133.135 1.00 40.47 681 ILE A N 1
ATOM 5171 C CA . ILE A 1 681 ? 130.154 139.182 132.744 1.00 40.68 681 ILE A CA 1
ATOM 5172 C C . ILE A 1 681 ? 129.384 139.335 131.440 1.00 43.93 681 ILE A C 1
ATOM 5173 O O . ILE A 1 681 ? 129.412 138.449 130.581 1.00 47.15 681 ILE A O 1
ATOM 5178 N N . ALA A 1 682 ? 128.697 140.466 131.265 1.00 40.04 682 ALA A N 1
ATOM 5179 C CA . ALA A 1 682 ? 128.015 140.740 130.009 1.00 36.80 682 ALA A CA 1
ATOM 5180 C C . ALA A 1 682 ? 129.005 140.822 128.860 1.00 43.21 682 ALA A C 1
ATOM 5181 O O . ALA A 1 682 ? 128.754 140.287 127.778 1.00 48.96 682 ALA A O 1
ATOM 5183 N N . TYR A 1 683 ? 130.144 141.476 129.083 1.00 42.53 683 TYR A N 1
ATOM 5184 C CA . TYR A 1 683 ? 131.175 141.562 128.055 1.00 39.85 683 TYR A CA 1
ATOM 5185 C C . TYR A 1 683 ? 131.732 140.183 127.717 1.00 42.32 683 TYR A C 1
ATOM 5186 O O . TYR A 1 683 ? 131.852 139.814 126.538 1.00 45.25 683 TYR A O 1
ATOM 5195 N N . LEU A 1 684 ? 132.073 139.406 128.747 1.00 37.59 684 LEU A N 1
ATOM 5196 C CA . LEU A 1 684 ? 132.639 138.080 128.534 1.00 41.23 684 LEU A CA 1
ATOM 5197 C C . LEU A 1 684 ? 131.664 137.188 127.783 1.00 43.26 684 LEU A C 1
ATOM 5198 O O . LEU A 1 684 ? 132.039 136.511 126.822 1.00 44.76 684 LEU A O 1
ATOM 5203 N N . PHE A 1 685 ? 130.396 137.194 128.190 1.00 44.21 685 PHE A N 1
ATOM 5204 C CA . PHE A 1 685 ? 129.416 136.330 127.555 1.00 43.92 685 PHE A CA 1
ATOM 5205 C C . PHE A 1 685 ? 128.952 136.857 126.208 1.00 44.31 685 PHE A C 1
ATOM 5206 O O . PHE A 1 685 ? 128.500 136.066 125.384 1.00 53.11 685 PHE A O 1
ATOM 5214 N N . ALA A 1 686 ? 129.094 138.155 125.937 1.00 39.17 686 ALA A N 1
ATOM 5215 C CA . ALA A 1 686 ? 128.846 138.644 124.587 1.00 34.73 686 ALA A CA 1
ATOM 5216 C C . ALA A 1 686 ? 129.945 138.191 123.638 1.00 40.56 686 ALA A C 1
ATOM 5217 O O . ALA A 1 686 ? 129.664 137.770 122.509 1.00 49.87 686 ALA A O 1
ATOM 5219 N N . GLY A 1 687 ? 131.202 138.251 124.080 1.00 42.11 687 GLY A N 1
ATOM 5220 C CA . GLY A 1 687 ? 132.271 137.671 123.283 1.00 40.03 687 GLY A CA 1
ATOM 5221 C C . GLY A 1 687 ? 132.097 136.175 123.096 1.00 37.03 687 GLY A C 1
ATOM 5222 O O . GLY A 1 687 ? 132.320 135.640 122.005 1.00 42.53 687 GLY A O 1
ATOM 5223 N N . ASN A 1 688 ? 131.681 135.484 124.159 1.00 39.58 688 ASN A N 1
ATOM 5224 C CA . ASN A 1 688 ? 131.429 134.051 124.074 1.00 38.32 688 ASN A CA 1
ATOM 5225 C C . ASN A 1 688 ? 130.293 133.748 123.106 1.00 41.05 688 ASN A C 1
ATOM 5226 O O . ASN A 1 688 ? 130.365 132.784 122.342 1.00 47.51 688 ASN A O 1
ATOM 5231 N N . LEU A 1 689 ? 129.234 134.558 123.129 1.00 40.30 689 LEU A N 1
ATOM 5232 C CA . LEU A 1 689 ? 128.121 134.373 122.208 1.00 36.20 689 LEU A CA 1
ATOM 5233 C C . LEU A 1 689 ? 128.547 134.629 120.771 1.00 39.52 689 LEU A C 1
ATOM 5234 O O . LEU A 1 689 ? 128.105 133.928 119.857 1.00 44.49 689 LEU A O 1
ATOM 5239 N N . GLY A 1 690 ? 129.392 135.635 120.547 1.00 35.06 690 GLY A N 1
ATOM 5240 C CA . GLY A 1 690 ? 129.915 135.854 119.207 1.00 32.63 690 GLY A CA 1
ATOM 5241 C C . GLY A 1 690 ? 130.718 134.669 118.708 1.00 38.75 690 GLY A C 1
ATOM 5242 O O . GLY A 1 690 ? 130.544 134.213 117.572 1.00 48.30 690 GLY A O 1
ATOM 5243 N N . ALA A 1 691 ? 131.597 134.140 119.563 1.00 35.78 691 ALA A N 1
ATOM 5244 C CA . ALA A 1 691 ? 132.374 132.963 119.188 1.00 34.07 691 ALA A CA 1
ATOM 5245 C C . ALA A 1 691 ? 131.469 131.764 118.929 1.00 40.11 691 ALA A C 1
ATOM 5246 O O . ALA A 1 691 ? 131.685 131.007 117.975 1.00 44.67 691 ALA A O 1
ATOM 5248 N N . ILE A 1 692 ? 130.446 131.581 119.765 1.00 40.00 692 ILE A N 1
ATOM 5249 C CA . ILE A 1 692 ? 129.522 130.461 119.608 1.00 36.96 692 ILE A CA 1
ATOM 5250 C C . ILE A 1 692 ? 128.754 130.579 118.301 1.00 42.01 692 ILE A C 1
ATOM 5251 O O . ILE A 1 692 ? 128.576 129.591 117.579 1.00 48.35 692 ILE A O 1
ATOM 5256 N N . ILE A 1 693 ? 128.275 131.781 117.983 1.00 38.39 693 ILE A N 1
ATOM 5257 C CA . ILE A 1 693 ? 127.534 131.989 116.744 1.00 35.57 693 ILE A CA 1
ATOM 5258 C C . ILE A 1 693 ? 128.428 131.721 115.543 1.00 40.65 693 ILE A C 1
ATOM 5259 O O . ILE A 1 693 ? 128.013 131.075 114.574 1.00 48.27 693 ILE A O 1
ATOM 5264 N N . ALA A 1 694 ? 129.673 132.203 115.592 1.00 37.10 694 ALA A N 1
ATOM 5265 C CA . ALA A 1 694 ? 130.602 131.940 114.498 1.00 36.84 694 ALA A CA 1
ATOM 5266 C C . ALA A 1 694 ? 130.852 130.447 114.328 1.00 44.77 694 ALA A C 1
ATOM 5267 O O . ALA A 1 694 ? 130.848 129.932 113.203 1.00 51.82 694 ALA A O 1
ATOM 5269 N N . ILE A 1 695 ? 131.065 129.734 115.437 1.00 43.47 695 ILE A N 1
ATOM 5270 C CA . ILE A 1 695 ? 131.344 128.303 115.360 1.00 39.09 695 ILE A CA 1
ATOM 5271 C C . ILE A 1 695 ? 130.137 127.546 114.820 1.00 41.11 695 ILE A C 1
ATOM 5272 O O . ILE A 1 695 ? 130.275 126.657 113.972 1.00 54.38 695 ILE A O 1
ATOM 5277 N N . LEU A 1 696 ? 128.937 127.886 115.291 1.00 35.68 696 LEU A N 1
ATOM 5278 C CA . LEU A 1 696 ? 127.736 127.203 114.821 1.00 41.76 696 LEU A CA 1
ATOM 5279 C C . LEU A 1 696 ? 127.476 127.490 113.348 1.00 47.35 696 LEU A C 1
ATOM 5280 O O . LEU A 1 696 ? 127.042 126.601 112.605 1.00 58.61 696 LEU A O 1
ATOM 5285 N N . PHE A 1 697 ? 127.728 128.724 112.905 1.00 42.22 697 PHE A N 1
ATOM 5286 C CA . PHE A 1 697 ? 127.540 129.040 111.495 1.00 45.32 697 PHE A CA 1
ATOM 5287 C C . PHE A 1 697 ? 128.566 128.332 110.623 1.00 52.71 697 PHE A C 1
ATOM 5288 O O . PHE A 1 697 ? 128.247 127.927 109.500 1.00 63.67 697 PHE A O 1
ATOM 5296 N N . ALA A 1 698 ? 129.800 128.185 111.110 1.00 48.97 698 ALA A N 1
ATOM 5297 C CA . ALA A 1 698 ? 130.774 127.371 110.392 1.00 50.80 698 ALA A CA 1
ATOM 5298 C C . ALA A 1 698 ? 130.324 125.918 110.331 1.00 53.95 698 ALA A C 1
ATOM 5299 O O . ALA A 1 698 ? 130.509 125.242 109.313 1.00 63.89 698 ALA A O 1
ATOM 5301 N N . LEU A 1 699 ? 129.733 125.424 111.419 1.00 51.68 699 LEU A N 1
ATOM 5302 C CA . LEU A 1 699 ? 129.241 124.051 111.450 1.00 53.51 699 LEU A CA 1
ATOM 5303 C C . LEU A 1 699 ? 128.149 123.825 110.413 1.00 57.62 699 LEU A C 1
ATOM 5304 O O . LEU A 1 699 ? 128.220 122.879 109.620 1.00 64.76 699 LEU A O 1
ATOM 5309 N N . VAL A 1 700 ? 127.125 124.683 110.407 1.00 55.13 700 VAL A N 1
ATOM 5310 C CA . VAL A 1 700 ? 125.980 124.457 109.533 1.00 60.35 700 VAL A CA 1
ATOM 5311 C C . VAL A 1 700 ? 126.346 124.599 108.062 1.00 70.22 700 VAL A C 1
ATOM 5312 O O . VAL A 1 700 ? 125.605 124.120 107.197 1.00 78.93 700 VAL A O 1
ATOM 5316 N N . LEU A 1 701 ? 127.469 125.243 107.751 1.00 64.61 701 LEU A N 1
ATOM 5317 C CA . LEU A 1 701 ? 127.928 125.389 106.377 1.00 66.42 701 LEU A CA 1
ATOM 5318 C C . LEU A 1 701 ? 129.063 124.434 106.031 1.00 68.23 701 LEU A C 1
ATOM 5319 O O . LEU A 1 701 ? 129.714 124.616 104.998 1.00 73.78 701 LEU A O 1
ATOM 5324 N N . ASP A 1 702 ? 129.317 123.430 106.875 1.00 67.14 702 ASP A N 1
ATOM 5325 C CA . ASP A 1 702 ? 130.402 122.468 106.669 1.00 71.78 702 ASP A CA 1
ATOM 5326 C C . ASP A 1 702 ? 131.754 123.168 106.575 1.00 67.74 702 ASP A C 1
ATOM 5327 O O . ASP A 1 702 ? 132.667 122.701 105.890 1.00 73.35 702 ASP A O 1
ATOM 5332 N N . TRP A 1 703 ? 131.883 124.296 107.263 1.00 59.35 703 TRP A N 1
ATOM 5333 C CA . TRP A 1 703 ? 133.090 125.100 107.228 1.00 54.46 703 TRP A CA 1
ATOM 5334 C C . TRP A 1 703 ? 134.087 124.607 108.274 1.00 56.32 703 TRP A C 1
ATOM 5335 O O . TRP A 1 703 ? 133.760 123.827 109.171 1.00 62.91 703 TRP A O 1
ATOM 5346 N N . ILE A 1 704 ? 135.328 125.076 108.145 1.00 53.05 704 ILE A N 1
ATOM 5347 C CA . ILE A 1 704 ? 136.338 124.766 109.146 1.00 55.65 704 ILE A CA 1
ATOM 5348 C C . ILE A 1 704 ? 136.031 125.516 110.440 1.00 57.85 704 ILE A C 1
ATOM 5349 O O . ILE A 1 704 ? 135.330 126.536 110.455 1.00 61.46 704 ILE A O 1
ATOM 5354 N N . ASN A 1 705 ? 136.550 124.989 111.543 1.00 59.09 705 ASN A N 1
ATOM 5355 C CA . ASN A 1 705 ? 136.342 125.593 112.853 1.00 56.26 705 ASN A CA 1
ATOM 5356 C C . ASN A 1 705 ? 136.879 127.019 112.850 1.00 53.32 705 ASN A C 1
ATOM 5357 O O . ASN A 1 705 ? 138.055 127.226 112.517 1.00 59.67 705 ASN A O 1
ATOM 5362 N N . PRO A 1 706 ? 136.064 128.024 113.191 1.00 44.40 706 PRO A N 1
ATOM 5363 C CA . PRO A 1 706 ? 136.573 129.406 113.175 1.00 43.26 706 PRO A CA 1
ATOM 5364 C C . PRO A 1 706 ? 137.774 129.610 114.076 1.00 47.20 706 PRO A C 1
ATOM 5365 O O . PRO A 1 706 ? 138.699 130.348 113.716 1.00 50.63 706 PRO A O 1
ATOM 5369 N N . PHE A 1 707 ? 137.786 128.972 115.241 1.00 50.27 707 PHE A N 1
ATOM 5370 C CA . PHE A 1 707 ? 138.871 129.121 116.194 1.00 47.38 707 PHE A CA 1
ATOM 5371 C C . PHE A 1 707 ? 139.204 127.767 116.795 1.00 53.63 707 PHE A C 1
ATOM 5372 O O . PHE A 1 707 ? 138.306 127.014 117.181 1.00 56.70 707 PHE A O 1
ATOM 5380 N N . THR A 1 708 ? 140.495 127.465 116.876 1.00 52.60 708 THR A N 1
ATOM 5381 C CA . THR A 1 708 ? 140.929 126.264 117.565 1.00 52.27 708 THR A CA 1
ATOM 5382 C C . THR A 1 708 ? 140.702 126.415 119.068 1.00 54.57 708 THR A C 1
ATOM 5383 O O . THR A 1 708 ? 140.302 127.472 119.564 1.00 51.65 708 THR A O 1
ATOM 5387 N N . ALA A 1 709 ? 140.956 125.330 119.799 1.00 58.55 709 ALA A N 1
ATOM 5388 C CA . ALA A 1 709 ? 140.834 125.383 121.250 1.00 52.53 709 ALA A CA 1
ATOM 5389 C C . ALA A 1 709 ? 141.830 126.368 121.848 1.00 50.36 709 ALA A C 1
ATOM 5390 O O . ALA A 1 709 ? 141.498 127.112 122.778 1.00 48.90 709 ALA A O 1
ATOM 5392 N N . LEU A 1 710 ? 143.057 126.387 121.321 1.00 56.86 710 LEU A N 1
ATOM 5393 C CA . LEU A 1 710 ? 144.077 127.289 121.845 1.00 52.07 710 LEU A CA 1
ATOM 5394 C C . LEU A 1 710 ? 143.688 128.745 121.620 1.00 47.87 710 LEU A C 1
ATOM 5395 O O . LEU A 1 710 ? 143.867 129.584 122.508 1.00 51.86 710 LEU A O 1
ATOM 5400 N N . GLN A 1 711 ? 143.150 129.050 120.441 1.00 48.88 711 GLN A N 1
ATOM 5401 C CA . GLN A 1 711 ? 142.743 130.441 120.121 1.00 45.99 711 GLN A CA 1
ATOM 5402 C C . GLN A 1 711 ? 141.656 130.878 121.102 1.00 45.64 711 GLN A C 1
ATOM 5403 O O . GLN A 1 711 ? 141.800 131.954 121.687 1.00 49.97 711 GLN A O 1
ATOM 5409 N N . LEU A 1 712 ? 140.624 130.060 121.289 1.00 45.04 712 LEU A N 1
ATOM 5410 C CA . LEU A 1 712 ? 139.521 130.429 122.169 1.00 39.00 712 LEU A CA 1
ATOM 5411 C C . LEU A 1 712 ? 139.985 130.552 123.613 1.00 42.73 712 LEU A C 1
ATOM 5412 O O . LEU A 1 712 ? 139.550 131.457 124.333 1.00 44.00 712 LEU A O 1
ATOM 5417 N N . LEU A 1 713 ? 140.866 129.652 124.055 1.00 48.12 713 LEU A N 1
ATOM 5418 C CA . LEU A 1 713 ? 141.411 129.762 125.403 1.00 44.45 713 LEU A CA 1
ATOM 5419 C C . LEU A 1 713 ? 142.198 131.054 125.570 1.00 47.65 713 LEU A C 1
ATOM 5420 O O . LEU A 1 713 ? 142.057 131.747 126.583 1.00 56.07 713 LEU A O 1
ATOM 5425 N N . PHE A 1 714 ? 143.018 131.404 124.577 1.00 42.17 714 PHE A N 1
ATOM 5426 C CA . PHE A 1 714 ? 143.779 132.647 124.637 1.00 40.29 714 PHE A CA 1
ATOM 5427 C C . PHE A 1 714 ? 142.849 133.849 124.731 1.00 45.45 714 PHE A C 1
ATOM 5428 O O . PHE A 1 714 ? 143.045 134.738 125.568 1.00 50.81 714 PHE A O 1
ATOM 5436 N N . ILE A 1 715 ? 141.817 133.882 123.885 1.00 41.07 715 ILE A N 1
ATOM 5437 C CA . ILE A 1 715 ? 140.902 135.021 123.875 1.00 40.62 715 ILE A CA 1
ATOM 5438 C C . ILE A 1 715 ? 140.164 135.128 125.203 1.00 43.26 715 ILE A C 1
ATOM 5439 O O . ILE A 1 715 ? 140.044 136.217 125.777 1.00 46.88 715 ILE A O 1
ATOM 5444 N N . ASN A 1 716 ? 139.668 134.002 125.719 1.00 42.72 716 ASN A N 1
ATOM 5445 C CA . ASN A 1 716 ? 138.883 134.020 126.945 1.00 44.44 716 ASN A CA 1
ATOM 5446 C C . ASN A 1 716 ? 139.728 134.212 128.195 1.00 45.13 716 ASN A C 1
ATOM 5447 O O . ASN A 1 716 ? 139.181 134.579 129.240 1.00 48.45 716 ASN A O 1
ATOM 5452 N N . LEU A 1 717 ? 141.036 133.978 128.123 1.00 46.85 717 LEU A N 1
ATOM 5453 C CA . LEU A 1 717 ? 141.882 134.020 129.308 1.00 50.00 717 LEU A CA 1
ATOM 5454 C C . LEU A 1 717 ? 142.760 135.255 129.405 1.00 54.95 717 LEU A C 1
ATOM 5455 O O . LEU A 1 717 ? 142.989 135.747 130.511 1.00 56.83 717 LEU A O 1
ATOM 5460 N N . VAL A 1 718 ? 143.284 135.766 128.294 1.00 47.30 718 VAL A N 1
ATOM 5461 C CA . VAL A 1 718 ? 144.158 136.929 128.348 1.00 49.90 718 VAL A CA 1
ATOM 5462 C C . VAL A 1 718 ? 143.646 138.105 127.530 1.00 51.76 718 VAL A C 1
ATOM 5463 O O . VAL A 1 718 ? 144.048 139.248 127.804 1.00 58.54 718 VAL A O 1
ATOM 5467 N N . ASN A 1 719 ? 142.777 137.892 126.544 1.00 45.99 719 ASN A N 1
ATOM 5468 C CA . ASN A 1 719 ? 142.254 138.989 125.745 1.00 47.59 719 ASN A CA 1
ATOM 5469 C C . ASN A 1 719 ? 140.856 139.421 126.161 1.00 51.14 719 ASN A C 1
ATOM 5470 O O . ASN A 1 719 ? 140.402 140.488 125.735 1.00 56.14 719 ASN A O 1
ATOM 5475 N N . ASP A 1 720 ? 140.159 138.619 126.963 1.00 46.86 720 ASP A N 1
ATOM 5476 C CA . ASP A 1 720 ? 138.899 139.032 127.562 1.00 43.91 720 ASP A CA 1
ATOM 5477 C C . ASP A 1 720 ? 139.007 139.305 129.050 1.00 48.91 720 ASP A C 1
ATOM 5478 O O . ASP A 1 720 ? 138.225 140.097 129.578 1.00 55.19 720 ASP A O 1
ATOM 5483 N N . SER A 1 721 ? 139.965 138.674 129.734 1.00 45.62 721 SER A N 1
ATOM 5484 C CA . SER A 1 721 ? 140.114 138.882 131.169 1.00 50.43 721 SER A CA 1
ATOM 5485 C C . SER A 1 721 ? 140.502 140.320 131.482 1.00 53.42 721 SER A C 1
ATOM 5486 O O . SER A 1 721 ? 139.949 140.938 132.398 1.00 60.27 721 SER A O 1
ATOM 5489 N N . LEU A 1 722 ? 141.467 140.867 130.739 1.00 48.10 722 LEU A N 1
ATOM 5490 C CA . LEU A 1 722 ? 141.886 142.245 130.997 1.00 45.43 722 LEU A CA 1
ATOM 5491 C C . LEU A 1 722 ? 140.778 143.251 130.715 1.00 43.95 722 LEU A C 1
ATOM 5492 O O . LEU A 1 722 ? 140.535 144.122 131.570 1.00 54.70 722 LEU A O 1
ATOM 5497 N N . PRO A 1 723 ? 140.086 143.222 129.568 1.00 40.76 723 PRO A N 1
ATOM 5498 C CA . PRO A 1 723 ? 138.950 144.141 129.397 1.00 42.24 723 PRO A CA 1
ATOM 5499 C C . PRO A 1 723 ? 137.827 143.905 130.389 1.00 48.18 723 PRO A C 1
ATOM 5500 O O . PRO A 1 723 ? 137.154 144.865 130.783 1.00 53.63 723 PRO A O 1
ATOM 5504 N N . ALA A 1 724 ? 137.595 142.658 130.805 1.00 42.06 724 ALA A N 1
ATOM 5505 C CA . ALA A 1 724 ? 136.569 142.406 131.811 1.00 38.34 724 ALA A CA 1
ATOM 5506 C C . ALA A 1 724 ? 136.942 143.031 133.149 1.00 37.52 724 ALA A C 1
ATOM 5507 O O . ALA A 1 724 ? 136.091 143.614 133.826 1.00 47.14 724 ALA A O 1
ATOM 5509 N N . ILE A 1 725 ? 138.213 142.931 133.542 1.00 34.56 725 ILE A N 1
ATOM 5510 C CA . ILE A 1 725 ? 138.664 143.588 134.767 1.00 40.41 725 ILE A CA 1
ATOM 5511 C C . ILE A 1 725 ? 138.557 145.100 134.624 1.00 47.54 725 ILE A C 1
ATOM 5512 O O . ILE A 1 725 ? 138.176 145.806 135.567 1.00 57.59 725 ILE A O 1
ATOM 5517 N N . ALA A 1 726 ? 138.885 145.621 133.440 1.00 38.94 726 ALA A N 1
ATOM 5518 C CA . ALA A 1 726 ? 138.772 147.056 133.203 1.00 39.06 726 ALA A CA 1
ATOM 5519 C C . ALA A 1 726 ? 137.331 147.530 133.340 1.00 45.84 726 ALA A C 1
ATOM 5520 O O . ALA A 1 726 ? 137.072 148.602 133.899 1.00 51.55 726 ALA A O 1
ATOM 5522 N N . LEU A 1 727 ? 136.381 146.754 132.819 1.00 48.11 727 LEU A N 1
ATOM 5523 C CA . LEU A 1 727 ? 134.973 147.086 133.002 1.00 49.17 727 LEU A CA 1
ATOM 5524 C C . LEU A 1 727 ? 134.541 146.895 134.448 1.00 44.86 727 LEU A C 1
ATOM 5525 O O . LEU A 1 727 ? 133.606 147.558 134.909 1.00 52.18 727 LEU A O 1
ATOM 5530 N N . GLY A 1 728 ? 135.195 145.985 135.172 1.00 42.87 728 GLY A N 1
ATOM 5531 C CA . GLY A 1 728 ? 135.014 145.905 136.608 1.00 46.36 728 GLY A CA 1
ATOM 5532 C C . GLY A 1 728 ? 135.564 147.104 137.349 1.00 51.12 728 GLY A C 1
ATOM 5533 O O . GLY A 1 728 ? 135.181 147.343 138.499 1.00 52.88 728 GLY A O 1
ATOM 5534 N N . MET A 1 729 ? 136.460 147.856 136.715 1.00 50.39 729 MET A N 1
ATOM 5535 C CA . MET A 1 729 ? 136.999 149.096 137.260 1.00 50.69 729 MET A CA 1
ATOM 5536 C C . MET A 1 729 ? 136.098 150.295 136.994 1.00 53.94 729 MET A C 1
ATOM 5537 O O . MET A 1 729 ? 136.516 151.430 137.249 1.00 58.70 729 MET A O 1
ATOM 5542 N N . GLU A 1 730 ? 134.887 150.072 136.486 1.00 53.84 730 GLU A N 1
ATOM 5543 C CA . GLU A 1 730 ? 134.045 151.167 136.023 1.00 60.99 730 GLU A CA 1
ATOM 5544 C C . GLU A 1 730 ? 133.649 152.083 137.174 1.00 65.75 730 GLU A C 1
ATOM 5545 O O . GLU A 1 730 ? 133.543 151.663 138.330 1.00 64.96 730 GLU A O 1
ATOM 5551 N N . LYS A 1 731 ? 133.433 153.353 136.843 1.00 68.14 731 LYS A N 1
ATOM 5552 C CA . LYS A 1 731 ? 133.022 154.335 137.834 1.00 75.67 731 LYS A CA 1
ATOM 5553 C C . LYS A 1 731 ? 131.600 154.058 138.310 1.00 77.85 731 LYS A C 1
ATOM 5554 O O . LYS A 1 731 ? 130.784 153.466 137.599 1.00 80.42 731 LYS A O 1
ATOM 5560 N N . ALA A 1 732 ? 131.312 154.494 139.533 1.00 71.97 732 ALA A N 1
ATOM 5561 C CA . ALA A 1 732 ? 130.003 154.270 140.124 1.00 70.56 732 ALA A CA 1
ATOM 5562 C C . ALA A 1 732 ? 128.925 155.050 139.380 1.00 81.18 732 ALA A C 1
ATOM 5563 O O . ALA A 1 732 ? 129.142 156.174 138.920 1.00 88.27 732 ALA A O 1
ATOM 5565 N N . GLU A 1 733 ? 127.753 154.433 139.262 1.00 80.29 733 GLU A N 1
ATOM 5566 C CA . GLU A 1 733 ? 126.615 155.101 138.658 1.00 85.95 733 GLU A CA 1
ATOM 5567 C C . GLU A 1 733 ? 126.175 156.275 139.533 1.00 88.87 733 GLU A C 1
ATOM 5568 O O . GLU A 1 733 ? 126.256 156.206 140.762 1.00 90.79 733 GLU A O 1
ATOM 5574 N N . PRO A 1 734 ? 125.726 157.375 138.923 1.00 88.31 734 PRO A N 1
ATOM 5575 C CA . PRO A 1 734 ? 125.281 158.524 139.731 1.00 94.98 734 PRO A CA 1
ATOM 5576 C C . PRO A 1 734 ? 124.149 158.198 140.690 1.00 95.47 734 PRO A C 1
ATOM 5577 O O . PRO A 1 734 ? 124.107 158.757 141.793 1.00 93.16 734 PRO A O 1
ATOM 5581 N N . ASP A 1 735 ? 123.232 157.312 140.311 1.00 96.04 735 ASP A N 1
ATOM 5582 C CA . ASP A 1 735 ? 122.105 156.927 141.153 1.00 91.34 735 ASP A CA 1
ATOM 5583 C C . ASP A 1 735 ? 122.328 155.557 141.785 1.00 85.22 735 ASP A C 1
ATOM 5584 O O . ASP A 1 735 ? 121.394 154.770 141.952 1.00 86.66 735 ASP A O 1
ATOM 5589 N N . VAL A 1 736 ? 123.579 155.257 142.141 1.00 82.41 736 VAL A N 1
ATOM 5590 C CA . VAL A 1 736 ? 123.890 153.959 142.730 1.00 74.67 736 VAL A CA 1
ATOM 5591 C C . VAL A 1 736 ? 123.283 153.833 144.122 1.00 72.53 736 VAL A C 1
ATOM 5592 O O . VAL A 1 736 ? 122.935 152.728 144.557 1.00 71.53 736 VAL A O 1
ATOM 5596 N N . MET A 1 737 ? 123.135 154.946 144.840 1.00 75.81 737 MET A N 1
ATOM 5597 C CA . MET A 1 737 ? 122.597 154.911 146.193 1.00 72.51 737 MET A CA 1
ATOM 5598 C C . MET A 1 737 ? 121.091 155.122 146.249 1.00 73.97 737 MET A C 1
ATOM 5599 O O . MET A 1 737 ? 120.479 154.824 147.280 1.00 74.03 737 MET A O 1
ATOM 5604 N N . LYS A 1 738 ? 120.483 155.629 145.181 1.00 74.24 738 LYS A N 1
ATOM 5605 C CA . LYS A 1 738 ? 119.043 155.836 145.149 1.00 71.79 738 LYS A CA 1
ATOM 5606 C C . LYS A 1 738 ? 118.280 154.624 144.637 1.00 71.03 738 LYS A C 1
ATOM 5607 O O . LYS A 1 738 ? 117.045 154.621 144.686 1.00 70.86 738 LYS A O 1
ATOM 5613 N N . ARG A 1 739 ? 118.978 153.602 144.153 1.00 67.20 739 ARG A N 1
ATOM 5614 C CA . ARG A 1 739 ? 118.326 152.414 143.625 1.00 66.18 739 ARG A CA 1
ATOM 5615 C C . ARG A 1 739 ? 117.806 151.534 144.753 1.00 66.60 739 ARG A C 1
ATOM 5616 O O . ARG A 1 739 ? 118.444 151.398 145.801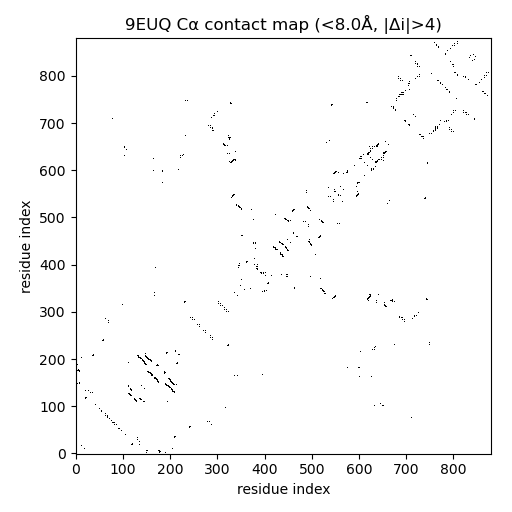 1.00 66.99 739 ARG A O 1
ATOM 5624 N N . LYS A 1 740 ? 116.638 150.939 144.533 1.00 62.56 740 LYS A N 1
ATOM 5625 C CA . LYS A 1 740 ? 116.136 149.933 145.451 1.00 60.64 740 LYS A CA 1
ATOM 5626 C C . LYS A 1 740 ? 117.026 148.692 145.390 1.00 60.03 740 LYS A C 1
ATOM 5627 O O . LYS A 1 740 ? 117.669 148.434 144.369 1.00 62.08 740 LYS A O 1
ATOM 5633 N N . PRO A 1 741 ? 117.101 147.922 146.476 1.00 57.43 741 PRO A N 1
ATOM 5634 C CA . PRO A 1 741 ? 117.930 146.711 146.456 1.00 53.80 741 PRO A CA 1
ATOM 5635 C C . PRO A 1 741 ? 117.500 145.767 145.343 1.00 64.90 741 PRO A C 1
ATOM 5636 O O . PRO A 1 741 ? 116.309 145.554 145.108 1.00 70.82 741 PRO A O 1
ATOM 5640 N N . ARG A 1 742 ? 118.489 145.205 144.656 1.00 66.67 742 ARG A N 1
ATOM 5641 C CA . ARG A 1 742 ? 118.214 144.364 143.502 1.00 69.78 742 ARG A CA 1
ATOM 5642 C C . ARG A 1 742 ? 117.533 143.068 143.925 1.00 75.10 742 ARG A C 1
ATOM 5643 O O . ARG A 1 742 ? 117.802 142.517 144.996 1.00 77.58 742 ARG A O 1
ATOM 5651 N N . ASP A 1 743 ? 116.634 142.589 143.068 1.00 79.41 743 ASP A N 1
ATOM 5652 C CA . ASP A 1 743 ? 115.901 141.364 143.355 1.00 82.72 743 ASP A CA 1
ATOM 5653 C C . ASP A 1 743 ? 116.854 140.180 143.465 1.00 82.96 743 ASP A C 1
ATOM 5654 O O . ASP A 1 743 ? 117.778 140.026 142.663 1.00 83.96 743 ASP A O 1
ATOM 5659 N N . ILE A 1 744 ? 116.626 139.342 144.478 1.00 80.55 744 ILE A N 1
ATOM 5660 C CA . ILE A 1 744 ? 117.474 138.174 144.683 1.00 79.96 744 ILE A CA 1
ATOM 5661 C C . ILE A 1 744 ? 117.327 137.161 143.551 1.00 86.75 744 ILE A C 1
ATOM 5662 O O . ILE A 1 744 ? 118.265 136.402 143.283 1.00 88.25 744 ILE A O 1
ATOM 5667 N N . ASN A 1 745 ? 116.181 137.133 142.865 1.00 86.46 745 ASN A N 1
ATOM 5668 C CA . ASN A 1 745 ? 115.986 136.275 141.701 1.00 83.86 745 ASN A CA 1
ATOM 5669 C C . ASN A 1 745 ? 115.985 137.074 140.401 1.00 81.65 745 ASN A C 1
ATOM 5670 O O . ASN A 1 745 ? 115.345 136.678 139.424 1.00 85.77 745 ASN A O 1
ATOM 5675 N N . GLU A 1 746 ? 116.692 138.206 140.375 1.00 78.85 746 GLU A N 1
ATOM 5676 C CA . GLU A 1 746 ? 116.700 139.041 139.179 1.00 76.15 746 GLU A CA 1
ATOM 5677 C C . GLU A 1 746 ? 117.412 138.353 138.021 1.00 73.35 746 GLU A C 1
ATOM 5678 O O . GLU A 1 746 ? 116.982 138.463 136.868 1.00 75.93 746 GLU A O 1
ATOM 5684 N N . GLY A 1 747 ? 118.491 137.642 138.305 1.00 69.34 747 GLY A N 1
ATOM 5685 C CA . GLY A 1 747 ? 119.281 137.058 137.234 1.00 66.38 747 GLY A CA 1
ATOM 5686 C C . GLY A 1 747 ? 120.445 137.943 136.836 1.00 63.89 747 GLY A C 1
ATOM 5687 O O . GLY A 1 747 ? 120.407 139.167 136.951 1.00 68.86 747 GLY A O 1
ATOM 5688 N N . ILE A 1 748 ? 121.511 137.298 136.361 1.00 56.39 748 ILE A N 1
ATOM 5689 C CA . ILE A 1 748 ? 122.731 138.030 136.035 1.00 57.96 748 ILE A CA 1
ATOM 5690 C C . ILE A 1 748 ? 122.511 138.951 134.840 1.00 60.06 748 ILE A C 1
ATOM 5691 O O . ILE A 1 748 ? 123.083 140.045 134.772 1.00 64.69 748 ILE A O 1
ATOM 5696 N N . PHE A 1 749 ? 121.687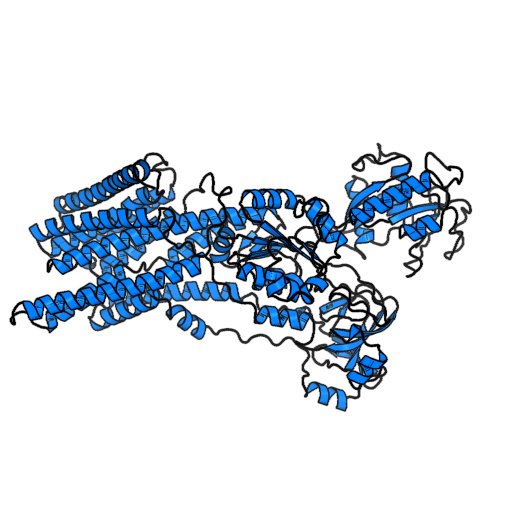 138.533 133.885 1.00 54.71 749 PHE A N 1
ATOM 5697 C CA . PHE A 1 749 ? 121.390 139.321 132.692 1.00 54.43 749 PHE A CA 1
ATOM 5698 C C . PHE A 1 749 ? 119.934 139.772 132.783 1.00 63.14 749 PHE A C 1
ATOM 5699 O O . PHE A 1 749 ? 119.027 139.104 132.285 1.00 73.00 749 PHE A O 1
ATOM 5707 N N . ALA A 1 750 ? 119.719 140.918 133.425 1.00 58.22 750 ALA A N 1
ATOM 5708 C CA . ALA A 1 750 ? 118.384 141.461 133.619 1.00 59.19 750 ALA A CA 1
ATOM 5709 C C . ALA A 1 750 ? 118.446 142.979 133.556 1.00 69.82 750 ALA A C 1
ATOM 5710 O O . ALA A 1 750 ? 119.510 143.585 133.701 1.00 72.74 750 ALA A O 1
ATOM 5712 N N . GLY A 1 751 ? 117.286 143.589 133.336 1.00 75.64 751 GLY A N 1
ATOM 5713 C CA . GLY A 1 751 ? 117.207 145.036 133.248 1.00 73.96 751 GLY A CA 1
ATOM 5714 C C . GLY A 1 751 ? 117.922 145.618 132.049 1.00 72.57 751 GLY A C 1
ATOM 5715 O O . GLY A 1 751 ? 118.620 146.632 132.180 1.00 76.93 751 GLY A O 1
ATOM 5716 N N . GLY A 1 752 ? 117.771 144.998 130.881 1.00 67.74 752 GLY A N 1
ATOM 5717 C CA . GLY A 1 752 ? 118.405 145.468 129.671 1.00 65.78 752 GLY A CA 1
ATOM 5718 C C . GLY A 1 752 ? 119.809 144.957 129.443 1.00 59.45 752 GLY A C 1
ATOM 5719 O O . GLY A 1 752 ? 120.381 145.223 128.379 1.00 59.71 752 GLY A O 1
ATOM 5720 N N . THR A 1 753 ? 120.388 144.237 130.405 1.00 60.67 753 THR A N 1
ATOM 5721 C CA . THR A 1 753 ? 121.715 143.669 130.206 1.00 54.50 753 THR A CA 1
ATOM 5722 C C . THR A 1 753 ? 121.676 142.439 129.311 1.00 50.89 753 THR A C 1
ATOM 5723 O O . THR A 1 753 ? 122.613 142.214 128.538 1.00 45.27 753 THR A O 1
ATOM 5727 N N . MET A 1 754 ? 120.611 141.639 129.395 1.00 59.83 754 MET A N 1
ATOM 5728 C CA . MET A 1 754 ? 120.465 140.509 128.483 1.00 52.24 754 MET A CA 1
ATOM 5729 C C . MET A 1 754 ? 120.322 140.981 127.044 1.00 47.67 754 MET A C 1
ATOM 5730 O O . MET A 1 754 ? 120.869 140.364 126.124 1.00 43.48 754 MET A O 1
ATOM 5735 N N . ARG A 1 755 ? 119.583 142.071 126.828 1.00 53.24 755 ARG A N 1
ATOM 5736 C CA . ARG A 1 755 ? 119.452 142.619 125.483 1.00 45.94 755 ARG A CA 1
ATOM 5737 C C . ARG A 1 755 ? 120.801 143.069 124.940 1.00 45.21 755 ARG A C 1
ATOM 5738 O O . ARG A 1 755 ? 121.131 142.805 123.777 1.00 48.12 755 ARG A O 1
ATOM 5746 N N . ALA A 1 756 ? 121.596 143.747 125.769 1.00 47.64 756 ALA A N 1
ATOM 5747 C CA . ALA A 1 756 ? 122.922 144.175 125.338 1.00 42.99 756 ALA A CA 1
ATOM 5748 C C . ALA A 1 756 ? 123.818 142.980 125.048 1.00 42.15 756 ALA A C 1
ATOM 5749 O O . ALA A 1 756 ? 124.566 142.983 124.065 1.00 48.28 756 ALA A O 1
ATOM 5751 N N . VAL A 1 757 ? 123.752 141.946 125.891 1.00 44.10 757 VAL A N 1
ATOM 5752 C CA . VAL A 1 757 ? 124.546 140.742 125.657 1.00 37.31 757 VAL A CA 1
ATOM 5753 C C . VAL A 1 757 ? 124.170 140.115 124.324 1.00 39.95 757 VAL A C 1
ATOM 5754 O O . VAL A 1 757 ? 125.036 139.781 123.508 1.00 42.20 757 VAL A O 1
ATOM 5758 N N . ILE A 1 758 ? 122.868 139.962 124.078 1.00 46.21 758 ILE A N 1
ATOM 5759 C CA . ILE A 1 758 ? 122.407 139.324 122.849 1.00 36.79 758 ILE A CA 1
ATOM 5760 C C . ILE A 1 758 ? 122.836 140.138 121.637 1.00 36.84 758 ILE A C 1
ATOM 5761 O O . ILE A 1 758 ? 123.343 139.591 120.653 1.00 40.29 758 ILE A O 1
ATOM 5766 N N . SER A 1 759 ? 122.660 141.460 121.697 1.00 37.75 759 SER A N 1
ATOM 5767 C CA . SER A 1 759 ? 122.993 142.301 120.551 1.00 39.81 759 SER A CA 1
ATOM 5768 C C . SER A 1 759 ? 124.492 142.290 120.270 1.00 41.06 759 SER A C 1
ATOM 5769 O O . SER A 1 759 ? 124.917 142.114 119.120 1.00 48.50 759 SER A O 1
ATOM 5772 N N . ARG A 1 760 ? 125.310 142.476 121.309 1.00 36.36 760 ARG A N 1
ATOM 5773 C CA . ARG A 1 760 ? 126.755 142.499 121.115 1.00 34.78 760 ARG A CA 1
ATOM 5774 C C . ARG A 1 760 ? 127.268 141.150 120.631 1.00 38.07 760 ARG A C 1
ATOM 5775 O O . ARG A 1 760 ? 128.110 141.088 119.729 1.00 42.61 760 ARG A O 1
ATOM 5783 N N . GLY A 1 761 ? 126.762 140.056 121.204 1.00 38.43 761 GLY A N 1
ATOM 5784 C CA . GLY A 1 761 ? 127.181 138.742 120.755 1.00 37.15 761 GLY A CA 1
ATOM 5785 C C . GLY A 1 761 ? 126.756 138.450 119.331 1.00 35.29 761 GLY A C 1
ATOM 5786 O O . GLY A 1 761 ? 127.526 137.886 118.552 1.00 41.33 761 GLY A O 1
ATOM 5787 N N . VAL A 1 762 ? 125.533 138.838 118.966 1.00 31.73 762 VAL A N 1
ATOM 5788 C CA . VAL A 1 762 ? 125.056 138.612 117.607 1.00 31.05 762 VAL A CA 1
ATOM 5789 C C . VAL A 1 762 ? 125.904 139.388 116.612 1.00 37.99 762 VAL A C 1
ATOM 5790 O O . VAL A 1 762 ? 126.293 138.861 115.565 1.00 44.87 762 VAL A O 1
ATOM 5794 N N . LEU A 1 763 ? 126.222 140.646 116.925 1.00 37.64 763 LEU A N 1
ATOM 5795 C CA . LEU A 1 763 ? 127.006 141.447 115.990 1.00 34.18 763 LEU A CA 1
ATOM 5796 C C . LEU A 1 763 ? 128.447 140.955 115.899 1.00 32.85 763 LEU A C 1
ATOM 5797 O O . LEU A 1 763 ? 129.028 140.923 114.806 1.00 41.17 763 LEU A O 1
ATOM 5802 N N . ILE A 1 764 ? 129.038 140.552 117.027 1.00 33.60 764 ILE A N 1
ATOM 5803 C CA . ILE A 1 764 ? 130.383 139.984 116.989 1.00 34.72 764 ILE A CA 1
ATOM 5804 C C . ILE A 1 764 ? 130.393 138.702 116.167 1.00 39.53 764 ILE A C 1
ATOM 5805 O O . ILE A 1 764 ? 131.284 138.485 115.336 1.00 41.97 764 ILE A O 1
ATOM 5810 N N . GLY A 1 765 ? 129.399 137.837 116.377 1.00 38.49 765 GLY A N 1
ATOM 5811 C CA . GLY A 1 765 ? 129.325 136.609 115.607 1.00 30.87 765 GLY A CA 1
ATOM 5812 C C . GLY A 1 765 ? 129.115 136.861 114.128 1.00 32.57 765 GLY A C 1
ATOM 5813 O O . GLY A 1 765 ? 129.669 136.155 113.290 1.00 36.67 765 GLY A O 1
ATOM 5814 N N . ILE A 1 766 ? 128.316 137.875 113.789 1.00 31.56 766 ILE A N 1
ATOM 5815 C CA . ILE A 1 766 ? 128.105 138.220 112.385 1.00 28.50 766 ILE A CA 1
ATOM 5816 C C . ILE A 1 766 ? 129.405 138.701 111.755 1.00 30.62 766 ILE A C 1
ATOM 5817 O O . ILE A 1 766 ? 129.738 138.335 110.619 1.00 36.77 766 ILE A O 1
ATOM 5822 N N . ALA A 1 767 ? 130.162 139.528 112.480 1.00 25.19 767 ALA A N 1
ATOM 5823 C CA . ALA A 1 767 ? 131.449 139.984 111.963 1.00 28.17 767 ALA A CA 1
ATOM 5824 C C . ALA A 1 767 ? 132.407 138.820 111.759 1.00 33.10 767 ALA A C 1
ATOM 5825 O O . ALA A 1 767 ? 133.099 138.748 110.737 1.00 41.82 767 ALA A O 1
ATOM 5827 N N . VAL A 1 768 ? 132.463 137.896 112.720 1.00 31.02 768 VAL A N 1
ATOM 5828 C CA . VAL A 1 768 ? 133.343 136.742 112.564 1.00 30.72 768 VAL A CA 1
ATOM 5829 C C . VAL A 1 768 ? 132.868 135.851 111.423 1.00 33.33 768 VAL A C 1
ATOM 5830 O O . VAL A 1 768 ? 133.685 135.254 110.718 1.00 38.30 768 VAL A O 1
ATOM 5834 N N . ILE A 1 769 ? 131.555 135.744 111.218 1.00 30.49 769 ILE A N 1
ATOM 5835 C CA . ILE A 1 769 ? 131.029 134.949 110.111 1.00 24.92 769 ILE A CA 1
ATOM 5836 C C . ILE A 1 769 ? 131.457 135.548 108.779 1.00 37.57 769 ILE A C 1
ATOM 5837 O O . ILE A 1 769 ? 131.899 134.836 107.870 1.00 44.79 769 ILE A O 1
ATOM 5842 N N . ILE A 1 770 ? 131.330 136.869 108.642 1.00 34.77 770 ILE A N 1
ATOM 5843 C CA . ILE A 1 770 ? 131.728 137.521 107.398 1.00 32.99 770 ILE A CA 1
ATOM 5844 C C . ILE A 1 770 ? 133.232 137.391 107.184 1.00 41.49 770 ILE A C 1
ATOM 5845 O O . ILE A 1 770 ? 133.696 137.149 106.062 1.00 56.45 770 ILE A O 1
ATOM 5850 N N . SER A 1 771 ? 134.016 137.541 108.254 1.00 33.34 771 SER A N 1
ATOM 5851 C CA . SER A 1 771 ? 135.461 137.380 108.136 1.00 35.05 771 SER A CA 1
ATOM 5852 C C . SER A 1 771 ? 135.828 135.959 107.729 1.00 42.46 771 SER A C 1
ATOM 5853 O O . SER A 1 771 ? 136.706 135.755 106.886 1.00 49.78 771 SER A O 1
ATOM 5856 N N . GLN A 1 772 ? 135.167 134.963 108.316 1.00 37.96 772 GLN A N 1
ATOM 5857 C CA . GLN A 1 772 ? 135.439 133.581 107.947 1.00 36.39 772 GLN A CA 1
ATOM 5858 C C . GLN A 1 772 ? 135.038 133.310 106.505 1.00 44.20 772 GLN A C 1
ATOM 5859 O O . GLN A 1 772 ? 135.718 132.561 105.800 1.00 55.36 772 GLN A O 1
ATOM 5865 N N . TYR A 1 773 ? 133.934 133.903 106.049 1.00 38.89 773 TYR A N 1
ATOM 5866 C CA . TYR A 1 773 ? 133.541 133.760 104.651 1.00 44.82 773 TYR A CA 1
ATOM 5867 C C . TYR A 1 773 ? 134.602 134.342 103.725 1.00 51.79 773 TYR A C 1
ATOM 5868 O O . TYR A 1 773 ? 134.978 133.724 102.720 1.00 60.93 773 TYR A O 1
ATOM 5877 N N . ILE A 1 774 ? 135.110 135.530 104.061 1.00 43.98 774 ILE A N 1
ATOM 5878 C CA . ILE A 1 774 ? 136.140 136.154 103.234 1.00 45.32 774 ILE A CA 1
ATOM 5879 C C . ILE A 1 774 ? 137.415 135.318 103.249 1.00 51.10 774 ILE A C 1
ATOM 5880 O O . ILE A 1 774 ? 138.108 135.196 102.232 1.00 57.89 774 ILE A O 1
ATOM 5885 N N . GLY A 1 775 ? 137.743 134.727 104.398 1.00 46.64 775 GLY A N 1
ATOM 5886 C CA . GLY A 1 775 ? 138.903 133.853 104.464 1.00 49.18 775 GLY A CA 1
ATOM 5887 C C . GLY A 1 775 ? 138.732 132.588 103.643 1.00 52.64 775 GLY A C 1
ATOM 5888 O O . GLY A 1 775 ? 139.661 132.152 102.959 1.00 60.22 775 GLY A O 1
ATOM 5889 N N . MET A 1 776 ? 137.546 131.976 103.707 1.00 50.21 776 MET A N 1
ATOM 5890 C CA . MET A 1 776 ? 137.259 130.814 102.872 1.00 54.77 776 MET A CA 1
ATOM 5891 C C . MET A 1 776 ? 137.307 131.172 101.396 1.00 61.54 776 MET A C 1
ATOM 5892 O O . MET A 1 776 ? 137.586 130.308 100.557 1.00 68.98 776 MET A O 1
ATOM 5897 N N . GLN A 1 777 ? 137.031 132.434 101.057 1.00 51.64 777 GLN A N 1
ATOM 5898 C CA . GLN A 1 777 ? 137.273 132.891 99.695 1.00 53.32 777 GLN A CA 1
ATOM 5899 C C . GLN A 1 777 ? 138.749 132.824 99.328 1.00 59.94 777 GLN A C 1
ATOM 5900 O O . GLN A 1 777 ? 139.082 132.834 98.139 1.00 64.63 777 GLN A O 1
ATOM 5906 N N . ILE A 1 778 ? 139.638 132.758 100.319 1.00 57.78 778 ILE A N 1
ATOM 5907 C CA . ILE A 1 778 ? 141.075 132.619 100.093 1.00 56.73 778 ILE A CA 1
ATOM 5908 C C . ILE A 1 778 ? 141.547 131.200 100.405 1.00 53.17 778 ILE A C 1
ATOM 5909 O O . ILE A 1 778 ? 142.017 130.485 99.519 1.00 60.33 778 ILE A O 1
ATOM 5914 N N . SER A 1 779 ? 141.412 130.769 101.662 1.00 48.56 779 SER A N 1
ATOM 5915 C CA . SER A 1 779 ? 141.830 129.434 102.077 1.00 48.74 779 SER A CA 1
ATOM 5916 C C . SER A 1 779 ? 141.272 129.113 103.459 1.00 52.96 779 SER A C 1
ATOM 5917 O O . SER A 1 779 ? 141.076 130.024 104.273 1.00 57.81 779 SER A O 1
ATOM 5920 N N . PRO A 1 780 ? 140.998 127.838 103.760 1.00 52.64 780 PRO A N 1
ATOM 5921 C CA . PRO A 1 780 ? 140.463 127.503 105.092 1.00 52.31 780 PRO A CA 1
ATOM 5922 C C . PRO A 1 780 ? 141.366 127.924 106.240 1.00 53.21 780 PRO A C 1
ATOM 5923 O O . PRO A 1 780 ? 140.865 128.357 107.286 1.00 55.01 780 PRO A O 1
ATOM 5927 N N . GLU A 1 781 ? 142.686 127.804 106.082 1.00 54.91 781 GLU A N 1
ATOM 5928 C CA . GLU A 1 781 ? 143.595 128.293 107.114 1.00 55.63 781 GLU A CA 1
ATOM 5929 C C . GLU A 1 781 ? 143.512 129.809 107.242 1.00 55.35 781 GLU A C 1
ATOM 5930 O O . GLU A 1 781 ? 143.511 130.349 108.356 1.00 53.87 781 GLU A O 1
ATOM 5936 N N . MET A 1 782 ? 143.442 130.509 106.109 1.00 56.26 782 MET A N 1
ATOM 5937 C CA . MET A 1 782 ? 143.224 131.950 106.141 1.00 50.42 782 MET A CA 1
ATOM 5938 C C . MET A 1 782 ? 141.879 132.278 106.769 1.00 52.45 782 MET A C 1
ATOM 5939 O O . MET A 1 782 ? 141.739 133.292 107.460 1.00 54.72 782 MET A O 1
ATOM 5944 N N . SER A 1 783 ? 140.876 131.430 106.535 1.00 50.90 783 SER A N 1
ATOM 5945 C CA . SER A 1 783 ? 139.578 131.621 107.171 1.00 48.08 783 SER A CA 1
ATOM 5946 C C . SER A 1 783 ? 139.693 131.522 108.685 1.00 47.62 783 SER A C 1
ATOM 5947 O O . SER A 1 783 ? 139.139 132.350 109.414 1.00 49.26 783 SER A O 1
ATOM 5950 N N . VAL A 1 784 ? 140.419 130.516 109.177 1.00 50.13 784 VAL A N 1
ATOM 5951 C CA . VAL A 1 784 ? 140.610 130.373 110.619 1.00 46.04 784 VAL A CA 1
ATOM 5952 C C . VAL A 1 784 ? 141.329 131.592 111.178 1.00 48.34 784 VAL A C 1
ATOM 5953 O O . VAL A 1 784 ? 140.925 132.161 112.200 1.00 53.34 784 VAL A O 1
ATOM 5957 N N . ALA A 1 785 ? 142.403 132.016 110.507 1.00 52.24 785 ALA A N 1
ATOM 5958 C CA . ALA A 1 785 ? 143.185 133.144 111.002 1.00 45.07 785 ALA A CA 1
ATOM 5959 C C . ALA A 1 785 ? 142.356 134.421 111.041 1.00 41.27 785 ALA A C 1
ATOM 5960 O O . ALA A 1 785 ? 142.379 135.154 112.037 1.00 44.65 785 ALA A O 1
ATOM 5962 N N . MET A 1 786 ? 141.600 134.697 109.977 1.00 42.61 786 MET A N 1
ATOM 5963 C CA . MET A 1 786 ? 140.830 135.934 109.930 1.00 41.31 786 MET A CA 1
ATOM 5964 C C . MET A 1 786 ? 139.630 135.889 110.866 1.00 40.85 786 MET A C 1
ATOM 5965 O O . MET A 1 786 ? 139.274 136.915 111.452 1.00 45.48 786 MET A O 1
ATOM 5970 N N . ALA A 1 787 ? 139.000 134.723 111.034 1.00 38.17 787 ALA A N 1
ATOM 5971 C CA . ALA A 1 787 ? 137.921 134.609 112.008 1.00 32.89 787 ALA A CA 1
ATOM 5972 C C . ALA A 1 787 ? 138.438 134.828 113.422 1.00 33.50 787 ALA A C 1
ATOM 5973 O O . ALA A 1 787 ? 137.805 135.531 114.220 1.00 39.27 787 ALA A O 1
ATOM 5975 N N . PHE A 1 788 ? 139.593 134.244 113.749 1.00 35.87 788 PHE A N 1
ATOM 5976 C CA . PHE A 1 788 ? 140.185 134.468 115.063 1.00 34.50 788 PHE A CA 1
ATOM 5977 C C . PHE A 1 788 ? 140.538 135.934 115.263 1.00 40.58 788 PHE A C 1
ATOM 5978 O O . PHE A 1 788 ? 140.290 136.498 116.334 1.00 47.72 788 PHE A O 1
ATOM 5986 N N . THR A 1 789 ? 141.120 136.568 114.242 1.00 40.92 789 THR A N 1
ATOM 5987 C CA . THR A 1 789 ? 141.479 137.977 114.351 1.00 35.57 789 THR A CA 1
ATOM 5988 C C . THR A 1 789 ? 140.243 138.842 114.557 1.00 34.87 789 THR A C 1
ATOM 5989 O O . THR A 1 789 ? 140.232 139.735 115.411 1.00 39.13 789 THR A O 1
ATOM 5993 N N . THR A 1 790 ? 139.188 138.589 113.782 1.00 34.37 790 THR A N 1
ATOM 5994 C CA . THR A 1 790 ? 137.973 139.382 113.914 1.00 29.76 790 THR A CA 1
ATOM 5995 C C . THR A 1 790 ? 137.339 139.189 115.281 1.00 31.28 790 THR A C 1
ATOM 5996 O O . THR A 1 790 ? 136.918 140.161 115.914 1.00 40.39 790 THR A O 1
ATOM 6000 N N . LEU A 1 791 ? 137.285 137.947 115.769 1.00 30.79 791 LEU A N 1
ATOM 6001 C CA . LEU A 1 791 ? 136.716 137.710 117.092 1.00 31.47 791 LEU A CA 1
ATOM 6002 C C . LEU A 1 791 ? 137.528 138.408 118.173 1.00 36.09 791 LEU A C 1
ATOM 6003 O O . LEU A 1 791 ? 136.970 139.080 119.047 1.00 45.12 791 LEU A O 1
ATOM 6008 N N . ILE A 1 792 ? 138.856 138.281 118.117 1.00 33.56 792 ILE A N 1
ATOM 6009 C CA . ILE A 1 792 ? 139.691 138.833 119.177 1.00 32.99 792 ILE A CA 1
ATOM 6010 C C . ILE A 1 792 ? 139.661 140.358 119.150 1.00 37.06 792 ILE A C 1
ATOM 6011 O O . ILE A 1 792 ? 139.610 141.005 120.201 1.00 43.90 792 ILE A O 1
ATOM 6016 N N . LEU A 1 793 ? 139.633 140.960 117.958 1.00 36.40 793 LEU A N 1
ATOM 6017 C CA . LEU A 1 793 ? 139.612 142.416 117.880 1.00 34.55 793 LEU A CA 1
ATOM 6018 C C . LEU A 1 793 ? 138.234 142.976 118.212 1.00 40.22 793 LEU A C 1
ATOM 6019 O O . LEU A 1 793 ? 138.131 144.036 118.838 1.00 50.93 793 LEU A O 1
ATOM 6024 N N . ALA A 1 794 ? 137.166 142.282 117.811 1.00 33.24 794 ALA A N 1
ATOM 6025 C CA . ALA A 1 794 ? 135.828 142.704 118.200 1.00 34.57 794 ALA A CA 1
ATOM 6026 C C . ALA A 1 794 ? 135.653 142.620 119.706 1.00 42.29 794 ALA A C 1
ATOM 6027 O O . ALA A 1 794 ? 135.068 143.516 120.318 1.00 54.52 794 ALA A O 1
ATOM 6029 N N . ARG A 1 795 ? 136.182 141.566 120.330 1.00 37.60 795 ARG A N 1
ATOM 6030 C CA . ARG A 1 795 ? 136.106 141.460 121.780 1.00 38.36 795 ARG A CA 1
ATOM 6031 C C . ARG A 1 795 ? 137.030 142.449 122.480 1.00 41.51 795 ARG A C 1
ATOM 6032 O O . ARG A 1 795 ? 136.743 142.846 123.611 1.00 45.75 795 ARG A O 1
ATOM 6040 N N . THR A 1 796 ? 138.127 142.858 121.845 1.00 41.16 796 THR A N 1
ATOM 6041 C CA . THR A 1 796 ? 138.966 143.890 122.442 1.00 42.14 796 THR A CA 1
ATOM 6042 C C . THR A 1 796 ? 138.280 145.251 122.399 1.00 42.89 796 THR A C 1
ATOM 6043 O O . THR A 1 796 ? 138.250 145.972 123.401 1.00 51.22 796 THR A O 1
ATOM 6047 N N . LEU A 1 797 ? 137.712 145.612 121.248 1.00 40.96 797 LEU A N 1
ATOM 6048 C CA . LEU A 1 797 ? 137.014 146.885 121.113 1.00 47.12 797 LEU A CA 1
ATOM 6049 C C . LEU A 1 797 ? 135.623 146.874 121.733 1.00 49.17 797 LEU A C 1
ATOM 6050 O O . LEU A 1 797 ? 135.002 147.936 121.835 1.00 56.22 797 LEU A O 1
ATOM 6055 N N . GLN A 1 798 ? 135.119 145.708 122.141 1.00 39.39 798 GLN A N 1
ATOM 6056 C CA . GLN A 1 798 ? 133.849 145.623 122.846 1.00 45.19 798 GLN A CA 1
ATOM 6057 C C . GLN A 1 798 ? 133.923 146.198 124.252 1.00 52.89 798 GLN A C 1
ATOM 6058 O O . GLN A 1 798 ? 132.878 146.371 124.888 1.00 56.58 798 GLN A O 1
ATOM 6064 N N . THR A 1 799 ? 135.124 146.495 124.749 1.00 46.04 799 THR A N 1
ATOM 6065 C CA . THR A 1 799 ? 135.244 147.124 126.058 1.00 43.42 799 THR A CA 1
ATOM 6066 C C . THR A 1 799 ? 134.575 148.492 126.069 1.00 53.51 799 THR A C 1
ATOM 6067 O O . THR A 1 799 ? 133.935 148.870 127.056 1.00 68.80 799 THR A O 1
ATOM 6071 N N . PHE A 1 800 ? 134.716 149.249 124.979 1.00 52.78 800 PHE A N 1
ATOM 6072 C CA . PHE A 1 800 ? 134.084 150.562 124.901 1.00 59.88 800 PHE A CA 1
ATOM 6073 C C . PHE A 1 800 ? 132.565 150.452 124.917 1.00 65.55 800 PHE A C 1
ATOM 6074 O O . PHE A 1 800 ? 131.885 151.227 125.600 1.00 70.16 800 PHE A O 1
ATOM 6082 N N . ALA A 1 801 ? 132.012 149.495 124.169 1.00 56.66 801 ALA A N 1
ATOM 6083 C CA . ALA A 1 801 ? 130.562 149.365 124.079 1.00 54.57 801 ALA A CA 1
ATOM 6084 C C . ALA A 1 801 ? 129.957 148.736 125.325 1.00 56.88 801 ALA A C 1
ATOM 6085 O O . ALA A 1 801 ? 128.794 149.006 125.645 1.00 66.60 801 ALA A O 1
ATOM 6087 N N . ALA A 1 802 ? 130.715 147.906 126.035 1.00 48.42 802 ALA A N 1
ATOM 6088 C CA . ALA A 1 802 ? 130.212 147.252 127.235 1.00 51.15 802 ALA A CA 1
ATOM 6089 C C . ALA A 1 802 ? 130.298 148.137 128.469 1.00 59.75 802 ALA A C 1
ATOM 6090 O O . ALA A 1 802 ? 129.900 147.698 129.553 1.00 68.23 802 ALA A O 1
ATOM 6092 N N . ARG A 1 803 ? 130.814 149.361 128.332 1.00 57.08 803 ARG A N 1
ATOM 6093 C CA . ARG A 1 803 ? 130.888 150.269 129.471 1.00 60.72 803 ARG A CA 1
ATOM 6094 C C . ARG A 1 803 ? 129.500 150.611 129.994 1.00 68.10 803 ARG A C 1
ATOM 6095 O O . ARG A 1 803 ? 129.283 150.670 131.210 1.00 72.12 803 ARG A O 1
ATOM 6103 N N . SER A 1 804 ? 128.548 150.846 129.095 1.00 63.58 804 SER A N 1
ATOM 6104 C CA . SER A 1 804 ? 127.174 151.124 129.481 1.00 66.27 804 SER A CA 1
ATOM 6105 C C . SER A 1 804 ? 126.231 150.494 128.469 1.00 68.12 804 SER A C 1
ATOM 6106 O O . SER A 1 804 ? 126.566 150.350 127.290 1.00 72.34 804 SER A O 1
ATOM 6109 N N . ASN A 1 805 ? 125.045 150.117 128.942 1.00 73.33 805 ASN A N 1
ATOM 6110 C CA . ASN A 1 805 ? 124.039 149.493 128.095 1.00 74.37 805 ASN A CA 1
ATOM 6111 C C . ASN A 1 805 ? 123.092 150.496 127.452 1.00 77.42 805 ASN A C 1
ATOM 6112 O O . ASN A 1 805 ? 122.348 150.122 126.539 1.00 78.02 805 ASN A O 1
ATOM 6117 N N . VAL A 1 806 ? 123.096 151.747 127.902 1.00 77.10 806 VAL A N 1
ATOM 6118 C CA . VAL A 1 806 ? 122.226 152.767 127.335 1.00 82.45 806 VAL A CA 1
ATOM 6119 C C . VAL A 1 806 ? 122.985 153.987 126.835 1.00 83.04 806 VAL A C 1
ATOM 6120 O O . VAL A 1 806 ? 122.469 154.701 125.959 1.00 84.25 806 VAL A O 1
ATOM 6124 N N . GLN A 1 807 ? 124.181 154.261 127.346 1.00 83.13 807 GLN A N 1
ATOM 6125 C CA . GLN A 1 807 ? 124.979 155.402 126.921 1.00 91.04 807 GLN A CA 1
ATOM 6126 C C . GLN A 1 807 ? 126.214 154.901 126.186 1.00 91.77 807 GLN A C 1
ATOM 6127 O O . GLN A 1 807 ? 126.944 154.047 126.700 1.00 93.23 807 GLN A O 1
ATOM 6133 N N . THR A 1 808 ? 126.442 155.432 124.988 1.00 92.02 808 THR A N 1
ATOM 6134 C CA . THR A 1 808 ? 127.550 154.984 124.162 1.00 92.43 808 THR A CA 1
ATOM 6135 C C . THR A 1 808 ? 128.887 155.375 124.785 1.00 98.65 808 THR A C 1
ATOM 6136 O O . THR A 1 808 ? 128.964 156.208 125.692 1.00 100.81 808 THR A O 1
ATOM 6140 N N . ALA A 1 809 ? 129.954 154.747 124.285 1.00 93.27 809 ALA A N 1
ATOM 6141 C CA . ALA A 1 809 ? 131.297 155.117 124.719 1.00 89.88 809 ALA A CA 1
ATOM 6142 C C . ALA A 1 809 ? 131.598 156.568 124.371 1.00 96.45 809 ALA A C 1
ATOM 6143 O O . ALA A 1 809 ? 132.201 157.295 125.169 1.00 94.85 809 ALA A O 1
ATOM 6145 N N . PHE A 1 810 ? 131.187 157.006 123.184 1.00 98.55 810 PHE A N 1
ATOM 6146 C CA . PHE A 1 810 ? 131.279 158.411 122.793 1.00 99.86 810 PHE A CA 1
ATOM 6147 C C . PHE A 1 810 ? 130.075 159.133 123.384 1.00 102.31 810 PHE A C 1
ATOM 6148 O O . PHE A 1 810 ? 129.017 159.243 122.763 1.00 106.03 810 PHE A O 1
ATOM 6156 N N . GLY A 1 811 ? 130.243 159.634 124.604 1.00 99.91 811 GLY A N 1
ATOM 6157 C CA . GLY A 1 811 ? 129.165 160.279 125.326 1.00 103.26 811 GLY A CA 1
ATOM 6158 C C . GLY A 1 811 ? 129.201 159.965 126.807 1.00 103.96 811 GLY A C 1
ATOM 6159 O O . GLY A 1 811 ? 128.738 160.760 127.630 1.00 98.35 811 GLY A O 1
ATOM 6160 N N . ALA A 1 812 ? 129.747 158.803 127.156 1.00 104.20 812 ALA A N 1
ATOM 6161 C CA . ALA A 1 812 ? 130.052 158.467 128.540 1.00 103.26 812 ALA A CA 1
ATOM 6162 C C . ALA A 1 812 ? 131.496 158.771 128.903 1.00 97.38 812 ALA A C 1
ATOM 6163 O O . ALA A 1 812 ? 131.898 158.542 130.048 1.00 94.79 812 ALA A O 1
ATOM 6165 N N . GLY A 1 813 ? 132.279 159.275 127.955 1.00 95.91 813 GLY A N 1
ATOM 6166 C CA . GLY A 1 813 ? 133.696 159.489 128.154 1.00 93.70 813 GLY A CA 1
ATOM 6167 C C . GLY A 1 813 ? 134.494 158.331 127.597 1.00 83.05 813 GLY A C 1
ATOM 6168 O O . GLY A 1 813 ? 134.556 157.262 128.211 1.00 81.97 813 GLY A O 1
ATOM 6169 N N . PHE A 1 814 ? 135.103 158.527 126.426 1.00 76.67 814 PHE A N 1
ATOM 6170 C CA . PHE A 1 814 ? 135.878 157.454 125.813 1.00 76.67 814 PHE A CA 1
ATOM 6171 C C . PHE A 1 814 ? 137.083 157.090 126.669 1.00 79.65 814 PHE A C 1
ATOM 6172 O O . PHE A 1 814 ? 137.382 155.906 126.865 1.00 84.36 814 PHE A O 1
ATOM 6180 N N . PHE A 1 815 ? 137.780 158.094 127.197 1.00 72.11 815 PHE A N 1
ATOM 6181 C CA . PHE A 1 815 ? 138.945 157.883 128.042 1.00 73.77 815 PHE A CA 1
ATOM 6182 C C . PHE A 1 815 ? 138.650 158.118 129.517 1.00 78.14 815 PHE A C 1
ATOM 6183 O O . PHE A 1 815 ? 139.586 158.233 130.314 1.00 80.66 815 PHE A O 1
ATOM 6191 N N . SER A 1 816 ? 137.372 158.201 129.897 1.00 80.23 816 SER A N 1
ATOM 6192 C CA . SER A 1 816 ? 137.031 158.371 131.306 1.00 81.33 816 SER A CA 1
ATOM 6193 C C . SER A 1 816 ? 137.492 157.175 132.129 1.00 77.32 816 SER A C 1
ATOM 6194 O O . SER A 1 816 ? 138.024 157.337 133.233 1.00 77.12 816 SER A O 1
ATOM 6197 N N . ASN A 1 817 ? 137.295 155.966 131.607 1.00 73.68 817 ASN A N 1
ATOM 6198 C CA . ASN A 1 817 ? 137.778 154.747 132.252 1.00 69.72 817 ASN A CA 1
ATOM 6199 C C . ASN A 1 817 ? 139.167 154.457 131.699 1.00 63.93 817 ASN A C 1
ATOM 6200 O O . ASN A 1 817 ? 139.325 153.814 130.661 1.00 57.68 817 ASN A O 1
ATOM 6205 N N . LYS A 1 818 ? 140.191 154.948 132.403 1.00 65.07 818 LYS A N 1
ATOM 6206 C CA . LYS A 1 818 ? 141.564 154.715 131.968 1.00 61.16 818 LYS A CA 1
ATOM 6207 C C . LYS A 1 818 ? 141.908 153.232 131.976 1.00 56.53 818 LYS A C 1
ATOM 6208 O O . LYS A 1 818 ? 142.763 152.788 131.198 1.00 58.03 818 LYS A O 1
ATOM 6214 N N . TYR A 1 819 ? 141.251 152.450 132.835 1.00 57.75 819 TYR A N 1
ATOM 6215 C CA . TYR A 1 819 ? 141.474 151.010 132.840 1.00 52.03 819 TYR A CA 1
ATOM 6216 C C . TYR A 1 819 ? 141.009 150.379 131.536 1.00 52.60 819 TYR A C 1
ATOM 6217 O O . TYR A 1 819 ? 141.653 149.458 131.025 1.00 53.41 819 TYR A O 1
ATOM 6226 N N . VAL A 1 820 ? 139.892 150.859 130.983 1.00 58.45 820 VAL A N 1
ATOM 6227 C CA . VAL A 1 820 ? 139.396 150.320 129.719 1.00 52.94 820 VAL A CA 1
ATOM 6228 C C . VAL A 1 820 ? 140.395 150.583 128.600 1.00 51.04 820 VAL A C 1
ATOM 6229 O O . VAL A 1 820 ? 140.700 149.692 127.798 1.00 51.75 820 VAL A O 1
ATOM 6233 N N . ILE A 1 821 ? 140.928 151.805 128.534 1.00 51.79 821 ILE A N 1
ATOM 6234 C CA . ILE A 1 821 ? 141.903 152.140 127.500 1.00 45.02 821 ILE A CA 1
ATOM 6235 C C . ILE A 1 821 ? 143.176 151.324 127.678 1.00 47.00 821 ILE A C 1
ATOM 6236 O O . ILE A 1 821 ? 143.749 150.819 126.704 1.00 50.56 821 ILE A O 1
ATOM 6241 N N . GLY A 1 822 ? 143.643 151.185 128.920 1.00 48.34 822 GLY A N 1
ATOM 6242 C CA . GLY A 1 822 ? 144.830 150.383 129.163 1.00 42.68 822 GLY A CA 1
ATOM 6243 C C . GLY A 1 822 ? 144.640 148.929 128.780 1.00 47.98 822 GLY A C 1
ATOM 6244 O O . GLY A 1 822 ? 145.526 148.314 128.181 1.00 51.65 822 GLY A O 1
ATOM 6245 N N . ALA A 1 823 ? 143.478 148.361 129.110 1.00 48.62 823 ALA A N 1
ATOM 6246 C CA . ALA A 1 823 ? 143.197 146.976 128.754 1.00 45.24 823 ALA A CA 1
ATOM 6247 C C . ALA A 1 823 ? 143.084 146.806 127.247 1.00 47.72 823 ALA A C 1
ATOM 6248 O O . ALA A 1 823 ? 143.531 145.795 126.700 1.00 53.80 823 ALA A O 1
ATOM 6250 N N . VAL A 1 824 ? 142.492 147.783 126.558 1.00 44.99 824 VAL A N 1
ATOM 6251 C CA . VAL A 1 824 ? 142.395 147.710 125.103 1.00 46.82 824 VAL A CA 1
ATOM 6252 C C . VAL A 1 824 ? 143.782 147.758 124.472 1.00 49.94 824 VAL A C 1
ATOM 6253 O O . VAL A 1 824 ? 144.086 146.995 123.546 1.00 51.41 824 VAL A O 1
ATOM 6257 N N . LEU A 1 825 ? 144.647 148.647 124.966 1.00 49.35 825 LEU A N 1
ATOM 6258 C CA . LEU A 1 825 ? 146.006 148.724 124.435 1.00 48.66 825 LEU A CA 1
ATOM 6259 C C . LEU A 1 825 ? 146.780 147.437 124.706 1.00 52.51 825 LEU A C 1
ATOM 6260 O O . LEU A 1 825 ? 147.496 146.935 123.830 1.00 66.83 825 LEU A O 1
ATOM 6265 N N . LEU A 1 826 ? 146.645 146.884 125.913 1.00 45.89 826 LEU A N 1
ATOM 6266 C CA . LEU A 1 826 ? 147.340 145.642 126.229 1.00 48.18 826 LEU A CA 1
ATOM 6267 C C . LEU A 1 826 ? 146.791 144.470 125.425 1.00 55.10 826 LEU A C 1
ATOM 6268 O O . LEU A 1 826 ? 147.541 143.550 125.085 1.00 60.65 826 LEU A O 1
ATOM 6273 N N . CYS A 1 827 ? 145.498 144.485 125.101 1.00 53.05 827 CYS A N 1
ATOM 6274 C CA . CYS A 1 827 ? 144.940 143.441 124.249 1.00 53.88 827 CYS A CA 1
ATOM 6275 C C . CYS A 1 827 ? 145.428 143.585 122.815 1.00 55.50 827 CYS A C 1
ATOM 6276 O O . CYS A 1 827 ? 145.652 142.583 122.126 1.00 58.61 827 CYS A O 1
ATOM 6279 N N . PHE A 1 828 ? 145.600 144.824 122.347 1.00 49.26 828 PHE A N 1
ATOM 6280 C CA . PHE A 1 828 ? 146.256 145.037 121.062 1.00 49.24 828 PHE A CA 1
ATOM 6281 C C . PHE A 1 828 ? 147.664 144.460 121.075 1.00 53.59 828 PHE A C 1
ATOM 6282 O O . PHE A 1 828 ? 148.087 143.806 120.114 1.00 60.60 828 PHE A O 1
ATOM 6290 N N . VAL A 1 829 ? 148.400 144.692 122.163 1.00 48.32 829 VAL A N 1
ATOM 6291 C CA . VAL A 1 829 ? 149.752 144.151 122.284 1.00 48.07 829 VAL A CA 1
ATOM 6292 C C . VAL A 1 829 ? 149.723 142.626 122.259 1.00 55.78 829 VAL A C 1
ATOM 6293 O O . VAL A 1 829 ? 150.537 141.984 121.584 1.00 64.18 829 VAL A O 1
ATOM 6297 N N . LEU A 1 830 ? 148.784 142.023 122.991 1.00 55.22 830 LEU A N 1
ATOM 6298 C CA . LEU A 1 830 ? 148.693 140.566 123.033 1.00 55.50 830 LEU A CA 1
ATOM 6299 C C . LEU A 1 830 ? 148.353 139.989 121.663 1.00 54.93 830 LEU A C 1
ATOM 6300 O O . LEU A 1 830 ? 148.947 138.991 121.236 1.00 59.29 830 LEU A O 1
ATOM 6305 N N . TYR A 1 831 ? 147.403 140.603 120.955 1.00 51.95 831 TYR A N 1
ATOM 6306 C CA . TYR A 1 831 ? 147.067 140.115 119.622 1.00 53.28 831 TYR A CA 1
ATOM 6307 C C . TYR A 1 831 ? 148.239 140.278 118.664 1.00 55.50 831 TYR A C 1
ATOM 6308 O O . TYR A 1 831 ? 148.487 139.406 117.824 1.00 64.69 831 TYR A O 1
ATOM 6317 N N . GLY A 1 832 ? 148.965 141.394 118.762 1.00 52.57 832 GLY A N 1
ATOM 6318 C CA . GLY A 1 832 ? 150.177 141.539 117.975 1.00 55.52 832 GLY A CA 1
ATOM 6319 C C . GLY A 1 832 ? 151.201 140.473 118.301 1.00 59.30 832 GLY A C 1
ATOM 6320 O O . GLY A 1 832 ? 151.963 140.048 117.428 1.00 66.14 832 GLY A O 1
ATOM 6321 N N . ILE A 1 833 ? 151.238 140.034 119.559 1.00 56.19 833 ILE A N 1
ATOM 6322 C CA . ILE A 1 833 ? 152.073 138.895 119.929 1.00 56.05 833 ILE A CA 1
ATOM 6323 C C . ILE A 1 833 ? 151.588 137.634 119.224 1.00 59.98 833 ILE A C 1
ATOM 6324 O O . ILE A 1 833 ? 152.391 136.792 118.804 1.00 69.46 833 ILE A O 1
ATOM 6329 N N . THR A 1 834 ? 150.268 137.486 119.074 1.00 57.44 834 THR A N 1
ATOM 6330 C CA . THR A 1 834 ? 149.736 136.302 118.399 1.00 58.01 834 THR A CA 1
ATOM 6331 C C . THR A 1 834 ? 150.179 136.237 116.942 1.00 61.45 834 THR A C 1
ATOM 6332 O O . THR A 1 834 ? 150.494 135.156 116.431 1.00 68.72 834 THR A O 1
ATOM 6336 N N . VAL A 1 835 ? 150.212 137.379 116.255 1.00 56.79 835 VAL A N 1
ATOM 6337 C CA . VAL A 1 835 ? 150.507 137.394 114.826 1.00 59.17 835 VAL A CA 1
ATOM 6338 C C . VAL A 1 835 ? 152.008 137.517 114.605 1.00 66.51 835 VAL A C 1
ATOM 6339 O O . VAL A 1 835 ? 152.461 137.791 113.488 1.00 69.32 835 VAL A O 1
ATOM 6343 N N . LEU A 1 836 ? 152.787 137.325 115.666 1.00 64.37 836 LEU A N 1
ATOM 6344 C CA . LEU A 1 836 ? 154.229 137.259 115.512 1.00 63.24 836 LEU A CA 1
ATOM 6345 C C . LEU A 1 836 ? 154.599 136.026 114.690 1.00 68.90 836 LEU A C 1
ATOM 6346 O O . LEU A 1 836 ? 153.928 134.993 114.774 1.00 71.78 836 LEU A O 1
ATOM 6351 N N . PRO A 1 837 ? 155.652 136.112 113.873 1.00 69.96 837 PRO A N 1
ATOM 6352 C CA . PRO A 1 837 ? 156.029 134.947 113.053 1.00 73.09 837 PRO A CA 1
ATOM 6353 C C . PRO A 1 837 ? 156.335 133.707 113.874 1.00 74.30 837 PRO A C 1
ATOM 6354 O O . PRO A 1 837 ? 156.018 132.591 113.445 1.00 75.02 837 PRO A O 1
ATOM 6358 N N . GLY A 1 838 ? 156.946 133.871 115.048 1.00 70.09 838 GLY A N 1
ATOM 6359 C CA . GLY A 1 838 ? 157.206 132.722 115.899 1.00 70.08 838 GLY A CA 1
ATOM 6360 C C . GLY A 1 838 ? 155.941 132.114 116.473 1.00 74.59 838 GLY A C 1
ATOM 6361 O O . GLY A 1 838 ? 155.807 130.889 116.544 1.00 75.15 838 GLY A O 1
ATOM 6362 N N . ALA A 1 839 ? 154.997 132.955 116.887 1.00 77.88 839 ALA A N 1
ATOM 6363 C CA . ALA A 1 839 ? 153.768 132.500 117.522 1.00 74.61 839 ALA A CA 1
ATOM 6364 C C . ALA A 1 839 ? 152.610 132.342 116.545 1.00 77.65 839 ALA A C 1
ATOM 6365 O O . ALA A 1 839 ? 151.499 132.018 116.976 1.00 76.66 839 ALA A O 1
ATOM 6367 N N . ARG A 1 840 ? 152.838 132.568 115.250 1.00 79.29 840 ARG A N 1
ATOM 6368 C CA . ARG A 1 840 ? 151.760 132.430 114.275 1.00 70.94 840 ARG A CA 1
ATOM 6369 C C . ARG A 1 840 ? 151.256 130.995 114.201 1.00 73.34 840 ARG A C 1
ATOM 6370 O O . ARG A 1 840 ? 150.047 130.757 114.104 1.00 73.73 840 ARG A O 1
ATOM 6378 N N . GLU A 1 841 ? 152.170 130.022 114.243 1.00 76.90 841 GLU A N 1
ATOM 6379 C CA . GLU A 1 841 ? 151.773 128.623 114.119 1.00 79.89 841 GLU A CA 1
ATOM 6380 C C . GLU A 1 841 ? 150.970 128.149 115.323 1.00 78.59 841 GLU A C 1
ATOM 6381 O O . GLU A 1 841 ? 150.108 127.274 115.183 1.00 82.69 841 GLU A O 1
ATOM 6387 N N . ILE A 1 842 ? 151.241 128.700 116.509 1.00 75.96 842 ILE A N 1
ATOM 6388 C CA . ILE A 1 842 ? 150.513 128.287 117.706 1.00 72.04 842 ILE A CA 1
ATOM 6389 C C . ILE A 1 842 ? 149.038 128.645 117.585 1.00 71.14 842 ILE A C 1
ATOM 6390 O O . ILE A 1 842 ? 148.158 127.843 117.923 1.00 74.03 842 ILE A O 1
ATOM 6395 N N . PHE A 1 843 ? 148.772 129.845 117.052 1.00 65.24 843 PHE A N 1
ATOM 6396 C CA . PHE A 1 843 ? 147.378 130.346 116.925 1.00 60.97 843 PHE A CA 1
ATOM 6397 C C . PHE A 1 843 ? 146.839 130.061 115.526 1.00 65.80 843 PHE A C 1
ATOM 6398 O O . PHE A 1 843 ? 146.023 130.843 115.046 1.00 66.51 843 PHE A O 1
ATOM 6406 N N . SER A 1 844 ? 147.346 129.033 114.863 1.00 67.10 844 SER A N 1
ATOM 6407 C CA . SER A 1 844 ? 146.817 128.584 113.574 1.00 66.34 844 SER A CA 1
ATOM 6408 C C . SER A 1 844 ? 146.675 129.740 112.586 1.00 67.12 844 SER A C 1
ATOM 6409 O O . SER A 1 844 ? 145.728 129.794 111.798 1.00 68.69 844 SER A O 1
ATOM 6412 N N . ILE A 1 845 ? 147.618 130.670 112.628 1.00 71.10 845 ILE A N 1
ATOM 6413 C CA . ILE A 1 845 ? 147.658 131.812 111.720 1.00 64.46 845 ILE A CA 1
ATOM 6414 C C . ILE A 1 845 ? 148.760 131.556 110.699 1.00 72.48 845 ILE A C 1
ATOM 6415 O O . ILE A 1 845 ? 149.940 131.500 111.072 1.00 80.56 845 ILE A O 1
ATOM 6420 N N . PRO A 1 846 ? 148.436 131.388 109.420 1.00 69.97 846 PRO A N 1
ATOM 6421 C CA . PRO A 1 846 ? 149.471 131.095 108.426 1.00 75.82 846 PRO A CA 1
ATOM 6422 C C . PRO A 1 846 ? 150.386 132.286 108.190 1.00 75.92 846 PRO A C 1
ATOM 6423 O O . PRO A 1 846 ? 150.047 133.438 108.467 1.00 74.64 846 PRO A O 1
ATOM 6427 N N . ALA A 1 847 ? 151.575 131.983 107.663 1.00 75.67 847 ALA A N 1
ATOM 6428 C CA . ALA A 1 847 ? 152.534 133.021 107.312 1.00 81.48 847 ALA A CA 1
ATOM 6429 C C . ALA A 1 847 ? 152.054 133.902 106.167 1.00 81.16 847 ALA A C 1
ATOM 6430 O O . ALA A 1 847 ? 152.640 134.965 105.939 1.00 80.91 847 ALA A O 1
ATOM 6432 N N . SER A 1 848 ? 151.011 133.491 105.450 1.00 81.51 848 SER A N 1
ATOM 6433 C CA . SER A 1 848 ? 150.435 134.274 104.367 1.00 82.00 848 SER A CA 1
ATOM 6434 C C . SER A 1 848 ? 149.397 135.274 104.857 1.00 81.16 848 SER A C 1
ATOM 6435 O O . SER A 1 848 ? 148.729 135.910 104.036 1.00 82.29 848 SER A O 1
ATOM 6438 N N . PHE A 1 849 ? 149.249 135.426 106.174 1.00 76.52 849 PHE A N 1
ATOM 6439 C CA . PHE A 1 849 ? 148.292 136.365 106.756 1.00 69.81 849 PHE A CA 1
ATOM 6440 C C . PHE A 1 849 ? 148.840 137.777 106.569 1.00 71.06 849 PHE A C 1
ATOM 6441 O O . PHE A 1 849 ? 149.448 138.374 107.461 1.00 66.83 849 PHE A O 1
ATOM 6449 N N . GLY A 1 850 ? 148.613 138.318 105.374 1.00 77.76 850 GLY A N 1
ATOM 6450 C CA . GLY A 1 850 ? 149.141 139.613 105.010 1.00 82.77 850 GLY A CA 1
ATOM 6451 C C . GLY A 1 850 ? 148.346 140.758 105.601 1.00 75.21 850 GLY A C 1
ATOM 6452 O O . GLY A 1 850 ? 147.323 140.581 106.262 1.00 65.14 850 GLY A O 1
ATOM 6453 N N . LEU A 1 851 ? 148.844 141.970 105.349 1.00 77.80 851 LEU A N 1
ATOM 6454 C CA . LEU A 1 851 ? 148.201 143.161 105.885 1.00 72.59 851 LEU A CA 1
ATOM 6455 C C . LEU A 1 851 ? 146.840 143.424 105.256 1.00 71.57 851 LEU A C 1
ATOM 6456 O O . LEU A 1 851 ? 146.024 144.122 105.859 1.00 68.38 851 LEU A O 1
ATOM 6461 N N . HIS A 1 852 ? 146.573 142.886 104.064 1.00 76.55 852 HIS A N 1
ATOM 6462 C CA . HIS A 1 852 ? 145.250 143.045 103.468 1.00 76.69 852 HIS A CA 1
ATOM 6463 C C . HIS A 1 852 ? 144.210 142.219 104.216 1.00 75.86 852 HIS A C 1
ATOM 6464 O O . HIS A 1 852 ? 143.117 142.708 104.526 1.00 74.53 852 HIS A O 1
ATOM 6471 N N . GLU A 1 853 ? 144.535 140.958 104.511 1.00 75.16 853 GLU A N 1
ATOM 6472 C CA . GLU A 1 853 ? 143.626 140.117 105.282 1.00 70.05 853 GLU A CA 1
ATOM 6473 C C . GLU A 1 853 ? 143.437 140.663 106.691 1.00 67.75 853 GLU A C 1
ATOM 6474 O O . GLU A 1 853 ? 142.316 140.679 107.218 1.00 64.88 853 GLU A O 1
ATOM 6480 N N . TRP A 1 854 ? 144.526 141.118 107.317 1.00 67.85 854 TRP A N 1
ATOM 6481 C CA . TRP A 1 854 ? 144.412 141.753 108.624 1.00 63.30 854 TRP A CA 1
ATOM 6482 C C . TRP A 1 854 ? 143.549 143.002 108.555 1.00 59.39 854 TRP A C 1
ATOM 6483 O O . TRP A 1 854 ? 142.755 143.262 109.461 1.00 59.39 854 TRP A O 1
ATOM 6494 N N . SER A 1 855 ? 143.708 143.801 107.499 1.00 61.19 855 SER A N 1
ATOM 6495 C CA . SER A 1 855 ? 142.897 145.003 107.355 1.00 58.88 855 SER A CA 1
ATOM 6496 C C . SER A 1 855 ? 141.425 144.652 107.220 1.00 57.36 855 SER A C 1
ATOM 6497 O O . SER A 1 855 ? 140.571 145.292 107.840 1.00 58.90 855 SER A O 1
ATOM 6500 N N . ILE A 1 856 ? 141.111 143.626 106.428 1.00 59.13 856 ILE A N 1
ATOM 6501 C CA . ILE A 1 856 ? 139.720 143.212 106.260 1.00 55.95 856 ILE A CA 1
ATOM 6502 C C . ILE A 1 856 ? 139.138 142.753 107.592 1.00 52.77 856 ILE A C 1
ATOM 6503 O O . ILE A 1 856 ? 138.036 143.158 107.982 1.00 54.64 856 ILE A O 1
ATOM 6508 N N . ALA A 1 857 ? 139.880 141.915 108.320 1.00 55.10 857 ALA A N 1
ATOM 6509 C CA . ALA A 1 857 ? 139.365 141.384 109.580 1.00 49.52 857 ALA A CA 1
ATOM 6510 C 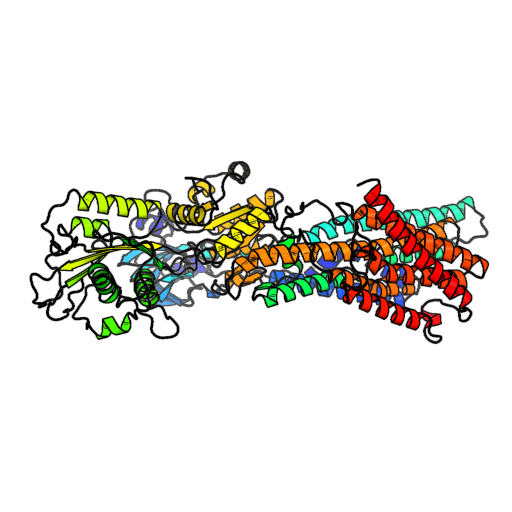C . ALA A 1 857 ? 139.223 142.475 110.638 1.00 52.33 857 ALA A C 1
ATOM 6511 O O . ALA A 1 857 ? 138.221 142.519 111.363 1.00 54.16 857 ALA A O 1
ATOM 6513 N N . ALA A 1 858 ? 140.215 143.361 110.747 1.00 53.27 858 ALA A N 1
ATOM 6514 C CA . ALA A 1 858 ? 140.140 144.452 111.711 1.00 48.11 858 ALA A CA 1
ATOM 6515 C C . ALA A 1 858 ? 139.023 145.423 111.362 1.00 50.26 858 ALA A C 1
ATOM 6516 O O . ALA A 1 858 ? 138.341 145.935 112.254 1.00 60.58 858 ALA A O 1
ATOM 6518 N N . GLY A 1 859 ? 138.829 145.703 110.072 1.00 48.92 859 GLY A N 1
ATOM 6519 C CA . GLY A 1 859 ? 137.717 146.543 109.672 1.00 47.27 859 GLY A CA 1
ATOM 6520 C C . GLY A 1 859 ? 136.380 145.903 109.975 1.00 47.53 859 GLY A C 1
ATOM 6521 O O . GLY A 1 859 ? 135.428 146.586 110.347 1.00 56.22 859 GLY A O 1
ATOM 6522 N N . LEU A 1 860 ? 136.292 144.579 109.832 1.00 44.42 860 LEU A N 1
ATOM 6523 C CA . LEU A 1 860 ? 135.061 143.888 110.196 1.00 45.05 860 LEU A CA 1
ATOM 6524 C C . LEU A 1 860 ? 134.807 143.958 111.696 1.00 50.30 860 LEU A C 1
ATOM 6525 O O . LEU A 1 860 ? 133.666 144.146 112.127 1.00 54.80 860 LEU A O 1
ATOM 6530 N N . ALA A 1 861 ? 135.855 143.815 112.509 1.00 46.64 861 ALA A N 1
ATOM 6531 C CA . ALA A 1 861 ? 135.685 143.949 113.956 1.00 44.94 861 ALA A CA 1
ATOM 6532 C C . ALA A 1 861 ? 135.276 145.369 114.341 1.00 51.84 861 ALA A C 1
ATOM 6533 O O . ALA A 1 861 ? 134.389 145.565 115.184 1.00 61.08 861 ALA A O 1
ATOM 6535 N N . LEU A 1 862 ? 135.912 146.371 113.732 1.00 51.60 862 LEU A N 1
ATOM 6536 C CA . LEU A 1 862 ? 135.562 147.759 114.013 1.00 48.03 862 LEU A CA 1
ATOM 6537 C C . LEU A 1 862 ? 134.142 148.069 113.563 1.00 49.70 862 LEU A C 1
ATOM 6538 O O . LEU A 1 862 ? 133.417 148.807 114.237 1.00 56.03 862 LEU A O 1
ATOM 6543 N N . ALA A 1 863 ? 133.727 147.519 112.420 1.00 43.55 863 ALA A N 1
ATOM 6544 C CA . ALA A 1 863 ? 132.352 147.681 111.972 1.00 46.41 863 ALA A CA 1
ATOM 6545 C C . ALA A 1 863 ? 131.381 146.971 112.901 1.00 51.18 863 ALA A C 1
ATOM 6546 O O . ALA A 1 863 ? 130.271 147.459 113.116 1.00 59.27 863 ALA A O 1
ATOM 6548 N N . ALA A 1 864 ? 131.777 145.824 113.455 1.00 47.40 864 ALA A N 1
ATOM 6549 C CA . ALA A 1 864 ? 130.944 145.158 114.449 1.00 47.50 864 ALA A CA 1
ATOM 6550 C C . ALA A 1 864 ? 130.743 146.041 115.667 1.00 49.38 864 ALA A C 1
ATOM 6551 O O . ALA A 1 864 ? 129.626 146.164 116.175 1.00 57.61 864 ALA A O 1
ATOM 6553 N N . VAL A 1 865 ? 131.812 146.677 116.142 1.00 52.18 865 VAL A N 1
ATOM 6554 C CA . VAL A 1 865 ? 131.691 147.535 117.319 1.00 56.88 865 VAL A CA 1
ATOM 6555 C C . VAL A 1 865 ? 130.883 148.791 116.997 1.00 53.66 865 VAL A C 1
ATOM 6556 O O . VAL A 1 865 ? 130.076 149.256 117.814 1.00 55.41 865 VAL A O 1
ATOM 6560 N N . VAL A 1 866 ? 131.077 149.357 115.804 1.00 46.90 866 VAL A N 1
ATOM 6561 C CA . VAL A 1 866 ? 130.314 150.537 115.406 1.00 46.17 866 VAL A CA 1
ATOM 6562 C C . VAL A 1 866 ? 128.833 150.199 115.284 1.00 55.60 866 VAL A C 1
ATOM 6563 O O . VAL A 1 866 ? 127.966 150.956 115.739 1.00 63.85 866 VAL A O 1
ATOM 6567 N N . MET A 1 867 ? 128.517 149.054 114.676 1.00 53.22 867 MET A N 1
ATOM 6568 C CA . MET A 1 867 ? 127.130 148.620 114.582 1.00 55.59 867 MET A CA 1
ATOM 6569 C C . MET A 1 867 ? 126.574 148.246 115.947 1.00 58.59 867 MET A C 1
ATOM 6570 O O . MET A 1 867 ? 125.368 148.345 116.166 1.00 65.15 867 MET A O 1
ATOM 6575 N N . MET A 1 868 ? 127.434 147.823 116.874 1.00 51.56 868 MET A N 1
ATOM 6576 C CA . MET A 1 868 ? 127.001 147.592 118.247 1.00 51.00 868 MET A CA 1
ATOM 6577 C C . MET A 1 868 ? 126.605 148.898 118.923 1.00 60.15 868 MET A C 1
ATOM 6578 O O . MET A 1 868 ? 125.592 148.958 119.627 1.00 63.25 868 MET A O 1
ATOM 6583 N N . GLU A 1 869 ? 127.385 149.959 118.704 1.00 60.60 869 GLU A N 1
ATOM 6584 C CA . GLU A 1 869 ? 126.998 151.280 119.194 1.00 60.72 869 GLU A CA 1
ATOM 6585 C C . GLU A 1 869 ? 125.690 151.740 118.557 1.00 62.86 869 GLU A C 1
ATOM 6586 O O . GLU A 1 869 ? 124.812 152.291 119.235 1.00 67.24 869 GLU A O 1
ATOM 6592 N N . ILE A 1 870 ? 125.550 151.525 117.248 1.00 56.21 870 ILE A N 1
ATOM 6593 C CA . ILE A 1 870 ? 124.334 151.920 116.541 1.00 58.90 870 ILE A CA 1
ATOM 6594 C C . ILE A 1 870 ? 123.133 151.147 117.070 1.00 67.55 870 ILE A C 1
ATOM 6595 O O . ILE A 1 870 ? 122.040 151.701 117.232 1.00 77.15 870 ILE A O 1
ATOM 6600 N N . ILE A 1 871 ? 123.315 149.854 117.340 1.00 62.17 871 ILE A N 1
ATOM 6601 C CA . ILE A 1 871 ? 122.238 149.031 117.876 1.00 61.24 871 ILE A CA 1
ATOM 6602 C C . ILE A 1 871 ? 121.886 149.470 119.290 1.00 68.75 871 ILE A C 1
ATOM 6603 O O . ILE A 1 871 ? 120.714 149.468 119.677 1.00 75.98 871 ILE A O 1
ATOM 6608 N N . LYS A 1 872 ? 122.888 149.860 120.081 1.00 64.76 872 LYS A N 1
ATOM 6609 C CA . LYS A 1 872 ? 122.613 150.401 121.408 1.00 63.85 872 LYS A CA 1
ATOM 6610 C C . LYS A 1 872 ? 121.776 151.670 121.319 1.00 75.87 872 LYS A C 1
ATOM 6611 O O . LYS A 1 872 ? 120.826 151.856 122.091 1.00 84.99 872 LYS A O 1
ATOM 6617 N N . VAL A 1 873 ? 122.114 152.555 120.378 1.00 77.09 873 VAL A N 1
ATOM 6618 C CA . VAL A 1 873 ? 121.340 153.781 120.194 1.00 75.69 873 VAL A CA 1
ATOM 6619 C C . VAL A 1 873 ? 119.919 153.455 119.746 1.00 77.06 873 VAL A C 1
ATOM 6620 O O . VAL A 1 873 ? 118.942 154.018 120.257 1.00 83.61 873 VAL A O 1
ATOM 6624 N N . VAL A 1 874 ? 119.781 152.533 118.792 1.00 73.68 874 VAL A N 1
ATOM 6625 C CA . VAL A 1 874 ? 118.458 152.156 118.302 1.00 78.82 874 VAL A CA 1
ATOM 6626 C C . VAL A 1 874 ? 117.630 151.549 119.426 1.00 85.74 874 VAL A C 1
ATOM 6627 O O . VAL A 1 874 ? 116.427 151.810 119.543 1.00 93.76 874 VAL A O 1
ATOM 6631 N N . GLN A 1 875 ? 118.261 150.741 120.278 1.00 77.58 875 GLN A N 1
ATOM 6632 C CA . GLN A 1 875 ? 117.552 150.115 121.385 1.00 80.36 875 GLN A CA 1
ATOM 6633 C C . GLN A 1 875 ? 117.097 151.150 122.405 1.00 88.35 875 GLN A C 1
ATOM 6634 O O . GLN A 1 875 ? 115.918 151.192 122.774 1.00 93.24 875 GLN A O 1
ATOM 6640 N N . ASN A 1 876 ? 118.007 152.012 122.859 1.00 86.23 876 ASN A N 1
ATOM 6641 C CA . ASN A 1 876 ? 117.621 152.973 123.884 1.00 91.27 876 ASN A CA 1
ATOM 6642 C C . ASN A 1 876 ? 116.767 154.108 123.334 1.00 95.07 876 ASN A C 1
ATOM 6643 O O . ASN A 1 876 ? 116.257 154.914 124.120 1.00 99.38 876 ASN A O 1
ATOM 6648 N N . LYS A 1 877 ? 116.601 154.192 122.013 1.00 90.13 877 LYS A N 1
ATOM 6649 C CA . LYS A 1 877 ? 115.651 155.132 121.435 1.00 95.71 877 LYS A CA 1
ATOM 6650 C C . LYS A 1 877 ? 114.291 154.508 121.150 1.00 99.84 877 LYS A C 1
ATOM 6651 O O . LYS A 1 877 ? 113.269 155.193 121.271 1.00 108.76 877 LYS A O 1
ATOM 6657 N N . PHE A 1 878 ? 114.250 153.228 120.774 1.00 94.98 878 PHE A N 1
ATOM 6658 C CA . PHE A 1 878 ? 113.022 152.593 120.303 1.00 97.59 878 PHE A CA 1
ATOM 6659 C C . PHE A 1 878 ? 112.287 151.830 121.401 1.00 99.93 878 PHE A C 1
ATOM 6660 O O . PHE A 1 878 ? 111.143 152.160 121.727 1.00 100.73 878 PHE A O 1
ATOM 6668 N N . PHE A 1 879 ? 112.923 150.812 121.982 1.00 102.88 879 PHE A N 1
ATOM 6669 C CA . PHE A 1 879 ? 112.244 149.928 122.920 1.00 105.47 879 PHE A CA 1
ATOM 6670 C C . PHE A 1 879 ? 113.116 149.678 124.141 1.00 102.21 879 PHE A C 1
ATOM 6671 O O . PHE A 1 879 ? 114.318 149.430 124.019 1.00 96.09 879 PHE A O 1
ATOM 6679 N N . LYS A 1 880 ? 112.497 149.730 125.316 1.00 102.72 880 LYS A N 1
ATOM 6680 C CA . LYS A 1 880 ? 113.199 149.468 126.566 1.00 107.71 880 LYS A CA 1
ATOM 6681 C C . LYS A 1 880 ? 112.311 148.666 127.511 1.00 112.13 880 LYS A C 1
ATOM 6682 O O . LYS A 1 880 ? 111.117 148.935 127.639 1.00 106.34 880 LYS A O 1
#

Nearest PDB structures (foldseek):
  6zhh-assembly3_C  TM=9.697E-01  e=0.000E+00  Listeria monocytogenes
  6zhh-assembly7_G  TM=9.420E-01  e=0.000E+00  Listeria monocytogenes
  9gqo-assembly1_A  TM=8.636E-01  e=1.728E-99  Listeria monocytogenes
  4bew-assembly1_A  TM=9.195E-01  e=2.307E-66  Oryctolagus cuniculus
  4ycn-assembly1_A  TM=8.538E-01  e=1.764E-64  Oryctolagus cuniculus

Secondary structure (DSSP, 8-state):
--TTTS-HHHHHHHTT--SS---HHHHHHHHHTT---S-PPP----HHHHHHHHTTSHHHHHHHHHHHHHHHHT-HHHHHHHHHHHHHHHHHHHHHHHHHHTS-STTGGGS-SEEEEEETTEEEEEEGGG--TT-EEEE-TT-B--SEEEEEEEEEEEEE-TTTT-S--EEEE--SPPSS---GGG-TTEE-TTPEEEEEEEEEEEEE-GGGSHHHHHHHHHHH---PPPHHHHHHHHHHHHHHHHHHHHHHHHHHHHHHHHHTS-TTS-HHHHHHHHHHHHHHHHHHHS-TTHHHHHHHHHHHHHHHHHTTTEEESSTHHHHHHHT--EEEE-IIIIIB-S--B---EE-SS---SSPPS-TTT--HHHHHHHHHHHTT------STT---S-HHHHHHHHHHHHTT--HHHHHHHS--------BTTB----B----SSS--EEEEE-HHHHHHH---B-SSSS-----SHHHHHHHHHHHHHHHTT---EEEEEE-SS-----SS----S---B-EEE--B-PBPHHHHHHHHHHHHTT-EEEEE-SS-HHHHHHHHHHTT-S-TT--PEEHHHHHHS-HHHHHHTSSS--EEES--HHHHHHHHHHHHHTT--BEEE--STTHHHHHHHSSEEEEETTS-HHHHHHSSEEETT--THHHHHHHHHHHHHHHHHHHHHHHHHHHHHHHHHHHHHHHHTTPPPSS-HHHHHHIIIIISHHHHHHHHTPPPPTTTTTSPPPPTTS-SS-TTHHHHHHHHHHHHHHHHHHHHHHHHTT-HHHHHHHHHHHHHHHHHHHHHHTT-SSS-HHHH-TTT-HHHHHHHHHHHHHHHHHTSTTTTTTTT--TT--HHHHHHHHHHHHHHHHHHHHHHHHHHHH--

Foldseek 3Di:
DCQLQDAQVVLLVVLVADQLFEAPVVLVVQCVPPRQFFADWDPDDDLVNLLVVLCPFLLNVLLLVLLVLCVVLPVPVLSVLSVVLSVVLSVLSSVLVVLQVLLTPLPRVLAFQWFQWNYPNRTDRHGLRSDGQRTKTKDFAFGFAHAKFFFQWWDQWFWQPCFWQVARFGQTADNDRDNDDDFPLPSRGMDFGSIGTHHGITMGGHHDGHLRTLSSVLNVLLVVFDQDQQLVRVLCRVVSVVLSVVLVVLLVVLVVLLVCCCVVPDVVDDPVVSVSQSSQLSSLLSLLQNQSCLSVLLQLLLVVLQVVLVVVQKHFSRSSQLLLLQLFFAEEEACQVQQFVSAKAFQAKAFLQGGPNDQALDPVPDDPLRVVVLLLLLLQADWDQDPPRDTRHGRVSVRSQVNCVVSVHHSVVSCVVFDFDAWADDDVVQQWTFGQTQDDVQSKIKIKGADVNLVVQEQFAPNPHRDDRDCDPSVVVSVVVVVVLVLLVWGKMWMFIDRVVVPSDDHDDDRSYHRHTGIMTTMARATDPLSLVLCVLCVLLNHQYAYARQADQSRQVNNCVVSVNADVPDGAAEQVNLVVADLVRCLVCLVVHRYYYNHTLVSLLSNQVSCVVVQGQYEYEYAHNSCLSNQQNGSAYEYELPGDPSSCSSGSMYNNVSRSNSSLVSNLSSLLLLVLSLLLVLLSSLLSLLLSLLSVVCSSVVARGLFGSLLSNCLSNQLSSQLSSLSSVADGDPCSSNHHNDGSPQHSQHDQSVVLSVLLSVLLNVLLNVLLVVLVVPPSLSSSQLSSLLSSLLSLLCSQQSSDLQAGSVGVPVCPSVSSVVSSVVSVVVVVVCVPPVNVVVRSHDPPCDPVSSVSSNVSSVVSNVVSRVVSNCPNVPHD

Radius of gyration: 35.69 Å; Cα contacts (8 Å, |Δi|>4): 1833; chains: 1; bounding box: 54×74×113 Å

Solvent-accessible surface area: 35231 Å² total; per-residue (Å²): 94,94,26,2,78,34,38,20,68,90,0,9,96,96,22,126,16,70,86,164,10,10,73,83,77,54,9,78,84,8,31,144,113,131,12,113,13,52,16,122,97,94,176,76,44,52,92,158,69,9,74,106,66,20,77,135,48,27,16,15,79,17,3,34,97,2,0,90,31,0,81,128,43,48,53,83,93,21,0,105,52,0,69,99,10,3,101,61,17,8,85,39,43,7,76,30,50,67,116,30,29,64,4,38,67,8,18,63,141,44,41,6,107,59,1,68,0,28,20,75,70,55,128,72,71,38,102,3,100,44,0,0,11,0,0,0,0,6,0,42,61,56,18,69,0,3,0,5,0,2,0,23,87,18,42,64,1,44,0,24,0,22,5,2,8,3,19,63,49,8,35,74,3,107,68,96,56,21,126,96,88,33,8,12,6,43,28,43,0,12,0,0,5,1,1,60,0,56,120,14,91,0,16,0,0,0,26,4,2,22,66,126,3,18,8,0,81,2,2,26,30,7,60,90,14,94,100,70,68,12,0,4,72,82,5,25,65,46,23,2,105,131,28,10,120,34,6,111,57,39,26,95,79,0,62,60,32,7,37,20,81,23,133,156,46,85,157,96,47,74,91,76,80,15,56,89,46,0,68,67,1,10,7,1,0,6,0,0,4,1,3,0,4,5,45,27,0,12,23,69,0,2,39,38,0,18,78,89,0,35,137,55,108,0,83,5,54,38,35,10,4,0,0,2,0,3,2,0,17,1,1,0,0,1,0,1,0,0,0,0,57,54,76,18,23,15,72,40,5,11,3,24,71,25,60,86,138,118,10,38,85,28,38,147,123,22,48,83,2,2,80,23,0,1,9,0,4,0,3,1,4,86,0,30,37,114,65,180,45,76,100,102,39,48,27,21,13,7,0,1,0,30,16,1,43,127,0,120,18,60,1,52,87,7,39,127,137,18,99,71,75,26,88,28,95,108,43,69,116,37,68,1,21,2,0,9,1,38,13,58,146,69,81,1,4,0,0,17,4,8,33,94,21,0,20,81,74,11,48,59,7,14,80,128,30,94,31,159,56,78,69,124,114,20,60,52,106,14,81,121,25,16,89,92,11,54,105,70,14,15,101,8,21,0,0,0,15,8,62,86,50,50,72,41,104,75,68,60,129,45,69,15,114,47,1,0,9,0,1,0,1,0,0,13,7,19,8,23,149,18,0,81,44,0,1,84,54,1,97,128,0,30,1,78,6,0,0,0,0,2,14,95,60,76,20,0,20,11,2,0,81,79,9,31,19,17,107,102,120,43,108,2,16,22,2,65,82,0,83,88,16,63,72,130,58,0,17,155,75,0,79,130,23,10,1,0,0,17,4,1,3,68,5,0,8,46,0,0,83,1,1,21,146,61,32,73,3,0,0,0,0,0,7,7,4,0,0,0,0,0,3,36,1,5,23,0,2,0,0,0,17,83,9,34,92,5,0,57,46,4,0,3,0,19,0,68,68,22,46,1,35,1,0,3,51,0,0,8,20,0,7,17,5,4,10,7,0,15,28,0,0,2,0,0,8,0,0,2,45,0,0,12,41,2,0,32,76,1,3,66,79,102,41,75,21,0,0,48,10,25,0,0,2,32,0,0,40,55,0,0,14,56,0,0,27,3,0,3,39,21,117,56,67,123,60,18,52,128,61,132,28,50,93,31,110,60,23,4,19,20,62,21,5,79,51,4,5,81,15,2,0,57,20,0,0,80,4,0,25,73,0,3,114,45,0,53,114,89,27,66,93,3,0,5,0,0,0,0,0,0,0,0,10,0,0,0,23,0,0,18,0,1,7,22,29,87,85,21,3,159,58,36,30,46,149,61,0,134,102,0,31,28,3,3,101,92,0,81,89,45,8,27,81,0,27,82,100,60,21,41,127,98,14,38,3,20,97,76,10,31,139,119,23,89,59,60,0,16,38,29,0,105,48,5,13,71,77,2,30,85,48,6,55,52,15,55,147,151,115,193